Protein AF-0000000066836602 (afdb_homodimer)

Organism: Glycine max (NCBI:txid3847)

Sequence (840 aa):
GEWEPTWSSRAAEEAEAVAAIPCSGHGRVYLDGLILKGHEPVCECNPCYGGSDCSKLLSDCAANAAGGDPYFMEPFWMRHAASSAILVSGWHRMGYSYSDKSYISQLLVEYIKKLHAIVGNAITKGKYIVFGSGSTQLLNAAVYALSPNSSMSPAKVVATAPYYPVYRTQTQFFNSRDFSYEGETSSWKNKTDKNSIFIEFVTSPNNPDGKLTKEVLEGPNVKSIYDRAYYWPHFTAIPSPADDDLMIFTISKLTGHAGSRFGWAIVKDEAVYEKMLTYMDMNTMGVSREAQLRALKLLDVALEGDGKEIFQFAYSTMRDRWIRLKEIISKTKRFSLQKISSQYCTFFKRGRDASPAYAWLMCERQQDKNCYEILEAAGINGREGSLYSADNRYVRLSLIRSQDDFEILINKLKILVSKEGEWEPTWSSRAAEEAEAVAAIPCSGHGRVYLDGLILKGHEPVCECNPCYGGSDCSKLLSDCAANAAGGDPYFMEPFWMRHAASSAILVSGWHRMGYSYSDKSYISQLLVEYIKKLHAIVGNAITKGKYIVFGSGSTQLLNAAVYALSPNSSMSPAKVVATAPYYPVYRTQTQFFNSRDFSYEGETSSWKNKTDKNSIFIEFVTSPNNPDGKLTKEVLEGPNVKSIYDRAYYWPHFTAIPSPADDDLMIFTISKLTGHAGSRFGWAIVKDEAVYEKMLTYMDMNTMGVSREAQLRALKLLDVALEGDGKEIFQFAYSTMRDRWIRLKEIISKTKRFSLQKISSQYCTFFKRGRDASPAYAWLMCERQQDKNCYEILEAAGINGREGSLYSADNRYVRLSLIRSQDDFEILINKLKILVSKE

Secondary structure (DSSP, 8-state):
-----STTHHHHHHHHHHHHS--TTSEE--TTS-EETTTEEPPEEPTTEESTTS-EE-TTPPEE-S----GGGHHHHHHTHHHH-EEE-TTTT-SSS-TTS-SS-HHHHHHHHHHHHHHTSB--TT-EEEEESHHHHHHHHHHHHHS-S-TTS-EEEEEPSS--THHHHHHHHH-BSSEEEEEEGGGGTT---TT--EEEEEESS-TTT---------STTEEEEEE-TT-STTTS---S-B--SEEEEEHHHHTS-GGG--EEEEES-HHHHHHHHHHHHHHTSS--HHHHHHHHHHHHHHHGGGGHHHHHHHHHHHHHHHHHHHHHHTT-SSEE------EEETTTTEEE----SEEEEEE-STT---HHHHHHHTTEE-EEGGGGTS-TTEEEEESSS-HHHHHHHHHHHHHHHHT-/-----STTHHHHHHHHHHHHS--TTSEE--TTS---TT-----EEPTTEESTTS-EEPTTPPEE-S----GGGHHHHHHTHHHH-EEE-TTTT-SSS-TTS-SS-HHHHHHHHHHHHHHTSB--TT-EEEEESHHHHHHHHHHHHHS-S-TTS-EEEEEPSS--THHHHHHHHH-BSSEEEEEEGGGGTT---TT--EEEEEESS-TTT---------STTEEEEEE-TT-STTTS---S-B--SEEEEEHHHHTS-GGG--EEEEES-HHHHHHHHHHHHHHTSS--HHHHHHHHHHHHHHHGGGGHHHHHHHHHHHHHHHHHHHHHHTT-SSEE------EEETTTTEEE----SEEEEEE-STT---HHHHHHHTTEE-EEGGGGTS-TTEEEEESSS-HHHHHHHHHHHHHHHHT-

InterPro domains:
  IPR006947 Alliinase, EGF-like domain [PF04863] (6-61)
  IPR006948 Alliinase, C-terminal [PF04864] (63-416)
  IPR015421 Pyridoxal phosphate-dependent transferase, major domain [G3DSA:3.40.640.10] (105-307)
  IPR015422 Pyridoxal phosphate-dependent transferase, small domain [G3DSA:3.90.1150.10] (308-418)
  IPR015424 Pyridoxal phosphate-dependent transferase [SSF53383] (6-415)
  IPR037029 Alliinase, N-terminal domain superfamily [G3DSA:2.10.25.30] (5-104)
  IPR050478 Ethylene and sulfur compound biosynthesis-related protein [PTHR43795] (82-413)

Solvent-accessible surface area (backbone atoms only — not comparable to full-atom values): 42524 Å² total; per-residue (Å²): 129,84,86,72,75,66,50,44,40,59,16,39,50,52,39,51,54,36,65,64,53,70,12,72,84,30,35,46,38,45,94,71,38,59,54,53,102,92,57,55,58,45,50,47,45,38,91,48,32,33,68,81,33,14,71,39,72,50,91,89,51,56,18,67,21,48,58,85,38,25,45,59,40,42,64,60,27,60,76,35,32,37,72,33,28,44,38,46,54,47,54,58,68,28,38,59,48,47,96,86,68,34,60,63,59,65,56,44,52,50,52,51,48,49,49,28,57,61,52,37,41,40,66,54,84,87,45,44,78,45,78,23,34,15,44,56,29,42,52,53,28,49,52,58,33,74,26,50,92,53,56,92,52,40,18,35,33,28,34,54,67,59,32,60,46,58,66,52,56,37,42,53,66,61,38,33,43,30,38,41,62,65,51,46,42,78,81,41,60,92,60,69,47,96,79,51,38,36,38,36,53,31,42,32,33,23,49,47,61,43,44,82,58,70,81,81,76,72,59,92,46,50,44,60,42,33,39,31,49,44,56,41,74,29,35,34,60,33,72,55,54,43,75,66,61,29,36,33,30,29,39,28,66,71,67,16,37,38,12,34,28,38,16,39,32,42,26,53,50,63,69,45,46,52,40,31,50,50,44,35,47,57,42,33,57,43,47,32,49,49,33,51,48,49,50,39,40,49,47,54,55,39,49,45,79,69,28,48,62,56,41,50,54,44,24,52,53,29,31,52,53,42,52,55,50,50,57,56,45,68,72,41,80,50,44,48,67,61,89,66,74,64,37,53,12,62,64,78,70,39,74,40,72,57,11,47,58,34,43,35,34,33,38,62,43,83,84,43,64,47,29,40,58,56,37,43,76,59,36,34,40,51,35,49,16,56,64,24,66,37,58,41,27,22,26,35,33,41,65,34,32,35,68,67,35,47,52,45,39,53,52,40,50,49,53,56,50,65,73,100,130,86,87,75,74,66,51,43,41,58,17,39,49,52,40,50,55,36,65,64,53,72,11,73,86,31,37,44,38,45,95,73,36,58,58,49,99,95,44,69,60,46,48,48,45,39,90,50,32,31,70,81,33,14,71,39,72,49,83,90,51,55,17,66,20,50,58,86,38,26,44,59,39,43,66,60,26,60,75,34,32,38,72,33,26,44,37,45,55,47,53,60,67,29,38,60,48,48,96,86,69,36,59,64,60,64,58,45,51,51,51,52,49,49,48,28,58,62,52,36,41,38,66,53,83,86,44,46,79,44,77,23,33,15,44,55,29,42,53,54,29,48,53,58,36,72,27,49,92,52,56,93,51,40,19,36,32,27,34,57,68,60,31,57,47,58,66,51,55,37,43,53,68,62,40,33,42,30,37,42,62,65,51,46,42,77,81,42,60,90,61,69,47,96,80,50,38,37,39,33,53,31,42,31,34,24,49,47,62,45,45,83,58,71,81,80,78,72,59,95,48,49,42,61,42,35,39,31,51,43,56,41,74,27,34,33,59,32,72,57,52,43,75,67,61,30,36,34,30,30,40,27,67,69,69,14,36,38,12,34,28,39,17,38,32,43,26,52,51,65,70,45,45,53,40,30,50,51,43,34,48,56,41,32,56,42,45,32,48,49,32,51,47,50,50,38,38,48,48,54,55,39,48,45,79,70,28,48,61,58,40,48,52,45,23,52,53,29,32,53,53,43,52,56,50,49,58,55,44,69,72,39,81,50,43,47,67,62,88,66,75,64,36,53,13,60,63,77,70,40,74,41,72,57,12,45,57,35,42,35,34,34,40,63,44,84,85,42,64,47,30,42,58,55,36,43,76,58,36,34,40,50,35,48,16,54,63,24,66,36,59,40,28,23,25,34,34,39,63,33,33,35,68,67,36,48,52,46,38,52,53,41,47,49,53,55,50,66,72,102

Radius of gyration: 27.74 Å; Cα contacts (8 Å, |Δi|>4): 1884; chains: 2; bounding box: 76×77×72 Å

pLDDT: mean 95.0, std 8.35, range [34.22, 98.94]

Foldseek 3Di:
DPDDDDPQVVVVVLQVVQQVQALPVFFGWDSPAAQPPPGDTFTDGHFQFDDRSRPDGHPQAFFDFADLQQCALVVVCVVVVPLQDDGDDPPPPPDLPDPVRALDDVLLVVLVCLLCVLQQAADQPQWDKAKFLFVLLVLVLLLQLLFDPDLPAAAEEEEAPLAQLSSQVVQVVVVDSGHHYDYHVVVCAVVDDPVHAYEYEAEACGPPARHGDDDDDDDPRYHYAYEDQQSGLQAAARPHYDYHQKYKYGVCSVNSCSVLRMIMMIHNDVSSVVSSSVSCCVPPSHGDPVSSVSSSSSSVVCCVVSNCVSSVSSNVLLVVLVVLVCVLQVLAPQKDWRDDDWDHHPSVRGTDDHRHQKTWMFGPDPVCQACQVLSVVLSYHFAASVSSVDGRRITITGSSDYPVSSVSNSVSSNVSRVVD/DPDDDDPCVVVVVLQVVQQVQALPVFFGFDSPADAPPVHDTFTDGHFQFDDRSRPDGHPLAFFDFADLQQCALVVVCVVVVPLQDDDDDPPPPPDLPDPVRALDDVLLVVLVCLLCVLQQAADQPQWDKAKFLFVLLVLVLLLQLLFDPDLPAAAEEEEAPLAQLSSQVVQVVVVDSGHHYDYHPVVCAVVDDPVHAYEYEAEACGPPARHGDDDDDDDPRYHYAYEDQQSGLQAAARPHYDYHQKYKYGVCSVNSCSVLRMIMMIHNDVSSVVSSSVSCCVPPSHGDPVSSVSSSSSSVVCCVVSNCVSSVSSNVLLVVLVVLVCVLQVLAPQKDWRDDDWDHHPSVRGTDDHRHQKTWMFGPDPVCQACQVVSVVLSYHFAASVSSVDGNRITITGSSHYPVSSVSNSVSSNVSRVVD

Structure (mmCIF, N/CA/C/O backbone):
data_AF-0000000066836602-model_v1
#
loop_
_entity.id
_entity.type
_entity.pdbx_description
1 polymer 'Alliinase C-terminal domain-containing protein'
#
loop_
_atom_site.group_PDB
_atom_site.id
_atom_site.type_symbol
_atom_site.label_atom_id
_atom_site.label_alt_id
_atom_site.label_comp_id
_atom_site.label_asym_id
_atom_site.label_entity_id
_atom_site.label_seq_id
_atom_site.pdbx_PDB_ins_code
_atom_site.Cartn_x
_atom_site.Cartn_y
_atom_site.Cartn_z
_atom_site.occupancy
_atom_site.B_iso_or_equiv
_atom_site.auth_seq_id
_atom_site.auth_comp_id
_atom_site.auth_asym_id
_atom_site.auth_atom_id
_atom_site.pdbx_PDB_model_num
ATOM 1 N N . GLY A 1 1 ? -40.062 -5.367 4.398 1 41.25 1 GLY A N 1
ATOM 2 C CA . GLY A 1 1 ? -39.719 -5.984 5.668 1 41.25 1 GLY A CA 1
ATOM 3 C C . GLY A 1 1 ? -38.344 -5.578 6.172 1 41.25 1 GLY A C 1
ATOM 4 O O . GLY A 1 1 ? -37.531 -5.02 5.422 1 41.25 1 GLY A O 1
ATOM 5 N N . GLU A 1 2 ? -38.094 -5.551 7.488 1 61.06 2 GLU A N 1
ATOM 6 C CA . GLU A 1 2 ? -36.812 -5.129 8.102 1 61.06 2 GLU A CA 1
ATOM 7 C C . GLU A 1 2 ? -35.656 -5.984 7.605 1 61.06 2 GLU A C 1
ATOM 9 O O . GLU A 1 2 ? -35.719 -7.215 7.637 1 61.06 2 GLU A O 1
ATOM 14 N N . TRP A 1 3 ? -34.781 -5.5 6.832 1 76.44 3 TRP A N 1
ATOM 15 C CA . TRP A 1 3 ? -33.625 -6.227 6.289 1 76.44 3 TRP A CA 1
ATOM 16 C C . TRP A 1 3 ? -32.844 -6.918 7.402 1 76.44 3 TRP A C 1
ATOM 18 O O . TRP A 1 3 ? -32.625 -6.34 8.469 1 76.44 3 TRP A O 1
ATOM 28 N N . GLU A 1 4 ? -32.688 -8.359 7.156 1 84.19 4 GLU A N 1
ATOM 29 C CA . GLU A 1 4 ? -31.891 -9.102 8.117 1 84.19 4 GLU A CA 1
ATOM 30 C C . GLU A 1 4 ? -30.594 -9.594 7.477 1 84.19 4 GLU A C 1
ATOM 32 O O . GLU A 1 4 ? -30.609 -10.203 6.406 1 84.19 4 GLU A O 1
ATOM 37 N N . PRO A 1 5 ? -29.547 -9.242 8.195 1 89.25 5 PRO A N 1
ATOM 38 C CA . PRO A 1 5 ? -28.266 -9.68 7.641 1 89.25 5 PRO A CA 1
ATOM 39 C C . PRO A 1 5 ? -28.125 -11.203 7.633 1 89.25 5 PRO A C 1
ATOM 41 O O . PRO A 1 5 ? -28.703 -11.883 8.477 1 89.25 5 PRO A O 1
ATOM 44 N N . THR A 1 6 ? -27.375 -11.727 6.672 1 94.62 6 THR A N 1
ATOM 45 C CA . THR A 1 6 ? -27.062 -13.148 6.566 1 94.62 6 THR A CA 1
ATOM 46 C C . THR A 1 6 ? -25.578 -13.406 6.816 1 94.62 6 THR A C 1
ATOM 48 O O . THR A 1 6 ? -25.141 -13.438 7.969 1 94.62 6 THR A O 1
ATOM 51 N N . TRP A 1 7 ? -24.812 -13.398 5.77 1 96.56 7 TRP A N 1
ATOM 52 C CA . TRP A 1 7 ? -23.406 -13.75 5.934 1 96.56 7 TRP A CA 1
ATOM 53 C C . TRP A 1 7 ? -22.625 -12.594 6.535 1 96.56 7 TRP A C 1
ATOM 55 O O . TRP A 1 7 ? -21.484 -12.766 6.977 1 96.56 7 TRP A O 1
ATOM 65 N N . SER A 1 8 ? -23.25 -11.367 6.59 1 96.88 8 SER A N 1
ATOM 66 C CA . SER A 1 8 ? -22.562 -10.172 7.062 1 96.88 8 SER A CA 1
ATOM 67 C C . SER A 1 8 ? -22.734 -9.992 8.57 1 96.88 8 SER A C 1
ATOM 69 O O . SER A 1 8 ? -22.094 -9.133 9.172 1 96.88 8 SER A O 1
ATOM 71 N N . SER A 1 9 ? -23.531 -10.766 9.195 1 96.56 9 SER A N 1
ATOM 72 C CA . SER A 1 9 ? -23.938 -10.562 10.586 1 96.56 9 SER A CA 1
ATOM 73 C C . SER A 1 9 ? -22.75 -10.641 11.531 1 96.56 9 SER A C 1
ATOM 75 O O . SER A 1 9 ? -22.594 -9.797 12.422 1 96.56 9 SER A O 1
ATOM 77 N N . ARG A 1 10 ? -21.938 -11.602 11.391 1 95.31 10 ARG A N 1
ATOM 78 C CA . ARG A 1 10 ? -20.812 -11.805 12.289 1 95.31 10 ARG A CA 1
ATOM 79 C C . ARG A 1 10 ? -19.844 -10.625 12.227 1 95.31 10 ARG A C 1
ATOM 81 O O . ARG A 1 10 ? -19.359 -10.156 13.266 1 95.31 10 ARG A O 1
ATOM 88 N N . ALA A 1 11 ? -19.578 -10.188 11.023 1 96.62 11 ALA A N 1
ATOM 89 C CA . ALA A 1 11 ? -18.672 -9.055 10.836 1 96.62 11 ALA A CA 1
ATOM 90 C C . ALA A 1 11 ? -19.25 -7.793 11.477 1 96.62 11 ALA A C 1
ATOM 92 O O . ALA A 1 11 ? -18.516 -7.035 12.117 1 96.62 11 ALA A O 1
ATOM 93 N N . ALA A 1 12 ? -20.531 -7.574 11.258 1 96.62 12 ALA A N 1
ATOM 94 C CA . ALA A 1 12 ? -21.188 -6.414 11.844 1 96.62 12 ALA A CA 1
ATOM 95 C C . ALA A 1 12 ? -21.156 -6.477 13.367 1 96.62 12 ALA A C 1
ATOM 97 O O . ALA A 1 12 ? -20.875 -5.477 14.031 1 96.62 12 ALA A O 1
ATOM 98 N N . GLU A 1 13 ? -21.422 -7.629 13.867 1 95.62 13 GLU A N 1
ATOM 99 C CA . GLU A 1 13 ? -21.438 -7.82 15.312 1 95.62 13 GLU A CA 1
ATOM 100 C C . GLU A 1 13 ? -20.062 -7.574 15.914 1 95.62 13 GLU A C 1
ATOM 102 O O . GLU A 1 13 ? -19.922 -6.922 16.953 1 95.62 13 GLU A O 1
ATOM 107 N N . GLU A 1 14 ? -19.062 -8.109 15.312 1 93.56 14 GLU A N 1
ATOM 108 C CA . GLU A 1 14 ? -17.688 -7.934 15.789 1 93.56 14 GLU A CA 1
ATOM 109 C C . GLU A 1 14 ? -17.281 -6.461 15.789 1 93.56 14 GLU A C 1
ATOM 111 O O . GLU A 1 14 ? -16.688 -5.98 16.75 1 93.56 14 GLU A O 1
ATOM 116 N N . ALA A 1 15 ? -17.625 -5.754 14.742 1 95.75 15 ALA A N 1
ATOM 117 C CA . ALA A 1 15 ? -17.281 -4.34 14.625 1 95.75 15 ALA A CA 1
ATOM 118 C C . ALA A 1 15 ? -17.984 -3.516 15.703 1 95.75 15 ALA A C 1
ATOM 120 O O . ALA A 1 15 ? -17.359 -2.643 16.328 1 95.75 15 ALA A O 1
ATOM 121 N N . GLU A 1 16 ? -19.234 -3.834 15.938 1 95.94 16 GLU A N 1
ATOM 122 C CA . GLU A 1 16 ? -19.984 -3.074 16.938 1 95.94 16 GLU A CA 1
ATOM 123 C C . GLU A 1 16 ? -19.531 -3.422 18.344 1 95.94 16 GLU A C 1
ATOM 125 O O . GLU A 1 16 ? -19.516 -2.561 19.234 1 95.94 16 GLU A O 1
ATOM 130 N N . ALA A 1 17 ? -19.172 -4.699 18.547 1 93.56 17 ALA A N 1
ATOM 131 C CA . ALA A 1 17 ? -18.688 -5.121 19.859 1 93.56 17 ALA A CA 1
ATOM 132 C C . ALA A 1 17 ? -17.391 -4.387 20.219 1 93.56 17 ALA A C 1
ATOM 134 O O . ALA A 1 17 ? -17.25 -3.918 21.359 1 93.56 17 ALA A O 1
ATOM 135 N N . VAL A 1 18 ? -16.531 -4.277 19.297 1 93.38 18 VAL A N 1
ATOM 136 C CA . VAL A 1 18 ? -15.25 -3.609 19.531 1 93.38 18 VAL A CA 1
ATOM 137 C C . VAL A 1 18 ? -15.484 -2.115 19.75 1 93.38 18 VAL A C 1
ATOM 139 O O . VAL A 1 18 ? -14.883 -1.509 20.641 1 93.38 18 VAL A O 1
ATOM 142 N N . ALA A 1 19 ? -16.344 -1.521 18.984 1 93.88 19 ALA A N 1
ATOM 143 C CA . ALA A 1 19 ? -16.625 -0.092 19.047 1 93.88 19 ALA A CA 1
ATOM 144 C C . ALA A 1 19 ? -17.328 0.261 20.375 1 93.88 19 ALA A C 1
ATOM 146 O O . ALA A 1 19 ? -17.234 1.396 20.844 1 93.88 19 ALA A O 1
ATOM 147 N N . ALA A 1 20 ? -17.969 -0.73 21 1 93.56 20 ALA A N 1
ATOM 148 C CA . ALA A 1 20 ? -18.781 -0.478 22.172 1 93.56 20 ALA A CA 1
ATOM 149 C C . ALA A 1 20 ? -17.938 -0.499 23.453 1 93.56 20 ALA A C 1
ATOM 151 O O . ALA A 1 20 ? -18.391 -0.05 24.5 1 93.56 20 ALA A O 1
ATOM 152 N N . ILE A 1 21 ? -16.688 -0.997 23.359 1 93.81 21 ILE A N 1
ATOM 153 C CA . ILE A 1 21 ? -15.828 -1.048 24.531 1 93.81 21 ILE A CA 1
ATOM 154 C C . ILE A 1 21 ? -15.43 0.368 24.938 1 93.81 21 ILE A C 1
ATOM 156 O O . ILE A 1 21 ? -14.836 1.105 24.141 1 93.81 21 ILE A O 1
ATOM 160 N N . PRO A 1 22 ? -15.727 0.756 26.125 1 94.31 22 PRO A N 1
ATOM 161 C CA . PRO A 1 22 ? -15.438 2.129 26.547 1 94.31 22 PRO A CA 1
ATOM 162 C C . PRO A 1 22 ? -13.969 2.344 26.875 1 94.31 22 PRO A C 1
ATOM 164 O O . PRO A 1 22 ? -13.359 1.517 27.562 1 94.31 22 PRO A O 1
ATOM 167 N N . CYS A 1 23 ? -13.422 3.328 26.406 1 97 23 CYS A N 1
ATOM 168 C CA . CYS A 1 23 ? -12.055 3.717 26.719 1 97 23 CYS A CA 1
ATOM 169 C C . CYS A 1 23 ? -12 5.133 27.281 1 97 23 CYS A C 1
ATOM 171 O O . CYS A 1 23 ? -11.078 5.895 26.969 1 97 23 CYS A O 1
ATOM 173 N N . SER A 1 24 ? -12.984 5.523 27.969 1 97.25 24 SER A N 1
ATOM 174 C CA . SER A 1 24 ? -13.117 6.766 28.719 1 97.25 24 SER A CA 1
ATOM 175 C C . SER A 1 24 ? -12.953 7.98 27.828 1 97.25 24 SER A C 1
ATOM 177 O O . SER A 1 24 ? -12.586 9.062 28.297 1 97.25 24 SER A O 1
ATOM 179 N N . GLY A 1 25 ? -13.055 7.762 26.547 1 96.12 25 GLY A N 1
ATOM 180 C CA . GLY A 1 25 ? -12.891 8.867 25.609 1 96.12 25 GLY A CA 1
ATOM 181 C C . GLY A 1 25 ? -11.438 9.203 25.328 1 96.12 25 GLY A C 1
ATOM 182 O O . GLY A 1 25 ? -11.148 10.125 24.562 1 96.12 25 GLY A O 1
ATOM 183 N N . HIS A 1 26 ? -10.516 8.406 25.922 1 97.69 26 HIS A N 1
ATOM 184 C CA . HIS A 1 26 ? -9.094 8.695 25.797 1 97.69 26 HIS A CA 1
ATOM 185 C C . HIS A 1 26 ? -8.352 7.527 25.141 1 97.69 26 HIS A C 1
ATOM 187 O O . HIS A 1 26 ? -7.164 7.316 25.406 1 97.69 26 HIS A O 1
ATOM 193 N N . GLY A 1 27 ? -9.047 6.805 24.359 1 95.5 27 GLY A N 1
ATOM 194 C CA . GLY A 1 27 ? -8.531 5.66 23.641 1 95.5 27 GLY A CA 1
ATOM 195 C C . GLY A 1 27 ? -9.57 4.977 22.781 1 95.5 27 GLY A C 1
ATOM 196 O O . GLY A 1 27 ? -10.711 5.441 22.688 1 95.5 27 GLY A O 1
ATOM 197 N N . ARG A 1 28 ? -9.156 3.928 22.094 1 94.69 28 ARG A N 1
ATOM 198 C CA . ARG A 1 28 ? -10.039 3.154 21.234 1 94.69 28 ARG A CA 1
ATOM 199 C C . ARG A 1 28 ? -9.656 1.678 21.234 1 94.69 28 ARG A C 1
ATOM 201 O O . ARG A 1 28 ? -8.523 1.327 21.562 1 94.69 28 ARG A O 1
ATOM 208 N N . VAL A 1 29 ? -10.648 0.928 20.938 1 94.19 29 VAL A N 1
ATOM 209 C CA . VAL A 1 29 ? -10.406 -0.481 20.641 1 94.19 29 VAL A CA 1
ATOM 210 C C . VAL A 1 29 ? -10.57 -0.729 19.141 1 94.19 29 VAL A C 1
ATOM 212 O O . VAL A 1 29 ? -11.406 -0.105 18.484 1 94.19 29 VAL A O 1
ATOM 215 N N . TYR A 1 30 ? -9.727 -1.559 18.594 1 94.69 30 TYR A N 1
ATOM 216 C CA . TYR A 1 30 ? -9.727 -1.835 17.156 1 94.69 30 TYR A CA 1
ATOM 217 C C . TYR A 1 30 ? -9.914 -3.324 16.891 1 94.69 30 TYR A C 1
ATOM 219 O O . TYR A 1 30 ? -9.57 -4.16 17.734 1 94.69 30 TYR A O 1
ATOM 227 N N . LEU A 1 31 ? -10.406 -3.639 15.688 1 93.06 31 LEU A N 1
ATOM 228 C CA . LEU A 1 31 ? -10.617 -5.02 15.258 1 93.06 31 LEU A CA 1
ATOM 229 C C . LEU A 1 31 ? -9.305 -5.801 15.297 1 93.06 31 LEU A C 1
ATOM 231 O O . LEU A 1 31 ? -9.305 -7 15.594 1 93.06 31 LEU A O 1
ATOM 235 N N . ASP A 1 32 ? -8.203 -5.152 15 1 91.56 32 ASP A N 1
ATOM 236 C CA . ASP A 1 32 ? -6.902 -5.82 14.953 1 91.56 32 ASP A CA 1
ATOM 237 C C . ASP A 1 32 ? -6.098 -5.547 16.219 1 91.56 32 ASP A C 1
ATOM 239 O O . ASP A 1 32 ? -4.867 -5.637 16.203 1 91.56 32 ASP A O 1
ATOM 243 N N . GLY A 1 33 ? -6.773 -5.125 17.172 1 82.25 33 GLY A N 1
ATOM 244 C CA . GLY A 1 33 ? -6.109 -4.863 18.438 1 82.25 33 GLY A CA 1
ATOM 245 C C . GLY A 1 33 ? -5.746 -6.129 19.203 1 82.25 33 GLY A C 1
ATOM 246 O O . GLY A 1 33 ? -6.137 -7.227 18.797 1 82.25 33 GLY A O 1
ATOM 247 N N . LEU A 1 34 ? -4.898 -6.035 20.328 1 62.03 34 LEU A N 1
ATOM 248 C CA . LEU A 1 34 ? -4.305 -7.082 21.156 1 62.03 34 LEU A CA 1
ATOM 249 C C . LEU A 1 34 ? -5.391 -7.91 21.844 1 62.03 34 LEU A C 1
ATOM 251 O O . LEU A 1 34 ? -6.43 -7.375 22.234 1 62.03 34 LEU A O 1
ATOM 255 N N . ILE A 1 35 ? -5.422 -9.219 21.703 1 50.59 35 ILE A N 1
ATOM 256 C CA . ILE A 1 35 ? -6.312 -10.133 22.406 1 50.59 35 ILE A CA 1
ATOM 257 C C . ILE A 1 35 ? -5.648 -10.609 23.703 1 50.59 35 ILE A C 1
ATOM 259 O O . ILE A 1 35 ? -4.5 -11.062 23.688 1 50.59 35 ILE A O 1
ATOM 263 N N . LEU A 1 36 ? -5.824 -10.133 24.984 1 41.09 36 LEU A N 1
ATOM 264 C CA . LEU A 1 36 ? -5.324 -10.695 26.234 1 41.09 36 LEU A CA 1
ATOM 265 C C . LEU A 1 36 ? -6 -12.031 26.531 1 41.09 36 LEU A C 1
ATOM 267 O O . LEU A 1 36 ? -7.23 -12.125 26.516 1 41.09 36 LEU A O 1
ATOM 271 N N . LYS A 1 37 ? -5.203 -12.891 27.609 1 34.22 37 LYS A N 1
ATOM 272 C CA . LYS A 1 37 ? -5.41 -14.156 28.297 1 34.22 37 LYS A CA 1
ATOM 273 C C . LYS A 1 37 ? -6.867 -14.602 28.203 1 34.22 37 LYS A C 1
ATOM 275 O O . LYS A 1 37 ? -7.637 -14.43 29.156 1 34.22 37 LYS A O 1
ATOM 280 N N . GLY A 1 38 ? -7.457 -14.867 27.281 1 42.91 38 GLY A N 1
ATOM 281 C CA . GLY A 1 38 ? -8.844 -15.266 27.125 1 42.91 38 GLY A CA 1
ATOM 282 C C . GLY A 1 38 ? -9.641 -14.305 26.266 1 42.91 38 GLY A C 1
ATOM 283 O O . GLY A 1 38 ? -10.875 -14.344 26.25 1 42.91 38 GLY A O 1
ATOM 284 N N . HIS A 1 39 ? -9.211 -13.438 24.859 1 53.38 39 HIS A N 1
ATOM 285 C CA . HIS A 1 39 ? -8.883 -12.836 23.562 1 53.38 39 HIS A CA 1
ATOM 286 C C . HIS A 1 39 ? -9.555 -11.469 23.406 1 53.38 39 HIS A C 1
ATOM 288 O O . HIS A 1 39 ? -9.844 -11.047 22.297 1 53.38 39 HIS A O 1
ATOM 294 N N . GLU A 1 40 ? -10.117 -10.672 24.203 1 63.38 40 GLU A N 1
ATOM 295 C CA . GLU A 1 40 ? -10.93 -9.531 23.781 1 63.38 40 GLU A CA 1
ATOM 296 C C . GLU A 1 40 ? -10.055 -8.32 23.453 1 63.38 40 GLU A C 1
ATOM 298 O O . GLU A 1 40 ? -9.008 -8.117 24.078 1 63.38 40 GLU A O 1
ATOM 303 N N . PRO A 1 41 ? -10.359 -7.656 22.578 1 77.94 41 PRO A N 1
ATOM 304 C CA . PRO A 1 41 ? -9.617 -6.441 22.234 1 77.94 41 PRO A CA 1
ATOM 305 C C . PRO A 1 41 ? -9.578 -5.43 23.375 1 77.94 41 PRO A C 1
ATOM 307 O O . PRO A 1 41 ? -10.523 -5.34 24.156 1 77.94 41 PRO A O 1
ATOM 310 N N . VAL A 1 42 ? -8.391 -4.883 23.703 1 87.75 42 VAL A N 1
ATOM 311 C CA . VAL A 1 42 ? -8.188 -3.934 24.781 1 87.75 42 VAL A CA 1
ATOM 312 C C . VAL A 1 42 ? -8.062 -2.52 24.219 1 87.75 42 VAL A C 1
ATOM 314 O O . VAL A 1 42 ? -7.758 -2.338 23.047 1 87.75 42 VAL A O 1
ATOM 317 N N . CYS A 1 43 ? -8.25 -1.572 25.172 1 93.75 43 CYS A N 1
ATOM 318 C CA . CYS A 1 43 ? -8.125 -0.161 24.828 1 93.75 43 CYS A CA 1
ATOM 319 C C . CYS A 1 43 ? -6.688 0.186 24.453 1 93.75 43 CYS A C 1
ATOM 321 O O . CYS A 1 43 ? -5.754 -0.191 25.172 1 93.75 43 CYS A O 1
ATOM 323 N N . GLU A 1 44 ? -6.52 0.772 23.359 1 94.69 44 GLU A N 1
ATOM 324 C CA . GLU A 1 44 ? -5.301 1.512 23.062 1 94.69 44 GLU A CA 1
ATOM 325 C C . GLU A 1 44 ? -5.438 2.984 23.422 1 94.69 44 GLU A C 1
ATOM 327 O O . GLU A 1 44 ? -6.184 3.727 22.781 1 94.69 44 GLU A O 1
ATOM 332 N N . CYS A 1 45 ? -4.723 3.348 24.453 1 96.19 45 CYS A N 1
ATOM 333 C CA . CYS A 1 45 ? -4.91 4.668 25.047 1 96.19 45 CYS A CA 1
ATOM 334 C C . CYS A 1 45 ? -4.164 5.73 24.25 1 96.19 45 CYS A C 1
ATOM 336 O O . CYS A 1 45 ? -3.098 5.465 23.688 1 96.19 45 CYS A O 1
ATOM 338 N N . ASN A 1 46 ? -4.762 6.969 24.156 1 95.88 46 ASN A N 1
ATOM 339 C CA . ASN A 1 46 ? -4.027 8.125 23.672 1 95.88 46 ASN A CA 1
ATOM 340 C C . ASN A 1 46 ? -2.773 8.391 24.5 1 95.88 46 ASN A C 1
ATOM 342 O O . ASN A 1 46 ? -2.684 7.961 25.641 1 95.88 46 ASN A O 1
ATOM 346 N N . PRO A 1 47 ? -1.852 9.141 23.844 1 93.62 47 PRO A N 1
ATOM 347 C CA . PRO A 1 47 ? -0.673 9.508 24.641 1 93.62 47 PRO A CA 1
ATOM 348 C C . PRO A 1 47 ? -1.035 10.164 25.969 1 93.62 47 PRO A C 1
ATOM 350 O O . PRO A 1 47 ? -1.979 10.961 26.031 1 93.62 47 PRO A O 1
ATOM 353 N N . CYS A 1 48 ? -0.364 9.859 27.094 1 96.31 48 CYS A N 1
ATOM 354 C CA . CYS A 1 48 ? -0.462 10.445 28.422 1 96.31 48 CYS A CA 1
ATOM 355 C C . CYS A 1 48 ? -1.646 9.867 29.188 1 96.31 48 CYS A C 1
ATOM 357 O O . CYS A 1 48 ? -1.982 10.344 30.266 1 96.31 48 CYS A O 1
ATOM 359 N N . TYR A 1 49 ? -2.342 8.852 28.609 1 97 49 TYR A N 1
ATOM 360 C CA . TYR A 1 49 ? -3.404 8.148 29.328 1 97 49 TYR A CA 1
ATOM 361 C C . TYR A 1 49 ? -3.082 6.668 29.453 1 97 49 TYR A C 1
ATOM 363 O O . TYR A 1 49 ? -2.414 6.09 28.594 1 97 49 TYR A O 1
ATOM 371 N N . GLY A 1 50 ? -3.52 6.156 30.625 1 95.5 50 GLY A N 1
ATOM 372 C CA . GLY A 1 50 ? -3.301 4.742 30.891 1 95.5 50 GLY A CA 1
ATOM 373 C C . GLY A 1 50 ? -4.453 4.098 31.641 1 95.5 50 GLY A C 1
ATOM 374 O O . GLY A 1 50 ? -5.543 4.664 31.719 1 95.5 50 GLY A O 1
ATOM 375 N N . GLY A 1 51 ? -4.18 2.857 32.031 1 94.44 51 GLY A N 1
ATOM 376 C CA . GLY A 1 51 ? -5.238 2.066 32.625 1 94.44 51 GLY A CA 1
ATOM 377 C C . GLY A 1 51 ? -5.973 1.189 31.641 1 94.44 51 GLY A C 1
ATOM 378 O O . GLY A 1 51 ? -5.844 1.374 30.422 1 94.44 51 GLY A O 1
ATOM 379 N N . SER A 1 52 ? -6.793 0.338 32.156 1 92.94 52 SER A N 1
ATOM 380 C CA . SER A 1 52 ? -7.477 -0.625 31.297 1 92.94 52 SER A CA 1
ATOM 381 C C . SER A 1 52 ? -8.523 0.057 30.438 1 92.94 52 SER A C 1
ATOM 383 O O . SER A 1 52 ? -8.844 -0.429 29.344 1 92.94 52 SER A O 1
ATOM 385 N N . ASP A 1 53 ? -9 1.217 30.906 1 95.75 53 ASP A N 1
ATOM 386 C CA . ASP A 1 53 ? -10.016 1.926 30.125 1 95.75 53 ASP A CA 1
ATOM 387 C C . ASP A 1 53 ? -9.531 3.312 29.719 1 95.75 53 ASP A C 1
ATOM 389 O O . ASP A 1 53 ? -10.328 4.168 29.328 1 95.75 53 ASP A O 1
ATOM 393 N N . CYS A 1 54 ? -8.25 3.584 29.906 1 97.25 54 CYS A N 1
ATOM 394 C CA . CYS A 1 54 ? -7.586 4.82 29.5 1 97.25 54 CYS A CA 1
ATOM 395 C C . CYS A 1 54 ? -8.062 5.996 30.344 1 97.25 54 CYS A C 1
ATOM 397 O O . CYS A 1 54 ? -8.102 7.133 29.859 1 97.25 54 CYS A O 1
ATOM 399 N N . SER A 1 55 ? -8.469 5.754 31.578 1 97.25 55 SER A N 1
ATOM 400 C CA . SER A 1 55 ? -9.023 6.82 32.406 1 97.25 55 SER A CA 1
ATOM 401 C C . SER A 1 55 ? -7.934 7.496 33.25 1 97.25 55 SER A C 1
ATOM 403 O O . SER A 1 55 ? -8.156 8.562 33.812 1 97.25 55 SER A O 1
ATOM 405 N N . LYS A 1 56 ? -6.77 6.879 33.281 1 97.38 56 LYS A N 1
ATOM 406 C CA . LYS A 1 56 ? -5.707 7.391 34.125 1 97.38 56 LYS A CA 1
ATOM 407 C C . LYS A 1 56 ? -4.801 8.359 33.375 1 97.38 56 LYS A C 1
ATOM 409 O O . LYS A 1 56 ? -4.105 7.957 32.438 1 97.38 56 LYS A O 1
ATOM 414 N N . LEU A 1 57 ? -4.844 9.586 33.812 1 96.44 57 LEU A N 1
ATOM 415 C CA . LEU A 1 57 ? -3.91 10.562 33.281 1 96.44 57 LEU A CA 1
ATOM 416 C C . LEU A 1 57 ? -2.527 10.406 33.906 1 96.44 57 LEU A C 1
ATOM 418 O O . LEU A 1 57 ? -2.393 10.398 35.125 1 96.44 57 LEU A O 1
ATOM 422 N N . LEU A 1 58 ? -1.563 10.367 33.125 1 94.81 58 LEU A N 1
ATOM 423 C CA . LEU A 1 58 ? -0.196 10.172 33.594 1 94.81 58 LEU A CA 1
ATOM 424 C C . LEU A 1 58 ? 0.445 11.508 33.938 1 94.81 58 LEU A C 1
ATOM 426 O O . LEU A 1 58 ? 0.325 12.484 33.219 1 94.81 58 LEU A O 1
ATOM 430 N N . SER A 1 59 ? 1.064 11.781 35.156 1 86.31 59 SER A N 1
ATOM 431 C CA . SER A 1 59 ? 1.55 13.047 35.688 1 86.31 59 SER A CA 1
ATOM 432 C C . SER A 1 59 ? 2.75 13.57 34.906 1 86.31 59 SER A C 1
ATOM 434 O O . SER A 1 59 ? 2.846 14.766 34.656 1 86.31 59 SER A O 1
ATOM 436 N N . ASP A 1 60 ? 3.648 12.852 34.406 1 87.88 60 ASP A N 1
ATOM 437 C CA . ASP A 1 60 ? 4.891 13.289 33.781 1 87.88 60 ASP A CA 1
ATOM 438 C C . ASP A 1 60 ? 4.926 12.922 32.281 1 87.88 60 ASP A C 1
ATOM 440 O O . ASP A 1 60 ? 5.969 12.531 31.766 1 87.88 60 ASP A O 1
ATOM 444 N N . CYS A 1 61 ? 3.799 13.328 31.766 1 95.31 61 CYS A N 1
ATOM 445 C CA . CYS A 1 61 ? 3.711 12.992 30.344 1 95.31 61 CYS A CA 1
ATOM 446 C C . CYS A 1 61 ? 3.986 14.219 29.484 1 95.31 61 CYS A C 1
ATOM 448 O O . CYS A 1 61 ? 3.451 15.297 29.734 1 95.31 61 CYS A O 1
ATOM 450 N N . ALA A 1 62 ? 4.848 14.078 28.516 1 97.12 62 ALA A N 1
ATOM 451 C CA . ALA A 1 62 ? 5.164 15.164 27.594 1 97.12 62 ALA A CA 1
ATOM 452 C C . ALA A 1 62 ? 4.09 15.297 26.516 1 97.12 62 ALA A C 1
ATOM 454 O O . ALA A 1 62 ? 3.51 14.297 26.078 1 97.12 62 ALA A O 1
ATOM 455 N N . ALA A 1 63 ? 3.854 16.547 26.141 1 97.38 63 ALA A N 1
ATOM 456 C CA . ALA A 1 63 ? 2.938 16.797 25.031 1 97.38 63 ALA A CA 1
ATOM 457 C C . ALA A 1 63 ? 3.51 16.25 23.734 1 97.38 63 ALA A C 1
ATOM 459 O O . ALA A 1 63 ? 4.645 16.562 23.359 1 97.38 63 ALA A O 1
ATOM 460 N N . ASN A 1 64 ? 2.73 15.445 23.062 1 96.56 64 ASN A N 1
ATOM 461 C CA . ASN A 1 64 ? 3.098 15.023 21.703 1 96.56 64 ASN A CA 1
ATOM 462 C C . ASN A 1 64 ? 2.705 16.078 20.672 1 96.56 64 ASN A C 1
ATOM 464 O O . ASN A 1 64 ? 1.622 16 20.094 1 96.56 64 ASN A O 1
ATOM 468 N N . ALA A 1 65 ? 3.594 16.891 20.328 1 98 65 ALA A N 1
ATOM 469 C CA . ALA A 1 65 ? 3.336 17.953 19.359 1 98 65 ALA A CA 1
ATOM 470 C C . ALA A 1 65 ? 4.215 17.781 18.125 1 98 65 ALA A C 1
ATOM 472 O O . ALA A 1 65 ? 4.355 18.703 17.312 1 98 65 ALA A O 1
ATOM 473 N N . ALA A 1 66 ? 4.781 16.594 17.984 1 96.81 66 ALA A N 1
ATOM 474 C CA . ALA A 1 66 ? 5.672 16.328 16.859 1 96.81 66 ALA A CA 1
ATOM 475 C C . ALA A 1 66 ? 4.934 15.594 15.742 1 96.81 66 ALA A C 1
ATOM 477 O O . ALA A 1 66 ? 5.207 15.82 14.562 1 96.81 66 ALA A O 1
ATOM 478 N N . GLY A 1 67 ? 4.043 14.75 16.078 1 93.38 67 GLY A N 1
ATOM 479 C CA . GLY A 1 67 ? 3.453 13.797 15.148 1 93.38 67 GLY A CA 1
ATOM 480 C C . GLY A 1 67 ? 2.516 14.438 14.148 1 93.38 67 GLY A C 1
ATOM 481 O O . GLY A 1 67 ? 1.908 15.477 14.43 1 93.38 67 GLY A O 1
ATOM 482 N N . GLY A 1 68 ? 2.361 13.789 13.016 1 95 68 GLY A N 1
ATOM 483 C CA . GLY A 1 68 ? 1.529 14.289 11.938 1 95 68 GLY A CA 1
ATOM 484 C C . GLY A 1 68 ? 0.21 13.555 11.805 1 95 68 GLY A C 1
ATOM 485 O O . GLY A 1 68 ? -0.501 13.719 10.812 1 95 68 GLY A O 1
ATOM 486 N N . ASP A 1 69 ? -0.157 12.758 12.883 1 97.31 69 ASP A N 1
ATOM 487 C CA . ASP A 1 69 ? -1.421 12.023 12.852 1 97.31 69 ASP A CA 1
ATOM 488 C C . ASP A 1 69 ? -2.607 12.977 12.984 1 97.31 69 ASP A C 1
ATOM 490 O O . ASP A 1 69 ? -2.777 13.625 14.023 1 97.31 69 ASP A O 1
ATOM 494 N N . PRO A 1 70 ? -3.461 12.984 11.977 1 97.88 70 PRO A N 1
ATOM 495 C CA . PRO A 1 70 ? -4.547 13.961 12.031 1 97.88 70 PRO A CA 1
ATOM 496 C C . PRO A 1 70 ? -5.785 13.43 12.758 1 97.88 70 PRO A C 1
ATOM 498 O O . PRO A 1 70 ? -6.883 13.438 12.195 1 97.88 70 PRO A O 1
ATOM 501 N N . TYR A 1 71 ? -5.668 13.211 14.039 1 98.06 71 TYR A N 1
ATOM 502 C CA . TYR A 1 71 ? -6.723 12.609 14.844 1 98.06 71 TYR A CA 1
ATOM 503 C C . TYR A 1 71 ? -7.816 13.617 15.164 1 98.06 71 TYR A C 1
ATOM 505 O O . TYR A 1 71 ? -8.883 13.258 15.656 1 98.06 71 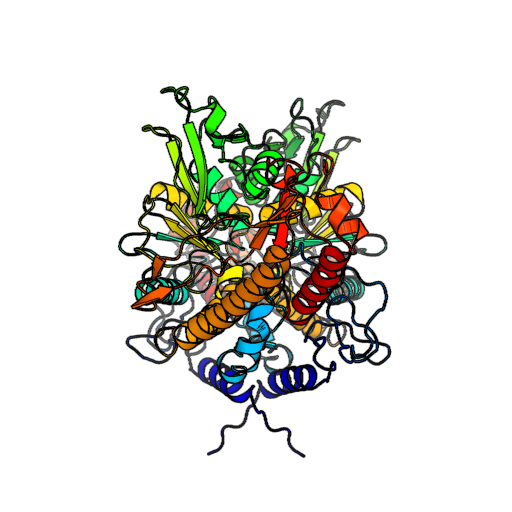TYR A O 1
ATOM 513 N N . PHE A 1 72 ? -7.566 14.891 14.797 1 98.62 72 PHE A N 1
ATOM 514 C CA . PHE A 1 72 ? -8.594 15.891 15.055 1 98.62 72 PHE A CA 1
ATOM 515 C C . PHE A 1 72 ? -9.852 15.609 14.242 1 98.62 72 PHE A C 1
ATOM 517 O O . PHE A 1 72 ? -10.93 16.125 14.555 1 98.62 72 PHE A O 1
ATOM 524 N N . MET A 1 73 ? -9.766 14.719 13.281 1 98.75 73 MET A N 1
ATOM 525 C CA . MET A 1 73 ? -10.883 14.383 12.398 1 98.75 73 MET A CA 1
ATOM 526 C C . MET A 1 73 ? -11.672 13.203 12.945 1 98.75 73 MET A C 1
ATOM 528 O O . MET A 1 73 ? -12.773 12.914 12.477 1 98.75 73 MET A O 1
ATOM 532 N N . GLU A 1 74 ? -11.164 12.477 13.961 1 98.44 74 GLU A N 1
ATOM 533 C CA . GLU A 1 74 ? -11.766 11.242 14.461 1 98.44 74 GLU A CA 1
ATOM 534 C C . GLU A 1 74 ? -13.203 11.477 14.922 1 98.44 74 GLU A C 1
ATOM 536 O O . GLU A 1 74 ? -14.102 10.711 14.578 1 98.44 74 GLU A O 1
ATOM 541 N N . PRO A 1 75 ? -13.508 12.609 15.633 1 98.31 75 PRO A N 1
ATOM 542 C CA . PRO A 1 75 ? -14.883 12.828 16.078 1 98.31 75 PRO A CA 1
ATOM 543 C C . PRO A 1 75 ? -15.867 12.945 14.906 1 98.31 75 PRO A C 1
ATOM 545 O O . PRO A 1 75 ? -17.016 12.508 15.016 1 98.31 75 PRO A O 1
ATOM 548 N N . PHE A 1 76 ? -15.445 13.523 13.812 1 98.69 76 PHE A N 1
ATOM 549 C CA . PHE A 1 76 ? -16.312 13.633 12.648 1 98.69 76 PHE A CA 1
ATOM 550 C C . PHE A 1 76 ? -16.75 12.258 12.164 1 98.69 76 PHE A C 1
ATOM 552 O O . PHE A 1 76 ? -17.938 12.031 11.906 1 98.69 76 PHE A O 1
ATOM 559 N N . TRP A 1 77 ? -15.852 11.344 12.07 1 98.69 77 TRP A N 1
ATOM 560 C CA . TRP A 1 77 ? -16.125 10.023 11.508 1 98.69 77 TRP A CA 1
ATOM 561 C C . TRP A 1 77 ? -16.922 9.172 12.492 1 98.69 77 TRP A C 1
ATOM 563 O O . TRP A 1 77 ? -17.734 8.344 12.086 1 98.69 77 TRP A O 1
ATOM 573 N N . MET A 1 78 ? -16.688 9.438 13.773 1 97.75 78 MET A N 1
ATOM 574 C CA . MET A 1 78 ? -17.5 8.75 14.781 1 97.75 78 MET A CA 1
ATOM 575 C C . MET A 1 78 ? -18.953 9.203 14.711 1 97.75 78 MET A C 1
ATOM 577 O O . MET A 1 78 ? -19.859 8.398 14.891 1 97.75 78 MET A O 1
ATOM 581 N N . ARG A 1 79 ? -19.141 10.461 14.391 1 97.88 79 ARG A N 1
ATOM 582 C CA . ARG A 1 79 ? -20.5 10.992 14.227 1 97.88 79 ARG A CA 1
ATOM 583 C C . ARG A 1 79 ? -21.141 10.469 12.953 1 97.88 79 ARG A C 1
ATOM 585 O O . ARG A 1 79 ? -22.375 10.43 12.836 1 97.88 79 ARG A O 1
ATOM 592 N N . HIS A 1 80 ? -20.328 10.039 12.047 1 98.19 80 HIS A N 1
ATOM 593 C CA . HIS A 1 80 ? -20.812 9.523 10.766 1 98.19 80 HIS A CA 1
ATOM 594 C C . HIS A 1 80 ? -20.562 8.023 10.656 1 98.19 80 HIS A C 1
ATOM 596 O O . HIS A 1 80 ? -20.188 7.523 9.586 1 98.19 80 HIS A O 1
ATOM 602 N N . ALA A 1 81 ? -20.719 7.332 11.742 1 98.19 81 ALA A N 1
ATOM 603 C CA . ALA A 1 81 ? -20.391 5.91 11.82 1 98.19 81 ALA A CA 1
ATOM 604 C C . ALA A 1 81 ? -21.141 5.117 10.758 1 98.19 81 ALA A C 1
ATOM 606 O O . ALA A 1 81 ? -20.547 4.344 10.008 1 98.19 81 ALA A O 1
ATOM 607 N N . ALA A 1 82 ? -22.406 5.355 10.57 1 97.88 82 ALA A N 1
ATOM 608 C CA . ALA A 1 82 ? -23.234 4.559 9.672 1 97.88 82 ALA A CA 1
ATOM 609 C C . ALA A 1 82 ? -22.875 4.82 8.211 1 97.88 82 ALA A C 1
ATOM 611 O O . ALA A 1 82 ? -22.812 3.891 7.402 1 97.88 82 ALA A O 1
ATOM 612 N N . SER A 1 83 ? -22.625 6.035 7.902 1 97.31 83 SER A N 1
ATOM 613 C CA . SER A 1 83 ? -22.406 6.387 6.504 1 97.31 83 SER A CA 1
ATOM 614 C C . SER A 1 83 ? -20.984 6.066 6.066 1 97.31 83 SER A C 1
ATOM 616 O O . SER A 1 83 ? -20.719 5.926 4.871 1 97.31 83 SER A O 1
ATOM 618 N N . SER A 1 84 ? -20.094 5.926 7.055 1 98.06 84 SER A N 1
ATOM 619 C CA . SER A 1 84 ? -18.688 5.785 6.672 1 98.06 84 SER A CA 1
ATOM 620 C C . SER A 1 84 ? -18.219 4.344 6.848 1 98.06 84 SER A C 1
ATOM 622 O O . SER A 1 84 ? -17.062 4.023 6.527 1 98.06 84 SER A O 1
ATOM 624 N N . ALA A 1 85 ? -19.047 3.438 7.32 1 98.06 85 ALA A N 1
ATOM 625 C CA . ALA A 1 85 ? -18.672 2.041 7.527 1 98.06 85 ALA A CA 1
ATOM 626 C C . ALA A 1 85 ? -18.672 1.272 6.211 1 98.06 85 ALA A C 1
ATOM 628 O O . ALA A 1 85 ? -19.438 1.587 5.297 1 98.06 85 ALA A O 1
ATOM 629 N N . ILE A 1 86 ? -17.797 0.272 6.066 1 97.69 86 ILE A N 1
ATOM 630 C CA . ILE A 1 86 ? -17.719 -0.611 4.91 1 97.69 86 ILE A CA 1
ATOM 631 C C . ILE A 1 86 ? -17.688 -2.066 5.371 1 97.69 86 ILE A C 1
ATOM 633 O O . ILE A 1 86 ? -17.016 -2.398 6.352 1 97.69 86 ILE A O 1
ATOM 637 N N . LEU A 1 87 ? -18.5 -2.875 4.762 1 97.44 87 LEU A N 1
ATOM 638 C CA . LEU A 1 87 ? -18.359 -4.312 4.965 1 97.44 87 LEU A CA 1
ATOM 639 C C . LEU A 1 87 ? -17.781 -4.988 3.725 1 97.44 87 LEU A C 1
ATOM 641 O O . LEU A 1 87 ? -18.375 -4.898 2.641 1 97.44 87 LEU A O 1
ATOM 645 N N . VAL A 1 88 ? -16.641 -5.641 3.863 1 97.06 88 VAL A N 1
ATOM 646 C CA . VAL A 1 88 ? -15.891 -6.238 2.768 1 97.06 88 VAL A CA 1
ATOM 647 C C . VAL A 1 88 ? -16 -7.762 2.836 1 97.06 88 VAL A C 1
ATOM 649 O O . VAL A 1 88 ? -15.688 -8.367 3.865 1 97.06 88 VAL A O 1
ATOM 652 N N . SER A 1 89 ? -16.422 -8.359 1.744 1 97.56 89 SER A N 1
ATOM 653 C CA . SER A 1 89 ? -16.5 -9.82 1.681 1 97.56 89 SER A CA 1
ATOM 654 C C . SER A 1 89 ? -15.109 -10.438 1.535 1 97.56 89 SER A C 1
ATOM 656 O O . SER A 1 89 ? -14.164 -9.758 1.122 1 97.56 89 SER A O 1
ATOM 658 N N . GLY A 1 90 ? -15.023 -11.734 1.83 1 97.88 90 GLY A N 1
ATOM 659 C CA . GLY A 1 90 ? -13.766 -12.453 1.691 1 97.88 90 GLY A CA 1
ATOM 660 C C . GLY A 1 90 ? -13.312 -12.602 0.249 1 97.88 90 GLY A C 1
ATOM 661 O O . GLY A 1 90 ? -12.148 -12.875 -0.016 1 97.88 90 GLY A O 1
ATOM 662 N N . TRP A 1 91 ? -14.188 -12.352 -0.692 1 97.88 91 TRP A N 1
ATOM 663 C CA . TRP A 1 91 ? -13.836 -12.539 -2.098 1 97.88 91 TRP A CA 1
ATOM 664 C C . TRP A 1 91 ? -13.773 -11.203 -2.826 1 97.88 91 TRP A C 1
ATOM 666 O O . TRP A 1 91 ? -13.695 -11.156 -4.055 1 97.88 91 TRP A O 1
ATOM 676 N N . HIS A 1 92 ? -13.805 -10.125 -2.055 1 96.12 92 HIS A N 1
ATOM 677 C CA . HIS A 1 92 ? -13.781 -8.797 -2.67 1 96.12 92 HIS A CA 1
ATOM 678 C C . HIS A 1 92 ? -12.445 -8.539 -3.365 1 96.12 92 HIS A C 1
ATOM 680 O O . HIS A 1 92 ? -11.391 -8.586 -2.73 1 96.12 92 HIS A O 1
ATOM 686 N N . ARG A 1 93 ? -12.469 -8.219 -4.648 1 96.25 93 ARG A N 1
ATOM 687 C CA . ARG A 1 93 ? -11.344 -7.738 -5.445 1 96.25 93 ARG A CA 1
ATOM 688 C C . ARG A 1 93 ? -10.078 -8.547 -5.156 1 96.25 93 ARG A C 1
ATOM 690 O O . ARG A 1 93 ? -9.047 -7.98 -4.805 1 96.25 93 ARG A O 1
ATOM 697 N N . MET A 1 94 ? -10.078 -9.812 -5.441 1 97.69 94 MET A N 1
ATOM 698 C CA . MET A 1 94 ? -8.969 -10.719 -5.168 1 97.69 94 MET A CA 1
ATOM 699 C C . MET A 1 94 ? -7.844 -10.523 -6.184 1 97.69 94 MET A C 1
ATOM 701 O O . MET A 1 94 ? -6.668 -10.672 -5.852 1 97.69 94 MET A O 1
ATOM 705 N N . GLY A 1 95 ? -8.094 -10.109 -7.379 1 96.81 95 GLY A N 1
ATOM 706 C CA . GLY A 1 95 ? -7.113 -10.023 -8.453 1 96.81 95 GLY A CA 1
ATOM 707 C C . GLY A 1 95 ? -6.258 -8.766 -8.383 1 96.81 95 GLY A C 1
ATOM 708 O O . GLY A 1 95 ? -6.535 -7.867 -7.586 1 96.81 95 GLY A O 1
ATOM 709 N N . TYR A 1 96 ? -5.281 -8.719 -9.227 1 96.12 96 TYR A N 1
ATOM 710 C CA . TYR A 1 96 ? -4.312 -7.625 -9.227 1 96.12 96 TYR A CA 1
ATOM 711 C C . TYR A 1 96 ? -4.941 -6.344 -9.773 1 96.12 96 TYR A C 1
ATOM 713 O O . TYR A 1 96 ? -4.664 -5.25 -9.273 1 96.12 96 TYR A O 1
ATOM 721 N N . SER A 1 97 ? -5.73 -6.5 -10.828 1 94.44 97 SER A N 1
ATOM 722 C CA . SER A 1 97 ? -6.152 -5.316 -11.57 1 94.44 97 SER A CA 1
ATOM 723 C C . SER A 1 97 ? -7.672 -5.203 -11.617 1 94.44 97 SER A C 1
ATOM 725 O O . SER A 1 97 ? -8.383 -6.176 -11.344 1 94.44 97 SER A O 1
ATOM 727 N N . TYR A 1 98 ? -8.125 -4.098 -11.938 1 93.38 98 TYR A N 1
ATOM 728 C CA . TYR A 1 98 ? -9.516 -3.873 -12.297 1 93.38 98 TYR A CA 1
ATOM 729 C C . TYR A 1 98 ? -9.812 -4.391 -13.695 1 93.38 98 TYR A C 1
ATOM 731 O O . TYR A 1 98 ? -8.922 -4.895 -14.383 1 93.38 98 TYR A O 1
ATOM 739 N N . SER A 1 99 ? -11.047 -4.316 -14.125 1 88.12 99 SER A N 1
ATOM 740 C CA . SER A 1 99 ? -11.492 -4.887 -15.391 1 88.12 99 SER A CA 1
ATOM 741 C C . SER A 1 99 ? -10.805 -4.211 -16.578 1 88.12 99 SER A C 1
ATOM 743 O O . SER A 1 99 ? -10.641 -4.82 -17.641 1 88.12 99 SER A O 1
ATOM 745 N N . ASP A 1 100 ? -10.375 -2.955 -16.391 1 90.12 100 ASP A N 1
ATOM 746 C CA . ASP A 1 100 ? -9.695 -2.24 -17.469 1 90.12 100 ASP A CA 1
ATOM 747 C C . ASP A 1 100 ? -8.188 -2.49 -17.422 1 90.12 100 ASP A C 1
ATOM 749 O O . ASP A 1 100 ? -7.418 -1.788 -18.078 1 90.12 100 ASP A O 1
ATOM 753 N N . LYS A 1 101 ? -7.73 -3.41 -16.547 1 91.38 101 LYS A N 1
ATOM 754 C CA . LYS A 1 101 ? -6.359 -3.898 -16.453 1 91.38 101 LYS A CA 1
ATOM 755 C C . LYS A 1 101 ? -5.465 -2.879 -15.75 1 91.38 101 LYS A C 1
ATOM 757 O O . LYS A 1 101 ? -4.238 -3.025 -15.734 1 91.38 101 LYS A O 1
ATOM 762 N N . SER A 1 102 ? -6.129 -1.893 -15.195 1 94.69 102 SER A N 1
ATOM 763 C CA . SER A 1 102 ? -5.363 -0.925 -14.422 1 94.69 102 SER A CA 1
ATOM 764 C C . SER A 1 102 ? -5.398 -1.262 -12.93 1 94.69 102 SER A C 1
ATOM 766 O O . SER A 1 102 ? -6.141 -2.15 -12.508 1 94.69 102 SER A O 1
ATOM 768 N N . TYR A 1 103 ? -4.559 -0.586 -12.211 1 96.62 103 TYR A N 1
ATOM 769 C CA . TYR A 1 103 ? -4.551 -0.706 -10.758 1 96.62 103 TYR A CA 1
ATOM 770 C C . TYR A 1 103 ? -5.367 0.409 -10.109 1 96.62 103 TYR A C 1
ATOM 772 O O . TYR A 1 103 ? -5.285 0.625 -8.898 1 96.62 103 TYR A O 1
ATOM 780 N N . ILE A 1 104 ? -6.141 1.133 -10.898 1 97.12 104 ILE A N 1
ATOM 781 C CA . ILE A 1 104 ? -6.785 2.369 -10.469 1 97.12 104 ILE A CA 1
ATOM 782 C C . ILE A 1 104 ? -8.297 2.23 -10.594 1 97.12 104 ILE A C 1
ATOM 784 O O . ILE A 1 104 ? -8.82 1.898 -11.664 1 97.12 104 ILE A O 1
ATOM 788 N N . SER A 1 105 ? -9.016 2.438 -9.5 1 96.06 105 SER A N 1
ATOM 789 C CA . SER A 1 105 ? -10.469 2.49 -9.523 1 96.06 105 SER A CA 1
ATOM 790 C C . SER A 1 105 ? -10.969 3.715 -10.289 1 96.06 105 SER A C 1
ATOM 792 O O . SER A 1 105 ? -10.781 4.848 -9.844 1 96.06 105 SER A O 1
ATOM 794 N N . GLN A 1 106 ? -11.625 3.488 -11.352 1 94.12 106 GLN A N 1
ATOM 795 C CA . GLN A 1 106 ? -12.125 4.605 -12.141 1 94.12 106 GLN A CA 1
ATOM 796 C C . GLN A 1 106 ? -13.219 5.363 -11.391 1 94.12 106 GLN A C 1
ATOM 798 O O . GLN A 1 106 ? -13.336 6.586 -11.531 1 94.12 106 GLN A O 1
ATOM 803 N N . LEU A 1 107 ? -14.008 4.609 -10.602 1 94.5 107 LEU A N 1
ATOM 804 C CA . LEU A 1 107 ? -15.016 5.27 -9.781 1 94.5 107 LEU A CA 1
ATOM 805 C C . LEU A 1 107 ? -14.367 6.215 -8.773 1 94.5 107 LEU A C 1
ATOM 807 O O . LEU A 1 107 ? -14.852 7.328 -8.555 1 94.5 107 LEU A O 1
ATOM 811 N N . LEU A 1 108 ? -13.328 5.773 -8.18 1 97.12 108 LEU A N 1
ATOM 812 C CA . LEU A 1 108 ? -12.617 6.621 -7.23 1 97.12 108 LEU A CA 1
ATOM 813 C C . LEU A 1 108 ? -12.039 7.848 -7.926 1 97.12 108 LEU A C 1
ATOM 815 O O . LEU A 1 108 ? -12.031 8.945 -7.355 1 97.12 108 LEU A O 1
ATOM 819 N N . VAL A 1 109 ? -11.523 7.699 -9.148 1 97.75 109 VAL A N 1
ATOM 820 C CA . VAL A 1 109 ? -11.039 8.836 -9.922 1 97.75 109 VAL A CA 1
ATOM 821 C C . VAL A 1 109 ? -12.156 9.859 -10.102 1 97.75 109 VAL A C 1
ATOM 823 O O . VAL A 1 109 ? -11.938 11.062 -9.945 1 97.75 109 VAL A O 1
ATOM 826 N N . GLU A 1 110 ? -13.336 9.398 -10.375 1 96.31 110 GLU A N 1
ATOM 827 C CA . GLU A 1 110 ? -14.477 10.289 -10.555 1 96.31 110 GLU A CA 1
ATOM 828 C C . GLU A 1 110 ? -14.797 11.055 -9.266 1 96.31 110 GLU A C 1
ATOM 830 O O . GLU A 1 110 ? -15.078 12.25 -9.305 1 96.31 110 GLU A O 1
ATOM 835 N N . TYR A 1 111 ? -14.758 10.336 -8.164 1 97.25 111 TYR A N 1
ATOM 836 C CA . TYR A 1 111 ? -15.016 10.977 -6.879 1 97.25 111 TYR A CA 1
ATOM 837 C C . TYR A 1 111 ? -13.953 12.023 -6.57 1 97.25 111 TYR A C 1
ATOM 839 O O . TYR A 1 111 ? -14.258 13.094 -6.039 1 97.25 111 TYR A O 1
ATOM 847 N N . ILE A 1 112 ? -12.719 11.75 -6.914 1 98.62 112 ILE A N 1
ATOM 848 C CA . ILE A 1 112 ? -11.617 12.68 -6.691 1 98.62 112 ILE A CA 1
ATOM 849 C C . ILE A 1 112 ? -11.82 13.93 -7.535 1 98.62 112 ILE A C 1
ATOM 851 O O . ILE A 1 112 ? -11.68 15.055 -7.035 1 98.62 112 ILE A O 1
ATOM 855 N N . LYS A 1 113 ? -12.156 13.734 -8.781 1 98.62 113 LYS A N 1
ATOM 856 C CA . LYS A 1 113 ? -12.406 14.867 -9.656 1 98.62 113 LYS A CA 1
ATOM 857 C C . LYS A 1 113 ? -13.57 15.719 -9.148 1 98.62 113 LYS A C 1
ATOM 859 O O . LYS A 1 113 ? -13.492 16.953 -9.141 1 98.62 113 LYS A O 1
ATOM 864 N N . LYS A 1 114 ? -14.617 15.055 -8.719 1 98.12 114 LYS A N 1
ATOM 865 C CA . LYS A 1 114 ? -15.773 15.766 -8.18 1 98.12 114 LYS A CA 1
ATOM 866 C C . LYS A 1 114 ? -15.398 16.547 -6.922 1 98.12 114 LYS A C 1
ATOM 868 O O . LYS A 1 114 ? -15.852 17.672 -6.73 1 98.12 114 LYS A O 1
ATOM 873 N N . LEU A 1 115 ? -14.656 15.906 -6.07 1 98.62 115 LEU A N 1
ATOM 874 C CA . LEU A 1 115 ? -14.203 16.562 -4.844 1 98.62 115 LEU A CA 1
ATOM 875 C C . LEU A 1 115 ? -13.461 17.859 -5.156 1 98.62 115 LEU A C 1
ATOM 877 O O . LEU A 1 115 ? -13.758 18.891 -4.566 1 98.62 115 LEU A O 1
ATOM 881 N N . HIS A 1 116 ? -12.523 17.797 -6.082 1 98.88 116 HIS A N 1
ATOM 882 C CA . HIS A 1 116 ? -11.75 18.984 -6.434 1 98.88 116 HIS A CA 1
ATOM 883 C C . HIS A 1 116 ? -12.633 20.047 -7.082 1 98.88 116 HIS A C 1
ATOM 885 O O . HIS A 1 116 ? -12.422 21.234 -6.879 1 98.88 116 HIS A O 1
ATOM 891 N N . ALA A 1 117 ? -13.57 19.609 -7.84 1 98.5 117 ALA A N 1
ATOM 892 C CA . ALA A 1 117 ? -14.5 20.547 -8.469 1 98.5 117 ALA A CA 1
ATOM 893 C C . ALA A 1 117 ? -15.328 21.297 -7.422 1 98.5 117 ALA A C 1
ATOM 895 O O . ALA A 1 117 ? -15.508 22.5 -7.512 1 98.5 117 ALA A O 1
ATOM 896 N N . ILE A 1 118 ? -15.82 20.562 -6.48 1 98 118 ILE A N 1
ATOM 897 C CA . ILE A 1 118 ? -16.672 21.125 -5.445 1 98 118 ILE A CA 1
ATOM 898 C C . ILE A 1 118 ? -15.859 22.062 -4.555 1 98 118 ILE A C 1
ATOM 900 O O . ILE A 1 118 ? -16.312 23.156 -4.223 1 98 118 ILE A O 1
ATOM 904 N N . VAL A 1 119 ? -14.695 21.625 -4.191 1 98.5 119 VAL A N 1
ATOM 905 C CA . VAL A 1 119 ? -13.844 22.422 -3.312 1 98.5 119 VAL A CA 1
ATOM 906 C C . VAL A 1 119 ? -13.289 23.625 -4.074 1 98.5 119 VAL A C 1
ATOM 908 O O . VAL A 1 119 ? -13.109 24.703 -3.498 1 98.5 119 VAL A O 1
ATOM 911 N N . GLY A 1 120 ? -12.992 23.422 -5.344 1 98.25 120 GLY A N 1
ATOM 912 C CA . GLY A 1 120 ? -12.422 24.469 -6.176 1 98.25 120 GLY A CA 1
ATOM 913 C C . GLY A 1 120 ? -10.945 24.688 -5.938 1 98.25 120 GLY A C 1
ATOM 914 O O . GLY A 1 120 ? -10.438 25.797 -6.098 1 98.25 120 GLY A O 1
ATOM 915 N N . ASN A 1 121 ? -10.25 23.625 -5.559 1 98.56 121 ASN A N 1
ATOM 916 C CA . ASN A 1 121 ? -8.859 23.844 -5.176 1 98.56 121 ASN A CA 1
ATOM 917 C C . ASN A 1 121 ? -7.895 23.375 -6.266 1 98.56 121 ASN A C 1
ATOM 919 O O . ASN A 1 121 ? -6.719 23.75 -6.258 1 98.56 121 ASN A O 1
ATOM 923 N N . ALA A 1 122 ? -8.352 22.594 -7.242 1 98.81 122 ALA A N 1
ATOM 924 C CA . ALA A 1 122 ? -7.453 22.125 -8.297 1 98.81 122 ALA A CA 1
ATOM 925 C C . ALA A 1 122 ? -8.219 21.859 -9.586 1 98.81 122 ALA A C 1
ATOM 927 O O . ALA A 1 122 ? -9.336 21.344 -9.562 1 98.81 122 ALA A O 1
ATOM 928 N N . ILE A 1 123 ? -7.602 22.156 -10.688 1 98.75 123 ILE A N 1
ATOM 929 C CA . ILE A 1 123 ? -8.133 21.828 -12.008 1 98.75 123 ILE A CA 1
ATOM 930 C C . ILE A 1 123 ? -7.73 20.391 -12.375 1 98.75 123 ILE A C 1
ATOM 932 O O . ILE A 1 123 ? -6.543 20.078 -12.43 1 98.75 123 ILE A O 1
ATOM 936 N N . THR A 1 124 ? -8.742 19.578 -12.602 1 98.69 124 THR A N 1
ATOM 937 C CA . THR A 1 124 ? -8.469 18.188 -12.953 1 98.69 124 THR A CA 1
ATOM 938 C C . THR A 1 124 ? -8.797 17.922 -14.422 1 98.69 124 THR A C 1
ATOM 940 O O . THR A 1 124 ? -8.398 16.906 -14.977 1 98.69 124 THR A O 1
ATOM 943 N N . LYS A 1 125 ? -9.555 18.781 -15.086 1 98 125 LYS A N 1
ATOM 944 C CA . LYS A 1 125 ? -9.945 18.609 -16.484 1 98 125 LYS A CA 1
ATOM 945 C C . LYS A 1 125 ? -8.727 18.516 -17.391 1 98 125 LYS A C 1
ATOM 947 O O . LYS A 1 125 ? -7.816 19.344 -17.312 1 98 125 LYS A O 1
ATOM 952 N N . GLY A 1 126 ? -8.695 17.5 -18.172 1 97.88 126 GLY A N 1
ATOM 953 C CA . GLY A 1 126 ? -7.605 17.312 -19.125 1 97.88 126 GLY A CA 1
ATOM 954 C C . GLY A 1 126 ? -6.348 16.75 -18.484 1 97.88 126 GLY A C 1
ATOM 955 O O . GLY A 1 126 ? -5.277 16.766 -19.094 1 97.88 126 GLY A O 1
ATOM 956 N N . LYS A 1 127 ? -6.441 16.297 -17.312 1 98.69 127 LYS A N 1
ATOM 957 C CA . LYS A 1 127 ? -5.266 15.789 -16.625 1 98.69 127 LYS A CA 1
ATOM 958 C C . LYS A 1 127 ? -5.449 14.32 -16.234 1 98.69 127 LYS A C 1
ATOM 960 O O . LYS A 1 127 ? -6.559 13.789 -16.297 1 98.69 127 LYS A O 1
ATOM 965 N N . TYR A 1 128 ? -4.336 13.695 -15.836 1 98.69 128 TYR A N 1
ATOM 966 C CA . TYR A 1 128 ? -4.312 12.289 -15.469 1 98.69 128 TYR A CA 1
ATOM 967 C C . TYR A 1 128 ? -4.137 12.125 -13.961 1 98.69 128 TYR A C 1
ATOM 969 O O . TYR A 1 128 ? -3.551 12.984 -13.305 1 98.69 128 TYR A O 1
ATOM 977 N N . ILE A 1 129 ? -4.711 11.062 -13.461 1 98.81 129 ILE A N 1
ATOM 978 C CA . ILE A 1 129 ? -4.641 10.805 -12.031 1 98.81 129 ILE A CA 1
ATOM 979 C C . ILE A 1 129 ? -3.846 9.523 -11.773 1 98.81 129 ILE A C 1
ATOM 981 O O . ILE A 1 129 ? -4.102 8.492 -12.391 1 98.81 129 ILE A O 1
ATOM 985 N N . VAL A 1 130 ? -2.863 9.586 -10.875 1 98.88 130 VAL A N 1
ATOM 986 C CA . VAL A 1 130 ? -2.08 8.438 -10.43 1 98.88 130 VAL A CA 1
ATOM 987 C C . VAL A 1 130 ? -2.311 8.203 -8.938 1 98.88 130 VAL A C 1
ATOM 989 O O . VAL A 1 130 ? -2.271 9.148 -8.141 1 98.88 130 VAL A O 1
ATOM 992 N N . PHE A 1 131 ? -2.619 6.961 -8.578 1 98.88 131 PHE A N 1
ATOM 993 C CA . PHE A 1 131 ? -2.742 6.621 -7.168 1 98.88 131 PHE A CA 1
ATOM 994 C C . PHE A 1 131 ? -1.396 6.199 -6.594 1 98.88 131 PHE A C 1
ATOM 996 O O . PHE A 1 131 ? -0.56 5.637 -7.305 1 98.88 131 PHE A O 1
ATOM 1003 N N . GLY A 1 132 ? -1.201 6.492 -5.305 1 98.81 132 GLY A N 1
ATOM 1004 C CA . GLY A 1 132 ? -0.025 6.035 -4.582 1 98.81 132 GLY A CA 1
ATOM 1005 C C . GLY A 1 132 ? -0.316 5.668 -3.141 1 98.81 132 GLY A C 1
ATOM 1006 O O . GLY A 1 132 ? -1.346 6.062 -2.59 1 98.81 132 GLY A O 1
ATOM 1007 N N . SER A 1 133 ? 0.577 4.848 -2.588 1 98.5 133 SER A N 1
ATOM 1008 C CA . SER A 1 133 ? 0.526 4.582 -1.154 1 98.5 133 SER A CA 1
ATOM 1009 C C . SER A 1 133 ? 0.93 5.812 -0.349 1 98.5 133 SER A C 1
ATOM 1011 O O . SER A 1 133 ? 2.059 5.898 0.14 1 98.5 133 SER A O 1
ATOM 1013 N N . GLY A 1 134 ? -0.039 6.617 -0.171 1 98 134 GLY A N 1
ATOM 1014 C CA . GLY A 1 134 ? 0.246 7.93 0.384 1 98 134 GLY A CA 1
ATOM 1015 C C . GLY A 1 134 ? 0.961 8.844 -0.591 1 98 134 GLY A C 1
ATOM 1016 O O . GLY A 1 134 ? 1.269 8.445 -1.716 1 98 134 GLY A O 1
ATOM 1017 N N . SER A 1 135 ? 1.145 10.086 -0.14 1 98.12 135 SER A N 1
ATOM 1018 C CA . SER A 1 135 ? 1.892 11.023 -0.972 1 98.12 135 SER A CA 1
ATOM 1019 C C . SER A 1 135 ? 3.379 10.688 -0.986 1 98.12 135 SER A C 1
ATOM 1021 O O . SER A 1 135 ? 4.09 11.031 -1.933 1 98.12 135 SER A O 1
ATOM 1023 N N . THR A 1 136 ? 3.824 9.953 0.038 1 98.19 136 THR A N 1
ATOM 1024 C CA . THR A 1 136 ? 5.238 9.609 0.138 1 98.19 136 THR A CA 1
ATOM 1025 C C . THR A 1 136 ? 5.699 8.844 -1.097 1 98.19 136 THR A C 1
ATOM 1027 O O . THR A 1 136 ? 6.727 9.172 -1.693 1 98.19 136 THR A O 1
ATOM 1030 N N . GLN A 1 137 ? 4.945 7.859 -1.479 1 98.75 137 GLN A N 1
ATOM 1031 C CA . GLN A 1 137 ? 5.309 7.094 -2.668 1 98.75 137 GLN A CA 1
ATOM 1032 C C . GLN A 1 137 ? 5.242 7.957 -3.922 1 98.75 137 GLN A C 1
ATOM 1034 O O . GLN A 1 137 ? 6.074 7.824 -4.82 1 98.75 137 GLN A O 1
ATOM 1039 N N . LEU A 1 138 ? 4.273 8.797 -3.98 1 98.94 138 LEU A N 1
ATOM 1040 C CA . LEU A 1 138 ? 4.055 9.641 -5.148 1 98.94 138 LEU A 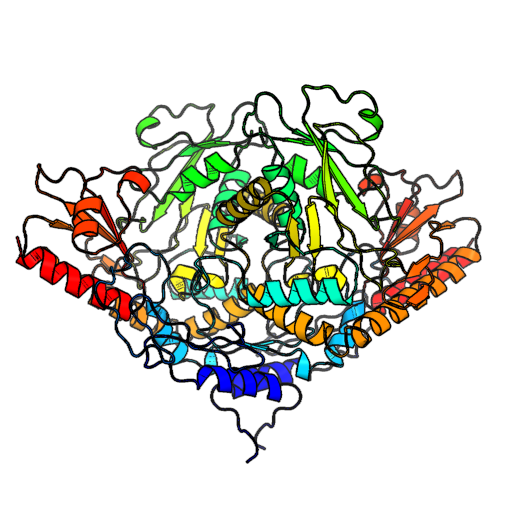CA 1
ATOM 1041 C C . LEU A 1 138 ? 5.184 10.648 -5.309 1 98.94 138 LEU A C 1
ATOM 1043 O O . LEU A 1 138 ? 5.551 11.008 -6.43 1 98.94 138 LEU A O 1
ATOM 1047 N N . LEU A 1 139 ? 5.734 11.133 -4.203 1 98.88 139 LEU A N 1
ATOM 1048 C CA . LEU A 1 139 ? 6.855 12.062 -4.266 1 98.88 139 LEU A CA 1
ATOM 1049 C C . LEU A 1 139 ? 8.047 11.43 -4.98 1 98.88 139 LEU A C 1
ATOM 1051 O O . LEU A 1 139 ? 8.625 12.039 -5.879 1 98.88 139 LEU A O 1
ATOM 1055 N N . ASN A 1 140 ? 8.336 10.25 -4.625 1 98 140 ASN A N 1
ATOM 1056 C CA . ASN A 1 140 ? 9.461 9.586 -5.273 1 98 140 ASN A CA 1
ATOM 1057 C C . ASN A 1 140 ? 9.141 9.227 -6.719 1 98 140 ASN A C 1
ATOM 1059 O O . ASN A 1 140 ? 10.008 9.289 -7.59 1 98 140 ASN A O 1
ATOM 1063 N N . ALA A 1 141 ? 7.906 8.766 -6.957 1 98.69 141 ALA A N 1
ATOM 1064 C CA . ALA A 1 141 ? 7.492 8.469 -8.328 1 98.69 141 ALA A CA 1
ATOM 1065 C C . ALA A 1 141 ? 7.645 9.695 -9.219 1 98.69 141 ALA A C 1
ATOM 1067 O O . ALA A 1 141 ? 8.047 9.57 -10.383 1 98.69 141 ALA A O 1
ATOM 1068 N N . ALA A 1 142 ? 7.27 10.828 -8.68 1 98.81 142 ALA A N 1
ATOM 1069 C CA . ALA A 1 142 ? 7.367 12.078 -9.438 1 98.81 142 ALA A CA 1
ATOM 1070 C C . ALA A 1 142 ? 8.82 12.398 -9.766 1 98.81 142 ALA A C 1
ATOM 1072 O O . ALA A 1 142 ? 9.141 12.781 -10.898 1 98.81 142 ALA A O 1
ATOM 1073 N N . VAL A 1 143 ? 9.727 12.258 -8.797 1 98.38 143 VAL A N 1
ATOM 1074 C CA . VAL A 1 143 ? 11.141 12.516 -9.031 1 98.38 143 VAL A CA 1
ATOM 1075 C C . VAL A 1 143 ? 11.664 11.578 -10.117 1 98.38 143 VAL A C 1
ATOM 1077 O O . VAL A 1 143 ? 12.352 12.016 -11.047 1 98.38 143 VAL A O 1
ATOM 1080 N N . TYR A 1 144 ? 11.328 10.336 -10.031 1 96.62 144 TYR A N 1
ATOM 1081 C CA . TYR A 1 144 ? 11.727 9.359 -11.039 1 96.62 144 TYR A CA 1
ATOM 1082 C C . TYR A 1 144 ? 11.203 9.75 -12.414 1 96.62 144 TYR A C 1
ATOM 1084 O O . TYR A 1 144 ? 11.945 9.703 -13.406 1 96.62 144 TYR A O 1
ATOM 1092 N N . ALA A 1 145 ? 9.961 10.102 -12.445 1 97.56 145 ALA A N 1
ATOM 1093 C CA . ALA A 1 145 ? 9.297 10.359 -13.727 1 97.56 145 ALA A CA 1
ATOM 1094 C C . ALA A 1 145 ? 9.852 11.617 -14.383 1 97.56 145 ALA A C 1
ATOM 1096 O O . ALA A 1 145 ? 9.898 11.711 -15.617 1 97.56 145 ALA A O 1
ATOM 1097 N N . LEU A 1 146 ? 10.281 12.57 -13.609 1 96.94 146 LEU A N 1
ATOM 1098 C CA . LEU A 1 146 ? 10.758 13.844 -14.133 1 96.94 146 LEU A CA 1
ATOM 1099 C C . LEU A 1 146 ? 12.25 13.797 -14.414 1 96.94 146 LEU A C 1
ATOM 1101 O O . LEU A 1 146 ? 12.805 14.711 -15.016 1 96.94 146 LEU A O 1
ATOM 1105 N N . SER A 1 147 ? 12.922 12.75 -13.906 1 95 147 SER A N 1
ATOM 1106 C CA . SER A 1 147 ? 14.352 12.586 -14.125 1 95 147 SER A CA 1
ATOM 1107 C C . SER A 1 147 ? 14.641 12.047 -15.523 1 95 147 SER A C 1
ATOM 1109 O O . SER A 1 147 ? 13.82 11.344 -16.094 1 95 147 SER A O 1
ATOM 1111 N N . PRO A 1 148 ? 15.805 12.445 -16 1 86.44 148 PRO A N 1
ATOM 1112 C CA . PRO A 1 148 ? 16.172 11.938 -17.328 1 86.44 148 PRO A CA 1
ATOM 1113 C C . PRO A 1 148 ? 16.562 10.461 -17.297 1 86.44 148 PRO A C 1
ATOM 1115 O O . PRO A 1 148 ? 16.922 9.93 -16.25 1 86.44 148 PRO A O 1
ATOM 1118 N N . ASN A 1 149 ? 16.359 9.727 -18.344 1 71.88 149 ASN A N 1
ATOM 1119 C CA . ASN A 1 149 ? 16.734 8.32 -18.453 1 71.88 149 ASN A CA 1
ATOM 1120 C C . ASN A 1 149 ? 18.25 8.148 -18.578 1 71.88 149 ASN A C 1
ATOM 1122 O O . ASN A 1 149 ? 18.766 7.047 -18.391 1 71.88 149 ASN A O 1
ATOM 1126 N N . SER A 1 150 ? 18.922 9.242 -18.875 1 64.88 150 SER A N 1
ATOM 1127 C CA . SER A 1 150 ? 20.359 9.086 -19.078 1 64.88 150 SER A CA 1
ATOM 1128 C C . SER A 1 150 ? 21.156 9.617 -17.891 1 64.88 150 SER A C 1
ATOM 1130 O O . SER A 1 150 ? 20.875 10.703 -17.391 1 64.88 150 SER A O 1
ATOM 1132 N N . SER A 1 151 ? 21.922 8.758 -17.297 1 62.75 151 SER A N 1
ATOM 1133 C CA . SER A 1 151 ? 22.703 8.977 -16.094 1 62.75 151 SER A CA 1
ATOM 1134 C C . SER A 1 151 ? 23.797 10.016 -16.312 1 62.75 151 SER A C 1
ATOM 1136 O O . SER A 1 151 ? 24.406 10.508 -15.352 1 62.75 151 SER A O 1
ATOM 1138 N N . MET A 1 152 ? 24.078 10.469 -17.453 1 68.69 152 MET A N 1
ATOM 1139 C CA . MET A 1 152 ? 25.203 11.367 -17.656 1 68.69 152 MET A CA 1
ATOM 1140 C C . MET A 1 152 ? 24.938 12.719 -17 1 68.69 152 MET A C 1
ATOM 1142 O O . MET A 1 152 ? 25.875 13.422 -16.609 1 68.69 152 MET A O 1
ATOM 1146 N N . SER A 1 153 ? 23.766 12.938 -16.562 1 82.88 153 SER A N 1
ATOM 1147 C CA . SER A 1 153 ? 23.406 14.195 -15.922 1 82.88 153 SER A CA 1
ATOM 1148 C C . SER A 1 153 ? 22.188 14.023 -15.031 1 82.88 153 SER A C 1
ATOM 1150 O O . SER A 1 153 ? 21.078 14.445 -15.398 1 82.88 153 SER A O 1
ATOM 1152 N N . PRO A 1 154 ? 22.469 13.5 -13.789 1 91.5 154 PRO A N 1
ATOM 1153 C CA . PRO A 1 154 ? 21.328 13.297 -12.906 1 91.5 154 PRO A CA 1
ATOM 1154 C C . PRO A 1 154 ? 20.547 14.578 -12.641 1 91.5 154 PRO A C 1
ATOM 1156 O O . PRO A 1 154 ? 21.125 15.664 -12.586 1 91.5 154 PRO A O 1
ATOM 1159 N N . ALA A 1 155 ? 19.266 14.43 -12.555 1 95.56 155 ALA A N 1
ATOM 1160 C CA . ALA A 1 155 ? 18.453 15.578 -12.172 1 95.56 155 ALA A CA 1
ATOM 1161 C C . ALA A 1 155 ? 18.828 16.062 -10.773 1 95.56 155 ALA A C 1
ATOM 1163 O O . ALA A 1 155 ? 19.125 15.266 -9.883 1 95.56 155 ALA A O 1
ATOM 1164 N N . LYS A 1 156 ? 18.844 17.328 -10.656 1 96.06 156 LYS A N 1
ATOM 1165 C CA . LYS A 1 156 ? 19.109 17.953 -9.359 1 96.06 156 LYS A CA 1
ATOM 1166 C C . LYS A 1 156 ? 17.812 18.281 -8.625 1 96.06 156 LYS A C 1
ATOM 1168 O O . LYS A 1 156 ? 17.031 19.125 -9.07 1 96.06 156 LYS A O 1
ATOM 1173 N N . VAL A 1 157 ? 17.578 17.625 -7.531 1 97.94 157 VAL A N 1
ATOM 1174 C CA . VAL A 1 157 ? 16.375 17.828 -6.723 1 97.94 157 VAL A CA 1
ATOM 1175 C C . VAL A 1 157 ? 16.641 18.891 -5.66 1 97.94 157 VAL A C 1
ATOM 1177 O O . VAL A 1 157 ? 17.625 18.797 -4.914 1 97.94 157 VAL A O 1
ATOM 1180 N N . VAL A 1 158 ? 15.781 19.875 -5.574 1 98.12 158 VAL A N 1
ATOM 1181 C CA . VAL A 1 158 ? 16 21.016 -4.676 1 98.12 158 VAL A CA 1
ATOM 1182 C C . VAL A 1 158 ? 14.68 21.406 -4.012 1 98.12 158 VAL A C 1
ATOM 1184 O O . VAL A 1 158 ? 13.602 21.031 -4.488 1 98.12 158 VAL A O 1
ATOM 1187 N N . ALA A 1 159 ? 14.758 22.141 -2.928 1 98.31 159 ALA A N 1
ATOM 1188 C CA . ALA A 1 159 ? 13.609 22.703 -2.227 1 98.31 159 ALA A CA 1
ATOM 1189 C C . ALA A 1 159 ? 13.992 23.969 -1.482 1 98.31 159 ALA A C 1
ATOM 1191 O O . ALA A 1 159 ? 15.172 24.219 -1.215 1 98.31 159 ALA A O 1
ATOM 1192 N N . THR A 1 160 ? 13.062 24.797 -1.195 1 98.06 160 THR A N 1
ATOM 1193 C CA . THR A 1 160 ? 13.297 26.031 -0.459 1 98.06 160 THR A CA 1
ATOM 1194 C C . THR A 1 160 ? 13.047 25.828 1.033 1 98.06 160 THR A C 1
ATOM 1196 O O . THR A 1 160 ? 11.945 25.453 1.437 1 98.06 160 THR A O 1
ATOM 1199 N N . ALA A 1 161 ? 13.969 26.141 1.896 1 97.38 161 ALA A N 1
ATOM 1200 C CA . ALA A 1 161 ? 13.82 26.016 3.344 1 97.38 161 ALA A CA 1
ATOM 1201 C C . ALA A 1 161 ? 12.891 27.094 3.904 1 97.38 161 ALA A C 1
ATOM 1203 O O . ALA A 1 161 ? 12.883 28.219 3.42 1 97.38 161 ALA A O 1
ATOM 1204 N N . PRO A 1 162 ? 12.141 26.828 5.016 1 98.06 162 PRO A N 1
ATOM 1205 C CA . PRO A 1 162 ? 11.984 25.5 5.602 1 98.06 162 PRO A CA 1
ATOM 1206 C C . PRO A 1 162 ? 11.102 24.578 4.762 1 98.06 162 PRO A C 1
ATOM 1208 O O . PRO A 1 162 ? 10.117 25.047 4.176 1 98.06 162 PRO A O 1
ATOM 1211 N N . TYR A 1 163 ? 11.469 23.312 4.602 1 98.06 163 TYR A N 1
ATOM 1212 C CA . TYR A 1 163 ? 10.711 22.375 3.779 1 98.06 163 TYR A CA 1
ATOM 1213 C C . TYR A 1 163 ? 10.539 21.047 4.488 1 98.06 163 TYR A C 1
ATOM 1215 O O . TYR A 1 163 ? 11.234 20.75 5.465 1 98.06 163 TYR A O 1
ATOM 1223 N N . TYR A 1 164 ? 9.609 20.297 4.059 1 97.88 164 TYR A N 1
ATOM 1224 C CA . TYR A 1 164 ? 9.352 18.953 4.555 1 97.88 164 TYR A CA 1
ATOM 1225 C C . TYR A 1 164 ? 10.57 18.047 4.363 1 97.88 164 TYR A C 1
ATOM 1227 O O . TYR A 1 164 ? 11.062 17.891 3.244 1 97.88 164 TYR A O 1
ATOM 1235 N N . PRO A 1 165 ? 11.055 17.375 5.398 1 97.62 165 PRO A N 1
ATOM 1236 C CA . PRO A 1 165 ? 12.359 16.703 5.387 1 97.62 165 PRO A CA 1
ATOM 1237 C C . PRO A 1 165 ? 12.398 15.523 4.422 1 97.62 165 PRO A C 1
ATOM 1239 O O . PRO A 1 165 ? 13.477 15.164 3.932 1 97.62 165 PRO A O 1
ATOM 1242 N N . VAL A 1 166 ? 11.336 14.938 4.082 1 97.75 166 VAL A N 1
ATOM 1243 C CA . VAL A 1 166 ? 11.273 13.711 3.299 1 97.75 166 VAL A CA 1
ATOM 1244 C C . VAL A 1 166 ? 11.82 13.961 1.896 1 97.75 166 VAL A C 1
ATOM 1246 O O . VAL A 1 166 ? 12.398 13.062 1.276 1 97.75 166 VAL A O 1
ATOM 1249 N N . TYR A 1 167 ? 11.734 15.188 1.373 1 98.31 167 TYR A N 1
ATOM 1250 C CA . TYR A 1 167 ? 12.273 15.484 0.052 1 98.31 167 TYR A CA 1
ATOM 1251 C C . TYR A 1 167 ? 13.758 15.148 -0.016 1 98.31 167 TYR A C 1
ATOM 1253 O O . TYR A 1 167 ? 14.211 14.508 -0.966 1 98.31 167 TYR A O 1
ATOM 1261 N N . ARG A 1 168 ? 14.445 15.555 1.028 1 98.06 168 ARG A N 1
ATOM 1262 C CA . ARG A 1 168 ? 15.883 15.312 1.119 1 98.06 168 ARG A CA 1
ATOM 1263 C C . ARG A 1 168 ? 16.172 13.859 1.479 1 98.06 168 ARG A C 1
ATOM 1265 O O . ARG A 1 168 ? 16.906 13.172 0.775 1 98.06 168 ARG A O 1
ATOM 1272 N N . THR A 1 169 ? 15.539 13.344 2.535 1 97.69 169 THR A N 1
ATOM 1273 C CA . THR A 1 169 ? 15.891 12.039 3.082 1 97.69 169 THR A CA 1
ATOM 1274 C C . THR A 1 169 ? 15.539 10.93 2.104 1 97.69 169 THR A C 1
ATOM 1276 O O . THR A 1 169 ? 16.297 9.969 1.937 1 97.69 169 THR A O 1
ATOM 1279 N N . GLN A 1 170 ? 14.422 11.07 1.461 1 97.5 170 GLN A N 1
ATOM 1280 C CA . GLN A 1 170 ? 13.984 10.062 0.496 1 97.5 170 GLN A CA 1
ATOM 1281 C C . GLN A 1 170 ? 14.898 10.047 -0.729 1 97.5 170 GLN A C 1
ATOM 1283 O O . GLN A 1 170 ? 15.352 8.992 -1.16 1 97.5 170 GLN A O 1
ATOM 1288 N N . THR A 1 171 ? 15.188 11.266 -1.293 1 97.25 171 THR A N 1
ATOM 1289 C CA . THR A 1 171 ? 16.047 11.375 -2.471 1 97.25 171 THR A CA 1
ATOM 1290 C C . THR A 1 171 ? 17.422 10.805 -2.186 1 97.25 171 THR A C 1
ATOM 1292 O O . THR A 1 171 ? 17.984 10.086 -3.012 1 97.25 171 THR A O 1
ATOM 1295 N N . GLN A 1 172 ? 17.953 11.102 -0.998 1 95.75 172 GLN A N 1
ATOM 1296 C CA . GLN A 1 172 ? 19.281 10.625 -0.622 1 95.75 172 GLN A CA 1
ATOM 1297 C C . GLN A 1 172 ? 19.281 9.125 -0.369 1 95.75 172 GLN A C 1
ATOM 1299 O O . GLN A 1 172 ? 20.219 8.422 -0.753 1 95.75 172 GLN A O 1
ATOM 1304 N N . PHE A 1 173 ? 18.266 8.648 0.178 1 95.31 173 PHE A N 1
ATOM 1305 C CA . PHE A 1 173 ? 18.172 7.246 0.561 1 95.31 173 PHE A CA 1
ATOM 1306 C C . PHE A 1 173 ? 18.234 6.344 -0.667 1 95.31 173 PHE A C 1
ATOM 1308 O O . PHE A 1 173 ? 18.938 5.336 -0.671 1 95.31 173 PHE A O 1
ATOM 1315 N N . PHE A 1 174 ? 17.484 6.633 -1.701 1 92.19 174 PHE A N 1
ATOM 1316 C CA . PHE A 1 174 ? 17.375 5.746 -2.854 1 92.19 174 PHE A CA 1
ATOM 1317 C C . PHE A 1 174 ? 18.641 5.824 -3.717 1 92.19 174 PHE A C 1
ATOM 1319 O O . PHE A 1 174 ? 18.875 4.938 -4.539 1 92.19 174 PHE A O 1
ATOM 1326 N N . ASN A 1 175 ? 19.453 6.887 -3.523 1 91.12 175 ASN A N 1
ATOM 1327 C CA . ASN A 1 175 ? 20.797 6.961 -4.113 1 91.12 175 ASN A CA 1
ATOM 1328 C C . ASN A 1 175 ? 20.797 6.496 -5.566 1 91.12 175 ASN A C 1
ATOM 1330 O O . ASN A 1 175 ? 21.547 5.602 -5.938 1 91.12 175 ASN A O 1
ATOM 1334 N N . SER A 1 176 ? 19.953 7.09 -6.383 1 92.25 176 SER A N 1
ATOM 1335 C CA . SER A 1 176 ? 19.734 6.758 -7.789 1 92.25 176 SER A CA 1
ATOM 1336 C C . SER A 1 176 ? 20.828 7.352 -8.672 1 92.25 176 SER A C 1
ATOM 1338 O O . SER A 1 176 ? 21.453 8.352 -8.305 1 92.25 176 SER A O 1
ATOM 1340 N N . ARG A 1 177 ? 21.062 6.738 -9.812 1 92.12 177 ARG A N 1
ATOM 1341 C CA . ARG A 1 177 ? 21.938 7.316 -10.828 1 92.12 177 ARG A CA 1
ATOM 1342 C C . ARG A 1 177 ? 21.234 8.438 -11.586 1 92.12 177 ARG A C 1
ATOM 1344 O O . ARG A 1 177 ? 21.891 9.273 -12.211 1 92.12 177 ARG A O 1
ATOM 1351 N N . ASP A 1 178 ? 19.875 8.5 -11.43 1 93.44 178 ASP A N 1
ATOM 1352 C CA . ASP A 1 178 ? 19.078 9.383 -12.273 1 93.44 178 ASP A CA 1
ATOM 1353 C C . ASP A 1 178 ? 18.844 10.734 -11.602 1 93.44 178 ASP A C 1
ATOM 1355 O O . ASP A 1 178 ? 18.469 11.711 -12.258 1 93.44 178 ASP A O 1
ATOM 1359 N N . PHE A 1 179 ? 19.016 10.852 -10.312 1 95.62 179 PHE A N 1
ATOM 1360 C CA . PHE A 1 179 ? 18.781 12.094 -9.594 1 95.62 179 PHE A CA 1
ATOM 1361 C C . PHE A 1 179 ? 19.609 12.156 -8.32 1 95.62 179 PHE A C 1
ATOM 1363 O O . PHE A 1 179 ? 20.078 11.125 -7.824 1 95.62 179 PHE A O 1
ATOM 1370 N N . SER A 1 180 ? 19.797 13.328 -7.777 1 95.12 180 SER A N 1
ATOM 1371 C CA . SER A 1 180 ? 20.484 13.586 -6.52 1 95.12 180 SER A CA 1
ATOM 1372 C C . SER A 1 180 ? 19.922 14.812 -5.82 1 95.12 180 SER A C 1
ATOM 1374 O O . SER A 1 180 ? 19.438 15.742 -6.477 1 95.12 180 SER A O 1
ATOM 1376 N N . TYR A 1 181 ? 19.969 14.773 -4.57 1 97.12 181 TYR A N 1
ATOM 1377 C CA . TYR A 1 181 ? 19.547 15.945 -3.816 1 97.12 181 TYR A CA 1
ATOM 1378 C C . TYR A 1 181 ? 20.656 17 -3.799 1 97.12 181 TYR A C 1
ATOM 1380 O O . TYR A 1 181 ? 21.781 16.719 -3.42 1 97.12 181 TYR A O 1
ATOM 1388 N N . GLU A 1 182 ? 20.281 18.219 -4.18 1 96 182 GLU A N 1
ATOM 1389 C CA . GLU A 1 182 ? 21.312 19.234 -4.344 1 96 182 GLU A CA 1
ATOM 1390 C C . GLU A 1 182 ? 21.047 20.438 -3.457 1 96 182 GLU A C 1
ATOM 1392 O O . GLU A 1 182 ? 21.562 21.531 -3.709 1 96 182 GLU A O 1
ATOM 1397 N N . GLY A 1 183 ? 20.156 20.312 -2.492 1 95.38 183 GLY A N 1
ATOM 1398 C CA . GLY A 1 183 ? 20.047 21.297 -1.43 1 95.38 183 GLY A CA 1
ATOM 1399 C C . GLY A 1 183 ? 19 22.359 -1.708 1 95.38 183 GLY A C 1
ATOM 1400 O O . GLY A 1 183 ? 17.922 22.047 -2.215 1 95.38 183 GLY A O 1
ATOM 1401 N N . GLU A 1 184 ? 19.328 23.578 -1.345 1 96.06 184 GLU A N 1
ATOM 1402 C CA . GLU A 1 184 ? 18.359 24.672 -1.359 1 96.06 184 GLU A CA 1
ATOM 1403 C C . GLU A 1 184 ? 18.312 25.344 -2.732 1 96.06 184 GLU A C 1
ATOM 1405 O O . GLU A 1 184 ? 19.344 25.5 -3.389 1 96.06 184 GLU A O 1
ATOM 1410 N N . THR A 1 185 ? 17.125 25.766 -3.031 1 96.19 185 THR A N 1
ATOM 1411 C CA . THR A 1 185 ? 16.922 26.438 -4.309 1 96.19 185 THR A CA 1
ATOM 1412 C C . THR A 1 185 ? 17.797 27.688 -4.406 1 96.19 185 THR A C 1
ATOM 1414 O O . THR A 1 185 ? 18.25 28.047 -5.492 1 96.19 185 THR A O 1
ATOM 1417 N N . SER A 1 186 ? 18 28.344 -3.309 1 93.25 186 SER A N 1
ATOM 1418 C CA . SER A 1 186 ? 18.734 29.609 -3.291 1 93.25 186 SER A CA 1
ATOM 1419 C C . SER A 1 186 ? 20.141 29.422 -3.838 1 93.25 186 SER A C 1
ATOM 1421 O O . SER A 1 186 ? 20.719 30.344 -4.422 1 93.25 186 SER A O 1
ATOM 1423 N N . SER A 1 187 ? 20.688 28.266 -3.682 1 92.88 187 SER A N 1
ATOM 1424 C CA . SER A 1 187 ? 22.031 27.969 -4.137 1 92.88 187 SER A CA 1
ATOM 1425 C C . SER A 1 187 ? 22.094 27.859 -5.656 1 92.88 187 SER A C 1
ATOM 1427 O O . SER A 1 187 ? 23.188 27.922 -6.242 1 92.88 187 SER A O 1
ATOM 1429 N N . TRP A 1 188 ? 20.969 27.797 -6.25 1 92.56 188 TRP A N 1
ATOM 1430 C CA . TRP A 1 188 ? 20.938 27.531 -7.684 1 92.56 188 TRP A CA 1
ATOM 1431 C C . TRP A 1 188 ? 20.234 28.641 -8.438 1 92.56 188 TRP A C 1
ATOM 1433 O O . TRP A 1 188 ? 20.094 28.594 -9.664 1 92.56 188 TRP A O 1
ATOM 1443 N N . LYS A 1 189 ? 19.938 29.578 -7.586 1 85.88 189 LYS A N 1
ATOM 1444 C CA . LYS A 1 189 ? 19.297 30.703 -8.234 1 85.88 189 LYS A CA 1
ATOM 1445 C C . LYS A 1 189 ? 20.219 31.375 -9.25 1 85.88 189 LYS A C 1
ATOM 1447 O O . LYS A 1 189 ? 21.375 31.672 -8.938 1 85.88 189 LYS A O 1
ATOM 1452 N N . ASN A 1 190 ? 19.969 31.516 -10.461 1 80.31 190 ASN A N 1
ATOM 1453 C CA . ASN A 1 190 ? 20.719 32.156 -11.539 1 80.31 190 ASN A CA 1
ATOM 1454 C C . ASN A 1 190 ? 21.828 31.219 -12.062 1 80.31 190 ASN A C 1
ATOM 1456 O O . ASN A 1 190 ? 22.75 31.672 -12.727 1 80.31 190 ASN A O 1
ATOM 1460 N N . LYS A 1 191 ? 21.953 30.031 -11.555 1 78.69 191 LYS A N 1
ATOM 1461 C CA . LYS A 1 191 ? 22.938 29.062 -11.984 1 78.69 191 LYS A CA 1
ATOM 1462 C C . LYS A 1 191 ? 22.297 27.938 -12.789 1 78.69 191 LYS A C 1
ATOM 1464 O O . LYS A 1 191 ? 22.906 26.891 -13.023 1 78.69 191 LYS A O 1
ATOM 1469 N N . THR A 1 192 ? 21.094 28.219 -13.094 1 72.5 192 THR A N 1
ATOM 1470 C CA . THR A 1 192 ? 20.438 27.188 -13.875 1 72.5 192 THR A CA 1
ATOM 1471 C C . THR A 1 192 ? 20.938 27.203 -15.32 1 72.5 192 THR A C 1
ATOM 1473 O O . THR A 1 192 ? 20.984 28.25 -15.961 1 72.5 192 THR A O 1
ATOM 1476 N N . ASP A 1 193 ? 21.812 26.266 -15.555 1 69.5 193 ASP A N 1
ATOM 1477 C CA . ASP A 1 193 ? 22.344 26.203 -16.906 1 69.5 193 ASP A CA 1
ATOM 1478 C C . ASP A 1 193 ? 21.516 25.266 -17.797 1 69.5 193 ASP A C 1
ATOM 1480 O O . ASP A 1 193 ? 20.641 24.562 -17.297 1 69.5 193 ASP A O 1
ATOM 1484 N N . LYS A 1 194 ? 21.812 25.469 -19.016 1 68.44 194 LYS A N 1
ATOM 1485 C CA . LYS A 1 194 ? 21.031 24.75 -20.031 1 68.44 194 LYS A CA 1
ATOM 1486 C C . LYS A 1 194 ? 21.312 23.25 -19.984 1 68.44 194 LYS A C 1
ATOM 1488 O O . LYS A 1 194 ? 20.547 22.453 -20.531 1 68.44 194 LYS A O 1
ATOM 1493 N N . ASN A 1 195 ? 22.172 22.828 -19.188 1 76.19 195 ASN A N 1
ATOM 1494 C CA . ASN A 1 195 ? 22.531 21.422 -19.281 1 76.19 195 ASN A CA 1
ATOM 1495 C C . ASN A 1 195 ? 22.078 20.656 -18.047 1 76.19 195 ASN A C 1
ATOM 1497 O O . ASN A 1 195 ? 22.156 19.422 -18 1 76.19 195 ASN A O 1
ATOM 1501 N N . SER A 1 196 ? 21.547 21.391 -17.094 1 86.12 196 SER A N 1
ATOM 1502 C CA . SER A 1 196 ? 21.141 20.719 -15.852 1 86.12 196 SER A CA 1
ATOM 1503 C C . SER A 1 196 ? 19.625 20.672 -15.727 1 86.12 196 SER A C 1
ATOM 1505 O O . SER A 1 196 ? 18.938 21.641 -16.031 1 86.12 196 SER A O 1
ATOM 1507 N N . ILE A 1 197 ? 19.188 19.516 -15.391 1 91.56 197 ILE A N 1
ATOM 1508 C CA . ILE A 1 197 ? 17.75 19.359 -15.133 1 91.56 197 ILE A CA 1
ATOM 1509 C C . ILE A 1 197 ? 17.484 19.516 -13.633 1 91.56 197 ILE A C 1
ATOM 1511 O O . ILE A 1 197 ? 18.141 18.891 -12.805 1 91.56 197 ILE A O 1
ATOM 1515 N N . PHE A 1 198 ? 16.547 20.422 -13.32 1 95.25 198 PHE A N 1
ATOM 1516 C CA . PHE A 1 198 ? 16.172 20.641 -11.922 1 95.25 198 PHE A CA 1
ATOM 1517 C C . PHE A 1 198 ? 14.758 20.156 -11.656 1 95.25 198 PHE A C 1
ATOM 1519 O O . PHE A 1 198 ? 13.867 20.328 -12.492 1 95.25 198 PHE A O 1
ATOM 1526 N N . ILE A 1 199 ? 14.586 19.547 -10.57 1 97.69 199 ILE A N 1
ATOM 1527 C CA . ILE A 1 199 ? 13.273 19.203 -10.023 1 97.69 199 ILE A CA 1
ATOM 1528 C C . ILE A 1 199 ? 13.078 19.906 -8.68 1 97.69 199 ILE A C 1
ATOM 1530 O O . ILE A 1 199 ? 13.766 19.609 -7.707 1 97.69 199 ILE A O 1
ATOM 1534 N N . GLU A 1 200 ? 12.195 20.828 -8.578 1 98.38 200 GLU A N 1
ATOM 1535 C CA . GLU A 1 200 ? 11.953 21.609 -7.367 1 98.38 200 GLU A CA 1
ATOM 1536 C C . GLU A 1 200 ? 10.688 21.141 -6.652 1 98.38 200 GLU A C 1
ATOM 1538 O O . GLU A 1 200 ? 9.609 21.125 -7.238 1 98.38 200 GLU A O 1
ATOM 1543 N N . PHE A 1 201 ? 10.812 20.734 -5.387 1 98.75 201 PHE A N 1
ATOM 1544 C CA . PHE A 1 201 ? 9.641 20.5 -4.551 1 98.75 201 PHE A CA 1
ATOM 1545 C C . PHE A 1 201 ? 9.062 21.812 -4.051 1 98.75 201 PHE A C 1
ATOM 1547 O O . PHE A 1 201 ? 9.789 22.672 -3.545 1 98.75 201 PHE A O 1
ATOM 1554 N N . VAL A 1 202 ? 7.773 21.938 -4.195 1 98.5 202 VAL A N 1
ATOM 1555 C CA . VAL A 1 202 ? 7.043 23.109 -3.705 1 98.5 202 VAL A CA 1
ATOM 1556 C C . VAL A 1 202 ? 5.852 22.641 -2.865 1 98.5 202 VAL A C 1
ATOM 1558 O O . VAL A 1 202 ? 4.855 22.156 -3.402 1 98.5 202 VAL A O 1
ATOM 1561 N N . THR A 1 203 ? 5.965 22.766 -1.59 1 97.88 203 THR A N 1
ATOM 1562 C CA . THR A 1 203 ? 4.824 22.469 -0.723 1 97.88 203 THR A CA 1
ATOM 1563 C C . THR A 1 203 ? 4.023 23.75 -0.441 1 97.88 203 THR A C 1
ATOM 1565 O O . THR A 1 203 ? 4.566 24.734 0.068 1 97.88 203 THR A O 1
ATOM 1568 N N . SER A 1 204 ? 2.742 23.688 -0.78 1 97.5 204 SER A N 1
ATOM 1569 C CA . SER A 1 204 ? 1.886 24.875 -0.685 1 97.5 204 SER A CA 1
ATOM 1570 C C . SER A 1 204 ? 0.442 24.484 -0.387 1 97.5 204 SER A C 1
ATOM 1572 O O . SER A 1 204 ? -0.269 24 -1.267 1 97.5 204 SER A O 1
ATOM 1574 N N . PRO A 1 205 ? -0.03 24.812 0.87 1 97.44 205 PRO A N 1
ATOM 1575 C CA . PRO A 1 205 ? 0.627 25.453 2.006 1 97.44 205 PRO A CA 1
ATOM 1576 C C . PRO A 1 205 ? 1.826 24.672 2.525 1 97.44 205 PRO A C 1
ATOM 1578 O O . PRO A 1 205 ? 1.789 23.438 2.561 1 97.44 205 PRO A O 1
ATOM 1581 N N . ASN A 1 206 ? 2.807 25.359 2.945 1 98.12 206 ASN A N 1
ATOM 1582 C CA . ASN A 1 206 ? 4.09 24.766 3.285 1 98.12 206 ASN A CA 1
ATOM 1583 C C . ASN A 1 206 ? 4.043 24.062 4.645 1 98.12 206 ASN A C 1
ATOM 1585 O O . ASN A 1 206 ? 3.293 24.484 5.531 1 98.12 206 ASN A O 1
ATOM 1589 N N . ASN A 1 207 ? 4.645 22.969 4.801 1 98.19 207 ASN A N 1
ATOM 1590 C CA . ASN A 1 207 ? 5.07 22.344 6.043 1 98.19 207 ASN A CA 1
ATOM 1591 C C . ASN A 1 207 ? 6.527 22.672 6.367 1 98.19 207 ASN A C 1
ATOM 1593 O O . ASN A 1 207 ? 7.438 22.172 5.695 1 98.19 207 ASN A O 1
ATOM 1597 N N . PRO A 1 208 ? 6.75 23.578 7.242 1 98.06 208 PRO A N 1
ATOM 1598 C CA . PRO A 1 208 ? 5.988 23.656 8.492 1 98.06 208 PRO A CA 1
ATOM 1599 C C . PRO A 1 208 ? 5.23 24.969 8.641 1 98.06 208 PRO A C 1
ATOM 1601 O O . PRO A 1 208 ? 4.367 25.094 9.508 1 98.06 208 PRO A O 1
ATOM 1604 N N . ASP A 1 209 ? 5.449 25.938 7.828 1 98.06 209 ASP A N 1
ATOM 1605 C CA . ASP A 1 209 ? 5.113 27.297 8.234 1 98.06 209 ASP A CA 1
ATOM 1606 C C . ASP A 1 209 ? 3.76 27.719 7.664 1 98.06 209 ASP A C 1
ATOM 1608 O O . ASP A 1 209 ? 3.291 28.828 7.926 1 98.06 209 ASP A O 1
ATOM 1612 N N . GLY A 1 210 ? 3.109 26.875 6.871 1 97.38 210 GLY A N 1
ATOM 1613 C CA . GLY A 1 210 ? 1.732 27.078 6.449 1 97.38 210 GLY A CA 1
ATOM 1614 C C . GLY A 1 210 ? 1.587 28.125 5.359 1 97.38 210 GLY A C 1
ATOM 1615 O O . GLY A 1 210 ? 0.47 28.453 4.953 1 97.38 210 GLY A O 1
ATOM 1616 N N . LYS A 1 211 ? 2.676 28.594 4.797 1 96 211 LYS A N 1
ATOM 1617 C CA . LYS A 1 211 ? 2.633 29.656 3.803 1 96 211 LYS A CA 1
ATOM 1618 C C . LYS A 1 211 ? 2.34 29.109 2.412 1 96 211 LYS A C 1
ATOM 1620 O O . LYS A 1 211 ? 2.709 27.969 2.1 1 96 211 LYS A O 1
ATOM 1625 N N . LEU A 1 212 ? 1.611 29.922 1.623 1 95.69 212 LEU A N 1
ATOM 1626 C CA . LEU A 1 212 ? 1.423 29.578 0.215 1 95.69 212 LEU A CA 1
ATOM 1627 C C . LEU A 1 212 ? 2.666 29.938 -0.597 1 95.69 212 LEU A C 1
ATOM 1629 O O . LEU A 1 212 ? 2.861 31.094 -0.974 1 95.69 212 LEU A O 1
ATOM 1633 N N . THR A 1 213 ? 3.461 28.891 -0.903 1 95.62 213 THR A N 1
ATOM 1634 C CA . THR A 1 213 ? 4.746 29.094 -1.56 1 95.62 213 THR A CA 1
ATOM 1635 C C . THR A 1 213 ? 4.641 28.812 -3.057 1 95.62 213 THR A C 1
ATOM 1637 O O . THR A 1 213 ? 3.67 28.203 -3.514 1 95.62 213 THR A O 1
ATOM 1640 N N . LYS A 1 214 ? 5.59 29.328 -3.795 1 95.69 214 LYS A N 1
ATOM 1641 C CA . LYS A 1 214 ? 5.727 29.109 -5.23 1 95.69 214 LYS A CA 1
ATOM 1642 C C . LYS A 1 214 ? 7.141 28.641 -5.582 1 95.69 214 LYS A C 1
ATOM 1644 O O . LYS A 1 214 ? 8.047 28.703 -4.746 1 95.69 214 LYS A O 1
ATOM 1649 N N . GLU A 1 215 ? 7.223 28.125 -6.773 1 96.44 215 GLU A N 1
ATOM 1650 C CA . GLU A 1 215 ? 8.555 27.734 -7.234 1 96.44 215 GLU A CA 1
ATOM 1651 C C . GLU A 1 215 ? 9.484 28.938 -7.324 1 96.44 215 GLU A C 1
ATOM 1653 O O . GLU A 1 215 ? 9.031 30.062 -7.547 1 96.44 215 GLU A O 1
ATOM 1658 N N . VAL A 1 216 ? 10.711 28.672 -7.152 1 96.38 216 VAL A N 1
ATOM 1659 C CA . VAL A 1 216 ? 11.711 29.734 -7.125 1 96.38 216 VAL A CA 1
ATOM 1660 C C . VAL A 1 216 ? 12.547 29.688 -8.406 1 96.38 216 VAL A C 1
ATOM 1662 O O . VAL A 1 216 ? 12.891 30.734 -8.961 1 96.38 216 VAL A O 1
ATOM 1665 N N . LEU A 1 217 ? 12.914 28.469 -8.82 1 95.38 217 LEU A N 1
ATOM 1666 C CA . LEU A 1 217 ? 13.75 28.328 -10.008 1 95.38 217 LEU A CA 1
ATOM 1667 C C . LEU A 1 217 ? 12.922 28.5 -11.273 1 95.38 217 LEU A C 1
ATOM 1669 O O . LEU A 1 217 ? 11.734 28.188 -11.297 1 95.38 217 LEU A O 1
ATOM 1673 N N . GLU A 1 218 ? 13.625 29.047 -12.25 1 91 218 GLU A N 1
ATOM 1674 C CA . GLU A 1 218 ? 12.992 29.281 -13.547 1 91 218 GLU A CA 1
ATOM 1675 C C . GLU A 1 218 ? 13.836 28.703 -14.68 1 91 218 GLU A C 1
ATOM 1677 O O . GLU A 1 218 ? 15.031 28.438 -14.508 1 91 218 GLU A O 1
ATOM 1682 N N . GLY A 1 219 ? 13.141 28.422 -15.82 1 89.19 219 GLY A N 1
ATOM 1683 C CA . GLY A 1 219 ? 13.844 27.953 -17 1 89.19 219 GLY A CA 1
ATOM 1684 C C . GLY A 1 219 ? 13.227 26.703 -17.594 1 89.19 219 GLY A C 1
ATOM 1685 O O . GLY A 1 219 ? 12.414 26.031 -16.953 1 89.19 219 GLY A O 1
ATOM 1686 N N . PRO A 1 220 ? 13.578 26.453 -18.766 1 86.94 220 PRO A N 1
ATOM 1687 C CA . PRO A 1 220 ? 12.969 25.344 -19.484 1 86.94 220 PRO A CA 1
ATOM 1688 C C . PRO A 1 220 ? 13.344 23.984 -18.906 1 86.94 220 PRO A C 1
ATOM 1690 O O . PRO A 1 220 ? 12.648 22.984 -19.141 1 86.94 220 PRO A O 1
ATOM 1693 N N . ASN A 1 221 ? 14.367 23.906 -18.141 1 90.19 221 ASN A N 1
ATOM 1694 C CA . ASN A 1 221 ? 14.836 22.641 -17.609 1 90.19 221 ASN A CA 1
ATOM 1695 C C . ASN A 1 221 ? 14.461 22.484 -16.141 1 90.19 221 ASN A C 1
ATOM 1697 O O . ASN A 1 221 ? 15.008 21.625 -15.438 1 90.19 221 ASN A O 1
ATOM 1701 N N . VAL A 1 222 ? 13.57 23.344 -15.711 1 93.81 222 VAL A N 1
ATOM 1702 C CA . VAL A 1 222 ? 13.094 23.266 -14.336 1 93.81 222 VAL A CA 1
ATOM 1703 C C . VAL A 1 222 ? 11.688 22.672 -14.305 1 93.81 222 VAL A C 1
ATOM 1705 O O . VAL A 1 222 ? 10.797 23.125 -15.023 1 93.81 222 VAL A O 1
ATOM 1708 N N . LYS A 1 223 ? 11.578 21.594 -13.594 1 95.81 223 LYS A N 1
ATOM 1709 C CA . LYS A 1 223 ? 10.281 20.984 -13.328 1 95.81 223 LYS A CA 1
ATOM 1710 C C . LYS A 1 223 ? 9.914 21.109 -11.852 1 95.81 223 LYS A C 1
ATOM 1712 O O . LYS A 1 223 ? 10.789 21.094 -10.984 1 95.81 223 LYS A O 1
ATOM 1717 N N . SER A 1 224 ? 8.633 21.266 -11.594 1 98 224 SER A N 1
ATOM 1718 C CA . SER A 1 224 ? 8.203 21.438 -10.211 1 98 224 SER A CA 1
ATOM 1719 C C . SER A 1 224 ? 7.23 20.328 -9.797 1 98 224 SER A C 1
ATOM 1721 O O . SER A 1 224 ? 6.383 19.922 -10.594 1 98 224 SER A O 1
ATOM 1723 N N . ILE A 1 225 ? 7.379 19.844 -8.641 1 98.81 225 ILE A N 1
ATOM 1724 C CA . ILE A 1 225 ? 6.414 18.984 -7.961 1 98.81 225 ILE A CA 1
ATOM 1725 C C . ILE A 1 225 ? 5.699 19.781 -6.871 1 98.81 225 ILE A C 1
ATOM 1727 O O . ILE A 1 225 ? 6.316 20.172 -5.875 1 98.81 225 ILE A O 1
ATOM 1731 N N . TYR A 1 226 ? 4.461 20 -7.02 1 98.88 226 TYR A N 1
ATOM 1732 C CA . TYR A 1 226 ? 3.689 20.688 -5.996 1 98.88 226 TYR A CA 1
ATOM 1733 C C . TYR A 1 226 ? 3.076 19.703 -5.012 1 98.88 226 TYR A C 1
ATOM 1735 O O . TYR A 1 226 ? 2.205 18.906 -5.375 1 98.88 226 TYR A O 1
ATOM 1743 N N . ASP A 1 227 ? 3.549 19.734 -3.789 1 98.75 227 ASP A N 1
ATOM 1744 C CA . ASP A 1 227 ? 2.953 19 -2.674 1 98.75 227 ASP A CA 1
ATOM 1745 C C . ASP A 1 227 ? 1.804 19.797 -2.053 1 98.75 227 ASP A C 1
ATOM 1747 O O . ASP A 1 227 ? 2.031 20.781 -1.354 1 98.75 227 ASP A O 1
ATOM 1751 N N . ARG A 1 228 ? 0.621 19.281 -2.258 1 98.69 228 ARG A N 1
ATOM 1752 C CA . ARG A 1 228 ? -0.582 20 -1.865 1 98.69 228 ARG A CA 1
ATOM 1753 C C . ARG A 1 228 ? -1.349 19.25 -0.784 1 98.69 228 ARG A C 1
ATOM 1755 O O . ARG A 1 228 ? -2.58 19.266 -0.769 1 98.69 228 ARG A O 1
ATOM 1762 N N . ALA A 1 229 ? -0.606 18.625 0.103 1 98.62 229 ALA A N 1
ATOM 1763 C CA . ALA A 1 229 ? -1.191 17.859 1.194 1 98.62 229 ALA A CA 1
ATOM 1764 C C . ALA A 1 229 ? -2.15 18.703 2.02 1 98.62 229 ALA A C 1
ATOM 1766 O O . ALA A 1 229 ? -3.15 18.203 2.535 1 98.62 229 ALA A O 1
ATOM 1767 N N . TYR A 1 230 ? -1.894 20.047 2.061 1 98.62 230 TYR A N 1
ATOM 1768 C CA . TYR A 1 230 ? -2.635 20.891 2.994 1 98.62 230 TYR A CA 1
ATOM 1769 C C . TYR A 1 230 ? -3.521 21.875 2.248 1 98.62 230 TYR A C 1
ATOM 1771 O O . TYR A 1 230 ? -4.102 22.781 2.855 1 98.62 230 TYR A O 1
ATOM 1779 N N . TYR A 1 231 ? -3.635 21.75 0.958 1 98.62 231 TYR A N 1
ATOM 1780 C CA . TYR A 1 231 ? -4.398 22.703 0.171 1 98.62 231 TYR A CA 1
ATOM 1781 C C . TYR A 1 231 ? -5.883 22.359 0.181 1 98.62 231 TYR A C 1
ATOM 1783 O O . TYR A 1 231 ? -6.48 22.125 -0.873 1 98.62 231 TYR A O 1
ATOM 1791 N N . TRP A 1 232 ? -6.441 22.453 1.359 1 98.69 232 TRP A N 1
ATOM 1792 C CA . TRP A 1 232 ? -7.844 22.203 1.664 1 98.69 232 TRP A CA 1
ATOM 1793 C C . TRP A 1 232 ? -8.438 23.344 2.488 1 98.69 232 TRP A C 1
ATOM 1795 O O . TRP A 1 232 ? -7.727 23.984 3.271 1 98.69 232 TRP A O 1
ATOM 1805 N N . PRO A 1 233 ? -9.727 23.562 2.432 1 97.88 233 PRO A N 1
ATOM 1806 C CA . PRO A 1 233 ? -10.352 24.734 3.068 1 97.88 233 PRO A CA 1
ATOM 1807 C C . PRO A 1 233 ? -10.125 24.766 4.578 1 97.88 233 PRO A C 1
ATOM 1809 O O . PRO A 1 233 ? -10.133 25.844 5.184 1 97.88 233 PRO A O 1
ATOM 1812 N N . HIS A 1 234 ? -9.898 23.656 5.184 1 97.56 234 HIS A N 1
ATOM 1813 C CA . HIS A 1 234 ? -9.797 23.672 6.641 1 97.56 234 HIS A CA 1
ATOM 1814 C C . HIS A 1 234 ? -8.383 24.031 7.086 1 97.56 234 HIS A C 1
ATOM 1816 O O . HIS A 1 234 ? -8.156 24.344 8.258 1 97.56 234 HIS A O 1
ATOM 1822 N N . PHE A 1 235 ? -7.418 24.047 6.195 1 98.31 235 PHE A N 1
ATOM 1823 C CA . PHE A 1 235 ? -6.051 24.391 6.566 1 98.31 235 PHE A CA 1
ATOM 1824 C C . PHE A 1 235 ? -5.684 25.766 6.039 1 98.31 235 PHE A C 1
ATOM 1826 O O . PHE A 1 235 ? -4.855 26.469 6.633 1 98.31 235 PHE A O 1
ATOM 1833 N N . THR A 1 236 ? -6.246 26.125 4.887 1 98 236 THR A N 1
ATOM 1834 C CA . THR A 1 236 ? -5.898 27.375 4.219 1 98 236 THR A CA 1
ATOM 1835 C C . THR A 1 236 ? -7.062 27.875 3.367 1 98 236 THR A C 1
ATOM 1837 O O . THR A 1 236 ? -7.945 27.094 3 1 98 236 THR A O 1
ATOM 1840 N N . ALA A 1 237 ? -7.074 29.219 3.15 1 97.19 237 ALA A N 1
ATOM 1841 C CA . ALA A 1 237 ? -8 29.75 2.16 1 97.19 237 ALA A CA 1
ATOM 1842 C C . ALA A 1 237 ? -7.668 29.25 0.76 1 97.19 237 ALA A C 1
ATOM 1844 O O . ALA A 1 237 ? -6.492 29.125 0.402 1 97.19 237 ALA A O 1
ATOM 1845 N N . ILE A 1 238 ? -8.75 28.906 0.026 1 97.44 238 ILE A N 1
ATOM 1846 C CA . ILE A 1 238 ? -8.586 28.531 -1.374 1 97.44 238 ILE A CA 1
ATOM 1847 C C . ILE A 1 238 ? -8.883 29.734 -2.27 1 97.44 238 ILE A C 1
ATOM 1849 O O . ILE A 1 238 ? -10.031 29.953 -2.662 1 97.44 238 ILE A O 1
ATOM 1853 N N . PRO A 1 239 ? -7.812 30.422 -2.639 1 94.44 239 PRO A N 1
ATOM 1854 C CA . PRO A 1 239 ? -8.086 31.625 -3.436 1 94.44 239 PRO A CA 1
ATOM 1855 C C . PRO A 1 239 ? -8.523 31.297 -4.863 1 94.44 239 PRO A C 1
ATOM 1857 O O . PRO A 1 239 ? -9.336 32 -5.441 1 94.44 239 PRO A O 1
ATOM 1860 N N . SER A 1 240 ? -7.926 30.297 -5.445 1 94.94 240 SER A N 1
ATOM 1861 C CA . SER A 1 240 ? -8.211 29.844 -6.801 1 94.94 240 SER A CA 1
ATOM 1862 C C . SER A 1 240 ? -7.797 28.391 -6.996 1 94.94 240 SER A C 1
ATOM 1864 O O . SER A 1 240 ? -6.988 27.859 -6.227 1 94.94 240 SER A O 1
ATOM 1866 N N . PRO A 1 241 ? -8.391 27.75 -7.988 1 97.62 241 PRO A N 1
ATOM 1867 C CA . PRO A 1 241 ? -7.957 26.375 -8.273 1 97.62 241 PRO A CA 1
ATOM 1868 C C . PRO A 1 241 ? -6.531 26.312 -8.82 1 97.62 241 PRO A C 1
ATOM 1870 O O . PRO A 1 241 ? -6.18 27.062 -9.734 1 97.62 241 PRO A O 1
ATOM 1873 N N . ALA A 1 242 ? -5.75 25.469 -8.203 1 98 242 ALA A N 1
ATOM 1874 C CA . ALA A 1 242 ? -4.391 25.234 -8.695 1 98 242 ALA A CA 1
ATOM 1875 C C . ALA A 1 242 ? -4.406 24.547 -10.055 1 98 242 ALA A C 1
ATOM 1877 O O . ALA A 1 242 ? -5.25 23.688 -10.312 1 98 242 ALA A O 1
ATOM 1878 N N . ASP A 1 243 ? -3.434 24.859 -10.93 1 98.12 243 ASP A N 1
ATOM 1879 C CA . ASP A 1 243 ? -3.342 24.297 -12.273 1 98.12 243 ASP A CA 1
ATOM 1880 C C . ASP A 1 243 ? -1.907 23.891 -12.602 1 98.12 243 ASP A C 1
ATOM 1882 O O . ASP A 1 243 ? -1.484 23.969 -13.758 1 98.12 243 ASP A O 1
ATOM 1886 N N . ASP A 1 244 ? -1.15 23.5 -11.648 1 97.75 244 ASP A N 1
ATOM 1887 C CA . ASP A 1 244 ? 0.253 23.141 -11.844 1 97.75 244 ASP A CA 1
ATOM 1888 C C . ASP A 1 244 ? 0.389 21.844 -12.625 1 97.75 244 ASP A C 1
ATOM 1890 O O . ASP A 1 244 ? -0.571 21.078 -12.742 1 97.75 244 ASP A O 1
ATOM 1894 N N . ASP A 1 245 ? 1.581 21.609 -13.172 1 97.75 245 ASP A N 1
ATOM 1895 C CA . ASP A 1 245 ? 1.824 20.484 -14.07 1 97.75 245 ASP A CA 1
ATOM 1896 C C . ASP A 1 245 ? 1.752 19.156 -13.32 1 97.75 245 ASP A C 1
ATOM 1898 O O . ASP A 1 245 ? 1.39 18.125 -13.891 1 97.75 245 ASP A O 1
ATOM 1902 N N . LEU A 1 246 ? 2.158 19.188 -12.102 1 98.81 246 LEU A N 1
ATOM 1903 C CA . LEU A 1 246 ? 2.16 18 -11.25 1 98.81 246 LEU A CA 1
ATOM 1904 C C . LEU A 1 246 ? 1.853 18.359 -9.805 1 98.81 246 LEU A C 1
ATOM 1906 O O . LEU A 1 246 ? 2.625 19.078 -9.164 1 98.81 246 LEU A O 1
ATOM 1910 N N . MET A 1 247 ? 0.706 17.859 -9.32 1 98.88 247 MET A N 1
ATOM 1911 C CA . MET A 1 247 ? 0.25 18.125 -7.957 1 98.88 247 MET A CA 1
ATOM 1912 C C . MET A 1 247 ? -0.012 16.828 -7.211 1 98.88 247 MET A C 1
ATOM 1914 O O . MET A 1 247 ? -0.532 15.867 -7.785 1 98.88 247 MET A O 1
ATOM 1918 N N . ILE A 1 248 ? 0.344 16.812 -5.949 1 98.94 248 ILE A N 1
ATOM 1919 C CA . ILE A 1 248 ? 0.176 15.602 -5.148 1 98.94 248 ILE A CA 1
ATOM 1920 C C . ILE A 1 248 ? -0.702 15.906 -3.936 1 98.94 248 ILE A C 1
ATOM 1922 O O . ILE A 1 248 ? -0.517 16.922 -3.264 1 98.94 248 ILE A O 1
ATOM 1926 N N . PHE A 1 249 ? -1.657 15.039 -3.703 1 98.94 249 PHE A N 1
ATOM 1927 C CA . PHE A 1 249 ? -2.58 15.133 -2.578 1 98.94 249 PHE A CA 1
ATOM 1928 C C . PHE A 1 249 ? -2.576 13.836 -1.77 1 98.94 249 PHE A C 1
ATOM 1930 O O . PHE A 1 249 ? -2.049 12.82 -2.221 1 98.94 249 PHE A O 1
ATOM 1937 N N . THR A 1 250 ? -3.131 13.875 -0.568 1 98.69 250 THR A N 1
ATOM 1938 C CA . THR A 1 250 ? -3.227 12.711 0.3 1 98.69 250 THR A CA 1
ATOM 1939 C C . THR A 1 250 ? -4.508 12.75 1.128 1 98.69 250 THR A C 1
ATOM 1941 O O . THR A 1 250 ? -4.93 13.82 1.571 1 98.69 250 THR A O 1
ATOM 1944 N N . ILE A 1 251 ? -5.102 11.602 1.405 1 98.56 251 ILE A N 1
ATOM 1945 C CA . ILE A 1 251 ? -6.305 11.539 2.227 1 98.56 251 ILE A CA 1
ATOM 1946 C C . ILE A 1 251 ? -5.938 11.75 3.695 1 98.56 251 ILE A C 1
ATOM 1948 O O . ILE A 1 251 ? -6.805 12.039 4.523 1 98.56 251 ILE A O 1
ATOM 1952 N N . SER A 1 252 ? -4.617 11.617 4.031 1 98.5 252 SER A N 1
ATOM 1953 C CA . SER A 1 252 ? -4.145 11.766 5.406 1 98.5 252 SER A CA 1
ATOM 1954 C C . SER A 1 252 ? -4.555 13.109 5.988 1 98.5 252 SER A C 1
ATOM 1956 O O . SER A 1 252 ? -4.914 13.203 7.164 1 98.5 252 SER A O 1
ATOM 1958 N N . LYS A 1 253 ? -4.445 14.125 5.125 1 98.62 253 LYS A N 1
ATOM 1959 C CA . LYS A 1 253 ? -4.688 15.469 5.641 1 98.62 253 LYS A CA 1
ATOM 1960 C C . LYS A 1 253 ? -6.07 15.969 5.242 1 98.62 253 LYS A C 1
ATOM 1962 O O . LYS A 1 253 ? -6.59 16.922 5.836 1 98.62 253 LYS A O 1
ATOM 1967 N N . LEU A 1 254 ? -6.664 15.297 4.301 1 98.75 254 LEU A N 1
ATOM 1968 C CA . LEU A 1 254 ? -8.023 15.633 3.895 1 98.75 254 LEU A CA 1
ATOM 1969 C C . LEU A 1 254 ? -9.039 15.07 4.883 1 98.75 254 LEU A C 1
ATOM 1971 O O . LEU A 1 254 ? -9.805 15.82 5.488 1 98.75 254 LEU A O 1
ATOM 1975 N N . THR A 1 255 ? -8.977 13.727 5.09 1 98.75 255 THR A N 1
ATOM 1976 C CA . THR A 1 255 ? -10 13.055 5.887 1 98.75 255 THR A CA 1
ATOM 1977 C C . THR A 1 255 ? -9.414 12.555 7.203 1 98.75 255 THR A C 1
ATOM 1979 O O . THR A 1 255 ? -10.148 12.078 8.078 1 98.75 255 THR A O 1
ATOM 1982 N N . GLY A 1 256 ? -8.109 12.609 7.344 1 98.69 256 GLY A N 1
ATOM 1983 C CA . GLY A 1 256 ? -7.461 12.18 8.57 1 98.69 256 GLY A CA 1
ATOM 1984 C C . GLY A 1 256 ? -6.988 10.742 8.531 1 98.69 256 GLY A C 1
ATOM 1985 O O . GLY A 1 256 ? -6.445 10.234 9.516 1 98.69 256 GLY A O 1
ATOM 1986 N N . HIS A 1 257 ? -7.117 10.086 7.414 1 98.75 257 HIS A N 1
ATOM 1987 C CA . HIS A 1 257 ? -6.836 8.664 7.336 1 98.75 257 HIS A CA 1
ATOM 1988 C C . HIS A 1 257 ? -5.43 8.406 6.809 1 98.75 257 HIS A C 1
ATOM 1990 O O . HIS A 1 257 ? -5.262 7.848 5.719 1 98.75 257 HIS A O 1
ATOM 1996 N N . ALA A 1 258 ? -4.457 8.664 7.656 1 98.56 258 ALA A N 1
ATOM 1997 C CA . ALA A 1 258 ? -3.045 8.484 7.328 1 98.56 258 ALA A CA 1
ATOM 1998 C C . ALA A 1 258 ? -2.693 7.004 7.199 1 98.56 258 ALA A C 1
ATOM 2000 O O . ALA A 1 258 ? -1.889 6.621 6.348 1 98.56 258 ALA A O 1
ATOM 2001 N N . GLY A 1 259 ? -3.334 6.156 7.957 1 97.94 259 GLY A N 1
ATOM 2002 C CA . GLY A 1 259 ? -3.01 4.742 8.008 1 97.94 259 GLY A CA 1
ATOM 2003 C C . GLY A 1 259 ? -3.432 3.988 6.758 1 97.94 259 GLY A C 1
ATOM 2004 O O . GLY A 1 259 ? -2.93 2.895 6.488 1 97.94 259 GLY A O 1
ATOM 2005 N N . SER A 1 260 ? -4.348 4.566 6.016 1 98.44 260 SER A N 1
ATOM 2006 C CA . SER A 1 260 ? -4.824 3.898 4.809 1 98.44 260 SER A CA 1
ATOM 2007 C C . SER A 1 260 ? -3.76 3.906 3.717 1 98.44 260 SER A C 1
ATOM 2009 O O . SER A 1 260 ? -3.799 3.086 2.797 1 98.44 260 SER A O 1
ATOM 2011 N N . ARG A 1 261 ? -2.779 4.852 3.852 1 98.44 261 ARG A N 1
ATOM 2012 C CA . ARG A 1 261 ? -1.703 5.008 2.877 1 98.44 261 ARG A CA 1
ATOM 2013 C C . ARG A 1 261 ? -2.262 5.207 1.473 1 98.44 261 ARG A C 1
ATOM 2015 O O . ARG A 1 261 ? -1.989 4.41 0.571 1 98.44 261 ARG A O 1
ATOM 2022 N N . PHE A 1 262 ? -3.018 6.32 1.311 1 98.81 262 PHE A N 1
ATOM 2023 C CA . PHE A 1 262 ? -3.586 6.605 -0.002 1 98.81 262 PHE A CA 1
ATOM 2024 C C . PHE A 1 262 ? -3.424 8.078 -0.355 1 98.81 262 PHE A C 1
ATOM 2026 O O . PHE A 1 262 ? -3.746 8.953 0.45 1 98.81 262 PHE A O 1
ATOM 2033 N N . GLY A 1 263 ? -2.93 8.305 -1.528 1 98.88 263 GLY A N 1
ATOM 2034 C CA . GLY A 1 263 ? -2.822 9.617 -2.152 1 98.88 263 GLY A CA 1
ATOM 2035 C C . GLY A 1 263 ? -2.957 9.57 -3.662 1 98.88 263 GLY A C 1
ATOM 2036 O O . GLY A 1 263 ? -3.082 8.492 -4.246 1 98.88 263 GLY A O 1
ATOM 2037 N N . TRP A 1 264 ? -3.021 10.742 -4.25 1 98.94 264 TRP A N 1
ATOM 2038 C CA . TRP A 1 264 ? -3.113 10.781 -5.707 1 98.94 264 TRP A CA 1
ATOM 2039 C C . TRP A 1 264 ? -2.35 11.984 -6.266 1 98.94 264 TRP A C 1
ATOM 2041 O O . TRP A 1 264 ? -2.131 12.969 -5.562 1 98.94 264 TRP A O 1
ATOM 2051 N N . ALA A 1 265 ? -1.89 11.828 -7.457 1 98.94 265 ALA A N 1
ATOM 2052 C CA . ALA A 1 265 ? -1.269 12.906 -8.227 1 98.94 265 ALA A CA 1
ATOM 2053 C C . ALA A 1 265 ? -2.148 13.32 -9.406 1 98.94 265 ALA A C 1
ATOM 2055 O O . ALA A 1 265 ? -2.84 12.484 -9.992 1 98.94 265 ALA A O 1
ATOM 2056 N N . ILE A 1 266 ? -2.213 14.523 -9.625 1 98.94 266 ILE A N 1
ATOM 2057 C CA . ILE A 1 266 ? -2.803 15.102 -10.828 1 98.94 266 ILE A CA 1
ATOM 2058 C C . ILE A 1 266 ? -1.696 15.562 -11.773 1 98.94 266 ILE A C 1
ATOM 2060 O O . ILE A 1 266 ? -0.89 16.422 -11.422 1 98.94 266 ILE A O 1
ATOM 2064 N N . VAL A 1 267 ? -1.659 15.016 -12.984 1 98.94 267 VAL A N 1
ATOM 2065 C CA . VAL A 1 267 ? -0.519 15.172 -13.875 1 98.94 267 VAL A CA 1
ATOM 2066 C C . VAL A 1 267 ? -0.996 15.664 -15.242 1 98.94 267 VAL A C 1
ATOM 2068 O O . VAL A 1 267 ? -1.893 15.078 -15.844 1 98.94 267 VAL A O 1
ATOM 2071 N N . LYS A 1 268 ? -0.387 16.688 -15.734 1 98.44 268 LYS A N 1
ATOM 2072 C CA . LYS A 1 268 ? -0.777 17.281 -17.016 1 98.44 268 LYS A CA 1
ATOM 2073 C C . LYS A 1 268 ? -0.139 16.547 -18.188 1 98.44 268 LYS A C 1
ATOM 2075 O O . LYS A 1 268 ? -0.803 16.266 -19.188 1 98.44 268 LYS A O 1
ATOM 2080 N N . ASP A 1 269 ? 1.149 16.25 -18.078 1 98.25 269 ASP A N 1
ATOM 2081 C CA . ASP A 1 269 ? 1.925 15.648 -19.156 1 98.25 269 ASP A CA 1
ATOM 2082 C C . ASP A 1 269 ? 1.724 14.133 -19.203 1 98.25 269 ASP A C 1
ATOM 2084 O O . ASP A 1 269 ? 1.98 13.438 -18.219 1 98.25 269 ASP A O 1
ATOM 2088 N N . GLU A 1 270 ? 1.337 13.617 -20.297 1 98.44 270 GLU A N 1
ATOM 2089 C CA . GLU A 1 270 ? 1.016 12.203 -20.453 1 98.44 270 GLU A CA 1
ATOM 2090 C C . GLU A 1 270 ? 2.254 11.336 -20.25 1 98.44 270 GLU A C 1
ATOM 2092 O O . GLU A 1 270 ? 2.17 10.25 -19.672 1 98.44 270 GLU A O 1
ATOM 2097 N N . ALA A 1 271 ? 3.363 11.773 -20.781 1 97.69 271 ALA A N 1
ATOM 2098 C CA . ALA A 1 271 ? 4.586 10.984 -20.656 1 97.69 271 ALA A CA 1
ATOM 2099 C C . ALA A 1 271 ? 4.996 10.844 -19.188 1 97.69 271 ALA A C 1
ATOM 2101 O O . ALA A 1 271 ? 5.465 9.781 -18.766 1 97.69 271 ALA A O 1
ATOM 2102 N N . VAL A 1 272 ? 4.859 11.922 -18.422 1 98.31 272 VAL A N 1
ATOM 2103 C CA . VAL A 1 272 ? 5.16 11.891 -17 1 98.31 272 VAL A CA 1
ATOM 2104 C C . VAL A 1 272 ? 4.191 10.945 -16.297 1 98.31 272 VAL A C 1
ATOM 2106 O O . VAL A 1 272 ? 4.605 10.133 -15.461 1 98.31 272 VAL A O 1
ATOM 2109 N N . TYR A 1 273 ? 2.922 11.047 -16.719 1 98.69 273 TYR A N 1
ATOM 2110 C CA . TYR A 1 273 ? 1.882 10.172 -16.203 1 98.69 273 TYR A CA 1
ATOM 2111 C C . TYR A 1 273 ? 2.238 8.703 -16.422 1 98.69 273 TYR A C 1
ATOM 2113 O O . TYR A 1 273 ? 2.207 7.902 -15.484 1 98.69 273 TYR A O 1
ATOM 2121 N N . GLU A 1 274 ? 2.627 8.344 -17.547 1 98.31 274 GLU A N 1
ATOM 2122 C CA . GLU A 1 274 ? 2.951 6.961 -17.891 1 98.31 274 GLU A CA 1
ATOM 2123 C C . GLU A 1 274 ? 4.172 6.473 -17.125 1 98.31 274 GLU A C 1
ATOM 2125 O O . GLU A 1 274 ? 4.223 5.316 -16.688 1 98.31 274 GLU A O 1
ATOM 2130 N N . LYS A 1 275 ? 5.145 7.32 -16.953 1 97.75 275 LYS A N 1
ATOM 2131 C CA . LYS A 1 275 ? 6.336 6.953 -16.203 1 97.75 275 LYS A CA 1
ATOM 2132 C C . LYS A 1 275 ? 6.008 6.727 -14.727 1 97.75 275 LYS A C 1
ATOM 2134 O O . LYS A 1 275 ? 6.566 5.832 -14.086 1 97.75 275 LYS A O 1
ATOM 2139 N N . MET A 1 276 ? 5.145 7.574 -14.227 1 98.69 276 MET A N 1
ATOM 2140 C CA . MET A 1 276 ? 4.727 7.375 -12.844 1 98.69 276 MET A CA 1
ATOM 2141 C C . MET A 1 276 ? 3.979 6.055 -12.68 1 98.69 276 MET A C 1
ATOM 2143 O O . MET A 1 276 ? 4.16 5.348 -11.688 1 98.69 276 MET A O 1
ATOM 2147 N N . LEU A 1 277 ? 3.145 5.727 -13.664 1 98.5 277 LEU A N 1
ATOM 2148 C CA . LEU A 1 277 ? 2.443 4.445 -13.625 1 98.5 277 LEU A CA 1
ATOM 2149 C C . LEU A 1 277 ? 3.432 3.285 -13.641 1 98.5 277 LEU A C 1
ATOM 2151 O O . LEU A 1 277 ? 3.242 2.291 -12.938 1 98.5 277 LEU A O 1
ATOM 2155 N N . THR A 1 278 ? 4.426 3.4 -14.461 1 97.75 278 THR A N 1
ATOM 2156 C CA . THR A 1 278 ? 5.441 2.354 -14.523 1 97.75 278 THR A CA 1
ATOM 2157 C C . THR A 1 278 ? 6.156 2.215 -13.188 1 97.75 278 THR A C 1
ATOM 2159 O O . THR A 1 278 ? 6.438 1.1 -12.742 1 97.75 278 THR A O 1
ATOM 2162 N N . TYR A 1 279 ? 6.473 3.342 -12.547 1 98 279 TYR A N 1
ATOM 2163 C CA . TYR A 1 279 ? 7.059 3.316 -11.211 1 98 279 TYR A CA 1
ATOM 2164 C C . TYR A 1 279 ? 6.176 2.543 -10.242 1 98 279 TYR A C 1
ATOM 2166 O O . TYR A 1 279 ? 6.664 1.702 -9.484 1 98 279 TYR A O 1
ATOM 2174 N N . MET A 1 280 ? 4.852 2.84 -10.289 1 98.44 280 MET A N 1
ATOM 2175 C CA . MET A 1 280 ? 3.924 2.166 -9.383 1 98.44 280 MET A CA 1
ATOM 2176 C C . MET A 1 280 ? 3.908 0.663 -9.648 1 98.44 280 MET A C 1
ATOM 2178 O O . MET A 1 280 ? 3.865 -0.134 -8.711 1 98.44 280 MET A O 1
ATOM 2182 N N . ASP A 1 281 ? 3.936 0.34 -10.852 1 97.5 281 ASP A N 1
ATOM 2183 C CA . ASP A 1 281 ? 3.928 -1.063 -11.25 1 97.5 281 ASP A CA 1
ATOM 2184 C C . ASP A 1 281 ? 5.164 -1.791 -10.734 1 97.5 281 ASP A C 1
ATOM 2186 O O . ASP A 1 281 ? 5.051 -2.836 -10.086 1 97.5 281 ASP A O 1
ATOM 2190 N N . MET A 1 282 ? 6.312 -1.216 -10.906 1 97.44 282 MET A N 1
ATOM 2191 C CA . MET A 1 282 ? 7.578 -1.848 -10.547 1 97.44 282 MET A CA 1
ATOM 2192 C C . MET A 1 282 ? 7.785 -1.832 -9.031 1 97.44 282 MET A C 1
ATOM 2194 O O . MET A 1 282 ? 8.477 -2.697 -8.492 1 97.44 282 MET A O 1
ATOM 2198 N N . ASN A 1 283 ? 7.168 -0.891 -8.406 1 98 283 ASN A N 1
ATOM 2199 C CA . ASN A 1 283 ? 7.402 -0.679 -6.984 1 98 283 ASN A CA 1
ATOM 2200 C C . ASN A 1 283 ? 6.473 -1.531 -6.129 1 98 283 ASN A C 1
ATOM 2202 O O . ASN A 1 283 ? 6.926 -2.297 -5.277 1 98 283 ASN A O 1
ATOM 2206 N N . THR A 1 284 ? 5.148 -1.421 -6.414 1 98.31 284 THR A N 1
ATOM 2207 C CA . THR A 1 284 ? 4.203 -2.074 -5.516 1 98.31 284 THR A CA 1
ATOM 2208 C C . THR A 1 284 ? 3.076 -2.734 -6.309 1 98.31 284 THR A C 1
ATOM 2210 O O . THR A 1 284 ? 2.178 -3.348 -5.727 1 98.31 284 THR A O 1
ATOM 2213 N N . MET A 1 285 ? 3.086 -2.629 -7.602 1 97.12 285 MET A N 1
ATOM 2214 C CA . MET A 1 285 ? 1.99 -3.096 -8.445 1 97.12 285 MET A CA 1
ATOM 2215 C C . MET A 1 285 ? 0.669 -2.459 -8.031 1 97.12 285 MET A C 1
ATOM 2217 O O . MET A 1 285 ? -0.304 -3.164 -7.754 1 97.12 285 MET A O 1
ATOM 2221 N N . GLY A 1 286 ? 0.733 -1.164 -7.863 1 97.44 286 GLY A N 1
ATOM 2222 C CA . GLY A 1 286 ? -0.449 -0.396 -7.504 1 97.44 286 GLY A CA 1
ATOM 2223 C C . GLY A 1 286 ? -0.651 -0.273 -6.008 1 97.44 286 GLY A C 1
ATOM 2224 O O . GLY A 1 286 ? 0.254 -0.574 -5.227 1 97.44 286 GLY A O 1
ATOM 2225 N N . VAL A 1 287 ? -1.859 0.274 -5.641 1 98.06 287 VAL A N 1
ATOM 2226 C CA . VAL A 1 287 ? -2.264 0.487 -4.258 1 98.06 287 VAL A CA 1
ATOM 2227 C C . VAL A 1 287 ? -3.303 -0.556 -3.855 1 98.06 287 VAL A C 1
ATOM 2229 O O . VAL A 1 287 ? -4.109 -0.99 -4.684 1 98.06 287 VAL A O 1
ATOM 2232 N N . SER A 1 288 ? -3.277 -0.982 -2.596 1 97.88 288 SER A N 1
ATOM 2233 C CA . SER A 1 288 ? -4.23 -1.97 -2.096 1 97.88 288 SER A CA 1
ATOM 2234 C C . SER A 1 288 ? -5.656 -1.615 -2.498 1 97.88 288 SER A C 1
ATOM 2236 O O . SER A 1 288 ? -6.055 -0.45 -2.436 1 97.88 288 SER A O 1
ATOM 2238 N N . ARG A 1 289 ? -6.441 -2.621 -2.9 1 97.62 289 ARG A N 1
ATOM 2239 C CA . ARG A 1 289 ? -7.836 -2.404 -3.271 1 97.62 289 ARG A CA 1
ATOM 2240 C C . ARG A 1 289 ? -8.672 -1.994 -2.061 1 97.62 289 ARG A C 1
ATOM 2242 O O . ARG A 1 289 ? -9.617 -1.219 -2.188 1 97.62 289 ARG A O 1
ATOM 2249 N N . GLU A 1 290 ? -8.273 -2.477 -0.875 1 97.25 290 GLU A N 1
ATOM 2250 C CA . GLU A 1 290 ? -8.961 -2.09 0.354 1 97.25 290 GLU A CA 1
ATOM 2251 C C . GLU A 1 290 ? -8.781 -0.602 0.642 1 97.25 290 GLU A C 1
ATOM 2253 O O . GLU A 1 290 ? -9.727 0.075 1.043 1 97.25 290 GLU A O 1
ATOM 2258 N N . ALA A 1 291 ? -7.559 -0.127 0.452 1 98.12 291 ALA A N 1
ATOM 2259 C CA . ALA A 1 291 ? -7.305 1.293 0.676 1 98.12 291 ALA A CA 1
ATOM 2260 C C . ALA A 1 291 ? -8.102 2.156 -0.294 1 98.12 291 ALA A C 1
ATOM 2262 O O . ALA A 1 291 ? -8.633 3.203 0.087 1 98.12 291 ALA A O 1
ATOM 2263 N N . GLN A 1 292 ? -8.195 1.722 -1.533 1 98.31 292 GLN A N 1
ATOM 2264 C CA . GLN A 1 292 ? -8.961 2.465 -2.533 1 98.31 292 GLN A CA 1
ATOM 2265 C C . GLN A 1 292 ? -10.445 2.459 -2.205 1 98.31 292 GLN A C 1
ATOM 2267 O O . GLN A 1 292 ? -11.125 3.48 -2.35 1 98.31 292 GLN A O 1
ATOM 2272 N N . LEU A 1 293 ? -10.969 1.308 -1.755 1 97.69 293 LEU A N 1
ATOM 2273 C CA . LEU A 1 293 ? -12.367 1.219 -1.361 1 97.69 293 LEU A CA 1
ATOM 2274 C C . LEU A 1 293 ? -12.656 2.131 -0.174 1 97.69 293 LEU A C 1
ATOM 2276 O O . LEU A 1 293 ? -13.688 2.807 -0.142 1 97.69 293 LEU A O 1
ATOM 2280 N N . ARG A 1 294 ? -11.766 2.104 0.783 1 97.75 294 ARG A N 1
ATOM 2281 C CA . ARG A 1 294 ? -11.922 2.99 1.933 1 97.75 294 ARG A CA 1
ATOM 2282 C C . ARG A 1 294 ? -11.938 4.453 1.499 1 97.75 294 ARG A C 1
ATOM 2284 O O . ARG A 1 294 ? -12.789 5.227 1.941 1 97.75 294 ARG A O 1
ATOM 2291 N N . ALA A 1 295 ? -11 4.801 0.676 1 98.5 295 ALA A N 1
ATOM 2292 C CA . ALA A 1 295 ? -10.945 6.176 0.18 1 98.5 295 ALA A CA 1
ATOM 2293 C C . ALA A 1 295 ? -12.242 6.559 -0.53 1 98.5 295 ALA A C 1
ATOM 2295 O O . ALA A 1 295 ? -12.758 7.66 -0.341 1 98.5 295 ALA A O 1
ATOM 2296 N N . LEU A 1 296 ? -12.734 5.633 -1.316 1 97.62 296 LEU A N 1
ATOM 2297 C CA . LEU A 1 296 ? -13.984 5.871 -2.025 1 97.62 296 LEU A CA 1
ATOM 2298 C C . LEU A 1 296 ? -15.117 6.176 -1.048 1 97.62 296 LEU A C 1
ATOM 2300 O O . LEU A 1 296 ? -15.859 7.141 -1.234 1 97.62 296 LEU A O 1
ATOM 2304 N N . LYS A 1 297 ? -15.234 5.363 -0.027 1 97.25 297 LYS A N 1
ATOM 2305 C CA . LYS A 1 297 ? -16.281 5.539 0.965 1 97.25 297 LYS A CA 1
ATOM 2306 C C . LYS A 1 297 ? -16.125 6.863 1.709 1 97.25 297 LYS A C 1
ATOM 2308 O O . LYS A 1 297 ? -17.109 7.574 1.939 1 97.25 297 LYS A O 1
ATOM 2313 N N . LEU A 1 298 ? -14.961 7.172 2.068 1 98.25 298 LEU A N 1
ATOM 2314 C CA . LEU A 1 298 ? -14.688 8.406 2.797 1 98.25 298 LEU A CA 1
ATOM 2315 C C . LEU A 1 298 ? -15.008 9.625 1.939 1 98.25 298 LEU A C 1
ATOM 2317 O O . LEU A 1 298 ? -15.578 10.609 2.432 1 98.25 298 LEU A O 1
ATOM 2321 N N . LEU A 1 299 ? -14.641 9.562 0.665 1 98.25 299 LEU A N 1
ATOM 2322 C CA . LEU A 1 299 ? -14.938 10.68 -0.231 1 98.25 299 LEU A CA 1
ATOM 2323 C C . LEU A 1 299 ? -16.438 10.797 -0.466 1 98.25 299 LEU A C 1
ATOM 2325 O O . LEU A 1 299 ? -16.953 11.906 -0.627 1 98.25 299 LEU A O 1
ATOM 2329 N N . ASP A 1 300 ? -17.078 9.664 -0.499 1 96.62 300 ASP A N 1
ATOM 2330 C CA . ASP A 1 300 ? -18.531 9.688 -0.612 1 96.62 300 ASP A CA 1
ATOM 2331 C C . ASP A 1 300 ? -19.156 10.492 0.526 1 96.62 300 ASP A C 1
ATOM 2333 O O . ASP A 1 300 ? -20.047 11.312 0.296 1 96.62 300 ASP A O 1
ATOM 2337 N N . VAL A 1 301 ? -18.688 10.258 1.718 1 97.69 301 VAL A N 1
ATOM 2338 C CA . VAL A 1 301 ? -19.172 10.984 2.883 1 97.69 301 VAL A CA 1
ATOM 2339 C C . VAL A 1 301 ? -18.766 12.453 2.779 1 97.69 301 VAL A C 1
ATOM 2341 O O . VAL A 1 301 ? -19.578 13.352 3.053 1 97.69 301 VAL A O 1
ATOM 2344 N N . ALA A 1 302 ? -17.547 12.672 2.369 1 98 302 ALA A N 1
ATOM 2345 C CA . ALA A 1 302 ? -17.016 14.039 2.271 1 98 302 ALA A CA 1
ATOM 2346 C C . ALA A 1 302 ? -17.828 14.859 1.273 1 98 302 ALA A C 1
ATOM 2348 O O . ALA A 1 302 ? -17.984 16.078 1.445 1 98 302 ALA A O 1
ATOM 2349 N N . LEU A 1 303 ? -18.344 14.266 0.276 1 97.19 303 LEU A N 1
ATOM 2350 C CA . LEU A 1 303 ? -19.016 14.953 -0.817 1 97.19 303 LEU A CA 1
ATOM 2351 C C . LEU A 1 303 ? -20.469 15.234 -0.462 1 97.19 303 LEU A C 1
ATOM 2353 O O . LEU A 1 303 ? -21.141 16.016 -1.15 1 97.19 303 LEU A O 1
ATOM 2357 N N . GLU A 1 304 ? -20.922 14.617 0.622 1 95.75 304 GLU A N 1
ATOM 2358 C CA . GLU A 1 304 ? -22.281 14.906 1.058 1 95.75 304 GLU A CA 1
ATOM 2359 C C . GLU A 1 304 ? -22.453 16.391 1.35 1 95.75 304 GLU A C 1
ATOM 2361 O O . GLU A 1 304 ? -21.594 17.016 1.971 1 95.75 304 GLU A O 1
ATOM 2366 N N . GLY A 1 305 ? -23.547 16.984 0.858 1 96.12 305 GLY A N 1
ATOM 2367 C CA . GLY A 1 305 ? -23.812 18.406 1.068 1 96.12 305 GLY A CA 1
ATOM 2368 C C . GLY A 1 305 ? -22.75 19.297 0.453 1 96.12 305 GLY A C 1
ATOM 2369 O O . GLY A 1 305 ? -22.422 20.344 1.011 1 96.12 305 GLY A O 1
ATOM 2370 N N . ASP A 1 306 ? -22.141 18.812 -0.562 1 96.44 306 ASP A N 1
ATOM 2371 C CA . ASP A 1 306 ? -21.125 19.547 -1.288 1 96.44 306 ASP A CA 1
ATOM 2372 C C . ASP A 1 306 ? -19.906 19.844 -0.396 1 96.44 306 ASP A C 1
ATOM 2374 O O . ASP A 1 306 ? -19.312 20.922 -0.475 1 96.44 306 ASP A O 1
ATOM 2378 N N . GLY A 1 307 ? -19.688 18.922 0.479 1 96.44 307 GLY A N 1
ATOM 2379 C CA . GLY A 1 307 ? -18.484 18.984 1.286 1 96.44 307 GLY A CA 1
ATOM 2380 C C . GLY A 1 307 ? -18.578 19.969 2.439 1 96.44 307 GLY A C 1
ATOM 2381 O O . GLY A 1 307 ? -17.641 20.094 3.229 1 96.44 307 GLY A O 1
ATOM 2382 N N . LYS A 1 308 ? -19.672 20.625 2.66 1 97.12 308 LYS A N 1
ATOM 2383 C CA . LYS A 1 308 ? -19.812 21.688 3.646 1 97.12 308 LYS A CA 1
ATOM 2384 C C . LYS A 1 308 ? -19.609 21.156 5.062 1 97.12 308 LYS A C 1
ATOM 2386 O O . LYS A 1 308 ? -18.938 21.797 5.883 1 97.12 308 LYS A O 1
ATOM 2391 N N . GLU A 1 309 ? -20.125 20.031 5.312 1 97.75 309 GLU A N 1
ATOM 2392 C CA . GLU A 1 309 ? -20.109 19.516 6.68 1 97.75 309 GLU A CA 1
ATOM 2393 C C . GLU A 1 309 ? -18.703 19.188 7.133 1 97.75 309 GLU A C 1
ATOM 2395 O O . GLU A 1 309 ? -18.266 19.609 8.211 1 97.75 309 GLU A O 1
ATOM 2400 N N . ILE A 1 310 ? -18 18.438 6.301 1 98.62 310 ILE A N 1
ATOM 2401 C CA . ILE A 1 310 ? -16.672 18 6.738 1 98.62 310 ILE A CA 1
ATOM 2402 C C . ILE A 1 310 ? -15.727 19.188 6.805 1 98.62 310 ILE A C 1
ATOM 2404 O O . ILE A 1 310 ? -14.945 19.328 7.75 1 98.62 310 ILE A O 1
ATOM 2408 N N . PHE A 1 311 ? -15.766 20.141 5.879 1 98.56 311 PHE A N 1
ATOM 2409 C CA . PHE A 1 311 ? -14.82 21.25 5.844 1 98.56 311 PHE A CA 1
ATOM 2410 C C . PHE A 1 311 ? -15.164 22.281 6.91 1 98.56 311 PHE A C 1
ATOM 2412 O O . PHE A 1 311 ? -14.273 22.922 7.469 1 98.56 311 PHE A O 1
ATOM 2419 N N . GLN A 1 312 ? -16.422 22.406 7.207 1 97.94 312 GLN A N 1
ATOM 2420 C CA . GLN A 1 312 ? -16.797 23.297 8.305 1 97.94 312 GLN A CA 1
ATOM 2421 C C . GLN A 1 312 ? -16.344 22.734 9.648 1 97.94 312 GLN A C 1
ATOM 2423 O O . GLN A 1 312 ? -15.828 23.469 10.492 1 97.94 312 GLN A O 1
ATOM 2428 N N . PHE A 1 313 ? -16.578 21.484 9.875 1 98.56 313 PHE A N 1
ATOM 2429 C CA . PHE A 1 313 ? -16.125 20.844 11.102 1 98.56 313 PHE A CA 1
ATOM 2430 C C . PHE A 1 313 ? -14.625 21.016 11.273 1 98.56 313 PHE A C 1
ATOM 2432 O O . PHE A 1 313 ? -14.164 21.438 12.336 1 98.56 313 PHE A O 1
ATOM 2439 N N . ALA A 1 314 ? -13.891 20.672 10.188 1 98.75 314 ALA A N 1
ATOM 2440 C CA . ALA A 1 314 ? -12.43 20.703 10.242 1 98.75 314 ALA A CA 1
ATOM 2441 C C . ALA A 1 314 ? -11.922 22.125 10.43 1 98.75 314 ALA A C 1
ATOM 2443 O O . ALA A 1 314 ? -11.039 22.375 11.258 1 98.75 314 ALA A O 1
ATOM 2444 N N . TYR A 1 315 ? -12.5 23.031 9.719 1 98.44 315 TYR A N 1
ATOM 2445 C CA . TYR A 1 315 ? -12.078 24.422 9.82 1 98.44 315 TYR A CA 1
ATOM 2446 C C . TYR A 1 315 ? -12.344 24.984 11.211 1 98.44 315 TYR A C 1
ATOM 2448 O O . TYR A 1 315 ? -11.484 25.641 11.797 1 98.44 315 TYR A O 1
ATOM 2456 N N . SER A 1 316 ? -13.484 24.703 11.703 1 98.31 316 SER A N 1
ATOM 2457 C CA . SER A 1 316 ? -13.828 25.203 13.031 1 98.31 316 SER A CA 1
ATOM 2458 C C . SER A 1 316 ? -12.867 24.672 14.094 1 98.31 316 SER A C 1
ATOM 2460 O O . SER A 1 316 ? -12.438 25.406 14.977 1 98.31 316 SER A O 1
ATOM 2462 N N . THR A 1 317 ? -12.57 23.406 13.969 1 98.75 317 THR A N 1
ATOM 2463 C CA . THR A 1 317 ? -11.656 22.781 14.922 1 98.75 317 THR A CA 1
ATOM 2464 C C . THR A 1 317 ? -10.266 23.422 14.828 1 98.75 317 THR A C 1
ATOM 2466 O O . THR A 1 317 ? -9.695 23.812 15.844 1 98.75 317 THR A O 1
ATOM 2469 N N . MET A 1 318 ? -9.773 23.562 13.672 1 98.69 318 MET A N 1
ATOM 2470 C CA . MET A 1 318 ? -8.422 24.078 13.469 1 98.69 318 MET A CA 1
ATOM 2471 C C . MET A 1 318 ? -8.344 25.562 13.812 1 98.69 318 MET A C 1
ATOM 2473 O O . MET A 1 318 ? -7.336 26.016 14.359 1 98.69 318 MET A O 1
ATOM 2477 N N . ARG A 1 319 ? -9.328 26.266 13.469 1 98 319 ARG A N 1
ATOM 2478 C CA . ARG A 1 319 ? -9.375 27.688 13.805 1 98 319 ARG A CA 1
ATOM 2479 C C . ARG A 1 319 ? -9.352 27.891 15.312 1 98 319 ARG A C 1
ATOM 2481 O O . ARG A 1 319 ? -8.609 28.734 15.82 1 98 319 ARG A O 1
ATOM 2488 N N . ASP A 1 320 ? -10.172 27.141 15.984 1 98.38 320 ASP A N 1
ATOM 2489 C CA . ASP A 1 320 ? -10.219 27.25 17.438 1 98.38 320 ASP A CA 1
ATOM 2490 C C . ASP A 1 320 ? -8.852 26.953 18.047 1 98.38 320 ASP A C 1
ATOM 2492 O O . ASP A 1 320 ? -8.398 27.672 18.938 1 98.38 320 ASP A O 1
ATOM 2496 N N . ARG A 1 321 ? -8.234 25.953 17.594 1 98.75 321 ARG A N 1
ATOM 2497 C CA . ARG A 1 321 ? -6.914 25.578 18.109 1 98.75 321 ARG A CA 1
ATOM 2498 C C . ARG A 1 321 ? -5.891 26.688 17.828 1 98.75 321 ARG A C 1
ATOM 2500 O O . ARG A 1 321 ? -5.086 27.016 18.703 1 98.75 321 ARG A O 1
ATOM 2507 N N . TRP A 1 322 ? -5.938 27.234 16.672 1 98.62 322 TRP A N 1
ATOM 2508 C CA . TRP A 1 322 ? -5.012 28.297 16.297 1 98.62 322 TRP A CA 1
ATOM 2509 C C . TRP A 1 322 ? -5.227 29.547 17.156 1 98.62 322 TRP A C 1
ATOM 2511 O O . TRP A 1 322 ? -4.266 30.141 17.641 1 98.62 322 TRP A O 1
ATOM 2521 N N . ILE A 1 323 ? -6.457 29.891 17.391 1 98 323 ILE A N 1
ATOM 2522 C CA . ILE A 1 323 ? -6.805 31.062 18.188 1 98 323 ILE A CA 1
ATOM 2523 C C . ILE A 1 323 ? -6.297 30.859 19.625 1 98 323 ILE A C 1
ATOM 2525 O O . ILE A 1 323 ? -5.676 31.766 20.188 1 98 323 ILE A O 1
ATOM 2529 N N . ARG A 1 324 ? -6.512 29.703 20.172 1 98.56 324 ARG A N 1
ATOM 2530 C CA . ARG A 1 324 ? -6.086 29.422 21.531 1 98.56 324 ARG A CA 1
ATOM 2531 C C . ARG A 1 324 ? -4.566 29.484 21.656 1 98.56 324 ARG A C 1
ATOM 2533 O O . ARG A 1 324 ? -4.043 30.031 22.625 1 98.56 324 ARG A O 1
ATOM 2540 N N . LEU A 1 325 ? -3.912 28.922 20.719 1 98.69 325 LEU A N 1
ATOM 2541 C CA . LEU A 1 325 ? -2.453 28.953 20.719 1 98.69 325 LEU A CA 1
ATOM 2542 C C . LEU A 1 325 ? -1.944 30.391 20.641 1 98.69 325 LEU A C 1
ATOM 2544 O O . LEU A 1 325 ? -1.043 30.781 21.391 1 98.69 325 LEU A O 1
ATOM 2548 N N . LYS A 1 326 ? -2.49 31.156 19.75 1 98 326 LYS A N 1
ATOM 2549 C CA . LYS A 1 326 ? -2.084 32.562 19.562 1 98 326 LYS A CA 1
ATOM 2550 C C . LYS A 1 326 ? -2.289 33.375 20.844 1 98 326 LYS A C 1
ATOM 2552 O O . LYS A 1 326 ? -1.462 34.219 21.188 1 98 326 LYS A O 1
ATOM 2557 N N . GLU A 1 327 ? -3.355 33.094 21.438 1 98.12 327 GLU A N 1
ATOM 2558 C CA . GLU A 1 327 ? -3.654 33.812 22.688 1 98.12 327 GLU A CA 1
ATOM 2559 C C . GLU A 1 327 ? -2.582 33.562 23.734 1 98.12 327 GLU A C 1
ATOM 2561 O O . GLU A 1 327 ? -2.15 34.469 24.438 1 98.12 327 GLU A O 1
ATOM 2566 N N . ILE A 1 328 ? -2.166 32.375 23.844 1 98.25 328 ILE A N 1
ATOM 2567 C CA . ILE A 1 328 ? -1.156 32 24.828 1 98.25 328 ILE A CA 1
ATOM 2568 C C . ILE A 1 328 ? 0.181 32.656 24.469 1 98.25 328 ILE A C 1
ATOM 2570 O O . ILE A 1 328 ? 0.849 33.219 25.312 1 98.25 328 ILE A O 1
ATOM 2574 N N . ILE A 1 329 ? 0.583 32.562 23.234 1 98.12 329 ILE A N 1
ATOM 2575 C CA . ILE A 1 329 ? 1.89 33 22.781 1 98.12 329 ILE A CA 1
ATOM 2576 C C . ILE A 1 329 ? 1.945 34.531 22.828 1 98.12 329 ILE A C 1
ATOM 2578 O O . ILE A 1 329 ? 3.006 35.125 23.078 1 98.12 329 ILE A O 1
ATOM 2582 N N . SER A 1 330 ? 0.799 35.219 22.688 1 96.81 330 SER A N 1
ATOM 2583 C CA . SER A 1 330 ? 0.735 36.656 22.688 1 96.81 330 SER A CA 1
ATOM 2584 C C . SER A 1 330 ? 1.058 37.25 24.062 1 96.81 330 SER A C 1
ATOM 2586 O O . SER A 1 330 ? 1.354 38.438 24.203 1 96.81 330 SER A O 1
ATOM 2588 N N . LYS A 1 331 ? 1.13 36.406 25.047 1 96.94 331 LYS A N 1
ATOM 2589 C CA . LYS A 1 331 ? 1.354 36.875 26.422 1 96.94 331 LYS A CA 1
ATOM 2590 C C . LYS A 1 331 ? 2.846 36.906 26.75 1 96.94 331 LYS A C 1
ATOM 2592 O O . LYS A 1 331 ? 3.232 37.281 27.859 1 96.94 331 LYS A O 1
ATOM 2597 N N . THR A 1 332 ? 3.625 36.562 25.812 1 96.75 332 THR A N 1
ATOM 2598 C CA . THR A 1 332 ? 5.066 36.562 26.047 1 96.75 332 THR A CA 1
ATOM 2599 C C . THR A 1 332 ? 5.801 37.188 24.859 1 96.75 332 THR A C 1
ATOM 2601 O O . THR A 1 332 ? 5.258 37.25 23.75 1 96.75 332 THR A O 1
ATOM 2604 N N . LYS A 1 333 ? 7.008 37.688 25.125 1 96.06 333 LYS A N 1
ATOM 2605 C CA . LYS A 1 333 ? 7.879 38.156 24.047 1 96.06 333 LYS A CA 1
ATOM 2606 C C . LYS A 1 333 ? 8.969 37.125 23.734 1 96.06 333 LYS A C 1
ATOM 2608 O O . LYS A 1 333 ? 9.742 37.312 22.797 1 96.06 333 LYS A O 1
ATOM 2613 N N . ARG A 1 334 ? 8.945 36.031 24.406 1 97.06 334 ARG A N 1
ATOM 2614 C CA . ARG A 1 334 ? 9.977 35.031 24.25 1 97.06 334 ARG A CA 1
ATOM 2615 C C . ARG A 1 334 ? 9.711 34.156 23.031 1 97.06 334 ARG A C 1
ATOM 2617 O O . ARG A 1 334 ? 10.648 33.656 22.406 1 97.06 334 ARG A O 1
ATOM 2624 N N . PHE A 1 335 ? 8.477 33.969 22.75 1 98.06 335 PHE A N 1
ATOM 2625 C CA . PHE A 1 335 ? 8.07 33.125 21.641 1 98.06 335 PHE A CA 1
ATOM 2626 C C . PHE A 1 335 ? 7.223 33.875 20.641 1 98.06 335 PHE A C 1
ATOM 2628 O O . PHE A 1 335 ? 6.516 34.844 21.016 1 98.06 335 PHE A O 1
ATOM 2635 N N . SER A 1 336 ? 7.328 33.5 19.406 1 98.19 336 SER A N 1
ATOM 2636 C CA . SER A 1 336 ? 6.477 34.062 18.359 1 98.19 336 SER A CA 1
ATOM 2637 C C . SER A 1 336 ? 6.043 32.969 17.391 1 98.19 336 SER A C 1
ATOM 2639 O O . SER A 1 336 ? 6.609 31.859 17.375 1 98.19 336 SER A O 1
ATOM 2641 N N . LEU A 1 337 ? 5.008 33.25 16.688 1 98.31 337 LEU A N 1
ATOM 2642 C CA . LEU A 1 337 ? 4.473 32.344 15.68 1 98.31 337 LEU A CA 1
ATOM 2643 C C . LEU A 1 337 ? 4.609 32.938 14.281 1 98.31 337 LEU A C 1
ATOM 2645 O O . LEU A 1 337 ? 4.785 34.156 14.141 1 98.31 337 LEU A O 1
ATOM 2649 N N . GLN A 1 338 ? 4.531 32.062 13.281 1 97.81 338 GLN A N 1
ATOM 2650 C CA . GLN A 1 338 ? 4.512 32.5 11.898 1 97.81 338 GLN A CA 1
ATOM 2651 C C . GLN A 1 338 ? 3.332 33.438 11.641 1 97.81 338 GLN A C 1
ATOM 2653 O O . GLN A 1 338 ? 2.264 33.281 12.227 1 97.81 338 GLN A O 1
ATOM 2658 N N . LYS A 1 339 ? 3.584 34.375 10.727 1 95.25 339 LYS A N 1
ATOM 2659 C CA . LYS A 1 339 ? 2.512 35.25 10.305 1 95.25 339 LYS A CA 1
ATOM 2660 C C . LYS A 1 339 ? 1.819 34.75 9.047 1 95.25 339 LYS A C 1
ATOM 2662 O O . LYS A 1 339 ? 2.463 34.562 8.016 1 95.25 339 LYS A O 1
ATOM 2667 N N . ILE A 1 340 ? 0.529 34.469 9.188 1 95.19 340 ILE A N 1
ATOM 2668 C CA . ILE A 1 340 ? -0.296 34.062 8.055 1 95.19 340 ILE A CA 1
ATOM 2669 C C . ILE A 1 340 ? -1.492 35 7.918 1 95.19 340 ILE A C 1
ATOM 2671 O O . ILE A 1 340 ? -2.277 35.156 8.859 1 95.19 340 ILE A O 1
ATOM 2675 N N . SER A 1 341 ? -1.631 35.594 6.789 1 90.88 341 SER A N 1
ATOM 2676 C CA . SER A 1 341 ? -2.686 36.594 6.582 1 90.88 341 SER A CA 1
ATOM 2677 C C . SER A 1 341 ? -4.012 35.906 6.25 1 90.88 341 SER A C 1
ATOM 2679 O O . SER A 1 341 ? -4.035 34.844 5.637 1 90.88 341 SER A O 1
ATOM 2681 N N . SER A 1 342 ? -5.07 36.594 6.727 1 92.69 342 SER A N 1
ATOM 2682 C CA . SER A 1 342 ? -6.395 36.156 6.281 1 92.69 342 SER A CA 1
ATOM 2683 C C . SER A 1 342 ? -6.559 36.344 4.777 1 92.69 342 SER A C 1
ATOM 2685 O O . SER A 1 342 ? -5.961 37.25 4.191 1 92.69 342 SER A O 1
ATOM 2687 N N . GLN A 1 343 ? -7.289 35.469 4.211 1 94.19 343 GLN A N 1
ATOM 2688 C CA . GLN A 1 343 ? -7.527 35.531 2.771 1 94.19 343 GLN A CA 1
ATOM 2689 C C . GLN A 1 343 ? -8.93 35.062 2.422 1 94.19 343 GLN A C 1
ATOM 2691 O O . GLN A 1 343 ? -9.539 34.312 3.188 1 94.19 343 GLN A O 1
ATOM 2696 N N . TYR A 1 344 ? -9.391 35.5 1.296 1 96.69 344 TYR A N 1
ATOM 2697 C CA . TYR A 1 344 ? -10.68 35.031 0.801 1 96.69 344 TYR A CA 1
ATOM 2698 C C . TYR A 1 344 ? -10.609 33.594 0.373 1 96.69 344 TYR A C 1
ATOM 2700 O O . TYR A 1 344 ? -9.641 33.188 -0.277 1 96.69 344 TYR A O 1
ATOM 2708 N N . CYS A 1 345 ? -11.609 32.844 0.845 1 97.5 345 CYS A N 1
ATOM 2709 C CA . CYS A 1 345 ? -11.719 31.453 0.473 1 97.5 345 CYS A CA 1
ATOM 2710 C C . CYS A 1 345 ? -12.914 31.219 -0.448 1 97.5 345 CYS A C 1
ATOM 2712 O O . CYS A 1 345 ? -14.062 31.422 -0.045 1 97.5 345 CYS A O 1
ATOM 2714 N N . THR A 1 346 ? -12.656 30.766 -1.61 1 97.31 346 THR A N 1
ATOM 2715 C CA . THR A 1 346 ? -13.703 30.578 -2.609 1 97.31 346 THR A CA 1
ATOM 2716 C C . THR A 1 346 ? -14.68 29.484 -2.189 1 97.31 346 THR A C 1
ATOM 2718 O O . THR A 1 346 ? -15.867 29.531 -2.516 1 97.31 346 THR A O 1
ATOM 2721 N N . PHE A 1 347 ? -14.25 28.547 -1.42 1 97.94 347 PHE A N 1
ATOM 2722 C CA . PHE A 1 347 ? -15.133 27.469 -0.969 1 97.94 347 PHE A CA 1
ATOM 2723 C C . PHE A 1 347 ? -16.156 27.984 0.038 1 97.94 347 PHE A C 1
ATOM 2725 O O . PHE A 1 347 ? -17.344 27.734 -0.094 1 97.94 347 PHE A O 1
ATOM 2732 N N . PHE A 1 348 ? -15.578 28.734 0.977 1 97.12 348 PHE A N 1
ATOM 2733 C CA . PHE A 1 348 ? -16.453 29.234 2.033 1 97.12 348 PHE A CA 1
ATOM 2734 C C . PHE A 1 348 ? -17.141 30.531 1.597 1 97.12 348 PHE A C 1
ATOM 2736 O O . PHE A 1 348 ? -18.062 31 2.264 1 97.12 348 PHE A O 1
ATOM 2743 N N . LYS A 1 349 ? -16.688 31.203 0.564 1 97.06 349 LYS A N 1
ATOM 2744 C CA . LYS A 1 349 ? -17.234 32.438 0.008 1 97.06 349 LYS A CA 1
ATOM 2745 C C . LYS A 1 349 ? -17.188 33.562 1.025 1 97.06 349 LYS A C 1
ATOM 2747 O O . LYS A 1 349 ? -18.172 34.312 1.204 1 97.06 349 LYS A O 1
ATOM 2752 N N . ARG A 1 350 ? -16.062 33.625 1.698 1 96.44 350 ARG A N 1
ATOM 2753 C CA . ARG A 1 350 ? -15.789 34.656 2.68 1 96.44 350 ARG A CA 1
ATOM 2754 C C . ARG A 1 350 ? -14.305 34.719 3.035 1 96.44 350 ARG A C 1
ATOM 2756 O O . ARG A 1 350 ? -13.555 33.781 2.701 1 96.44 350 ARG A O 1
ATOM 2763 N N . GLY A 1 351 ? -14.008 35.812 3.598 1 95.31 351 GLY A N 1
ATOM 2764 C CA . GLY A 1 351 ? -12.703 35.844 4.227 1 95.31 351 GLY A CA 1
ATOM 2765 C C . GLY A 1 351 ? -12.586 34.906 5.414 1 95.31 351 GLY A C 1
ATOM 2766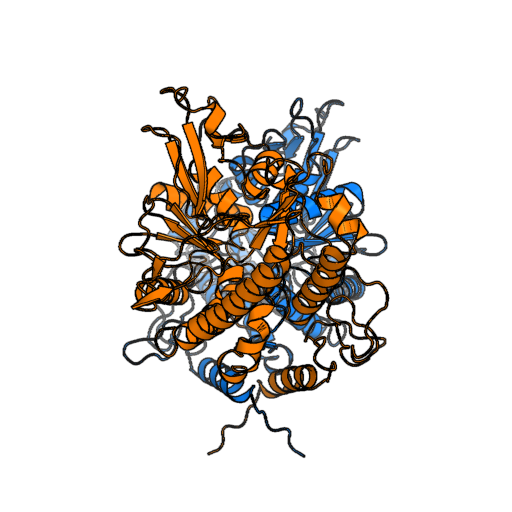 O O . GLY A 1 351 ? -13.539 34.75 6.188 1 95.31 351 GLY A O 1
ATOM 2767 N N . ARG A 1 352 ? -11.5 34.281 5.484 1 92.56 352 ARG A N 1
ATOM 2768 C CA . ARG A 1 352 ? -11.328 33.406 6.641 1 92.56 352 ARG A CA 1
ATOM 2769 C C . ARG A 1 352 ? -9.945 33.594 7.27 1 92.56 352 ARG A C 1
ATOM 2771 O O . ARG A 1 352 ? -8.992 33.969 6.578 1 92.56 352 ARG A O 1
ATOM 2778 N N . ASP A 1 353 ? -9.805 33.281 8.508 1 91.75 353 ASP A N 1
ATOM 2779 C CA . ASP A 1 353 ? -8.57 33.344 9.289 1 91.75 353 ASP A CA 1
ATOM 2780 C C . ASP A 1 353 ? -7.688 32.125 9.016 1 91.75 353 ASP A C 1
ATOM 2782 O O . ASP A 1 353 ? -8.156 31.125 8.484 1 91.75 353 ASP A O 1
ATOM 2786 N N . ALA A 1 354 ? -6.445 32.344 9.438 1 93.31 354 ALA A N 1
ATOM 2787 C CA . ALA A 1 354 ? -5.488 31.234 9.312 1 93.31 354 ALA A CA 1
ATOM 2788 C C . ALA A 1 354 ? -5.863 30.078 10.234 1 93.31 354 ALA A C 1
ATOM 2790 O O . ALA A 1 354 ? -6.359 30.281 11.344 1 93.31 354 ALA A O 1
ATOM 2791 N N . SER A 1 355 ? -5.727 28.844 9.812 1 98 355 SER A N 1
ATOM 2792 C CA . SER A 1 355 ? -5.918 27.609 10.57 1 98 355 SER A CA 1
ATOM 2793 C C . SER A 1 355 ? -4.93 26.531 10.141 1 98 355 SER A C 1
ATOM 2795 O O . SER A 1 355 ? -5.328 25.438 9.727 1 98 355 SER A O 1
ATOM 2797 N N . PRO A 1 356 ? -3.623 26.891 10.273 1 98.25 356 PRO A N 1
ATOM 2798 C CA . PRO A 1 356 ? -2.596 26 9.75 1 98.25 356 PRO A CA 1
ATOM 2799 C C . PRO A 1 356 ? -2.531 24.672 10.508 1 98.25 356 PRO A C 1
ATOM 2801 O O . PRO A 1 356 ? -2.9 24.609 11.688 1 98.25 356 PRO A O 1
ATOM 2804 N N . ALA A 1 357 ? -2.068 23.641 9.844 1 98.69 357 ALA A N 1
ATOM 2805 C CA . ALA A 1 357 ? -1.912 22.312 10.445 1 98.69 357 ALA A CA 1
ATOM 2806 C C . ALA A 1 357 ? -0.834 22.328 11.523 1 98.69 357 ALA A C 1
ATOM 2808 O O . ALA A 1 357 ? -0.892 21.547 12.477 1 98.69 357 ALA A O 1
ATOM 2809 N N . TYR A 1 358 ? 0.145 23.281 11.359 1 98.81 358 TYR A N 1
ATOM 2810 C CA . TYR A 1 358 ? 1.291 23.328 12.266 1 98.81 358 TYR A CA 1
ATOM 2811 C C . TYR A 1 358 ? 1.609 24.766 12.672 1 98.81 358 TYR A C 1
ATOM 2813 O O . TYR A 1 358 ? 1.402 25.703 11.891 1 98.81 358 TYR A O 1
ATOM 2821 N N . ALA A 1 359 ? 2.088 24.906 13.898 1 98.81 359 ALA A N 1
ATOM 2822 C CA . ALA A 1 359 ? 2.703 26.156 14.344 1 98.81 359 ALA A CA 1
ATOM 2823 C C . ALA A 1 359 ? 4.211 26.125 14.125 1 98.81 359 ALA A C 1
ATOM 2825 O O . ALA A 1 359 ? 4.863 25.109 14.367 1 98.81 359 ALA A O 1
ATOM 2826 N N . TRP A 1 360 ? 4.66 27.172 13.578 1 98.75 360 TRP A N 1
ATOM 2827 C CA . TRP A 1 360 ? 6.094 27.391 13.43 1 98.75 360 TRP A CA 1
ATOM 2828 C C . TRP A 1 360 ? 6.609 28.375 14.469 1 98.75 360 TRP A C 1
ATOM 2830 O O . TRP A 1 360 ? 6.719 29.578 14.195 1 98.75 360 TRP A O 1
ATOM 2840 N N . LEU A 1 361 ? 6.984 27.812 15.617 1 98.75 361 LEU A N 1
ATOM 2841 C CA . LEU A 1 361 ? 7.312 28.609 16.797 1 98.75 361 LEU A CA 1
ATOM 2842 C C . LEU A 1 361 ? 8.781 29 16.781 1 98.75 361 LEU A C 1
ATOM 2844 O O . LEU A 1 361 ? 9.656 28.188 16.516 1 98.75 361 LEU A O 1
ATOM 2848 N N . MET A 1 362 ? 9.062 30.25 17.078 1 98.44 362 MET A N 1
ATOM 2849 C CA . MET A 1 362 ? 10.43 30.766 17.141 1 98.44 362 MET A CA 1
ATOM 2850 C C . MET A 1 362 ? 10.75 31.281 18.547 1 98.44 362 MET A C 1
ATOM 2852 O O . MET A 1 362 ? 9.922 31.953 19.172 1 98.44 362 MET A O 1
ATOM 2856 N N . CYS A 1 363 ? 11.891 30.906 19.047 1 98.12 363 CYS A N 1
ATOM 2857 C CA . CYS A 1 363 ? 12.43 31.531 20.25 1 98.12 363 CYS A CA 1
ATOM 2858 C C . CYS A 1 363 ? 13.109 32.844 19.922 1 98.12 363 CYS A C 1
ATOM 2860 O O . CYS A 1 363 ? 14.117 32.875 19.219 1 98.12 363 CYS A O 1
ATOM 2862 N N . GLU A 1 364 ? 12.656 33.906 20.531 1 97 364 GLU A N 1
ATOM 2863 C CA . GLU A 1 364 ? 13.07 35.25 20.141 1 97 364 GLU A CA 1
ATOM 2864 C C . GLU A 1 364 ? 14.289 35.719 20.953 1 97 364 GLU A C 1
ATOM 2866 O O . GLU A 1 364 ? 15.047 36.594 20.5 1 97 364 GLU A O 1
ATOM 2871 N N . ARG A 1 365 ? 14.508 35.094 22.094 1 95.44 365 ARG A N 1
ATOM 2872 C CA . ARG A 1 365 ? 15.625 35.531 22.922 1 95.44 365 ARG A CA 1
ATOM 2873 C C . ARG A 1 365 ? 16.953 35.062 22.328 1 95.44 365 ARG A C 1
ATOM 2875 O O . ARG A 1 365 ? 17.109 33.875 22 1 95.44 365 ARG A O 1
ATOM 2882 N N . GLN A 1 366 ? 17.875 35.906 22.328 1 92.62 366 GLN A N 1
ATOM 2883 C CA . GLN A 1 366 ? 19.172 35.625 21.719 1 92.62 366 GLN A CA 1
ATOM 2884 C C . GLN A 1 366 ? 19.891 34.5 22.438 1 92.62 366 GLN A C 1
ATOM 2886 O O . GLN A 1 366 ? 20.609 33.719 21.797 1 92.62 366 GLN A O 1
ATO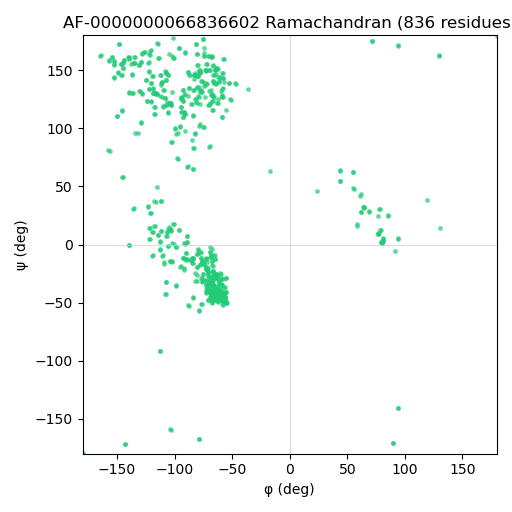M 2891 N N . GLN A 1 367 ? 19.625 34.344 23.672 1 92.69 367 GLN A N 1
ATOM 2892 C CA . GLN A 1 367 ? 20.281 33.312 24.469 1 92.69 367 GLN A CA 1
ATOM 2893 C C . GLN A 1 367 ? 19.656 31.938 24.188 1 92.69 367 GLN A C 1
ATOM 2895 O O . GLN A 1 367 ? 20.25 30.906 24.516 1 92.69 367 GLN A O 1
ATOM 2900 N N . ASP A 1 368 ? 18.469 31.953 23.609 1 95.12 368 ASP A N 1
ATOM 2901 C CA . ASP A 1 368 ? 17.781 30.703 23.312 1 95.12 368 ASP A CA 1
ATOM 2902 C C . ASP A 1 368 ? 18.281 30.109 22 1 95.12 368 ASP A C 1
ATOM 2904 O O . ASP A 1 368 ? 17.594 30.188 20.969 1 95.12 368 ASP A O 1
ATOM 2908 N N . LYS A 1 369 ? 19.344 29.406 22 1 93.25 369 LYS A N 1
ATOM 2909 C CA . LYS A 1 369 ? 20.031 28.922 20.797 1 93.25 369 LYS A CA 1
ATOM 2910 C C . LYS A 1 369 ? 19.375 27.656 20.266 1 93.25 369 LYS A C 1
ATOM 2912 O O . LYS A 1 369 ? 19.5 27.328 19.094 1 93.25 369 LYS A O 1
ATOM 2917 N N . ASN A 1 370 ? 18.703 26.953 21.156 1 97.69 370 ASN A N 1
ATOM 2918 C CA . ASN A 1 370 ? 18.016 25.719 20.781 1 97.69 370 ASN A CA 1
ATOM 2919 C C . ASN A 1 370 ? 16.609 25.672 21.359 1 97.69 370 ASN A C 1
ATOM 2921 O O . ASN A 1 370 ? 16.391 25.188 22.484 1 97.69 370 ASN A O 1
ATOM 2925 N N . CYS A 1 371 ? 15.68 26.062 20.562 1 98.25 371 CYS A N 1
ATOM 2926 C CA . CYS A 1 371 ? 14.289 26.203 21 1 98.25 371 CYS A CA 1
ATOM 2927 C C . CYS A 1 371 ? 13.688 24.844 21.328 1 98.25 371 CYS A C 1
ATOM 2929 O O . CYS A 1 371 ? 12.867 24.734 22.234 1 98.25 371 CYS A O 1
ATOM 2931 N N . TYR A 1 372 ? 14.078 23.797 20.609 1 98.38 372 TYR A N 1
ATOM 2932 C CA . TYR A 1 372 ? 13.586 22.438 20.859 1 98.38 372 TYR A CA 1
ATOM 2933 C C . TYR A 1 372 ? 13.914 22 22.281 1 98.38 372 TYR A C 1
ATOM 2935 O O . TYR A 1 372 ? 13.062 21.469 23 1 98.38 372 TYR A O 1
ATOM 2943 N N . GLU A 1 373 ? 15.125 22.234 22.719 1 98 373 GLU A N 1
ATOM 2944 C CA . GLU A 1 373 ? 15.562 21.844 24.062 1 98 373 GLU A CA 1
ATOM 2945 C C . GLU A 1 373 ? 14.758 22.578 25.125 1 98 373 GLU A C 1
ATOM 2947 O O . GLU A 1 373 ? 14.453 22 26.188 1 98 373 GLU A O 1
ATOM 2952 N N . ILE A 1 374 ? 14.492 23.781 24.844 1 97.56 374 ILE A N 1
ATOM 2953 C CA . ILE A 1 374 ? 13.719 24.609 25.766 1 97.56 374 ILE A CA 1
ATOM 2954 C C . ILE A 1 374 ? 12.32 24.016 25.938 1 97.56 374 ILE A C 1
ATOM 2956 O O . ILE A 1 374 ? 11.844 23.844 27.047 1 97.56 374 ILE A O 1
ATOM 2960 N N . LEU A 1 375 ? 11.695 23.719 24.844 1 98.44 375 LEU A N 1
ATOM 2961 C CA . LEU A 1 375 ? 10.352 23.141 24.891 1 98.44 375 LEU A CA 1
ATOM 2962 C C . LEU A 1 375 ? 10.375 21.75 25.5 1 98.44 375 LEU A C 1
ATOM 2964 O O . LEU A 1 375 ? 9.484 21.391 26.266 1 98.44 375 LEU A O 1
ATOM 2968 N N . GLU A 1 376 ? 11.375 21 25.125 1 98.12 376 GLU A N 1
ATOM 2969 C CA . GLU A 1 376 ? 11.508 19.656 25.688 1 98.12 376 GLU A CA 1
ATOM 2970 C C . GLU A 1 376 ? 11.625 19.703 27.203 1 98.12 376 GLU A C 1
ATOM 2972 O O . GLU A 1 376 ? 11.031 18.891 27.906 1 98.12 376 GLU A O 1
ATOM 2977 N N . ALA A 1 377 ? 12.414 20.609 27.703 1 97.06 377 ALA A N 1
ATOM 2978 C CA . ALA A 1 377 ? 12.578 20.797 29.141 1 97.06 377 ALA A CA 1
ATOM 2979 C C . ALA A 1 377 ? 11.25 21.141 29.812 1 97.06 377 ALA A C 1
ATOM 2981 O O . ALA A 1 377 ? 11.031 20.828 30.984 1 97.06 377 ALA A O 1
ATOM 2982 N N . ALA A 1 378 ? 10.391 21.766 29.047 1 97.12 378 ALA A N 1
ATOM 2983 C CA . ALA A 1 378 ? 9.07 22.141 29.547 1 97.12 378 ALA A CA 1
ATOM 2984 C C . ALA A 1 378 ? 8.062 21.016 29.312 1 97.12 378 ALA A C 1
ATOM 2986 O O . ALA A 1 378 ? 6.863 21.203 29.562 1 97.12 378 ALA A O 1
ATOM 2987 N N . GLY A 1 379 ? 8.477 19.875 28.766 1 97.81 379 GLY A N 1
ATOM 2988 C CA . GLY A 1 379 ? 7.602 18.75 28.547 1 97.81 379 GLY A CA 1
ATOM 2989 C C . GLY A 1 379 ? 6.84 18.828 27.234 1 97.81 379 GLY A C 1
ATOM 2990 O O . GLY A 1 379 ? 5.723 18.312 27.125 1 97.81 379 GLY A O 1
ATOM 2991 N N . ILE A 1 380 ? 7.336 19.5 26.312 1 98.5 380 ILE A N 1
ATOM 2992 C CA . ILE A 1 380 ? 6.703 19.625 25 1 98.5 380 ILE A CA 1
ATOM 2993 C C . ILE A 1 380 ? 7.613 19.031 23.922 1 98.5 380 ILE A C 1
ATOM 2995 O O . ILE A 1 380 ? 8.727 19.531 23.703 1 98.5 380 ILE A O 1
ATOM 2999 N N . ASN A 1 381 ? 7.117 18.031 23.266 1 98.19 381 ASN A N 1
ATOM 3000 C CA . ASN A 1 381 ? 7.871 17.391 22.172 1 98.19 381 ASN A CA 1
ATOM 3001 C C . ASN A 1 381 ? 7.402 17.875 20.812 1 98.19 381 ASN A C 1
ATOM 3003 O O . ASN A 1 381 ? 6.375 17.422 20.297 1 98.19 381 ASN A O 1
ATOM 3007 N N . GLY A 1 382 ? 8.125 18.797 20.25 1 98.44 382 GLY A N 1
ATOM 3008 C CA . GLY A 1 382 ? 7.914 19.234 18.875 1 98.44 382 GLY A CA 1
ATOM 3009 C C . GLY A 1 382 ? 8.945 18.672 17.906 1 98.44 382 GLY A C 1
ATOM 3010 O O . GLY A 1 382 ? 9.531 17.609 18.156 1 98.44 382 GLY A O 1
ATOM 3011 N N . ARG A 1 383 ? 9.07 19.344 16.781 1 98.5 383 ARG A N 1
ATOM 3012 C CA . ARG A 1 383 ? 10.117 19 15.82 1 98.5 383 ARG A CA 1
ATOM 3013 C C . ARG A 1 383 ? 11.07 20.172 15.602 1 98.5 383 ARG A C 1
ATOM 3015 O O . ARG A 1 383 ? 10.641 21.281 15.312 1 98.5 383 ARG A O 1
ATOM 3022 N N . GLU A 1 384 ? 12.297 19.844 15.711 1 98.25 384 GLU A N 1
ATOM 3023 C CA . GLU A 1 384 ? 13.305 20.891 15.664 1 98.25 384 GLU A CA 1
ATOM 3024 C C . GLU A 1 384 ? 13.414 21.5 14.266 1 98.25 384 GLU A C 1
ATOM 3026 O O . GLU A 1 384 ? 13.227 20.797 13.266 1 98.25 384 GLU A O 1
ATOM 3031 N N . GLY A 1 385 ? 13.781 22.734 14.242 1 98.19 385 GLY A N 1
ATOM 3032 C CA . GLY A 1 385 ? 13.875 23.469 12.992 1 98.19 385 GLY A CA 1
ATOM 3033 C C . GLY A 1 385 ? 14.891 22.891 12.031 1 98.19 385 GLY A C 1
ATOM 3034 O O . GLY A 1 385 ? 14.688 22.906 10.812 1 98.19 385 GLY A O 1
ATOM 3035 N N . SER A 1 386 ? 15.938 22.281 12.531 1 97.62 386 SER A N 1
ATOM 3036 C CA . SER A 1 386 ? 17.016 21.766 11.695 1 97.62 386 SER A CA 1
ATOM 3037 C C . SER A 1 386 ? 16.531 20.625 10.805 1 97.62 386 SER A C 1
ATOM 3039 O O . SER A 1 386 ? 17.062 20.422 9.711 1 97.62 386 SER A O 1
ATOM 3041 N N . LEU A 1 387 ? 15.5 19.938 11.234 1 97.44 387 LEU A N 1
ATOM 3042 C CA . LEU A 1 387 ? 14.922 18.891 10.406 1 97.44 387 LEU A CA 1
ATOM 3043 C C . LEU A 1 387 ? 14.352 19.453 9.117 1 97.44 387 LEU A C 1
ATOM 3045 O O . LEU A 1 387 ? 14.32 18.781 8.086 1 97.44 387 LEU A O 1
ATOM 3049 N N . TYR A 1 388 ? 13.969 20.703 9.148 1 98.25 388 TYR A N 1
ATOM 3050 C CA . TYR A 1 388 ? 13.344 21.375 8.008 1 98.25 388 TYR A CA 1
ATOM 3051 C C . TYR A 1 388 ? 14.344 22.297 7.309 1 98.25 388 TYR A C 1
ATOM 3053 O O . TYR A 1 388 ? 13.945 23.188 6.551 1 98.25 388 TYR A O 1
ATOM 3061 N N . SER A 1 389 ? 15.633 22.141 7.664 1 97.31 389 SER A N 1
ATOM 3062 C CA . SER A 1 389 ? 16.703 22.984 7.129 1 97.31 389 SER A CA 1
ATOM 3063 C C . SER A 1 389 ? 16.547 24.438 7.559 1 97.31 389 SER A C 1
ATOM 3065 O O . SER A 1 389 ? 16.828 25.344 6.781 1 97.31 389 SER A O 1
ATOM 3067 N N . ALA A 1 390 ? 16.016 24.672 8.711 1 97.31 390 ALA A N 1
ATOM 3068 C CA . ALA A 1 390 ? 15.867 26 9.297 1 97.31 390 ALA A CA 1
ATOM 3069 C C . ALA A 1 390 ? 16.703 26.141 10.562 1 97.31 390 ALA A C 1
ATOM 3071 O O . ALA A 1 390 ? 17.375 25.188 10.984 1 97.31 390 ALA A O 1
ATOM 3072 N N . ASP A 1 391 ? 16.734 27.297 11.047 1 96.75 391 ASP A N 1
ATOM 3073 C CA . ASP A 1 391 ? 17.516 27.625 12.234 1 96.75 391 ASP A CA 1
ATOM 3074 C C . ASP A 1 391 ? 16.984 26.875 13.461 1 96.75 391 ASP A C 1
ATOM 3076 O O . ASP A 1 391 ? 15.789 26.609 13.555 1 96.75 391 ASP A O 1
ATOM 3080 N N . ASN A 1 392 ? 17.844 26.609 14.398 1 97.69 392 ASN A N 1
ATOM 3081 C CA . ASN A 1 392 ? 17.516 25.875 15.609 1 97.69 392 ASN A CA 1
ATOM 3082 C C . ASN A 1 392 ? 16.609 26.672 16.531 1 97.69 392 ASN A C 1
ATOM 3084 O O . ASN A 1 392 ? 16.062 26.141 17.5 1 97.69 392 ASN A O 1
ATOM 3088 N N . ARG A 1 393 ? 16.391 27.859 16.172 1 97.88 393 ARG A N 1
ATOM 3089 C CA . ARG A 1 393 ? 15.5 28.703 16.969 1 97.88 393 ARG A CA 1
ATOM 3090 C C . ARG A 1 393 ? 14.039 28.391 16.656 1 97.88 393 ARG A C 1
ATOM 3092 O O . ARG A 1 393 ? 13.133 28.875 17.328 1 97.88 393 ARG A O 1
ATOM 3099 N N . TYR A 1 394 ? 13.836 27.516 15.711 1 98.44 394 TYR A N 1
ATOM 3100 C CA . TYR A 1 394 ? 12.469 27.172 15.305 1 98.44 394 TYR A CA 1
ATOM 3101 C C . TYR A 1 394 ? 12.094 25.781 15.781 1 98.44 394 TYR A C 1
ATOM 3103 O O . TYR A 1 394 ? 12.953 24.906 15.875 1 98.44 394 TYR A O 1
ATOM 3111 N N . VAL A 1 395 ? 10.789 25.578 16.109 1 98.81 395 VAL A N 1
ATOM 3112 C CA . VAL A 1 395 ? 10.203 24.281 16.422 1 98.81 395 VAL A CA 1
ATOM 3113 C C . VAL A 1 395 ? 8.812 24.188 15.789 1 98.81 395 VAL A C 1
ATOM 3115 O O . VAL A 1 395 ? 8.016 25.125 15.875 1 98.81 395 VAL A O 1
ATOM 3118 N N . ARG A 1 396 ? 8.555 23.125 15.086 1 98.88 396 ARG A N 1
ATOM 3119 C CA . ARG A 1 396 ? 7.199 22.891 14.609 1 98.88 396 ARG A CA 1
ATOM 3120 C C . ARG A 1 396 ? 6.352 22.219 15.688 1 98.88 396 ARG A C 1
ATOM 3122 O O . ARG A 1 396 ? 6.77 21.219 16.281 1 98.88 396 ARG A O 1
ATOM 3129 N N . LEU A 1 397 ? 5.199 22.703 15.914 1 98.88 397 LEU A N 1
ATOM 3130 C CA . LEU A 1 397 ? 4.215 22.094 16.812 1 98.88 397 LEU A CA 1
ATOM 3131 C C . LEU A 1 397 ? 2.975 21.656 16.047 1 98.88 397 LEU A C 1
ATOM 3133 O O . LEU A 1 397 ? 2.389 22.453 15.297 1 98.88 397 LEU A O 1
ATOM 3137 N N . SER A 1 398 ? 2.59 20.484 16.25 1 98.75 398 SER A N 1
ATOM 3138 C CA . SER A 1 398 ? 1.447 19.922 15.539 1 98.75 398 SER A CA 1
ATOM 3139 C C . SER A 1 398 ? 0.131 20.359 16.172 1 98.75 398 SER A C 1
ATOM 3141 O O . SER A 1 398 ? -0.028 20.312 17.391 1 98.75 398 SER A O 1
ATOM 3143 N N . LEU A 1 399 ? -0.798 20.75 15.32 1 98.75 399 LEU A N 1
ATOM 3144 C CA . LEU A 1 399 ? -2.119 21.156 15.797 1 98.75 399 LEU A CA 1
ATOM 3145 C C . LEU A 1 399 ? -3.18 20.156 15.344 1 98.75 399 LEU A C 1
ATOM 3147 O O . LEU A 1 399 ? -4.355 20.297 15.688 1 98.75 399 LEU A O 1
ATOM 3151 N N . ILE A 1 400 ? -2.75 19.078 14.648 1 98.69 400 ILE A N 1
ATOM 3152 C CA . ILE A 1 400 ? -3.73 18.234 13.977 1 98.69 400 ILE A CA 1
ATOM 3153 C C . ILE A 1 400 ? -3.889 16.922 14.734 1 98.69 400 ILE A C 1
ATOM 3155 O O . ILE A 1 400 ? -4.559 16 14.258 1 98.69 400 ILE A O 1
ATOM 3159 N N . ARG A 1 401 ? -3.264 16.797 15.914 1 98.25 401 ARG A N 1
ATOM 3160 C CA . ARG A 1 401 ? -3.391 15.562 16.688 1 98.25 401 ARG A CA 1
ATOM 3161 C C . ARG A 1 401 ? -4.723 15.516 17.422 1 98.25 401 ARG A C 1
ATOM 3163 O O . ARG A 1 401 ? -5.629 16.297 17.141 1 98.25 401 ARG A O 1
ATOM 3170 N N . SER A 1 402 ? -4.898 14.578 18.375 1 97.75 402 SER A N 1
ATOM 3171 C CA . SER A 1 402 ? -6.152 14.406 19.094 1 97.75 402 SER A CA 1
ATOM 3172 C C . SER A 1 402 ? -6.426 15.594 20.016 1 97.75 402 SER A C 1
ATOM 3174 O O . SER A 1 402 ? -5.523 16.391 20.297 1 97.75 402 SER A O 1
ATOM 3176 N N . GLN A 1 403 ? -7.688 15.703 20.391 1 97.88 403 GLN A N 1
ATOM 3177 C CA . GLN A 1 403 ? -8.031 16.734 21.359 1 97.88 403 GLN A CA 1
ATOM 3178 C C . GLN A 1 403 ? -7.215 16.594 22.641 1 97.88 403 GLN A C 1
ATOM 3180 O O . GLN A 1 403 ? -6.797 17.578 23.234 1 97.88 403 GLN A O 1
ATOM 3185 N N . ASP A 1 404 ? -6.969 15.336 23.031 1 97.75 404 ASP A N 1
ATOM 3186 C CA . ASP A 1 404 ? -6.141 15.07 24.203 1 97.75 404 ASP A CA 1
ATOM 3187 C C . ASP A 1 404 ? -4.742 15.664 24.031 1 97.75 404 ASP A C 1
ATOM 3189 O O . ASP A 1 404 ? -4.242 16.359 24.922 1 97.75 404 ASP A O 1
ATOM 3193 N N . ASP A 1 405 ? -4.145 15.367 22.953 1 97.75 405 ASP A N 1
ATOM 3194 C CA . ASP A 1 405 ? -2.797 15.859 22.688 1 97.75 405 ASP A CA 1
ATOM 3195 C C . ASP A 1 405 ? -2.764 17.391 22.672 1 97.75 405 ASP A C 1
ATOM 3197 O O . ASP A 1 405 ? -1.837 18 23.219 1 97.75 405 ASP A O 1
ATOM 3201 N N . PHE A 1 406 ? -3.762 17.984 22.141 1 98.38 406 PHE A N 1
ATOM 3202 C CA . PHE A 1 406 ? -3.807 19.438 22.031 1 98.38 406 PHE A CA 1
ATOM 3203 C C . PHE A 1 406 ? -3.957 20.078 23.406 1 98.38 406 PHE A C 1
ATOM 3205 O O . PHE A 1 406 ? -3.281 21.062 23.719 1 98.38 406 PHE A O 1
ATOM 3212 N N . GLU A 1 407 ? -4.824 19.516 24.188 1 97.88 407 GLU A N 1
ATOM 3213 C CA . GLU A 1 407 ? -5.039 20.062 25.516 1 97.88 407 GLU A CA 1
ATOM 3214 C C . GLU A 1 407 ? -3.766 19.984 26.359 1 97.88 407 GLU A C 1
ATOM 3216 O O . GLU A 1 407 ? -3.447 20.922 27.094 1 97.88 407 GLU A O 1
ATOM 3221 N N . ILE A 1 408 ? -3.09 18.922 26.234 1 97.75 408 ILE A N 1
ATOM 3222 C CA . ILE A 1 408 ? -1.849 18.766 26.984 1 97.75 408 ILE A CA 1
ATOM 3223 C C . ILE A 1 408 ? -0.822 19.797 26.5 1 97.75 408 ILE A C 1
ATOM 3225 O O . ILE A 1 408 ? -0.123 20.406 27.312 1 97.75 408 ILE A O 1
ATOM 3229 N N . LEU A 1 409 ? -0.751 19.969 25.234 1 98.44 409 LEU A N 1
ATOM 3230 C CA . LEU A 1 409 ? 0.155 20.953 24.656 1 98.44 409 LEU A CA 1
ATOM 3231 C C . LEU A 1 409 ? -0.157 22.359 25.172 1 98.44 409 LEU A C 1
ATOM 3233 O O . LEU A 1 409 ? 0.741 23.062 25.625 1 98.44 409 LEU A O 1
ATOM 3237 N N . ILE A 1 410 ? -1.422 22.734 25.172 1 98.06 410 ILE A N 1
ATOM 3238 C CA . ILE A 1 410 ? -1.86 24.078 25.547 1 98.06 410 ILE A CA 1
ATOM 3239 C C . ILE A 1 410 ? -1.577 24.312 27.031 1 98.06 410 ILE A C 1
ATOM 3241 O O . ILE A 1 410 ? -1.116 25.391 27.422 1 98.06 410 ILE A O 1
ATOM 3245 N N . ASN A 1 411 ? -1.813 23.328 27.812 1 96.94 411 ASN A N 1
ATOM 3246 C CA . ASN A 1 411 ? -1.56 23.453 29.234 1 96.94 411 ASN A CA 1
ATOM 3247 C C . ASN A 1 411 ? -0.073 23.641 29.531 1 96.94 411 ASN A C 1
ATOM 3249 O O . ASN A 1 411 ? 0.303 24.469 30.359 1 96.94 411 ASN A O 1
ATOM 3253 N N . LYS A 1 412 ? 0.729 22.875 28.891 1 97.81 412 LYS A N 1
ATOM 3254 C CA . LYS A 1 412 ? 2.172 22.984 29.094 1 97.81 412 LYS A CA 1
ATOM 3255 C C . LYS A 1 412 ? 2.693 24.328 28.609 1 97.81 412 LYS A C 1
ATOM 3257 O O . LYS A 1 412 ? 3.586 24.906 29.234 1 97.81 412 LYS A O 1
ATOM 3262 N N . LEU A 1 413 ? 2.178 24.828 27.547 1 98.25 413 LEU A N 1
ATOM 3263 C CA . LEU A 1 413 ? 2.588 26.125 27.016 1 98.25 413 LEU A CA 1
ATOM 3264 C C . LEU A 1 413 ? 2.176 27.25 27.969 1 98.25 413 LEU A C 1
ATOM 3266 O O . LEU A 1 413 ? 2.926 28.203 28.156 1 98.25 413 LEU A O 1
ATOM 3270 N N . LYS A 1 414 ? 1.001 27.125 28.516 1 97.69 414 LYS A N 1
ATOM 3271 C CA . LYS A 1 414 ? 0.548 28.109 29.484 1 97.69 414 LYS A CA 1
ATOM 3272 C C . LYS A 1 414 ? 1.511 28.203 30.672 1 97.69 414 LYS A C 1
ATOM 3274 O O . LYS A 1 414 ? 1.861 29.297 31.109 1 97.69 414 LYS A O 1
ATOM 3279 N N . ILE A 1 415 ? 1.9 27.062 31.125 1 96.81 415 ILE A N 1
ATOM 3280 C CA . ILE A 1 415 ? 2.82 27.016 32.25 1 96.81 415 ILE A CA 1
ATOM 3281 C C . ILE A 1 415 ? 4.164 27.625 31.859 1 96.81 415 ILE A C 1
ATOM 3283 O O . ILE A 1 415 ? 4.738 28.406 32.625 1 96.81 415 ILE A O 1
ATOM 3287 N N . LEU A 1 416 ? 4.637 27.234 30.719 1 97.12 416 LEU A N 1
ATOM 3288 C CA . LEU A 1 416 ? 5.922 27.719 30.25 1 97.12 416 LEU A CA 1
ATOM 3289 C C . LEU A 1 416 ? 5.91 29.234 30.109 1 97.12 416 LEU A C 1
ATOM 3291 O O . LEU A 1 416 ? 6.855 29.922 30.516 1 97.12 416 LEU A O 1
ATOM 3295 N N . VAL A 1 417 ? 4.863 29.781 29.578 1 96.56 417 VAL A N 1
ATOM 3296 C CA . VAL A 1 417 ? 4.742 31.203 29.297 1 96.56 417 VAL A CA 1
ATOM 3297 C C . VAL A 1 417 ? 4.574 31.969 30.609 1 96.56 417 VAL A C 1
ATOM 3299 O O . VAL A 1 417 ? 5.066 33.094 30.75 1 96.56 417 VAL A O 1
ATOM 3302 N N . SER A 1 418 ? 3.979 31.359 31.562 1 93.88 418 SER A N 1
ATOM 3303 C CA . SER A 1 418 ? 3.754 32 32.844 1 93.88 418 SER A CA 1
ATOM 3304 C C . SER A 1 418 ? 5.055 32.156 33.625 1 93.88 418 SER A C 1
ATOM 3306 O O . SER A 1 418 ? 5.164 33 34.5 1 93.88 418 SER A O 1
ATOM 3308 N N . LYS A 1 419 ? 5.961 31.312 33.375 1 89.38 419 LYS A N 1
ATOM 3309 C CA . LYS A 1 419 ? 7.238 31.344 34.062 1 89.38 419 LYS A CA 1
ATOM 3310 C C . LYS A 1 419 ? 8.172 32.375 33.469 1 89.38 419 LYS A C 1
ATOM 3312 O O . LYS A 1 419 ? 9.242 32.656 34.031 1 89.38 419 LYS A O 1
ATOM 3317 N N . GLU A 1 420 ? 7.863 32.938 32.438 1 83 420 GLU A N 1
ATOM 3318 C CA . GLU A 1 420 ? 8.695 33.938 31.797 1 83 420 GLU A CA 1
ATOM 3319 C C . GLU A 1 420 ? 8.359 35.344 32.312 1 83 420 GLU A C 1
ATOM 3321 O O . GLU A 1 420 ? 7.211 35.625 32.688 1 83 420 GLU A O 1
ATOM 3326 N N . GLY B 1 1 ? -30.844 -12.031 23.531 1 41.84 1 GLY B N 1
ATOM 3327 C CA . GLY B 1 1 ? -31.703 -11.516 22.469 1 41.84 1 GLY B CA 1
ATOM 3328 C C . GLY B 1 1 ? -30.984 -11.422 21.141 1 41.84 1 GLY B C 1
ATOM 3329 O O . GLY B 1 1 ? -29.75 -11.492 21.078 1 41.84 1 GLY B O 1
ATOM 3330 N N . GLU B 1 2 ? -31.656 -11.555 20 1 61.69 2 GLU B N 1
ATOM 3331 C CA . GLU B 1 2 ? -31.078 -11.531 18.656 1 61.69 2 GLU B CA 1
ATOM 3332 C C . GLU B 1 2 ? -30.344 -10.211 18.391 1 61.69 2 GLU B C 1
ATOM 3334 O O . GLU B 1 2 ? -30.906 -9.141 18.609 1 61.69 2 GLU B O 1
ATOM 3339 N N . TRP B 1 3 ? -29.078 -10.172 18.312 1 76.56 3 TRP B N 1
ATOM 3340 C CA . TRP B 1 3 ? -28.281 -8.969 18.062 1 76.56 3 TRP B CA 1
ATOM 3341 C C . TRP B 1 3 ? -28.797 -8.219 16.844 1 76.56 3 TRP B C 1
ATOM 3343 O O . TRP B 1 3 ? -29.125 -8.828 15.828 1 76.56 3 TRP B O 1
ATOM 3353 N N . GLU B 1 4 ? -29.125 -6.816 17.156 1 84.38 4 GLU B N 1
ATOM 3354 C CA . GLU B 1 4 ? -29.531 -5.973 16.031 1 84.38 4 GLU B CA 1
ATOM 3355 C C . GLU B 1 4 ? -28.469 -4.914 15.719 1 84.38 4 GLU B C 1
ATOM 3357 O O . GLU B 1 4 ? -28.016 -4.199 16.625 1 84.38 4 GLU B O 1
ATOM 3362 N N . PRO B 1 5 ? -28.125 -4.949 14.453 1 89.81 5 PRO B N 1
ATOM 3363 C CA . PRO B 1 5 ? -27.109 -3.959 14.086 1 89.81 5 PRO B CA 1
ATOM 3364 C C . PRO B 1 5 ? -27.609 -2.521 14.227 1 89.81 5 PRO B C 1
ATOM 3366 O O . PRO B 1 5 ? -28.812 -2.266 14.086 1 89.81 5 PRO B O 1
ATOM 3369 N N . THR B 1 6 ? -26.719 -1.59 14.523 1 94.62 6 THR B N 1
ATOM 3370 C CA . THR B 1 6 ? -27 -0.164 14.617 1 94.62 6 THR B CA 1
ATOM 3371 C C . THR B 1 6 ? -26.297 0.608 13.5 1 94.62 6 THR B C 1
ATOM 3373 O O . THR B 1 6 ? -26.781 0.627 12.367 1 94.62 6 THR B O 1
ATOM 3376 N N . TRP B 1 7 ? -25.125 1.062 13.781 1 96.62 7 TRP B N 1
ATOM 3377 C CA . TRP B 1 7 ? -24.453 1.91 12.797 1 96.62 7 TRP B CA 1
ATOM 3378 C C . TRP B 1 7 ? -23.875 1.074 11.664 1 96.62 7 TRP B C 1
ATOM 3380 O O . TRP B 1 7 ? -23.484 1.611 10.617 1 96.62 7 TRP B O 1
ATOM 3390 N N . SER B 1 8 ? -23.844 -0.289 11.852 1 96.94 8 SER B N 1
ATOM 3391 C CA . SER B 1 8 ? -23.234 -1.173 10.859 1 96.94 8 SER B CA 1
ATOM 3392 C C . SER B 1 8 ? -24.25 -1.638 9.828 1 96.94 8 SER B C 1
ATOM 3394 O O . SER B 1 8 ? -23.891 -2.25 8.82 1 96.94 8 SER B O 1
ATOM 3396 N N . SER B 1 9 ? -25.484 -1.354 9.984 1 96.56 9 SER B N 1
ATOM 3397 C CA . SER B 1 9 ? -26.562 -1.917 9.195 1 96.56 9 SER B CA 1
ATOM 3398 C C . SER B 1 9 ? -26.438 -1.523 7.723 1 96.56 9 SER B C 1
ATOM 3400 O O . SER B 1 9 ? -26.594 -2.365 6.836 1 96.56 9 SER B O 1
ATOM 3402 N N . ARG B 1 10 ? -26.203 -0.312 7.453 1 95.38 10 ARG B N 1
ATOM 3403 C CA . ARG B 1 10 ? -26.141 0.175 6.078 1 95.38 10 ARG B CA 1
ATOM 3404 C C . ARG B 1 10 ? -25 -0.501 5.312 1 95.38 10 ARG B C 1
ATOM 3406 O O . ARG B 1 10 ? -25.172 -0.894 4.156 1 95.38 10 ARG B O 1
ATOM 3413 N N . ALA B 1 11 ? -23.875 -0.597 5.969 1 96.62 11 ALA B N 1
ATOM 3414 C CA . ALA B 1 11 ? -22.734 -1.236 5.344 1 96.62 11 ALA B CA 1
ATOM 3415 C C . ALA B 1 11 ? -23.016 -2.703 5.035 1 96.62 11 ALA B C 1
ATOM 3417 O O . ALA B 1 11 ? -22.656 -3.203 3.967 1 96.62 11 ALA B O 1
ATOM 3418 N N . ALA B 1 12 ? -23.609 -3.371 6.008 1 96.69 12 ALA B N 1
ATOM 3419 C CA . ALA B 1 12 ? -23.953 -4.777 5.828 1 96.69 12 ALA B CA 1
ATOM 3420 C C . ALA B 1 12 ? -24.953 -4.949 4.684 1 96.69 12 ALA B C 1
ATOM 3422 O O . ALA B 1 12 ? -24.797 -5.844 3.848 1 96.69 12 ALA B O 1
ATOM 3423 N N . GLU B 1 13 ? -25.906 -4.09 4.66 1 95.62 13 GLU B N 1
ATOM 3424 C CA . GLU B 1 13 ? -26.938 -4.145 3.619 1 95.62 13 GLU B CA 1
ATOM 3425 C C . GLU B 1 13 ? -26.328 -3.914 2.238 1 95.62 13 GLU B C 1
ATOM 3427 O O . GLU B 1 13 ? -26.656 -4.617 1.283 1 95.62 13 GLU B O 1
ATOM 3432 N N . GLU B 1 14 ? -25.5 -2.949 2.119 1 93.56 14 GLU B N 1
ATOM 3433 C CA . GLU B 1 14 ? -24.859 -2.641 0.849 1 93.56 14 GLU B CA 1
ATOM 3434 C C . GLU B 1 14 ? -24.016 -3.818 0.356 1 93.56 14 GLU B C 1
ATOM 3436 O O . GLU B 1 14 ? -24.062 -4.164 -0.826 1 93.56 14 GLU B O 1
ATOM 3441 N N . ALA B 1 15 ? -23.281 -4.434 1.247 1 95.75 15 ALA B N 1
ATOM 3442 C CA . ALA B 1 15 ? -22.422 -5.559 0.884 1 95.75 15 ALA B CA 1
ATOM 3443 C C . ALA B 1 15 ? -23.25 -6.746 0.406 1 95.75 15 ALA B C 1
ATOM 3445 O O . ALA B 1 15 ? -22.906 -7.391 -0.588 1 95.75 15 ALA B O 1
ATOM 3446 N N . GLU B 1 16 ? -24.344 -6.988 1.108 1 96 16 GLU B N 1
ATOM 3447 C CA . GLU B 1 16 ? -25.172 -8.125 0.736 1 96 16 GLU B CA 1
ATOM 3448 C C . GLU B 1 16 ? -25.938 -7.852 -0.557 1 96 16 GLU B C 1
ATOM 3450 O O . GLU B 1 16 ? -26.156 -8.766 -1.358 1 96 16 GLU B O 1
ATOM 3455 N N . ALA B 1 17 ? -26.328 -6.582 -0.741 1 93.62 17 ALA B N 1
ATOM 3456 C CA . ALA B 1 17 ? -27.031 -6.219 -1.964 1 93.62 17 ALA B CA 1
ATOM 3457 C C . ALA B 1 17 ? -26.156 -6.434 -3.193 1 93.62 17 ALA B C 1
ATOM 3459 O O . ALA B 1 17 ? -26.609 -6.977 -4.203 1 93.62 17 ALA B O 1
ATOM 3460 N N . VAL B 1 18 ? -24.938 -6.047 -3.096 1 93.5 18 VAL B N 1
ATOM 3461 C CA . VAL B 1 18 ? -24.016 -6.191 -4.211 1 93.5 18 VAL B CA 1
ATOM 3462 C C . VAL B 1 18 ? -23.719 -7.668 -4.445 1 93.5 18 VAL B C 1
ATOM 3464 O O . VAL B 1 18 ? -23.656 -8.125 -5.594 1 93.5 18 VAL B O 1
ATOM 3467 N N . ALA B 1 19 ? -23.531 -8.422 -3.402 1 94.12 19 ALA B N 1
ATOM 3468 C CA . ALA B 1 19 ? -23.203 -9.844 -3.49 1 94.12 19 ALA B CA 1
ATOM 3469 C C . ALA B 1 19 ? -24.359 -10.641 -4.07 1 94.12 19 ALA B C 1
ATOM 3471 O O . ALA B 1 19 ? -24.172 -11.711 -4.656 1 94.12 19 ALA B O 1
ATOM 3472 N N . ALA B 1 20 ? -25.578 -10.094 -3.963 1 93.69 20 ALA B N 1
ATOM 3473 C CA . ALA B 1 20 ? -26.781 -10.828 -4.344 1 93.69 20 ALA B CA 1
ATOM 3474 C C . ALA B 1 20 ? -27.078 -10.68 -5.836 1 93.69 20 ALA B C 1
ATOM 3476 O O . ALA B 1 20 ? -27.875 -11.422 -6.398 1 93.69 20 ALA B O 1
ATOM 3477 N N . ILE B 1 21 ? -26.406 -9.727 -6.512 1 93.94 21 ILE B N 1
ATOM 3478 C CA . ILE B 1 21 ? -26.625 -9.523 -7.938 1 93.94 21 ILE B CA 1
ATOM 3479 C C . ILE B 1 21 ? -26.078 -10.711 -8.719 1 93.94 21 ILE B C 1
ATOM 3481 O O . ILE B 1 21 ? -24.891 -11.023 -8.633 1 93.94 21 ILE B O 1
ATOM 3485 N N . PRO B 1 22 ? -26.891 -11.367 -9.453 1 94.5 22 PRO B N 1
ATOM 3486 C CA . PRO B 1 22 ? -26.438 -12.562 -10.172 1 94.5 22 PRO B CA 1
ATOM 3487 C C . PRO B 1 22 ? -25.625 -12.227 -11.414 1 94.5 22 PRO B C 1
ATOM 3489 O O . PRO B 1 22 ? -26.016 -11.359 -12.195 1 94.5 22 PRO B O 1
ATOM 3492 N N . CYS B 1 23 ? -24.562 -12.82 -11.578 1 97.12 23 CYS B N 1
ATOM 3493 C CA . CYS B 1 23 ? -23.734 -12.68 -12.766 1 97.12 23 CYS B CA 1
ATOM 3494 C C . CYS B 1 23 ? -23.5 -14.031 -13.43 1 97.12 23 CYS B C 1
ATOM 3496 O O . CYS B 1 23 ? -22.406 -14.305 -13.922 1 97.12 23 CYS B O 1
ATOM 3498 N N . SER B 1 24 ? -24.422 -14.891 -13.359 1 97.31 24 SER B N 1
ATOM 3499 C CA . SER B 1 24 ? -24.516 -16.188 -14.023 1 97.31 24 SER B CA 1
ATOM 3500 C C . SER B 1 24 ? -23.328 -17.078 -13.656 1 97.31 24 SER B C 1
ATOM 3502 O O . SER B 1 24 ? -22.969 -17.969 -14.414 1 97.31 24 SER B O 1
ATOM 3504 N N . GLY B 1 25 ? -22.656 -16.719 -12.602 1 96.19 25 GLY B N 1
ATOM 3505 C CA . GLY B 1 25 ? -21.516 -17.5 -12.188 1 96.19 25 GLY B CA 1
ATOM 3506 C C . GLY B 1 25 ? -20.25 -17.188 -12.977 1 96.19 25 GLY B C 1
ATOM 3507 O O . GLY B 1 25 ? -19.203 -17.781 -12.742 1 96.19 25 GLY B O 1
ATOM 3508 N N . HIS B 1 26 ? -20.344 -16.203 -13.883 1 97.75 26 HIS B N 1
ATOM 3509 C CA . HIS B 1 26 ? -19.234 -15.875 -14.766 1 97.75 26 HIS B CA 1
ATOM 3510 C C . HIS B 1 26 ? -18.797 -14.43 -14.594 1 97.75 26 HIS B C 1
ATOM 3512 O O . HIS B 1 26 ? -18.281 -13.805 -15.531 1 97.75 26 HIS B O 1
ATOM 3518 N N . GLY B 1 27 ? -19.031 -13.922 -13.438 1 95.62 27 GLY B N 1
ATOM 3519 C CA . GLY B 1 27 ? -18.656 -12.562 -13.055 1 95.62 27 GLY B CA 1
ATOM 3520 C C . GLY B 1 27 ? -19.047 -12.219 -11.633 1 95.62 27 GLY B C 1
ATOM 3521 O O . GLY B 1 27 ? -19.531 -13.078 -10.891 1 95.62 27 GLY B O 1
ATOM 3522 N N . ARG B 1 28 ? -18.75 -10.992 -11.234 1 94.81 28 ARG B N 1
ATOM 3523 C CA . ARG B 1 28 ? -19.062 -10.508 -9.891 1 94.81 28 ARG B CA 1
ATOM 3524 C C . ARG B 1 28 ? -19.406 -9.016 -9.922 1 94.81 28 ARG B C 1
ATOM 3526 O O . ARG B 1 28 ? -19.031 -8.305 -10.852 1 94.81 28 ARG B O 1
ATOM 3533 N N . VAL B 1 29 ? -20.141 -8.68 -8.93 1 94.19 29 VAL B N 1
ATOM 3534 C CA . VAL B 1 29 ? -20.359 -7.266 -8.648 1 94.19 29 VAL B CA 1
ATOM 3535 C C . VAL B 1 29 ? -19.578 -6.863 -7.398 1 94.19 29 VAL B C 1
ATOM 3537 O O . VAL B 1 29 ? -19.453 -7.656 -6.461 1 94.19 29 VAL B O 1
ATOM 3540 N N . TYR B 1 30 ? -19.016 -5.699 -7.41 1 94.75 30 TYR B N 1
ATOM 3541 C CA . TYR B 1 30 ? -18.188 -5.223 -6.305 1 94.75 30 TYR B CA 1
ATOM 3542 C C . TYR B 1 30 ? -18.719 -3.902 -5.758 1 94.75 30 TYR B C 1
ATOM 3544 O O . TYR B 1 30 ? -19.375 -3.143 -6.48 1 94.75 30 TYR B O 1
ATOM 3552 N N . LEU B 1 31 ? -18.375 -3.621 -4.484 1 92.94 31 LEU B N 1
ATOM 3553 C CA . LEU B 1 31 ? -18.781 -2.387 -3.82 1 92.94 31 LEU B CA 1
ATOM 3554 C C . LEU B 1 31 ? -18.266 -1.168 -4.574 1 92.94 31 LEU B C 1
ATOM 3556 O O . LEU B 1 31 ? -18.922 -0.129 -4.617 1 92.94 31 LEU B O 1
ATOM 3560 N N . ASP B 1 32 ? -17.078 -1.272 -5.16 1 91.62 32 ASP B N 1
ATOM 3561 C CA . ASP B 1 32 ? -16.469 -0.151 -5.867 1 91.62 32 ASP B CA 1
ATOM 3562 C C . ASP B 1 32 ? -16.656 -0.283 -7.375 1 91.62 32 ASP B C 1
ATOM 3564 O O . ASP B 1 32 ? -15.891 0.28 -8.156 1 91.62 32 ASP B O 1
ATOM 3568 N N . GLY B 1 33 ? -17.531 -1.067 -7.688 1 82.31 33 GLY B N 1
ATOM 3569 C CA . GLY B 1 33 ? -17.812 -1.255 -9.102 1 82.31 33 GLY B CA 1
ATOM 3570 C C . GLY B 1 33 ? -18.562 -0.085 -9.727 1 82.31 33 GLY B C 1
ATOM 3571 O O . GLY B 1 33 ? -18.984 0.833 -9.016 1 82.31 33 GLY B O 1
ATOM 3572 N N . LEU B 1 34 ? -18.609 0.022 -11.055 1 62.22 34 LEU B N 1
ATOM 3573 C CA . LEU B 1 34 ? -19.156 1.073 -11.906 1 62.22 34 LEU B CA 1
ATOM 3574 C C . LEU B 1 34 ? -20.609 1.336 -11.57 1 62.22 34 LEU B C 1
ATOM 3576 O O . LEU B 1 34 ? -21.359 0.405 -11.266 1 62.22 34 LEU B O 1
ATOM 3580 N N . ILE B 1 35 ? -20.844 2.566 -11.086 1 51.34 35 ILE B N 1
ATOM 3581 C CA . ILE B 1 35 ? -22.234 2.979 -10.914 1 51.34 35 ILE B CA 1
ATOM 3582 C C . ILE B 1 35 ? -22.781 3.537 -12.227 1 51.34 35 ILE B C 1
ATOM 3584 O O . ILE B 1 35 ? -22.156 4.41 -12.836 1 51.34 35 ILE B O 1
ATOM 3588 N N . LEU B 1 36 ? -23.266 3.072 -13.039 1 40.81 36 LEU B N 1
ATOM 3589 C CA . LEU B 1 36 ? -23.906 3.695 -14.188 1 40.81 36 LEU B CA 1
ATOM 3590 C C . LEU B 1 36 ? -25 4.66 -13.734 1 40.81 36 LEU B C 1
ATOM 3592 O O . LEU B 1 36 ? -25.953 4.254 -13.062 1 40.81 36 LEU B O 1
ATOM 3596 N N . LYS B 1 37 ? -25.047 5.977 -14.57 1 35.66 37 LYS B N 1
ATOM 3597 C CA . LYS B 1 37 ? -25.984 7.082 -14.648 1 35.66 37 LYS B CA 1
ATOM 3598 C C . LYS B 1 37 ? -26.797 7.203 -13.359 1 35.66 37 LYS B C 1
ATOM 3600 O O . LYS B 1 37 ? -28.031 7.316 -13.406 1 35.66 37 LYS B O 1
ATOM 3605 N N . GLY B 1 38 ? -26.172 7.145 -11.977 1 46.41 38 GLY B N 1
ATOM 3606 C CA . GLY B 1 38 ? -27.078 7.129 -10.852 1 46.41 38 GLY B CA 1
ATOM 3607 C C . GLY B 1 38 ? -27.453 5.727 -10.406 1 46.41 38 GLY B C 1
ATOM 3608 O O . GLY B 1 38 ? -28.312 5.555 -9.539 1 46.41 38 GLY B O 1
ATOM 3609 N N . HIS B 1 39 ? -26.984 4.66 -11.195 1 55.97 39 HIS B N 1
ATOM 3610 C CA . HIS B 1 39 ? -27.562 3.32 -11.219 1 55.97 39 HIS B CA 1
ATOM 3611 C C . HIS B 1 39 ? -26.734 2.346 -10.391 1 55.97 39 HIS B C 1
ATOM 3613 O O . HIS B 1 39 ? -25.656 2.703 -9.898 1 55.97 39 HIS B O 1
ATOM 3619 N N . GLU B 1 40 ? -27.156 0.927 -10.219 1 64.5 40 GLU B N 1
ATOM 3620 C CA . GLU B 1 40 ? -26.828 -0.274 -9.453 1 64.5 40 GLU B CA 1
ATOM 3621 C C . GLU B 1 40 ? -25.531 -0.903 -9.953 1 64.5 40 GLU B C 1
ATOM 3623 O O . GLU B 1 40 ? -25.219 -0.829 -11.141 1 64.5 40 GLU B O 1
ATOM 3628 N N . PRO B 1 41 ? -24.594 -1.146 -9.086 1 79 41 PRO B N 1
ATOM 3629 C CA . PRO B 1 41 ? -23.406 -1.886 -9.508 1 79 41 PRO B CA 1
ATOM 3630 C C . PRO B 1 41 ? -23.703 -2.977 -10.531 1 79 41 PRO B C 1
ATOM 3632 O O . PRO B 1 41 ? -24.781 -3.574 -10.492 1 79 41 PRO B O 1
ATOM 3635 N N . VAL B 1 42 ? -22.859 -2.99 -11.555 1 87.94 42 VAL B N 1
ATOM 3636 C CA . VAL B 1 42 ? -23.062 -3.949 -12.633 1 87.94 42 VAL B CA 1
ATOM 3637 C C . VAL B 1 42 ? -22.047 -5.086 -12.523 1 87.94 42 VAL B C 1
ATOM 3639 O O . VAL B 1 42 ? -21.016 -4.934 -11.883 1 87.94 42 VAL B O 1
ATOM 3642 N N . CYS B 1 43 ? -22.391 -6.164 -13.258 1 93.94 43 CYS B N 1
ATOM 3643 C CA . CYS B 1 43 ? -21.516 -7.332 -13.305 1 93.94 43 CYS B CA 1
ATOM 3644 C C . CYS B 1 43 ? -20.219 -7.016 -14.031 1 93.94 43 CYS B C 1
ATOM 3646 O O . CYS B 1 43 ? -20.219 -6.414 -15.102 1 93.94 43 CYS B O 1
ATOM 3648 N N . GLU B 1 44 ? -19.156 -7.309 -13.43 1 94.88 44 GLU B N 1
ATOM 3649 C CA . GLU B 1 44 ? -17.859 -7.441 -14.109 1 94.88 44 GLU B CA 1
ATOM 3650 C C . GLU B 1 44 ? -17.609 -8.891 -14.523 1 94.88 44 GLU B C 1
ATOM 3652 O O . GLU B 1 44 ? -17.375 -9.75 -13.672 1 94.88 44 GLU B O 1
ATOM 3657 N N . CYS B 1 45 ? -17.656 -9.094 -15.797 1 96.31 45 CYS B N 1
ATOM 3658 C CA . CYS B 1 45 ? -17.641 -10.453 -16.312 1 96.31 45 CYS B CA 1
ATOM 3659 C C . CYS B 1 45 ? -16.219 -10.992 -16.375 1 96.31 45 CYS B C 1
ATOM 3661 O O . CYS B 1 45 ? -15.266 -10.234 -16.609 1 96.31 45 CYS B O 1
ATOM 3663 N N . ASN B 1 46 ? -16.047 -12.336 -16.125 1 95.94 46 ASN B N 1
ATOM 3664 C CA . ASN B 1 46 ? -14.797 -13.016 -16.406 1 95.94 46 ASN B CA 1
ATOM 3665 C C . ASN B 1 46 ? -14.414 -12.883 -17.891 1 95.94 46 ASN B C 1
ATOM 3667 O O . ASN B 1 46 ? -15.281 -12.641 -18.734 1 95.94 46 ASN B O 1
ATOM 3671 N N . PRO B 1 47 ? -13.102 -13.102 -18.125 1 93.75 47 PRO B N 1
ATOM 3672 C CA . PRO B 1 47 ? -12.711 -13.086 -19.531 1 93.75 47 PRO B CA 1
ATOM 3673 C C . PRO B 1 47 ? -13.547 -14.031 -20.391 1 93.75 47 PRO B C 1
ATOM 3675 O O . PRO B 1 47 ? -13.883 -15.133 -19.953 1 93.75 47 PRO B O 1
ATOM 3678 N N . CYS B 1 48 ? -13.969 -13.664 -21.609 1 96.38 48 CYS B N 1
ATOM 3679 C CA . CYS B 1 48 ? -14.672 -14.438 -22.625 1 96.38 48 CYS B CA 1
ATOM 3680 C C . CYS B 1 48 ? -16.172 -14.5 -22.328 1 96.38 48 CYS B C 1
ATOM 3682 O O . CYS B 1 48 ? -16.906 -15.234 -22.984 1 96.38 48 CYS B O 1
ATOM 3684 N N . TYR B 1 49 ? -16.625 -13.773 -21.281 1 97.06 49 TYR B N 1
ATOM 3685 C CA . TYR B 1 49 ? -18.062 -13.672 -21 1 97.06 49 TYR B CA 1
ATOM 3686 C C . TYR B 1 49 ? -18.531 -12.227 -21.078 1 97.06 49 TYR B C 1
ATOM 3688 O O . TYR B 1 49 ? -17.766 -11.305 -20.781 1 97.06 49 TYR B O 1
ATOM 3696 N N . GLY B 1 50 ? -19.781 -12.109 -21.578 1 95.56 50 GLY B N 1
ATOM 3697 C CA . GLY B 1 50 ? -20.375 -10.789 -21.703 1 95.56 50 GLY B CA 1
ATOM 3698 C C . GLY B 1 50 ? -21.859 -10.773 -21.406 1 95.56 50 GLY B C 1
ATOM 3699 O O . GLY B 1 50 ? -22.391 -11.734 -20.859 1 95.56 50 GLY B O 1
ATOM 3700 N N . GLY B 1 51 ? -22.422 -9.609 -21.688 1 94.69 51 GLY B N 1
ATOM 3701 C CA . GLY B 1 51 ? -23.812 -9.406 -21.328 1 94.69 51 GLY B CA 1
ATOM 3702 C C . GLY B 1 51 ? -23.984 -8.75 -19.969 1 94.69 51 GLY B C 1
ATOM 3703 O O . GLY B 1 51 ? -23.047 -8.672 -19.188 1 94.69 51 GLY B O 1
ATOM 3704 N N . SER B 1 52 ? -25.203 -8.398 -19.688 1 93.25 52 SER B N 1
ATOM 3705 C CA . SER B 1 52 ? -25.469 -7.664 -18.453 1 93.25 52 SER B CA 1
ATOM 3706 C C . SER B 1 52 ? -25.312 -8.562 -17.234 1 93.25 52 SER B C 1
ATOM 3708 O O . SER B 1 52 ? -25 -8.086 -16.141 1 93.25 52 SER B O 1
ATOM 3710 N N . ASP B 1 53 ? -25.484 -9.875 -17.453 1 96 53 ASP B N 1
ATOM 3711 C CA . ASP B 1 53 ? -25.359 -10.797 -16.328 1 96 53 ASP B CA 1
ATOM 3712 C C . ASP B 1 53 ? -24.219 -11.789 -16.562 1 96 53 ASP B C 1
ATOM 3714 O O . ASP B 1 53 ? -24.141 -12.828 -15.891 1 96 53 ASP B O 1
ATOM 3718 N N . CYS B 1 54 ? -23.406 -11.555 -17.578 1 97.38 54 CYS B N 1
ATOM 3719 C CA . CYS B 1 54 ? -22.219 -12.344 -17.906 1 97.38 54 CYS B CA 1
ATOM 3720 C C . CYS B 1 54 ? -22.609 -13.734 -18.406 1 97.38 54 CYS B C 1
ATOM 3722 O O . CYS B 1 54 ? -21.875 -14.695 -18.203 1 97.38 54 CYS B O 1
ATOM 3724 N N . SER B 1 55 ? -23.781 -13.875 -19 1 97.31 55 SER B N 1
ATOM 3725 C CA . SER B 1 55 ? -24.25 -15.188 -19.422 1 97.31 55 SER B CA 1
ATOM 3726 C C . SER B 1 55 ? -23.812 -15.492 -20.859 1 97.31 55 SER B C 1
ATOM 3728 O O . SER B 1 55 ? -23.922 -16.641 -21.312 1 97.31 55 SER B O 1
ATOM 3730 N N . LYS B 1 56 ? -23.344 -14.469 -21.547 1 97.44 56 LYS B N 1
ATOM 3731 C CA . LYS B 1 56 ? -23.016 -14.648 -22.969 1 97.44 56 LYS B CA 1
ATOM 3732 C C . LYS B 1 56 ? -21.547 -15.039 -23.141 1 97.44 56 LYS B C 1
ATOM 3734 O O . LYS B 1 56 ? -20.656 -14.25 -22.828 1 97.44 56 LYS B O 1
ATOM 3739 N N . LEU B 1 57 ? -21.375 -16.219 -23.609 1 96.5 57 LEU B N 1
ATOM 3740 C CA . LEU B 1 57 ? -20.031 -16.641 -23.969 1 96.5 57 LEU B CA 1
ATOM 3741 C C . LEU B 1 57 ? -19.609 -16.047 -25.312 1 96.5 57 LEU B C 1
ATOM 3743 O O . LEU B 1 57 ? -20.312 -16.188 -26.312 1 96.5 57 LEU B O 1
ATOM 3747 N N . LEU B 1 58 ? -18.547 -15.297 -25.344 1 94.62 58 LEU B N 1
ATOM 3748 C CA . LEU B 1 58 ? -18.047 -14.633 -26.547 1 94.62 58 LEU B CA 1
ATOM 3749 C C . LEU B 1 58 ? -17.359 -15.625 -27.469 1 94.62 58 LEU B C 1
ATOM 3751 O O . LEU B 1 58 ? -16.578 -16.469 -27.016 1 94.62 58 LEU B O 1
ATOM 3755 N N . SER B 1 59 ? -17.688 -15.359 -28.781 1 86.25 59 SER B N 1
ATOM 3756 C CA . SER B 1 59 ? -17.078 -16.219 -29.781 1 86.25 59 SER B CA 1
ATOM 3757 C C . SER B 1 59 ? -15.641 -15.812 -30.062 1 86.25 59 SER B C 1
ATOM 3759 O O . SER B 1 59 ? -15.305 -14.633 -30 1 86.25 59 SER B O 1
ATOM 3761 N N . ASP B 1 60 ? -14.703 -16.703 -30.156 1 87.88 60 ASP B N 1
ATOM 3762 C CA . ASP B 1 60 ? -13.32 -16.469 -30.578 1 87.88 60 ASP B CA 1
ATOM 3763 C C . ASP B 1 60 ? -12.508 -15.812 -29.453 1 87.88 60 ASP B C 1
ATOM 3765 O O . ASP B 1 60 ? -11.664 -14.953 -29.719 1 87.88 60 ASP B O 1
ATOM 3769 N N . CYS B 1 61 ? -12.922 -16.016 -28.328 1 95.38 61 CYS B N 1
ATOM 3770 C CA . CYS B 1 61 ? -12.188 -15.5 -27.172 1 95.38 61 CYS B CA 1
ATOM 3771 C C . CYS B 1 61 ? -10.953 -16.359 -26.891 1 95.38 61 CYS B C 1
ATOM 3773 O O . CYS B 1 61 ? -11.031 -17.578 -26.891 1 95.38 61 CYS B O 1
ATOM 3775 N N . ALA B 1 62 ? -9.844 -15.672 -26.719 1 97.19 62 ALA B N 1
ATOM 3776 C CA . ALA B 1 62 ? -8.609 -16.375 -26.406 1 97.19 62 ALA B CA 1
ATOM 3777 C C . ALA B 1 62 ? -8.547 -16.75 -24.922 1 97.19 62 ALA B C 1
ATOM 3779 O O . ALA B 1 62 ? -9.047 -16 -24.062 1 97.19 62 ALA B O 1
ATOM 3780 N N . ALA B 1 63 ? -7.953 -17.906 -24.688 1 97.5 63 ALA B N 1
ATOM 3781 C CA . ALA B 1 63 ? -7.73 -18.312 -23.297 1 97.5 63 ALA B CA 1
ATOM 3782 C C . ALA B 1 63 ? -6.719 -17.391 -22.625 1 97.5 63 ALA B C 1
ATOM 3784 O O . ALA B 1 63 ? -5.625 -17.156 -23.141 1 97.5 63 ALA B O 1
ATOM 3785 N N . ASN B 1 64 ? -7.109 -16.859 -21.484 1 96.56 64 ASN B N 1
ATOM 3786 C CA . ASN B 1 64 ? -6.16 -16.125 -20.656 1 96.56 64 ASN B CA 1
ATOM 3787 C C . ASN B 1 64 ? -5.32 -17.062 -19.797 1 96.56 64 ASN B C 1
ATOM 3789 O O . ASN B 1 64 ? -5.672 -17.328 -18.656 1 96.56 64 ASN B O 1
ATOM 3793 N N . ALA B 1 65 ? -4.207 -17.391 -20.266 1 98.06 65 ALA B N 1
ATOM 3794 C CA . ALA B 1 65 ? -3.316 -18.297 -19.531 1 98.06 65 ALA B CA 1
ATOM 3795 C C . ALA B 1 65 ? -2.014 -17.594 -19.156 1 98.06 65 ALA B C 1
ATOM 3797 O O . ALA B 1 65 ? -1.03 -18.25 -18.797 1 98.06 65 ALA B O 1
ATOM 3798 N N . ALA B 1 66 ? -2.029 -16.266 -19.234 1 96.88 66 ALA B N 1
ATOM 3799 C CA . ALA B 1 66 ? -0.83 -15.492 -18.938 1 96.88 66 ALA B CA 1
ATOM 3800 C C . ALA B 1 66 ? -0.868 -14.953 -17.516 1 96.88 66 ALA B C 1
ATOM 3802 O O . ALA B 1 66 ? 0.168 -14.852 -16.844 1 96.88 66 ALA B O 1
ATOM 3803 N N . GLY B 1 67 ? -1.992 -14.609 -17.047 1 93.38 67 GLY B N 1
ATOM 3804 C CA . GLY B 1 67 ? -2.154 -13.836 -15.836 1 93.38 67 GLY B CA 1
ATOM 3805 C C . GLY B 1 67 ? -1.848 -14.633 -14.578 1 93.38 67 GLY B C 1
ATOM 3806 O O . GLY B 1 67 ? -2.006 -15.852 -14.555 1 93.38 67 GLY B O 1
ATOM 3807 N N . GLY B 1 68 ? -1.479 -13.914 -13.539 1 94.94 68 GLY B N 1
ATOM 3808 C CA . GLY B 1 68 ? -1.116 -14.531 -12.273 1 94.94 68 GLY B CA 1
ATOM 3809 C C . GLY B 1 68 ? -2.184 -14.375 -11.203 1 94.94 68 GLY B C 1
ATOM 3810 O O . GLY B 1 68 ? -1.942 -14.664 -10.031 1 94.94 68 GLY B O 1
ATOM 3811 N N . ASP B 1 69 ? -3.43 -13.953 -11.641 1 97.19 69 ASP B N 1
ATOM 3812 C CA . ASP B 1 69 ? -4.52 -13.797 -10.688 1 97.19 69 ASP B CA 1
ATOM 3813 C C . ASP B 1 69 ? -4.996 -15.148 -10.164 1 97.19 69 ASP B C 1
ATOM 3815 O O . ASP B 1 69 ? -5.52 -15.961 -10.922 1 97.19 69 ASP B O 1
ATOM 3819 N N . PRO B 1 70 ? -4.898 -15.32 -8.867 1 97.88 70 PRO B N 1
ATOM 3820 C CA . PRO B 1 70 ? -5.246 -16.641 -8.352 1 97.88 70 PRO B CA 1
ATOM 3821 C C . PRO B 1 70 ? -6.723 -16.781 -7.996 1 97.88 70 PRO B C 1
ATOM 3823 O O . PRO B 1 70 ? -7.062 -17.141 -6.863 1 97.88 70 PRO B O 1
ATOM 3826 N N . TYR B 1 71 ? -7.57 -16.734 -8.992 1 98.06 71 TYR B N 1
ATOM 3827 C CA . TYR B 1 71 ? -9.016 -16.734 -8.805 1 98.06 71 TYR B CA 1
ATOM 3828 C C . TYR B 1 71 ? -9.531 -18.141 -8.484 1 98.06 71 TYR B C 1
ATOM 3830 O O . TYR B 1 71 ? -10.688 -18.312 -8.094 1 98.06 71 TYR B O 1
ATOM 3838 N N . PHE B 1 72 ? -8.625 -19.125 -8.57 1 98.62 72 PHE B N 1
ATOM 3839 C CA . PHE B 1 72 ? -9.062 -20.484 -8.258 1 98.62 72 PHE B CA 1
ATOM 3840 C C . PHE B 1 72 ? -9.453 -20.594 -6.789 1 98.62 72 PHE B C 1
ATOM 3842 O O . PHE B 1 72 ? -10.148 -21.531 -6.398 1 98.62 72 PHE B O 1
ATOM 3849 N N . MET B 1 73 ? -9.133 -19.609 -5.988 1 98.75 73 MET B N 1
ATOM 3850 C CA . MET B 1 73 ? -9.422 -19.609 -4.555 1 98.75 73 MET B CA 1
ATOM 3851 C C . MET B 1 73 ? -10.758 -18.938 -4.262 1 98.75 73 MET B C 1
ATOM 3853 O O . MET B 1 73 ? -11.281 -19.047 -3.15 1 98.75 73 MET B O 1
ATOM 3857 N N . GLU B 1 74 ? -11.367 -18.25 -5.227 1 98.44 74 GLU B N 1
ATOM 3858 C CA . GLU B 1 74 ? -12.562 -17.438 -5.012 1 98.44 74 GLU B CA 1
ATOM 3859 C C . GLU B 1 74 ? -13.703 -18.297 -4.457 1 98.44 74 GLU B C 1
ATOM 3861 O O . GLU B 1 74 ? -14.359 -17.906 -3.49 1 98.44 74 GLU B O 1
ATOM 3866 N N . PRO B 1 75 ? -13.906 -19.547 -4.969 1 98.31 75 PRO B N 1
ATOM 3867 C CA . PRO B 1 75 ? -15 -20.359 -4.434 1 98.31 75 PRO B CA 1
ATOM 3868 C C . PRO B 1 75 ? -14.836 -20.672 -2.949 1 98.31 75 PRO B C 1
ATOM 3870 O O . PRO B 1 75 ? -15.82 -20.75 -2.213 1 98.31 75 PRO B O 1
ATOM 3873 N N . PHE B 1 76 ? -13.625 -20.859 -2.494 1 98.69 76 PHE B N 1
ATOM 3874 C CA . PHE B 1 76 ? -13.383 -21.125 -1.081 1 98.69 76 PHE B CA 1
ATOM 3875 C C . PHE B 1 76 ? -13.891 -19.969 -0.22 1 98.69 76 PHE B C 1
ATOM 3877 O O . PHE B 1 76 ? -14.578 -20.203 0.779 1 98.69 76 PHE B O 1
ATOM 3884 N N . TRP B 1 77 ? -13.617 -18.781 -0.597 1 98.69 77 TRP B N 1
ATOM 3885 C CA . TRP B 1 77 ? -13.953 -17.609 0.2 1 98.69 77 TRP B CA 1
ATOM 3886 C C . TRP B 1 77 ? -15.445 -17.297 0.124 1 98.69 77 TRP B C 1
ATOM 3888 O O . TRP B 1 77 ? -16.031 -16.812 1.09 1 98.69 77 TRP B O 1
ATOM 3898 N N . MET B 1 78 ? -16.016 -17.641 -1.022 1 97.75 78 MET B N 1
ATOM 3899 C CA . MET B 1 78 ? -17.469 -17.5 -1.133 1 97.75 78 MET B CA 1
ATOM 3900 C C . MET B 1 78 ? -18.188 -18.469 -0.206 1 97.75 78 MET B C 1
ATOM 3902 O O . MET B 1 78 ? -19.219 -18.125 0.381 1 97.75 78 MET B O 1
ATOM 3906 N N . ARG B 1 79 ? -17.609 -19.625 -0.038 1 97.81 79 ARG B N 1
ATOM 3907 C CA . ARG B 1 79 ? -18.172 -20.625 0.876 1 97.81 79 ARG B CA 1
ATOM 3908 C C . ARG B 1 79 ? -17.953 -20.203 2.328 1 97.81 79 ARG B C 1
ATOM 3910 O O . ARG B 1 79 ? -18.688 -20.641 3.219 1 97.81 79 ARG B O 1
ATOM 3917 N N . HIS B 1 80 ? -17.031 -19.359 2.549 1 98.12 80 HIS B N 1
ATOM 3918 C CA . HIS B 1 80 ? -16.703 -18.875 3.887 1 98.12 80 HIS B CA 1
ATOM 3919 C C . HIS B 1 80 ? -17.062 -17.391 4.043 1 98.12 80 HIS B C 1
ATOM 3921 O O . HIS B 1 80 ? -16.312 -16.641 4.676 1 98.12 80 HIS B O 1
ATOM 3927 N N . ALA B 1 81 ? -18.141 -17 3.449 1 98.12 81 ALA B N 1
ATOM 3928 C CA . ALA B 1 81 ? -18.531 -15.602 3.404 1 98.12 81 ALA B CA 1
ATOM 3929 C C . ALA B 1 81 ? -18.641 -15.016 4.809 1 98.12 81 ALA B C 1
ATOM 3931 O O . ALA B 1 81 ? -18.062 -13.961 5.094 1 98.12 81 ALA B O 1
ATOM 3932 N N . ALA B 1 82 ? -19.25 -15.688 5.727 1 97.81 82 ALA B N 1
ATOM 3933 C CA . ALA B 1 82 ? -19.516 -15.156 7.062 1 97.81 82 ALA B CA 1
ATOM 3934 C C . ALA B 1 82 ? -18.234 -15.023 7.867 1 97.81 82 ALA B C 1
ATOM 3936 O O . ALA B 1 82 ? -18.031 -14.031 8.57 1 97.81 82 ALA B O 1
ATOM 3937 N N . SER B 1 83 ? -17.391 -15.992 7.742 1 97.31 83 SER B N 1
ATOM 3938 C CA . SER B 1 83 ? -16.188 -16 8.586 1 97.31 83 SER B CA 1
ATOM 3939 C C . SER B 1 83 ? -15.109 -15.086 8.031 1 97.31 83 SER B C 1
ATOM 3941 O O . SER B 1 83 ? -14.211 -14.664 8.766 1 97.31 83 SER B O 1
ATOM 3943 N N . SER B 1 84 ? -15.234 -14.766 6.734 1 98.06 84 SER B N 1
ATOM 3944 C CA . SER B 1 84 ? -14.133 -14.023 6.129 1 98.06 84 SER B CA 1
ATOM 3945 C C . SER B 1 84 ? -14.508 -12.555 5.918 1 98.06 84 SER B C 1
ATOM 3947 O O . SER B 1 84 ? -13.68 -11.758 5.465 1 98.06 84 SER B O 1
ATOM 3949 N N . ALA B 1 85 ? -15.719 -12.133 6.258 1 98.06 85 ALA B N 1
ATOM 3950 C CA . ALA B 1 85 ? -16.156 -10.758 6.082 1 98.06 85 ALA B CA 1
ATOM 3951 C C . ALA B 1 85 ? -15.609 -9.852 7.18 1 98.06 85 ALA B C 1
ATOM 3953 O O . ALA B 1 85 ? -15.391 -10.297 8.305 1 98.06 85 ALA B O 1
ATOM 3954 N N . ILE B 1 86 ? -15.352 -8.586 6.871 1 97.75 86 ILE B N 1
ATOM 3955 C CA . ILE B 1 86 ? -14.898 -7.574 7.824 1 97.75 86 ILE B CA 1
ATOM 3956 C C . ILE B 1 86 ? -15.75 -6.316 7.684 1 97.75 86 ILE B C 1
ATOM 3958 O O . ILE B 1 86 ? -16.078 -5.902 6.57 1 97.75 86 ILE B O 1
ATOM 3962 N N . LEU B 1 87 ? -16.203 -5.805 8.781 1 97.5 87 LEU B N 1
ATOM 3963 C CA . LEU B 1 87 ? -16.812 -4.484 8.773 1 97.5 87 LEU B CA 1
ATOM 3964 C C . LEU B 1 87 ? -15.906 -3.453 9.43 1 97.5 87 LEU B C 1
ATOM 3966 O O . LEU B 1 87 ? -15.539 -3.598 10.594 1 97.5 87 LEU B O 1
ATOM 3970 N N . VAL B 1 88 ? -15.516 -2.43 8.688 1 97.12 88 VAL B N 1
ATOM 3971 C CA . VAL B 1 88 ? -14.547 -1.418 9.109 1 97.12 88 VAL B CA 1
ATOM 3972 C C . VAL B 1 88 ? -15.273 -0.097 9.367 1 97.12 88 VAL B C 1
ATOM 3974 O O . VAL B 1 88 ? -15.977 0.412 8.492 1 97.12 88 VAL B O 1
ATOM 3977 N N . SER B 1 89 ? -15.078 0.45 10.547 1 97.69 89 SER B N 1
ATOM 3978 C CA . SER B 1 89 ? -15.664 1.749 10.867 1 97.69 89 SER B CA 1
ATOM 3979 C C . SER B 1 89 ? -14.914 2.879 10.172 1 97.69 89 SER B C 1
ATOM 3981 O O . SER B 1 89 ? -13.766 2.705 9.758 1 97.69 89 SER B O 1
ATOM 3983 N N . GLY B 1 90 ? -15.555 4.043 10.094 1 97.94 90 GLY B N 1
ATOM 3984 C CA . GLY B 1 90 ? -14.938 5.215 9.492 1 97.94 90 GLY B CA 1
ATOM 3985 C C . GLY B 1 90 ? -13.766 5.746 10.289 1 97.94 90 GLY B C 1
ATOM 3986 O O . GLY B 1 90 ? -12.945 6.5 9.766 1 97.94 90 GLY B O 1
ATOM 3987 N N . TRP B 1 91 ? -13.617 5.32 11.516 1 97.94 91 TRP B N 1
ATOM 3988 C CA . TRP B 1 91 ? -12.555 5.848 12.359 1 97.94 91 TRP B CA 1
ATOM 3989 C C . TRP B 1 91 ? -11.508 4.777 12.648 1 97.94 91 TRP B C 1
ATOM 3991 O O . TRP B 1 91 ? -10.641 4.961 13.508 1 97.94 91 TRP B O 1
ATOM 4001 N N . HIS B 1 92 ? -11.594 3.668 11.93 1 96.31 92 HIS B N 1
ATOM 4002 C CA . HIS B 1 92 ? -10.664 2.574 12.172 1 96.31 92 HIS B CA 1
ATOM 4003 C C . HIS B 1 92 ? -9.242 2.965 11.773 1 96.31 92 HIS B C 1
ATOM 4005 O O . HIS B 1 92 ? -8.992 3.316 10.617 1 96.31 92 HIS B O 1
ATOM 4011 N N . ARG B 1 93 ? -8.289 2.875 12.68 1 96.25 93 ARG B N 1
ATOM 4012 C CA . ARG B 1 93 ? -6.852 3.012 12.461 1 96.25 93 ARG B CA 1
ATOM 4013 C C . ARG B 1 93 ? -6.547 4.191 11.547 1 96.25 93 ARG B C 1
ATOM 4015 O O . ARG B 1 93 ? -5.887 4.035 10.516 1 96.25 93 ARG B O 1
ATOM 4022 N N . MET B 1 94 ? -6.848 5.387 11.953 1 97.69 94 MET B N 1
ATOM 4023 C CA . MET B 1 94 ? -6.664 6.602 11.172 1 97.69 94 MET B CA 1
ATOM 4024 C C . MET B 1 94 ? -5.203 7.031 11.164 1 97.69 94 MET B C 1
ATOM 4026 O O . MET B 1 94 ? -4.715 7.566 10.164 1 97.69 94 MET B O 1
ATOM 4030 N N . GLY B 1 95 ? -4.418 6.75 12.141 1 96.81 95 GLY B N 1
ATOM 4031 C CA . GLY B 1 95 ? -3.051 7.223 12.289 1 96.81 95 GLY B CA 1
ATOM 4032 C C . GLY B 1 95 ? -2.053 6.418 11.477 1 96.81 95 GLY B C 1
ATOM 4033 O O . GLY B 1 95 ? -2.395 5.363 10.93 1 96.81 95 GLY B O 1
ATOM 4034 N N . TYR B 1 96 ? -0.859 6.891 11.453 1 96.19 96 TYR B N 1
ATOM 4035 C CA . TYR B 1 96 ? 0.201 6.285 10.656 1 96.19 96 TYR B CA 1
ATOM 4036 C C . TYR B 1 96 ? 0.659 4.969 11.266 1 96.19 96 TYR B C 1
ATOM 4038 O O . TYR B 1 96 ? 0.943 4.008 10.547 1 96.19 96 TYR B O 1
ATOM 4046 N N . SER B 1 97 ? 0.784 4.961 12.594 1 94.56 97 SER B N 1
ATOM 4047 C CA . SER B 1 97 ? 1.461 3.84 13.234 1 94.56 97 SER B CA 1
ATOM 4048 C C . SER B 1 97 ? 0.551 3.146 14.242 1 94.56 97 SER B C 1
ATOM 4050 O O . SER B 1 97 ? -0.463 3.711 14.656 1 94.56 97 SER B O 1
ATOM 4052 N N . TYR B 1 98 ? 0.907 2.02 14.594 1 93.5 98 TYR B N 1
ATOM 4053 C CA . TYR B 1 98 ? 0.322 1.321 15.734 1 93.5 98 TYR B CA 1
ATOM 4054 C C . TYR B 1 98 ? 0.84 1.891 17.047 1 93.5 98 TYR B C 1
ATOM 4056 O O . TYR B 1 98 ? 1.665 2.807 17.062 1 93.5 98 TYR B O 1
ATOM 4064 N N . SER B 1 99 ? 0.345 1.402 18.156 1 88.38 99 SER B N 1
ATOM 4065 C CA . SER B 1 99 ? 0.654 1.941 19.484 1 88.38 99 SER B CA 1
ATOM 4066 C C . SER B 1 99 ? 2.135 1.783 19.812 1 88.38 99 SER B C 1
ATOM 4068 O O . SER B 1 99 ? 2.689 2.561 20.594 1 88.38 99 SER B O 1
ATOM 4070 N N . ASP B 1 100 ? 2.789 0.794 19.188 1 90.44 100 ASP B N 1
ATOM 4071 C CA . ASP B 1 100 ? 4.211 0.582 19.438 1 90.44 100 ASP B CA 1
ATOM 4072 C C . ASP B 1 100 ? 5.062 1.398 18.469 1 90.44 100 ASP B C 1
ATOM 4074 O O . ASP B 1 100 ? 6.27 1.165 18.344 1 90.44 100 ASP B O 1
ATOM 4078 N N . LYS B 1 101 ? 4.422 2.275 17.656 1 91.5 101 LYS B N 1
ATOM 4079 C CA . LYS B 1 101 ? 5.055 3.244 16.766 1 91.5 101 LYS B CA 1
ATOM 4080 C C . LYS B 1 101 ? 5.586 2.566 15.508 1 91.5 101 LYS B C 1
ATOM 4082 O O . LYS B 1 101 ? 6.305 3.186 14.719 1 91.5 101 LYS B O 1
ATOM 4087 N N . SER B 1 102 ? 5.191 1.323 15.375 1 94.94 102 SER B N 1
ATOM 4088 C CA . SER B 1 102 ? 5.566 0.628 14.148 1 94.94 102 SER B CA 1
ATOM 4089 C C . SER B 1 102 ? 4.441 0.684 13.117 1 94.94 102 SER B C 1
ATOM 4091 O O . SER B 1 102 ? 3.334 1.127 13.43 1 94.94 102 SER B O 1
ATOM 4093 N N . TYR B 1 103 ? 4.777 0.291 11.938 1 96.75 103 TYR B N 1
ATOM 4094 C CA . TYR B 1 103 ? 3.789 0.171 10.875 1 96.75 103 TYR B CA 1
ATOM 4095 C C . TYR B 1 103 ? 3.287 -1.263 10.75 1 96.75 103 TYR B C 1
ATOM 4097 O O . TYR B 1 103 ? 2.637 -1.62 9.766 1 96.75 103 TYR B O 1
ATOM 4105 N N . ILE B 1 104 ? 3.58 -2.1 11.727 1 97.25 104 ILE B N 1
ATOM 4106 C CA . ILE B 1 104 ? 3.375 -3.541 11.633 1 97.25 104 ILE B CA 1
ATOM 4107 C C . ILE B 1 104 ? 2.414 -3.996 12.734 1 97.25 104 ILE B C 1
ATOM 4109 O O . ILE B 1 104 ? 2.643 -3.73 13.914 1 97.25 104 ILE B O 1
ATOM 4113 N N . SER B 1 105 ? 1.324 -4.625 12.352 1 96.12 105 SER B N 1
ATOM 4114 C CA . SER B 1 105 ? 0.417 -5.246 13.312 1 96.12 105 SER B CA 1
ATOM 4115 C C . SER B 1 105 ? 1.075 -6.43 14.016 1 96.12 105 SER B C 1
ATOM 4117 O O . SER B 1 105 ? 1.354 -7.453 13.383 1 96.12 105 SER B O 1
ATOM 4119 N N . GLN B 1 106 ? 1.254 -6.32 15.258 1 94.25 106 GLN B N 1
ATOM 4120 C CA . GLN B 1 106 ? 1.889 -7.406 16 1 94.25 106 GLN B CA 1
ATOM 4121 C C . GLN B 1 106 ? 0.996 -8.641 16.031 1 94.25 106 GLN B C 1
ATOM 4123 O O . GLN B 1 106 ? 1.491 -9.773 16.031 1 94.25 106 GLN B O 1
ATOM 4128 N N . LEU B 1 107 ? -0.337 -8.398 16.094 1 94.56 107 LEU B N 1
ATOM 4129 C CA . LEU B 1 107 ? -1.262 -9.523 16.031 1 94.56 107 LEU B CA 1
ATOM 4130 C C . LEU B 1 107 ? -1.118 -10.281 14.719 1 94.56 107 LEU B C 1
ATOM 4132 O O . LEU B 1 107 ? -1.135 -11.516 14.695 1 94.56 107 LEU B O 1
ATOM 4136 N N . LEU B 1 108 ? -1.002 -9.57 13.664 1 97.19 108 LEU B N 1
ATOM 4137 C CA . LEU B 1 108 ? -0.827 -10.203 12.367 1 97.19 108 LEU B CA 1
ATOM 4138 C C . LEU B 1 108 ? 0.487 -10.977 12.312 1 97.19 108 LEU B C 1
ATOM 4140 O O . LEU B 1 108 ? 0.556 -12.055 11.711 1 97.19 108 LEU B O 1
ATOM 4144 N N . VAL B 1 109 ? 1.557 -10.438 12.906 1 97.81 109 VAL B N 1
ATOM 4145 C CA . VAL B 1 109 ? 2.826 -11.156 12.984 1 97.81 109 VAL B CA 1
ATOM 4146 C C . VAL B 1 109 ? 2.623 -12.492 13.688 1 97.81 109 VAL B C 1
ATOM 4148 O O . VAL B 1 109 ? 3.141 -13.523 13.234 1 97.81 109 VAL B O 1
ATOM 4151 N N . GLU B 1 110 ? 1.861 -12.508 14.742 1 96.5 110 GLU B N 1
ATOM 4152 C CA . GLU B 1 110 ? 1.593 -13.734 15.477 1 96.5 110 GLU B CA 1
ATOM 4153 C C . GLU B 1 110 ? 0.854 -14.75 14.609 1 96.5 110 GLU B C 1
ATOM 4155 O O . GLU B 1 110 ? 1.169 -15.938 14.633 1 96.5 110 GLU B O 1
ATOM 4160 N N . TYR B 1 111 ? -0.126 -14.266 13.875 1 97.38 111 TYR B N 1
ATOM 4161 C CA . TYR B 1 111 ? -0.874 -15.148 12.984 1 97.38 111 TYR B CA 1
ATOM 4162 C C . TYR B 1 111 ? 0.029 -15.719 11.898 1 97.38 111 TYR B C 1
ATOM 4164 O O . TYR B 1 111 ? -0.09 -16.891 11.539 1 97.38 111 TYR B O 1
ATOM 4172 N N . ILE B 1 112 ? 0.941 -14.93 11.398 1 98.62 112 ILE B N 1
ATOM 4173 C CA . ILE B 1 112 ? 1.876 -15.367 10.367 1 98.62 112 ILE B CA 1
ATOM 4174 C C . ILE B 1 112 ? 2.789 -16.453 10.93 1 98.62 112 ILE B C 1
ATOM 4176 O O . ILE B 1 112 ? 2.996 -17.484 10.289 1 98.62 112 ILE B O 1
ATOM 4180 N N . LYS B 1 113 ? 3.309 -16.203 12.102 1 98.62 113 LYS B N 1
ATOM 4181 C CA . LYS B 1 113 ? 4.168 -17.203 12.742 1 98.62 113 LYS B CA 1
ATOM 4182 C C . LYS B 1 113 ? 3.416 -18.5 12.984 1 98.62 113 LYS B C 1
ATOM 4184 O O . LYS B 1 113 ? 3.947 -19.594 12.734 1 98.62 113 LYS B O 1
ATOM 4189 N N . LYS B 1 114 ? 2.199 -18.391 13.453 1 98.19 114 LYS B N 1
ATOM 4190 C CA . LYS B 1 114 ? 1.376 -19.578 13.695 1 98.19 114 LYS B CA 1
ATOM 4191 C C . LYS B 1 114 ? 1.105 -20.328 12.398 1 98.19 114 LYS B C 1
ATOM 4193 O O . LYS B 1 114 ? 1.134 -21.562 12.375 1 98.19 114 LYS B O 1
ATOM 4198 N N . LEU B 1 115 ? 0.782 -19.594 11.375 1 98.62 115 LEU B N 1
ATOM 4199 C CA . LEU B 1 115 ? 0.531 -20.188 10.07 1 98.62 115 LEU B CA 1
ATOM 4200 C C . LEU B 1 115 ? 1.727 -21.016 9.617 1 98.62 115 LEU B C 1
ATOM 4202 O O . LEU B 1 115 ? 1.566 -22.172 9.211 1 98.62 115 LEU B O 1
ATOM 4206 N N . HIS B 1 116 ? 2.916 -20.453 9.695 1 98.88 116 HIS B N 1
ATOM 4207 C CA . HIS B 1 116 ? 4.113 -21.172 9.266 1 98.88 116 HIS B CA 1
ATOM 4208 C C . HIS B 1 116 ? 4.387 -22.375 10.156 1 98.88 116 HIS B C 1
ATOM 4210 O O . HIS B 1 116 ? 4.859 -23.406 9.68 1 98.88 116 HIS B O 1
ATOM 4216 N N . ALA B 1 117 ? 4.105 -22.234 11.398 1 98.5 117 ALA B N 1
ATOM 4217 C CA . ALA B 1 117 ? 4.285 -23.359 12.32 1 98.5 117 ALA B CA 1
ATOM 4218 C C . ALA B 1 117 ? 3.357 -24.516 11.969 1 98.5 117 ALA B C 1
ATOM 4220 O O . ALA B 1 117 ? 3.775 -25.672 11.961 1 98.5 117 ALA B O 1
ATOM 4221 N N . ILE B 1 118 ? 2.141 -24.203 11.703 1 98 118 ILE B N 1
ATOM 4222 C CA . ILE B 1 118 ? 1.132 -25.219 11.406 1 98 118 ILE B CA 1
ATOM 4223 C C . ILE B 1 118 ? 1.445 -25.875 10.07 1 98 118 ILE B C 1
ATOM 4225 O O . ILE B 1 118 ? 1.37 -27.094 9.938 1 98 118 ILE B O 1
ATOM 4229 N N . VAL B 1 119 ? 1.787 -25.078 9.109 1 98.5 119 VAL B N 1
ATOM 4230 C CA . VAL B 1 119 ? 2.084 -25.594 7.773 1 98.5 119 VAL B CA 1
ATOM 4231 C C . VAL B 1 119 ? 3.412 -26.344 7.793 1 98.5 119 VAL B C 1
ATOM 4233 O O . VAL B 1 119 ? 3.584 -27.344 7.074 1 98.5 119 VAL B O 1
ATOM 4236 N N . GLY B 1 120 ? 4.359 -25.844 8.57 1 98.25 120 GLY B N 1
ATOM 4237 C CA . GLY B 1 120 ? 5.688 -26.438 8.656 1 98.25 120 GLY B CA 1
ATOM 4238 C C . GLY B 1 120 ? 6.578 -26.078 7.48 1 98.25 120 GLY B C 1
ATOM 4239 O O . GLY B 1 120 ? 7.449 -26.859 7.094 1 98.25 120 GLY B O 1
ATOM 4240 N N . ASN B 1 121 ? 6.359 -24.906 6.918 1 98.56 121 ASN B N 1
ATOM 4241 C CA . ASN B 1 121 ? 7.098 -24.609 5.695 1 98.56 121 ASN B CA 1
ATOM 4242 C C . ASN B 1 121 ? 8.242 -23.641 5.949 1 98.56 121 ASN B C 1
ATOM 4244 O O . ASN B 1 121 ? 9.141 -23.5 5.117 1 98.56 121 ASN B O 1
ATOM 4248 N N . ALA B 1 122 ? 8.266 -22.969 7.098 1 98.81 122 ALA B N 1
ATOM 4249 C CA . ALA B 1 122 ? 9.352 -22.031 7.367 1 98.81 122 ALA B CA 1
ATOM 4250 C C . ALA B 1 122 ? 9.594 -21.891 8.867 1 98.81 122 ALA B C 1
ATOM 4252 O O . ALA B 1 122 ? 8.641 -21.859 9.656 1 98.81 122 ALA B O 1
ATOM 4253 N N . ILE B 1 123 ? 10.828 -21.734 9.242 1 98.75 123 ILE B N 1
ATOM 4254 C CA . ILE B 1 123 ? 11.203 -21.438 10.625 1 98.75 123 ILE B CA 1
ATOM 4255 C C . ILE B 1 123 ? 11.133 -19.938 10.859 1 98.75 123 ILE B C 1
ATOM 4257 O O . ILE B 1 123 ? 11.812 -19.156 10.172 1 98.75 123 ILE B O 1
ATOM 4261 N N . THR B 1 124 ? 10.305 -19.562 11.82 1 98.75 124 THR B N 1
ATOM 4262 C CA . THR B 1 124 ? 10.172 -18.141 12.109 1 98.75 124 THR B CA 1
ATOM 4263 C C . THR B 1 124 ? 10.805 -17.797 13.461 1 98.75 124 THR B C 1
ATOM 4265 O O . THR B 1 124 ? 11.023 -16.625 13.773 1 98.75 124 THR B O 1
ATOM 4268 N N . LYS B 1 125 ? 11.094 -18.766 14.305 1 98.06 125 LYS B N 1
ATOM 4269 C CA . LYS B 1 125 ? 11.672 -18.547 15.625 1 98.06 125 LYS B CA 1
ATOM 4270 C C . LYS B 1 125 ? 13.016 -17.828 15.523 1 98.06 125 LYS B C 1
ATOM 4272 O O . LYS B 1 125 ? 13.883 -18.234 14.742 1 98.06 125 LYS B O 1
ATOM 4277 N N . GLY B 1 126 ? 13.148 -16.781 16.25 1 97.88 126 GLY B N 1
ATOM 4278 C CA . GLY B 1 126 ? 14.398 -16.031 16.266 1 97.88 126 GLY B CA 1
ATOM 4279 C C . GLY B 1 126 ? 14.57 -15.133 15.062 1 97.88 126 GLY B C 1
ATOM 4280 O O . GLY B 1 126 ? 15.664 -14.609 14.82 1 97.88 126 GLY B O 1
ATOM 4281 N N . LYS B 1 127 ? 13.57 -14.93 14.328 1 98.69 127 LYS B N 1
ATOM 4282 C CA . LYS B 1 127 ? 13.68 -14.117 13.117 1 98.69 127 LYS B CA 1
ATOM 4283 C C . LYS B 1 127 ? 12.727 -12.922 13.172 1 98.69 127 LYS B C 1
ATOM 4285 O O . LYS B 1 127 ? 11.836 -12.867 14.031 1 98.69 127 LYS B O 1
ATOM 4290 N N . TYR B 1 128 ? 12.945 -11.984 12.266 1 98.69 128 TYR B N 1
ATOM 4291 C CA . TYR B 1 128 ? 12.164 -10.758 12.188 1 98.69 128 TYR B CA 1
ATOM 4292 C C . TYR B 1 128 ? 11.227 -10.773 10.984 1 98.69 128 TYR B C 1
ATOM 4294 O O . TYR B 1 128 ? 11.508 -11.43 9.984 1 98.69 128 TYR B O 1
ATOM 4302 N N . ILE B 1 129 ? 10.109 -10.117 11.148 1 98.81 129 ILE B N 1
ATOM 4303 C CA . ILE B 1 129 ? 9.125 -10.078 10.078 1 98.81 129 ILE B CA 1
ATOM 4304 C C . ILE B 1 129 ? 8.961 -8.648 9.57 1 98.81 129 ILE B C 1
ATOM 4306 O O . ILE B 1 129 ? 8.797 -7.715 10.359 1 98.81 129 ILE B O 1
ATOM 4310 N N . VAL B 1 130 ? 9.039 -8.453 8.258 1 98.88 130 VAL B N 1
ATOM 4311 C CA . VAL B 1 130 ? 8.805 -7.172 7.594 1 98.88 130 VAL B CA 1
ATOM 4312 C C . VAL B 1 130 ? 7.59 -7.289 6.672 1 98.88 130 VAL B C 1
ATOM 4314 O O . VAL B 1 130 ? 7.469 -8.25 5.91 1 98.88 130 VAL B O 1
ATOM 4317 N N . PHE B 1 131 ? 6.672 -6.344 6.801 1 98.88 131 PHE B N 1
ATOM 4318 C CA . PHE B 1 131 ? 5.535 -6.305 5.887 1 98.88 131 PHE B CA 1
ATOM 4319 C C . PHE B 1 131 ? 5.867 -5.48 4.652 1 98.88 131 PHE B C 1
ATOM 4321 O O . PHE B 1 131 ? 6.648 -4.531 4.723 1 98.88 131 PHE B O 1
ATOM 4328 N N . GLY B 1 132 ? 5.262 -5.875 3.518 1 98.81 132 GLY B N 1
ATOM 4329 C CA . GLY B 1 132 ? 5.367 -5.105 2.289 1 98.81 132 GLY B CA 1
ATOM 4330 C C . GLY B 1 132 ? 4.094 -5.117 1.464 1 98.81 132 GLY B C 1
ATOM 4331 O O . GLY B 1 132 ? 3.229 -5.969 1.661 1 98.81 132 GLY B O 1
ATOM 4332 N N . SER B 1 133 ? 3.992 -4.102 0.604 1 98.5 133 SER B N 1
ATOM 4333 C CA . SER B 1 133 ? 2.92 -4.109 -0.387 1 98.5 133 SER B CA 1
ATOM 4334 C C . SER B 1 133 ? 3.148 -5.191 -1.439 1 98.5 133 SER B C 1
ATOM 4336 O O . SER B 1 133 ? 3.596 -4.898 -2.551 1 98.5 133 SER B O 1
ATOM 4338 N N . GLY B 1 134 ? 2.723 -6.324 -1.078 1 97.94 134 GLY B N 1
ATOM 4339 C CA . GLY B 1 134 ? 3.064 -7.488 -1.878 1 97.94 134 GLY B CA 1
ATOM 4340 C C . GLY B 1 134 ? 4.523 -7.883 -1.763 1 97.94 134 GLY B C 1
ATOM 4341 O O . GLY B 1 134 ? 5.297 -7.227 -1.062 1 97.94 134 GLY B O 1
ATOM 4342 N N . SER B 1 135 ? 4.84 -9.008 -2.41 1 98.12 135 SER B N 1
ATOM 4343 C CA . SER B 1 135 ? 6.238 -9.438 -2.426 1 98.12 135 SER B CA 1
ATOM 4344 C C . SER B 1 135 ? 7.078 -8.539 -3.332 1 98.12 135 SER B C 1
ATOM 4346 O O . SER B 1 135 ? 8.289 -8.422 -3.145 1 98.12 135 SER B O 1
ATOM 4348 N N . THR B 1 136 ? 6.406 -7.852 -4.266 1 98.12 136 THR B N 1
ATOM 4349 C CA . THR B 1 136 ? 7.121 -6.996 -5.207 1 98.12 136 THR B CA 1
ATOM 4350 C C . THR B 1 136 ? 7.914 -5.926 -4.469 1 98.12 136 THR B C 1
ATOM 4352 O O . THR B 1 136 ? 9.102 -5.723 -4.746 1 98.12 136 THR B O 1
ATOM 4355 N N . GLN B 1 137 ? 7.289 -5.281 -3.547 1 98.75 137 GLN B N 1
ATOM 4356 C CA . GLN B 1 137 ? 7.992 -4.258 -2.779 1 98.75 137 GLN B CA 1
ATOM 4357 C C . GLN B 1 137 ? 9.109 -4.871 -1.938 1 98.75 137 GLN B C 1
ATOM 4359 O O . GLN B 1 137 ? 10.18 -4.281 -1.796 1 98.75 137 GLN B O 1
ATOM 4364 N N . LEU B 1 138 ? 8.844 -6 -1.389 1 98.94 138 LEU B N 1
ATOM 4365 C CA . LEU B 1 138 ? 9.797 -6.668 -0.507 1 98.94 138 LEU B CA 1
ATOM 4366 C C . LEU B 1 138 ? 11.031 -7.109 -1.28 1 98.94 138 LEU B C 1
ATOM 4368 O O . LEU B 1 138 ? 12.141 -7.109 -0.74 1 98.94 138 LEU B O 1
ATOM 4372 N N . LEU B 1 139 ? 10.859 -7.496 -2.531 1 98.88 139 LEU B N 1
ATOM 4373 C CA . LEU B 1 139 ? 12 -7.887 -3.359 1 98.88 139 LEU B CA 1
ATOM 4374 C C . LEU B 1 139 ? 12.984 -6.734 -3.504 1 98.88 139 LEU B C 1
ATOM 4376 O O . LEU B 1 139 ? 14.195 -6.914 -3.312 1 98.88 139 LEU B O 1
ATOM 4380 N N . ASN B 1 140 ? 12.477 -5.609 -3.771 1 98 140 ASN B N 1
ATOM 4381 C CA . ASN B 1 140 ? 13.367 -4.457 -3.918 1 98 140 ASN B CA 1
ATOM 4382 C C . ASN B 1 140 ? 13.953 -4.031 -2.576 1 98 140 ASN B C 1
ATOM 4384 O O . ASN B 1 140 ? 15.109 -3.611 -2.504 1 98 140 ASN B O 1
ATOM 4388 N N . ALA B 1 141 ? 13.125 -4.066 -1.536 1 98.69 141 ALA B N 1
ATOM 4389 C CA . ALA B 1 141 ? 13.625 -3.746 -0.202 1 98.69 141 ALA B CA 1
ATOM 4390 C C . ALA B 1 141 ? 14.797 -4.652 0.178 1 98.69 141 ALA B C 1
ATOM 4392 O O . ALA B 1 141 ? 15.766 -4.199 0.793 1 98.69 141 ALA B O 1
ATOM 4393 N N . ALA B 1 142 ? 14.656 -5.914 -0.155 1 98.81 142 ALA B N 1
ATOM 4394 C CA . ALA B 1 142 ? 15.703 -6.879 0.149 1 98.81 142 ALA B CA 1
ATOM 4395 C C . ALA B 1 142 ? 16.984 -6.547 -0.602 1 98.81 142 ALA B C 1
ATOM 4397 O O . ALA B 1 142 ? 18.078 -6.586 -0.026 1 98.81 142 ALA B O 1
ATOM 4398 N N . VAL B 1 143 ? 16.891 -6.203 -1.884 1 98.31 143 VAL B N 1
ATOM 4399 C CA . VAL B 1 143 ? 18.062 -5.84 -2.672 1 98.31 143 VAL B CA 1
ATOM 4400 C C . VAL B 1 143 ? 18.734 -4.613 -2.059 1 98.31 143 VAL B C 1
ATOM 4402 O O . VAL B 1 143 ? 19.953 -4.59 -1.887 1 98.31 143 VAL B O 1
ATOM 4405 N N . TYR B 1 144 ? 17.969 -3.637 -1.705 1 96.62 144 TYR B N 1
ATOM 4406 C CA . TYR B 1 144 ? 18.5 -2.438 -1.066 1 96.62 144 TYR B CA 1
ATOM 4407 C C . TYR B 1 144 ? 19.219 -2.781 0.237 1 96.62 144 TYR B C 1
ATOM 4409 O O . TYR B 1 144 ? 20.312 -2.297 0.497 1 96.62 144 TYR B O 1
ATOM 4417 N N . ALA B 1 145 ? 18.562 -3.59 1.017 1 97.56 145 ALA B N 1
ATOM 4418 C CA . ALA B 1 145 ? 19.062 -3.889 2.355 1 97.56 145 ALA B CA 1
ATOM 4419 C C . ALA B 1 145 ? 20.359 -4.703 2.287 1 97.56 145 ALA B C 1
ATOM 4421 O O . ALA B 1 145 ? 21.219 -4.578 3.156 1 97.56 145 ALA B O 1
ATOM 4422 N N . LEU B 1 146 ? 20.5 -5.516 1.28 1 97 146 LEU B N 1
ATOM 4423 C CA . LEU B 1 146 ? 21.656 -6.398 1.16 1 97 146 LEU B CA 1
ATOM 4424 C C . LEU B 1 146 ? 22.797 -5.715 0.403 1 97 146 LEU B C 1
ATOM 4426 O O . LEU B 1 146 ? 23.906 -6.234 0.344 1 97 146 LEU B O 1
ATOM 4430 N N . SER B 1 147 ? 22.484 -4.574 -0.237 1 95 147 SER B N 1
ATOM 4431 C CA . SER B 1 147 ? 23.5 -3.828 -0.983 1 95 147 SER B CA 1
ATOM 4432 C C . SER B 1 147 ? 24.375 -3.004 -0.05 1 95 147 SER B C 1
ATOM 4434 O O . SER B 1 147 ? 23.938 -2.596 1.026 1 95 147 SER B O 1
ATOM 4436 N N . PRO B 1 148 ? 25.594 -2.832 -0.501 1 86.38 148 PRO B N 1
ATOM 4437 C CA . PRO B 1 148 ? 26.484 -2.012 0.322 1 86.38 148 PRO B CA 1
ATOM 4438 C C . PRO B 1 148 ? 26.141 -0.527 0.272 1 86.38 148 PRO B C 1
ATOM 4440 O O . PRO B 1 148 ? 25.484 -0.075 -0.669 1 86.38 148 PRO B O 1
ATOM 4443 N N . ASN B 1 149 ? 26.391 0.237 1.283 1 71.81 149 ASN B N 1
ATOM 4444 C CA . ASN B 1 149 ? 26.141 1.673 1.323 1 71.81 149 ASN B CA 1
ATOM 4445 C C . ASN B 1 149 ? 27.141 2.445 0.476 1 71.81 149 ASN B C 1
ATOM 4447 O O . ASN B 1 149 ? 26.953 3.631 0.201 1 71.81 149 ASN B O 1
ATOM 4451 N N . SER B 1 150 ? 28.188 1.752 0.056 1 65 150 SER B N 1
ATOM 4452 C CA . SER B 1 150 ? 29.188 2.492 -0.703 1 65 150 SER B CA 1
ATOM 4453 C C . SER B 1 150 ? 29.125 2.145 -2.186 1 65 150 SER B C 1
ATOM 4455 O O . SER B 1 150 ? 29.047 0.97 -2.553 1 65 150 SER B O 1
ATOM 4457 N N . SER B 1 151 ? 28.922 3.139 -2.998 1 62.88 151 SER B N 1
ATOM 4458 C CA . SER B 1 151 ? 28.734 3.068 -4.441 1 62.88 151 SER B CA 1
ATOM 4459 C C . SER B 1 151 ? 30 2.594 -5.148 1 62.88 151 SER B C 1
ATOM 4461 O O . SER B 1 151 ? 29.969 2.23 -6.324 1 62.88 151 SER B O 1
ATOM 4463 N N . MET B 1 152 ? 31.078 2.471 -4.531 1 69.31 152 MET B N 1
ATOM 4464 C CA . MET B 1 152 ? 32.312 2.125 -5.246 1 69.31 152 MET B CA 1
ATOM 4465 C C . MET B 1 152 ? 32.25 0.686 -5.75 1 69.31 152 MET B C 1
ATOM 4467 O O . MET B 1 152 ? 32.906 0.35 -6.746 1 69.31 152 MET B O 1
ATOM 4471 N N . SER B 1 153 ? 31.312 -0.027 -5.316 1 82.88 153 SER B N 1
ATOM 4472 C CA . SER B 1 153 ? 31.156 -1.417 -5.734 1 82.88 153 SER B CA 1
ATOM 4473 C C . SER B 1 153 ? 29.719 -1.892 -5.586 1 82.88 153 SER B C 1
ATOM 4475 O O . SER B 1 153 ? 29.406 -2.645 -4.664 1 82.88 153 SER B O 1
ATOM 4477 N N . PRO B 1 154 ? 28.906 -1.497 -6.621 1 91.56 154 PRO B N 1
ATOM 4478 C CA . PRO B 1 154 ? 27.5 -1.901 -6.512 1 91.56 154 PRO B CA 1
ATOM 4479 C C . PRO B 1 154 ? 27.328 -3.416 -6.406 1 91.56 154 PRO B C 1
ATOM 4481 O O . PRO B 1 154 ? 28.109 -4.172 -6.996 1 91.56 154 PRO B O 1
ATOM 4484 N N . ALA B 1 155 ? 26.391 -3.807 -5.625 1 95.56 155 ALA B N 1
ATOM 4485 C CA . ALA B 1 155 ? 26.062 -5.23 -5.562 1 95.56 155 ALA B CA 1
ATOM 4486 C C . ALA B 1 155 ? 25.594 -5.746 -6.918 1 95.56 155 ALA B C 1
ATOM 4488 O O . ALA B 1 155 ? 24.891 -5.043 -7.648 1 95.56 155 ALA B O 1
ATOM 4489 N N . LYS B 1 156 ? 26.031 -6.906 -7.215 1 96.06 156 LYS B N 1
ATOM 4490 C CA . LYS B 1 156 ? 25.609 -7.566 -8.445 1 96.06 156 LYS B CA 1
ATOM 4491 C C . LYS B 1 156 ? 24.406 -8.484 -8.195 1 96.06 156 LYS B C 1
ATOM 4493 O O . LYS B 1 156 ? 24.531 -9.492 -7.492 1 96.06 156 LYS B O 1
ATOM 4498 N N . VAL B 1 157 ? 23.281 -8.156 -8.758 1 97.94 157 VAL B N 1
ATOM 4499 C CA . VAL B 1 157 ? 22.062 -8.945 -8.617 1 97.94 157 VAL B CA 1
ATOM 4500 C C . VAL B 1 157 ? 21.969 -9.969 -9.742 1 97.94 157 VAL B C 1
ATOM 4502 O O . VAL B 1 157 ? 22.094 -9.617 -10.922 1 97.94 157 VAL B O 1
ATOM 4505 N N . VAL B 1 158 ? 21.734 -11.219 -9.406 1 98.06 158 VAL B N 1
ATOM 4506 C CA . VAL B 1 158 ? 21.75 -12.297 -10.391 1 98.06 158 VAL B CA 1
ATOM 4507 C C . VAL B 1 158 ? 20.609 -13.281 -10.086 1 98.06 158 VAL B C 1
ATOM 4509 O O . VAL B 1 158 ? 20.094 -13.305 -8.977 1 98.06 158 VAL B O 1
ATOM 4512 N N . ALA B 1 159 ? 20.25 -14.078 -11.062 1 98.31 159 ALA B N 1
ATOM 4513 C CA . ALA B 1 159 ? 19.281 -15.156 -10.914 1 98.31 159 ALA B CA 1
ATOM 4514 C C . ALA B 1 159 ? 19.547 -16.281 -11.922 1 98.31 159 ALA B C 1
ATOM 4516 O O . ALA B 1 159 ? 20.219 -16.078 -12.922 1 98.31 159 ALA B O 1
ATOM 4517 N N . THR B 1 160 ? 19.094 -17.422 -11.656 1 98.06 160 THR B N 1
ATOM 4518 C CA . THR B 1 160 ? 19.25 -18.562 -12.547 1 98.06 160 THR B CA 1
ATOM 4519 C C . THR B 1 160 ? 18.031 -18.719 -13.461 1 98.06 160 THR B C 1
ATOM 4521 O O . THR B 1 160 ? 16.906 -18.859 -12.984 1 98.06 160 THR B O 1
ATOM 4524 N N . ALA B 1 161 ? 18.188 -18.766 -14.758 1 97.31 161 ALA B N 1
ATOM 4525 C CA . ALA B 1 161 ? 17.094 -18.906 -15.719 1 97.31 161 ALA B CA 1
ATOM 4526 C C . ALA B 1 161 ? 16.547 -20.344 -15.695 1 97.31 161 ALA B C 1
ATOM 4528 O O . ALA B 1 161 ? 17.312 -21.297 -15.5 1 97.31 161 ALA B O 1
ATOM 4529 N N . PRO B 1 162 ? 15.242 -20.609 -15.992 1 98.06 162 PRO B N 1
ATOM 4530 C CA . PRO B 1 162 ? 14.234 -19.547 -16.125 1 98.06 162 PRO B CA 1
ATOM 4531 C C . PRO B 1 162 ? 13.852 -18.938 -14.773 1 98.06 162 PRO B C 1
ATOM 4533 O O . PRO B 1 162 ? 13.773 -19.656 -13.766 1 98.06 162 PRO B O 1
ATOM 4536 N N . TYR B 1 163 ? 13.695 -17.609 -14.711 1 98.06 163 TYR B N 1
ATOM 4537 C CA . TYR B 1 163 ? 13.367 -16.938 -13.453 1 98.06 163 TYR B CA 1
ATOM 4538 C C . TYR B 1 163 ? 12.258 -15.922 -13.656 1 98.06 163 TYR B C 1
ATOM 4540 O O . TYR B 1 163 ? 11.953 -15.531 -14.781 1 98.06 163 TYR B O 1
ATOM 4548 N N . TYR B 1 164 ? 11.625 -15.547 -12.594 1 97.94 164 TYR B N 1
ATOM 4549 C CA . TYR B 1 164 ? 10.594 -14.508 -12.578 1 97.94 164 TYR B CA 1
ATOM 4550 C C . TYR B 1 164 ? 11.148 -13.188 -13.102 1 97.94 164 TYR B C 1
ATOM 4552 O O . TYR B 1 164 ? 12.133 -12.672 -12.57 1 97.94 164 TYR B O 1
ATOM 4560 N N . PRO B 1 165 ? 10.547 -12.531 -14.078 1 97.75 165 PRO B N 1
ATOM 4561 C CA . PRO B 1 165 ? 11.125 -11.406 -14.812 1 97.75 165 PRO B CA 1
ATOM 4562 C C . PRO B 1 165 ? 11.312 -10.164 -13.945 1 97.75 165 PRO B C 1
ATOM 4564 O O . PRO B 1 165 ? 12.188 -9.336 -14.227 1 97.75 165 PRO B O 1
ATOM 4567 N N . VAL B 1 166 ? 10.617 -10.023 -12.914 1 97.75 166 VAL B N 1
ATOM 4568 C CA . VAL B 1 166 ? 10.602 -8.812 -12.094 1 97.75 166 VAL B CA 1
ATOM 4569 C C . VAL B 1 166 ? 11.977 -8.609 -11.453 1 97.75 166 VAL B C 1
ATOM 4571 O O . VAL B 1 166 ? 12.398 -7.473 -11.227 1 97.75 166 VAL B O 1
ATOM 4574 N N . TYR B 1 167 ? 12.734 -9.664 -11.203 1 98.31 167 TYR B N 1
ATOM 4575 C CA . TYR B 1 167 ? 14.062 -9.516 -10.625 1 98.31 167 TYR B CA 1
ATOM 4576 C C . TYR B 1 167 ? 14.938 -8.609 -11.484 1 98.31 167 TYR B C 1
ATOM 4578 O O . TYR B 1 167 ? 15.602 -7.707 -10.977 1 98.31 167 TYR B O 1
ATOM 4586 N N . ARG B 1 168 ? 14.859 -8.867 -12.766 1 98.06 168 ARG B N 1
ATOM 4587 C CA . ARG B 1 168 ? 15.641 -8.094 -13.734 1 98.06 168 ARG B CA 1
ATOM 4588 C C . ARG B 1 168 ? 15.008 -6.723 -13.961 1 98.06 168 ARG B C 1
ATOM 4590 O O . ARG B 1 168 ? 15.68 -5.699 -13.812 1 98.06 168 ARG B O 1
ATOM 4597 N N . THR B 1 169 ? 13.719 -6.68 -14.258 1 97.69 169 THR B N 1
ATOM 4598 C CA . THR B 1 169 ? 13.07 -5.445 -14.695 1 97.69 169 THR B CA 1
ATOM 4599 C C . THR B 1 169 ? 13.039 -4.426 -13.562 1 97.69 169 THR B C 1
ATOM 4601 O O . THR B 1 169 ? 13.266 -3.232 -13.789 1 97.69 169 THR B O 1
ATOM 4604 N N . GLN B 1 170 ? 12.789 -4.895 -12.375 1 97.56 170 GLN B N 1
ATOM 4605 C CA . GLN B 1 170 ? 12.734 -4.004 -11.227 1 97.56 170 GLN B CA 1
ATOM 4606 C C . GLN B 1 170 ? 14.117 -3.441 -10.898 1 97.56 170 GLN B C 1
ATOM 4608 O O . GLN B 1 170 ? 14.273 -2.232 -10.711 1 97.56 170 GLN B O 1
ATOM 4613 N N . THR B 1 171 ? 15.148 -4.336 -10.859 1 97.25 171 THR B N 1
ATOM 4614 C CA . THR B 1 171 ? 16.5 -3.908 -10.555 1 97.25 171 THR B CA 1
ATOM 4615 C C . THR B 1 171 ? 17 -2.891 -11.578 1 97.25 171 THR B C 1
ATOM 4617 O O . THR B 1 171 ? 17.609 -1.883 -11.219 1 97.25 171 THR B O 1
ATOM 4620 N N . GLN B 1 172 ? 16.688 -3.137 -12.852 1 95.75 172 GLN B N 1
ATOM 4621 C CA . GLN B 1 172 ? 17.109 -2.242 -13.922 1 95.75 172 GLN B CA 1
ATOM 4622 C C . GLN B 1 172 ? 16.344 -0.921 -13.867 1 95.75 172 GLN B C 1
ATOM 4624 O O . GLN B 1 172 ? 16.922 0.145 -14.086 1 95.75 172 GLN B O 1
ATOM 4629 N N . PHE B 1 173 ? 15.148 -0.981 -13.539 1 95.25 173 PHE B N 1
ATOM 4630 C CA . PHE B 1 173 ? 14.289 0.195 -13.547 1 95.25 173 PHE B CA 1
ATOM 4631 C C . PHE B 1 173 ? 14.766 1.222 -12.531 1 95.25 173 PHE B C 1
ATOM 4633 O O . PHE B 1 173 ? 14.828 2.416 -12.828 1 95.25 173 PHE B O 1
ATOM 4640 N N . PHE B 1 174 ? 15.062 0.823 -11.32 1 92.25 174 PHE B N 1
ATOM 4641 C CA . PHE B 1 174 ? 15.391 1.761 -10.25 1 92.25 174 PHE B CA 1
ATOM 4642 C C . PHE B 1 174 ? 16.797 2.322 -10.438 1 92.25 174 PHE B C 1
ATOM 4644 O O . PHE B 1 174 ? 17.141 3.352 -9.852 1 92.25 174 PHE B O 1
ATOM 4651 N N . ASN B 1 175 ? 17.641 1.666 -11.289 1 91.06 175 ASN B N 1
ATOM 4652 C CA . ASN B 1 175 ? 18.906 2.221 -11.734 1 91.06 175 ASN B CA 1
ATOM 4653 C C . ASN B 1 175 ? 19.672 2.877 -10.586 1 91.06 175 ASN B C 1
ATOM 4655 O O . ASN B 1 175 ? 20.047 4.047 -10.672 1 91.06 175 ASN B O 1
ATOM 4659 N N . SER B 1 176 ? 19.906 2.143 -9.516 1 92.19 176 SER B N 1
ATOM 4660 C CA . SER B 1 176 ? 20.547 2.588 -8.281 1 92.19 176 SER B CA 1
ATOM 4661 C C . SER B 1 176 ? 22.062 2.613 -8.43 1 92.19 176 SER B C 1
ATOM 4663 O O . SER B 1 176 ? 22.625 1.891 -9.25 1 92.19 176 SER B O 1
ATOM 4665 N N . ARG B 1 177 ? 22.703 3.445 -7.633 1 92.06 177 ARG B N 1
ATOM 4666 C CA . ARG B 1 177 ? 24.156 3.426 -7.539 1 92.06 177 ARG B CA 1
ATOM 4667 C C . ARG B 1 177 ? 24.641 2.248 -6.695 1 92.06 177 ARG B C 1
ATOM 4669 O O . ARG B 1 177 ? 25.797 1.851 -6.781 1 92.06 177 ARG B O 1
ATOM 4676 N N . ASP B 1 178 ? 23.703 1.611 -5.953 1 93.44 178 ASP B N 1
ATOM 4677 C CA . ASP B 1 178 ? 24.078 0.631 -4.941 1 93.44 178 ASP B CA 1
ATOM 4678 C C . ASP B 1 178 ? 24.031 -0.788 -5.504 1 93.44 178 ASP B C 1
ATOM 4680 O O . ASP B 1 178 ? 24.594 -1.717 -4.918 1 93.44 178 ASP B O 1
ATOM 4684 N N . PHE B 1 179 ? 23.344 -1.027 -6.59 1 95.56 179 PHE B N 1
ATOM 4685 C CA . PHE B 1 179 ? 23.219 -2.361 -7.164 1 95.56 179 PHE B CA 1
ATOM 4686 C C . PHE B 1 179 ? 22.953 -2.281 -8.664 1 95.56 179 PHE B C 1
ATOM 4688 O O . PHE B 1 179 ? 22.531 -1.244 -9.172 1 95.56 179 PHE B O 1
ATOM 4695 N N . SER B 1 180 ? 23.188 -3.355 -9.359 1 95.06 180 SER B N 1
ATOM 4696 C CA . SER B 1 180 ? 22.922 -3.516 -10.789 1 95.06 180 SER B CA 1
ATOM 4697 C C . SER B 1 180 ? 22.578 -4.965 -11.125 1 95.06 180 SER B C 1
ATOM 4699 O O . SER B 1 180 ? 23.062 -5.891 -10.469 1 95.06 180 SER B O 1
ATOM 4701 N N . TYR B 1 181 ? 21.766 -5.102 -12.078 1 97.06 181 TYR B N 1
ATOM 4702 C CA . TYR B 1 181 ? 21.469 -6.453 -12.547 1 97.06 181 TYR B CA 1
ATOM 4703 C C . TYR B 1 181 ? 22.594 -6.973 -13.445 1 97.06 181 TYR B C 1
ATOM 4705 O O . TYR B 1 181 ? 22.953 -6.324 -14.43 1 97.06 181 TYR B O 1
ATOM 4713 N N . GLU B 1 182 ? 23.094 -8.148 -13.109 1 96 182 GLU B N 1
ATOM 4714 C CA . GLU B 1 182 ? 24.281 -8.633 -13.82 1 96 182 GLU B CA 1
ATOM 4715 C C . GLU B 1 182 ? 24 -9.977 -14.492 1 96 182 GLU B C 1
ATOM 4717 O O . GLU B 1 182 ? 24.938 -10.719 -14.812 1 96 182 GLU B O 1
ATOM 4722 N N . GLY B 1 183 ? 22.734 -10.359 -14.609 1 95.38 183 GLY B N 1
ATOM 4723 C CA . GLY B 1 183 ? 22.359 -11.461 -15.477 1 95.38 183 GLY B CA 1
ATOM 4724 C C . GLY B 1 183 ? 22.281 -12.789 -14.75 1 95.38 183 GLY B C 1
ATOM 4725 O O . GLY B 1 183 ? 21.797 -12.859 -13.625 1 95.38 183 GLY B O 1
ATOM 4726 N N . GLU B 1 184 ? 22.75 -13.82 -15.422 1 96.06 184 GLU B N 1
ATOM 4727 C CA . GLU B 1 184 ? 22.578 -15.195 -14.961 1 96.06 184 GLU B CA 1
ATOM 4728 C C . GLU B 1 184 ? 23.688 -15.602 -14.008 1 96.06 184 GLU B C 1
ATOM 4730 O O . GLU B 1 184 ? 24.859 -15.234 -14.219 1 96.06 184 GLU B O 1
ATOM 4735 N N . THR B 1 185 ? 23.281 -16.406 -13.078 1 96.19 185 THR B N 1
ATOM 4736 C CA . THR B 1 185 ? 24.25 -16.906 -12.102 1 96.19 185 THR B CA 1
ATOM 4737 C C . THR B 1 185 ? 25.359 -17.672 -12.797 1 96.19 185 THR B C 1
ATOM 4739 O O . THR B 1 185 ? 26.516 -17.641 -12.352 1 96.19 185 THR B O 1
ATOM 4742 N N . SER B 1 186 ? 25.047 -18.359 -13.844 1 93.19 186 SER B N 1
ATOM 4743 C CA . SER B 1 186 ? 26.016 -19.203 -14.539 1 93.19 186 SER B CA 1
ATOM 4744 C C . SER B 1 186 ? 27.219 -18.391 -15.016 1 93.19 186 SER B C 1
ATOM 4746 O O . SER B 1 186 ? 28.328 -18.922 -15.102 1 93.19 186 SER B O 1
ATOM 4748 N N . SER B 1 187 ? 27 -17.156 -15.297 1 92.81 187 SER B N 1
ATOM 4749 C CA . SER B 1 187 ? 28.062 -16.281 -15.797 1 92.81 187 SER B CA 1
ATOM 4750 C C . SER B 1 187 ? 29.047 -15.93 -14.688 1 92.81 187 SER B C 1
ATOM 4752 O O . SER B 1 187 ? 30.156 -15.453 -14.961 1 92.81 187 SER B O 1
ATOM 4754 N N . TRP B 1 188 ? 28.672 -16.234 -13.5 1 92.56 188 TRP B N 1
ATOM 4755 C CA . TRP B 1 188 ? 29.484 -15.766 -12.375 1 92.56 188 TRP B CA 1
ATOM 4756 C C . TRP B 1 188 ? 29.969 -16.938 -11.531 1 92.56 188 TRP B C 1
ATOM 4758 O O . TRP B 1 188 ? 30.641 -16.75 -10.523 1 92.56 188 TRP B O 1
ATOM 4768 N N . LYS B 1 189 ? 29.594 -18.031 -12.117 1 85.69 189 LYS B N 1
ATOM 4769 C CA . LYS B 1 189 ? 30.047 -19.219 -11.383 1 85.69 189 LYS B CA 1
ATOM 4770 C C . LYS B 1 189 ? 31.562 -19.281 -11.336 1 85.69 189 LYS B C 1
ATOM 4772 O O . LYS B 1 189 ? 32.219 -19.172 -12.359 1 85.69 189 LYS B O 1
ATOM 4777 N N . ASN B 1 190 ? 32.25 -19.312 -10.289 1 80.38 190 ASN B N 1
ATOM 4778 C CA . ASN B 1 190 ? 33.688 -19.406 -10.078 1 80.38 190 ASN B CA 1
ATOM 4779 C C . ASN B 1 190 ? 34.375 -18.062 -10.258 1 80.38 190 ASN B C 1
ATOM 4781 O O . ASN B 1 190 ? 35.562 -18 -10.438 1 80.38 190 ASN B O 1
ATOM 4785 N N . LYS B 1 191 ? 33.656 -17.016 -10.539 1 78.75 191 LYS B N 1
ATOM 4786 C CA . LYS B 1 191 ? 34.188 -15.664 -10.703 1 78.75 191 LYS B CA 1
ATOM 4787 C C . LYS B 1 191 ? 33.844 -14.781 -9.508 1 78.75 191 LYS B C 1
ATOM 4789 O O . LYS B 1 191 ? 34 -13.562 -9.562 1 78.75 191 LYS B O 1
ATOM 4794 N N . THR B 1 192 ? 33.375 -15.484 -8.547 1 72.75 192 THR B N 1
ATOM 4795 C CA . THR B 1 192 ? 33.062 -14.695 -7.367 1 72.75 192 THR B CA 1
ATOM 4796 C C . THR B 1 192 ? 34.344 -14.273 -6.629 1 72.75 192 THR B C 1
ATOM 4798 O O . THR B 1 192 ? 35.188 -15.102 -6.363 1 72.75 192 THR B O 1
ATOM 4801 N N . ASP B 1 193 ? 34.688 -13.031 -6.871 1 69.5 193 ASP B N 1
ATOM 4802 C CA . ASP B 1 193 ? 35.875 -12.547 -6.203 1 69.5 193 ASP B CA 1
ATOM 4803 C C . ASP B 1 193 ? 35.531 -11.898 -4.859 1 69.5 193 ASP B C 1
ATOM 4805 O O . ASP B 1 193 ? 34.375 -11.68 -4.547 1 69.5 193 ASP B O 1
ATOM 4809 N N . LYS B 1 194 ? 36.625 -11.766 -4.168 1 68.62 194 LYS B N 1
ATOM 4810 C CA . LYS B 1 194 ? 36.469 -11.273 -2.799 1 68.62 194 LYS B CA 1
ATOM 4811 C C . LYS B 1 194 ? 36.031 -9.82 -2.777 1 68.62 194 LYS B C 1
ATOM 4813 O O . LYS B 1 194 ? 35.562 -9.32 -1.746 1 68.62 194 LYS B O 1
ATOM 4818 N N . ASN B 1 195 ? 35.906 -9.219 -3.852 1 76.12 195 ASN B N 1
ATOM 4819 C CA . ASN B 1 195 ? 35.625 -7.789 -3.803 1 76.12 195 ASN B CA 1
ATOM 4820 C C . ASN B 1 195 ? 34.25 -7.465 -4.312 1 76.12 195 ASN B C 1
ATOM 4822 O O . ASN B 1 195 ? 33.781 -6.328 -4.203 1 76.12 195 ASN B O 1
ATOM 4826 N N . SER B 1 196 ? 33.562 -8.5 -4.793 1 86.06 196 SER B N 1
ATOM 4827 C CA . SER B 1 196 ? 32.25 -8.25 -5.355 1 86.06 196 SER B CA 1
ATOM 4828 C C . SER B 1 196 ? 31.141 -8.82 -4.461 1 86.06 196 SER B C 1
ATOM 4830 O O . SER B 1 196 ? 31.266 -9.93 -3.943 1 86.06 196 SER B O 1
ATOM 4832 N N . ILE B 1 197 ? 30.188 -8.016 -4.242 1 91.56 197 ILE B N 1
ATOM 4833 C CA . ILE B 1 197 ? 29.031 -8.469 -3.486 1 91.56 197 ILE B CA 1
ATOM 4834 C C . ILE B 1 197 ? 27.938 -8.961 -4.449 1 91.56 197 ILE B C 1
ATOM 4836 O O . ILE B 1 197 ? 27.594 -8.258 -5.398 1 91.56 197 ILE B O 1
ATOM 4840 N N . PHE B 1 198 ? 27.484 -10.188 -4.219 1 95.25 198 PHE B N 1
ATOM 4841 C CA . PHE B 1 198 ? 26.422 -10.758 -5.051 1 95.25 198 PHE B CA 1
ATOM 4842 C C . PHE B 1 198 ? 25.141 -10.93 -4.254 1 95.25 198 PHE B C 1
ATOM 4844 O O . PHE B 1 198 ? 25.172 -11.305 -3.08 1 95.25 198 PHE B O 1
ATOM 4851 N N . ILE B 1 199 ? 24.078 -10.602 -4.844 1 97.69 199 ILE B N 1
ATOM 4852 C CA . ILE B 1 199 ? 22.75 -10.898 -4.348 1 97.69 199 ILE B CA 1
ATOM 4853 C C . ILE B 1 199 ? 22.016 -11.828 -5.328 1 97.69 199 ILE B C 1
ATOM 4855 O O . ILE B 1 199 ? 21.719 -11.43 -6.457 1 97.69 199 ILE B O 1
ATOM 4859 N N . GLU B 1 200 ? 21.75 -13.016 -4.988 1 98.38 200 GLU B N 1
ATOM 4860 C CA . GLU B 1 200 ? 21.109 -14.008 -5.852 1 98.38 200 GLU B CA 1
ATOM 4861 C C . GLU B 1 200 ? 19.641 -14.203 -5.492 1 98.38 200 GLU B C 1
ATOM 4863 O O . GLU B 1 200 ? 19.328 -14.539 -4.352 1 98.38 200 GLU B O 1
ATOM 4868 N N . PHE B 1 201 ? 18.734 -13.984 -6.438 1 98.75 201 PHE B N 1
ATOM 4869 C CA . PHE B 1 201 ? 17.344 -14.367 -6.266 1 98.75 201 PHE B CA 1
ATOM 4870 C C . PHE B 1 201 ? 17.172 -15.867 -6.461 1 98.75 201 PHE B C 1
ATOM 4872 O O . PHE B 1 201 ? 17.656 -16.422 -7.449 1 98.75 201 PHE B O 1
ATOM 4879 N N . VAL B 1 202 ? 16.484 -16.469 -5.543 1 98.5 202 VAL B N 1
ATOM 4880 C CA . VAL B 1 202 ? 16.141 -17.875 -5.617 1 98.5 202 VAL B CA 1
ATOM 4881 C C . VAL B 1 202 ? 14.648 -18.078 -5.398 1 98.5 202 VAL B C 1
ATOM 4883 O O . VAL B 1 202 ? 14.156 -17.922 -4.281 1 98.5 202 VAL B O 1
ATOM 4886 N N . THR B 1 203 ? 13.945 -18.344 -6.434 1 97.81 203 THR B N 1
ATOM 4887 C CA . THR B 1 203 ? 12.531 -18.672 -6.297 1 97.81 203 THR B CA 1
ATOM 4888 C C . THR B 1 203 ? 12.328 -20.172 -6.184 1 97.81 203 THR B C 1
ATOM 4890 O O . THR B 1 203 ? 12.742 -20.938 -7.07 1 97.81 203 THR B O 1
ATOM 4893 N N . SER B 1 204 ? 11.688 -20.578 -5.102 1 97.44 204 SER B N 1
ATOM 4894 C CA . SER B 1 204 ? 11.531 -22 -4.801 1 97.44 204 SER B CA 1
ATOM 4895 C C . SER B 1 204 ? 10.242 -22.266 -4.027 1 97.44 204 SER B C 1
ATOM 4897 O O . SER B 1 204 ? 10.148 -21.953 -2.838 1 97.44 204 SER B O 1
ATOM 4899 N N . PRO B 1 205 ? 9.242 -22.953 -4.703 1 97.38 205 PRO B N 1
ATOM 4900 C CA . PRO B 1 205 ? 9.188 -23.453 -6.074 1 97.38 205 PRO B CA 1
ATOM 4901 C C . PRO B 1 205 ? 9.312 -22.344 -7.117 1 97.38 205 PRO B C 1
ATOM 4903 O O . PRO B 1 205 ? 8.781 -21.25 -6.93 1 97.38 205 PRO B O 1
ATOM 4906 N N . ASN B 1 206 ? 9.961 -22.641 -8.164 1 98.12 206 ASN B N 1
ATOM 4907 C CA . ASN B 1 206 ? 10.336 -21.641 -9.156 1 98.12 206 ASN B CA 1
ATOM 4908 C C . ASN B 1 206 ? 9.148 -21.25 -10.023 1 98.12 206 ASN B C 1
ATOM 4910 O O . ASN B 1 206 ? 8.25 -22.062 -10.266 1 98.12 206 ASN B O 1
ATOM 4914 N N . ASN B 1 207 ? 9 -20.047 -10.359 1 98.19 207 ASN B N 1
ATOM 4915 C CA . ASN B 1 207 ? 8.219 -19.5 -11.469 1 98.19 207 ASN B CA 1
ATOM 4916 C C . ASN B 1 207 ? 9.086 -19.266 -12.703 1 98.19 207 ASN B C 1
ATOM 4918 O O . ASN B 1 207 ? 9.914 -18.359 -12.719 1 98.19 207 ASN B O 1
ATOM 4922 N N . PRO B 1 208 ? 9.016 -20.125 -13.648 1 98 208 PRO B N 1
ATOM 4923 C CA . PRO B 1 208 ? 7.738 -20.688 -14.086 1 98 208 PRO B CA 1
ATOM 4924 C C . PRO B 1 208 ? 7.668 -22.203 -13.914 1 98 208 PRO B C 1
ATOM 4926 O O . PRO B 1 208 ? 6.586 -22.797 -14.023 1 98 208 PRO B O 1
ATOM 4929 N N . ASP B 1 209 ? 8.719 -22.875 -13.594 1 98.06 209 ASP B N 1
ATOM 4930 C CA . ASP B 1 209 ? 8.773 -24.312 -13.883 1 98.06 209 ASP B CA 1
ATOM 4931 C C . ASP B 1 209 ? 8.43 -25.141 -12.648 1 98.06 209 ASP B C 1
ATOM 4933 O O . ASP B 1 209 ? 8.391 -26.375 -12.711 1 98.06 209 ASP B O 1
ATOM 4937 N N . GLY B 1 210 ? 8.188 -24.516 -11.508 1 97.38 210 GLY B N 1
ATOM 4938 C CA . GLY B 1 210 ? 7.652 -25.172 -10.328 1 97.38 210 GLY B CA 1
ATOM 4939 C C . GLY B 1 210 ? 8.68 -26 -9.594 1 97.38 210 GLY B C 1
ATOM 4940 O O . GLY B 1 210 ? 8.352 -26.688 -8.617 1 97.38 210 GLY B O 1
ATOM 4941 N N . LYS B 1 211 ? 9.938 -25.922 -9.953 1 96 211 LYS B N 1
ATOM 4942 C CA . LYS B 1 211 ? 10.984 -26.75 -9.352 1 96 211 LYS B CA 1
ATOM 4943 C C . LYS B 1 211 ? 11.477 -26.141 -8.047 1 96 211 LYS B C 1
ATOM 4945 O O . LYS B 1 211 ? 11.477 -24.922 -7.879 1 96 211 LYS B O 1
ATOM 4950 N N . LEU B 1 212 ? 11.836 -27.047 -7.113 1 95.69 212 LEU B N 1
ATOM 4951 C CA . LEU B 1 212 ? 12.508 -26.594 -5.898 1 95.69 212 LEU B CA 1
ATOM 4952 C C . LEU B 1 212 ? 13.977 -26.297 -6.168 1 95.69 212 LEU B C 1
ATOM 4954 O O . LEU B 1 212 ? 14.797 -27.219 -6.246 1 95.69 212 LEU B O 1
ATOM 4958 N N . THR B 1 213 ? 14.289 -24.984 -6.262 1 95.56 213 THR B N 1
ATOM 4959 C CA . THR B 1 213 ? 15.633 -24.547 -6.645 1 95.56 213 THR B CA 1
ATOM 4960 C C . THR B 1 213 ? 16.422 -24.109 -5.422 1 95.56 213 THR B C 1
ATOM 4962 O O . THR B 1 213 ? 15.852 -23.875 -4.355 1 95.56 213 THR B O 1
ATOM 4965 N N . LYS B 1 214 ? 17.719 -24.078 -5.562 1 95.62 214 LYS B N 1
ATOM 4966 C CA . LYS B 1 214 ? 18.656 -23.594 -4.551 1 95.62 214 LYS B CA 1
ATOM 4967 C C . LYS B 1 214 ? 19.609 -22.562 -5.141 1 95.62 214 LYS B C 1
ATOM 4969 O O . LYS B 1 214 ? 19.672 -22.391 -6.359 1 95.62 214 LYS B O 1
ATOM 4974 N N . GLU B 1 215 ? 20.25 -21.875 -4.227 1 96.38 215 GLU B N 1
ATOM 4975 C CA . GLU B 1 215 ? 21.25 -20.922 -4.688 1 96.38 215 GLU B CA 1
ATOM 4976 C C . GLU B 1 215 ? 22.391 -21.641 -5.41 1 96.38 215 GLU B C 1
ATOM 4978 O O . GLU B 1 215 ? 22.688 -22.797 -5.125 1 96.38 215 GLU B O 1
ATOM 4983 N N . VAL B 1 216 ? 22.969 -20.938 -6.297 1 96.38 216 VAL B N 1
ATOM 4984 C CA . VAL B 1 216 ? 24.016 -21.5 -7.133 1 96.38 216 VAL B CA 1
ATOM 4985 C C . VAL B 1 216 ? 25.375 -20.922 -6.719 1 96.38 216 VAL B C 1
ATOM 4987 O O . VAL B 1 216 ? 26.375 -21.641 -6.684 1 96.38 216 VAL B O 1
ATOM 4990 N N .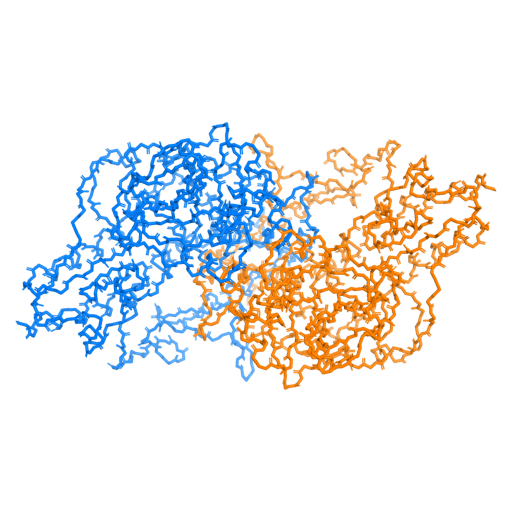 LEU B 1 217 ? 25.406 -19.609 -6.457 1 95.38 217 LEU B N 1
ATOM 4991 C CA . LEU B 1 217 ? 26.672 -18.969 -6.098 1 95.38 217 LEU B CA 1
ATOM 4992 C C . LEU B 1 217 ? 27.031 -19.25 -4.645 1 95.38 217 LEU B C 1
ATOM 4994 O O . LEU B 1 217 ? 26.141 -19.438 -3.805 1 95.38 217 LEU B O 1
ATOM 4998 N N . GLU B 1 218 ? 28.328 -19.297 -4.461 1 90.94 218 GLU B N 1
ATOM 4999 C CA . GLU B 1 218 ? 28.859 -19.562 -3.123 1 90.94 218 GLU B CA 1
ATOM 5000 C C . GLU B 1 218 ? 29.906 -18.516 -2.736 1 90.94 218 GLU B C 1
ATOM 5002 O O . GLU B 1 218 ? 30.469 -17.844 -3.602 1 90.94 218 GLU B O 1
ATOM 5007 N N . GLY B 1 219 ? 30.094 -18.359 -1.404 1 89.06 219 GLY B N 1
ATOM 5008 C CA . GLY B 1 219 ? 31.125 -17.469 -0.905 1 89.06 219 GLY B CA 1
ATOM 5009 C C . GLY B 1 219 ? 30.609 -16.5 0.138 1 89.06 219 GLY B C 1
ATOM 5010 O O . GLY B 1 219 ? 29.406 -16.312 0.288 1 89.06 219 GLY B O 1
ATOM 5011 N N . PRO B 1 220 ? 31.5 -15.969 0.83 1 86.88 220 PRO B N 1
ATOM 5012 C CA . PRO B 1 220 ? 31.141 -15.094 1.942 1 86.88 220 PRO B CA 1
ATOM 5013 C C . PRO B 1 220 ? 30.469 -13.805 1.479 1 86.88 220 PRO B C 1
ATOM 5015 O O . PRO B 1 220 ? 29.781 -13.141 2.262 1 86.88 220 PRO B O 1
ATOM 5018 N N . ASN B 1 221 ? 30.609 -13.445 0.259 1 90.19 221 ASN B N 1
ATOM 5019 C CA . ASN B 1 221 ? 30.062 -12.188 -0.248 1 90.19 221 ASN B CA 1
ATOM 5020 C C . ASN B 1 221 ? 28.797 -12.422 -1.073 1 90.19 221 ASN B C 1
ATOM 5022 O O . ASN B 1 221 ? 28.359 -11.547 -1.819 1 90.19 221 ASN B O 1
ATOM 5026 N N . VAL B 1 222 ? 28.281 -13.625 -0.956 1 93.88 222 VAL B N 1
ATOM 5027 C CA . VAL B 1 222 ? 27.047 -13.961 -1.661 1 93.88 222 VAL B CA 1
ATOM 5028 C C . VAL B 1 222 ? 25.875 -13.984 -0.678 1 93.88 222 VAL B C 1
ATOM 5030 O O . VAL B 1 222 ? 25.953 -14.641 0.364 1 93.88 222 VAL B O 1
ATOM 5033 N N . LYS B 1 223 ? 24.922 -13.18 -0.974 1 95.81 223 LYS B N 1
ATOM 5034 C CA . LYS B 1 223 ? 23.672 -13.18 -0.236 1 95.81 223 LYS B CA 1
ATOM 5035 C C . LYS B 1 223 ? 22.516 -13.664 -1.112 1 95.81 223 LYS B C 1
ATOM 5037 O O . LYS B 1 223 ? 22.516 -13.445 -2.326 1 95.81 223 LYS B O 1
ATOM 5042 N N . SER B 1 224 ? 21.578 -14.359 -0.498 1 97.94 224 SER B N 1
ATOM 5043 C CA . SER B 1 224 ? 20.469 -14.891 -1.271 1 97.94 224 SER B CA 1
ATOM 5044 C C . SER B 1 224 ? 19.125 -14.344 -0.774 1 97.94 224 SER B C 1
ATOM 5046 O O . SER B 1 224 ? 18.938 -14.18 0.431 1 97.94 224 SER B O 1
ATOM 5048 N N . ILE B 1 225 ? 18.281 -14.031 -1.649 1 98.81 225 ILE B N 1
ATOM 5049 C CA . ILE B 1 225 ? 16.875 -13.75 -1.396 1 98.81 225 ILE B CA 1
ATOM 5050 C C . ILE B 1 225 ? 16.016 -14.914 -1.868 1 98.81 225 ILE B C 1
ATOM 5052 O O . ILE B 1 225 ? 15.922 -15.18 -3.068 1 98.81 225 ILE B O 1
ATOM 5056 N N . TYR B 1 226 ? 15.398 -15.578 -0.99 1 98.88 226 TYR B N 1
ATOM 5057 C CA . TYR B 1 226 ? 14.508 -16.672 -1.358 1 98.88 226 TYR B CA 1
ATOM 5058 C C . TYR B 1 226 ? 13.078 -16.172 -1.539 1 98.88 226 TYR B C 1
ATOM 5060 O O . TYR B 1 226 ? 12.438 -15.75 -0.576 1 98.88 226 TYR B O 1
ATOM 5068 N N . ASP B 1 227 ? 12.602 -16.203 -2.762 1 98.75 227 ASP B N 1
ATOM 5069 C CA . ASP B 1 227 ? 11.203 -15.961 -3.088 1 98.75 227 ASP B CA 1
ATOM 5070 C C . ASP B 1 227 ? 10.367 -17.234 -2.924 1 98.75 227 ASP B C 1
ATOM 5072 O O . ASP B 1 227 ? 10.453 -18.141 -3.742 1 98.75 227 ASP B O 1
ATOM 5076 N N . ARG B 1 228 ? 9.516 -17.188 -1.926 1 98.69 228 ARG B N 1
ATOM 5077 C CA . ARG B 1 228 ? 8.773 -18.391 -1.549 1 98.69 228 ARG B CA 1
ATOM 5078 C C . ARG B 1 228 ? 7.273 -18.172 -1.729 1 98.69 228 ARG B C 1
ATOM 5080 O O . ARG B 1 228 ? 6.473 -18.672 -0.936 1 98.69 228 ARG B O 1
ATOM 5087 N N . ALA B 1 229 ? 6.93 -17.453 -2.77 1 98.62 229 ALA B N 1
ATOM 5088 C CA . ALA B 1 229 ? 5.535 -17.156 -3.076 1 98.62 229 ALA B CA 1
ATOM 5089 C C . ALA B 1 229 ? 4.715 -18.438 -3.201 1 98.62 229 ALA B C 1
ATOM 5091 O O . ALA B 1 229 ? 3.533 -18.469 -2.852 1 98.62 229 ALA B O 1
ATOM 5092 N N . TYR B 1 230 ? 5.383 -19.547 -3.615 1 98.56 230 TYR B N 1
ATOM 5093 C CA . TYR B 1 230 ? 4.629 -20.75 -3.957 1 98.56 230 TYR B CA 1
ATOM 5094 C C . TYR B 1 230 ? 4.934 -21.891 -2.98 1 98.56 230 TYR B C 1
ATOM 5096 O O . TYR B 1 230 ? 4.516 -23.031 -3.193 1 98.56 230 TYR B O 1
ATOM 5104 N N . TYR B 1 231 ? 5.648 -21.594 -1.937 1 98.62 231 TYR B N 1
ATOM 5105 C CA . TYR B 1 231 ? 6.051 -22.656 -1.005 1 98.62 231 TYR B CA 1
ATOM 5106 C C . TYR B 1 231 ? 4.945 -22.938 0.008 1 98.62 231 TYR B C 1
ATOM 5108 O O . TYR B 1 231 ? 5.152 -22.781 1.216 1 98.62 231 TYR B O 1
ATOM 5116 N N . TRP B 1 232 ? 3.855 -23.422 -0.515 1 98.69 232 TRP B N 1
ATOM 5117 C CA . TRP B 1 232 ? 2.648 -23.797 0.212 1 98.69 232 TRP B CA 1
ATOM 5118 C C . TRP B 1 232 ? 2.182 -25.188 -0.198 1 98.69 232 TRP B C 1
ATOM 5120 O O . TRP B 1 232 ? 2.379 -25.609 -1.342 1 98.69 232 TRP B O 1
ATOM 5130 N N . PRO B 1 233 ? 1.461 -25.906 0.654 1 97.88 233 PRO B N 1
ATOM 5131 C CA . PRO B 1 233 ? 1.104 -27.297 0.4 1 97.88 233 PRO B CA 1
ATOM 5132 C C . PRO B 1 233 ? 0.28 -27.469 -0.874 1 97.88 233 PRO B C 1
ATOM 5134 O O . PRO B 1 233 ? 0.303 -28.547 -1.484 1 97.88 233 PRO B O 1
ATOM 5137 N N . HIS B 1 234 ? -0.412 -26.484 -1.294 1 97.62 234 HIS B N 1
ATOM 5138 C CA . HIS B 1 234 ? -1.286 -26.672 -2.445 1 97.62 234 HIS B CA 1
ATOM 5139 C C . HIS B 1 234 ? -0.521 -26.5 -3.754 1 97.62 234 HIS B C 1
ATOM 5141 O O . HIS B 1 234 ? -1.018 -26.875 -4.82 1 97.62 234 HIS B O 1
ATOM 5147 N N . PHE B 1 235 ? 0.699 -26 -3.723 1 98.31 235 PHE B N 1
ATOM 5148 C CA . PHE B 1 235 ? 1.479 -25.844 -4.941 1 98.31 235 PHE B CA 1
ATOM 5149 C C . PHE B 1 235 ? 2.607 -26.859 -5.008 1 98.31 235 PHE B C 1
ATOM 5151 O O . PHE B 1 235 ? 3.031 -27.266 -6.094 1 98.31 235 PHE B O 1
ATOM 5158 N N . THR B 1 236 ? 3.131 -27.219 -3.84 1 98.06 236 THR B N 1
ATOM 5159 C CA . THR B 1 236 ? 4.285 -28.109 -3.764 1 98.06 236 THR B CA 1
ATOM 5160 C C . THR B 1 236 ? 4.281 -28.875 -2.451 1 98.06 236 THR B C 1
ATOM 5162 O O . THR B 1 236 ? 3.641 -28.469 -1.481 1 98.06 236 THR B O 1
ATOM 5165 N N . ALA B 1 237 ? 4.949 -30.062 -2.488 1 97.19 237 ALA B N 1
ATOM 5166 C CA . ALA B 1 237 ? 5.203 -30.766 -1.233 1 97.19 237 ALA B CA 1
ATOM 5167 C C . ALA B 1 237 ? 6.129 -29.953 -0.331 1 97.19 237 ALA B C 1
ATOM 5169 O O . ALA B 1 237 ? 7.078 -29.328 -0.809 1 97.19 237 ALA B O 1
ATOM 5170 N N . ILE B 1 238 ? 5.785 -29.969 0.97 1 97.38 238 ILE B N 1
ATOM 5171 C CA . ILE B 1 238 ? 6.648 -29.344 1.969 1 97.38 238 ILE B CA 1
ATOM 5172 C C . ILE B 1 238 ? 7.512 -30.406 2.641 1 97.38 238 ILE B C 1
ATOM 5174 O O . ILE B 1 238 ? 7.105 -31.016 3.639 1 97.38 238 ILE B O 1
ATOM 5178 N N . PRO B 1 239 ? 8.711 -30.547 2.109 1 94.25 239 PRO B N 1
ATOM 5179 C CA . PRO B 1 239 ? 9.523 -31.609 2.695 1 94.25 239 PRO B CA 1
ATOM 5180 C C . PRO B 1 239 ? 10.031 -31.266 4.09 1 94.25 239 PRO B C 1
ATOM 5182 O O . PRO B 1 239 ? 10.164 -32.156 4.941 1 94.25 239 PRO B O 1
ATOM 5185 N N . SER B 1 240 ? 10.414 -30.047 4.309 1 94.81 240 SER B N 1
ATOM 5186 C CA . SER B 1 240 ? 10.922 -29.531 5.574 1 94.81 240 SER B CA 1
ATOM 5187 C C . SER B 1 240 ? 10.75 -28.016 5.668 1 94.81 240 SER B C 1
ATOM 5189 O O . SER B 1 240 ? 10.57 -27.344 4.652 1 94.81 240 SER B O 1
ATOM 5191 N N . PRO B 1 241 ? 10.766 -27.516 6.887 1 97.56 241 PRO B N 1
ATOM 5192 C CA . PRO B 1 241 ? 10.688 -26.062 7.027 1 97.56 241 PRO B CA 1
ATOM 5193 C C . PRO B 1 241 ? 11.938 -25.359 6.512 1 97.56 241 PRO B C 1
ATOM 5195 O O . PRO B 1 241 ? 13.062 -25.75 6.848 1 97.56 241 PRO B O 1
ATOM 5198 N N . ALA B 1 242 ? 11.719 -24.391 5.668 1 98 242 ALA B N 1
ATOM 5199 C CA . ALA B 1 242 ? 12.828 -23.562 5.184 1 98 242 ALA B CA 1
ATOM 5200 C C . ALA B 1 242 ? 13.43 -22.734 6.309 1 98 242 ALA B C 1
ATOM 5202 O O . ALA B 1 242 ? 12.711 -22.25 7.188 1 98 242 ALA B O 1
ATOM 5203 N N . ASP B 1 243 ? 14.758 -22.5 6.285 1 98.12 243 ASP B N 1
ATOM 5204 C CA . ASP B 1 243 ? 15.469 -21.734 7.312 1 98.12 243 ASP B CA 1
ATOM 5205 C C . ASP B 1 243 ? 16.453 -20.75 6.688 1 98.12 243 ASP B C 1
ATOM 5207 O O . ASP B 1 243 ? 17.5 -20.469 7.262 1 98.12 243 ASP B O 1
ATOM 5211 N N . ASP B 1 244 ? 16.156 -20.25 5.547 1 97.75 244 ASP B N 1
ATOM 5212 C CA . ASP B 1 244 ? 17.062 -19.344 4.832 1 97.75 244 ASP B CA 1
ATOM 5213 C C . ASP B 1 244 ? 17.141 -17.984 5.531 1 97.75 244 ASP B C 1
ATOM 5215 O O . ASP B 1 244 ? 16.297 -17.656 6.363 1 97.75 244 ASP B O 1
ATOM 5219 N N . ASP B 1 245 ? 18.172 -17.219 5.203 1 97.75 245 ASP B N 1
ATOM 5220 C CA . ASP B 1 245 ? 18.469 -15.961 5.887 1 97.75 245 ASP B CA 1
ATOM 5221 C C . ASP B 1 245 ? 17.406 -14.906 5.582 1 97.75 245 ASP B C 1
ATOM 5223 O O . ASP B 1 245 ? 17.141 -14.031 6.41 1 97.75 245 ASP B O 1
ATOM 5227 N N . LEU B 1 246 ? 16.891 -14.969 4.414 1 98.81 246 LEU B N 1
ATOM 5228 C CA . LEU B 1 246 ? 15.859 -14.023 3.969 1 98.81 246 LEU B CA 1
ATOM 5229 C C . LEU B 1 246 ? 14.867 -14.703 3.035 1 98.81 246 LEU B C 1
ATOM 5231 O O . LEU B 1 246 ? 15.234 -15.148 1.945 1 98.81 246 LEU B O 1
ATOM 5235 N N . MET B 1 247 ? 13.609 -14.781 3.494 1 98.88 247 MET B N 1
ATOM 5236 C CA . MET B 1 247 ? 12.531 -15.414 2.738 1 98.88 247 MET B CA 1
ATOM 5237 C C . MET B 1 247 ? 11.359 -14.453 2.555 1 98.88 247 MET B C 1
ATOM 5239 O O . MET B 1 247 ? 11.023 -13.703 3.471 1 98.88 247 MET B O 1
ATOM 5243 N N . ILE B 1 248 ? 10.766 -14.5 1.391 1 98.94 248 ILE B N 1
ATOM 5244 C CA . ILE B 1 248 ? 9.656 -13.594 1.095 1 98.94 248 ILE B CA 1
ATOM 5245 C C . ILE B 1 248 ? 8.422 -14.406 0.715 1 98.94 248 ILE B C 1
ATOM 5247 O O . ILE B 1 248 ? 8.508 -15.359 -0.066 1 98.94 248 ILE B O 1
ATOM 5251 N N . PHE B 1 249 ? 7.305 -14.031 1.295 1 98.94 249 PHE B N 1
ATOM 5252 C CA . PHE B 1 249 ? 6.012 -14.656 1.045 1 98.94 249 PHE B CA 1
ATOM 5253 C C . PHE B 1 249 ? 4.973 -13.617 0.649 1 98.94 249 PHE B C 1
ATOM 5255 O O . PHE B 1 249 ? 5.203 -12.414 0.804 1 98.94 249 PHE B O 1
ATOM 5262 N N . THR B 1 250 ? 3.844 -14.055 0.11 1 98.69 250 THR B N 1
ATOM 5263 C CA . THR B 1 250 ? 2.754 -13.172 -0.284 1 98.69 250 THR B CA 1
ATOM 5264 C C . THR B 1 250 ? 1.403 -13.852 -0.075 1 98.69 250 THR B C 1
ATOM 5266 O O . THR B 1 250 ? 1.267 -15.055 -0.3 1 98.69 250 THR B O 1
ATOM 5269 N N . ILE B 1 251 ? 0.377 -13.086 0.285 1 98.62 251 ILE B N 1
ATOM 5270 C CA . ILE B 1 251 ? -0.961 -13.641 0.461 1 98.62 251 ILE B CA 1
ATOM 5271 C C . ILE B 1 251 ? -1.594 -13.906 -0.903 1 98.62 251 ILE B C 1
ATOM 5273 O O . ILE B 1 251 ? -2.578 -14.641 -1.004 1 98.62 251 ILE B O 1
ATOM 5277 N N . SER B 1 252 ? -1.006 -13.312 -1.989 1 98.56 252 SER B N 1
ATOM 5278 C CA . SER B 1 252 ? -1.531 -13.477 -3.34 1 98.56 252 SER B CA 1
ATOM 5279 C C . SER B 1 252 ? -1.639 -14.953 -3.717 1 98.56 252 SER B C 1
ATOM 5281 O O . SER B 1 252 ? -2.604 -15.367 -4.363 1 98.56 252 SER B O 1
ATOM 5283 N N . LYS B 1 253 ? -0.597 -15.688 -3.307 1 98.62 253 LYS B N 1
ATOM 5284 C CA . LYS B 1 253 ? -0.553 -17.078 -3.742 1 98.62 253 LYS B CA 1
ATOM 5285 C C . LYS B 1 253 ? -0.985 -18.016 -2.621 1 98.62 253 LYS B C 1
ATOM 5287 O O . LYS B 1 253 ? -1.317 -19.188 -2.869 1 98.62 253 LYS B O 1
ATOM 5292 N N . LEU B 1 254 ? -1.032 -17.5 -1.432 1 98.75 254 LEU B N 1
ATOM 5293 C CA . LEU B 1 254 ? -1.519 -18.281 -0.297 1 98.75 254 LEU B CA 1
ATOM 5294 C C . LEU B 1 254 ? -3.043 -18.328 -0.282 1 98.75 254 LEU B C 1
ATOM 5296 O O . LEU B 1 254 ? -3.637 -19.406 -0.367 1 98.75 254 LEU B O 1
ATOM 5300 N N . THR B 1 255 ? -3.67 -17.125 -0.245 1 98.75 255 THR B N 1
ATOM 5301 C CA . THR B 1 255 ? -5.117 -17.047 -0.072 1 98.75 255 THR B CA 1
ATOM 5302 C C . THR B 1 255 ? -5.793 -16.562 -1.353 1 98.75 255 THR B C 1
ATOM 5304 O O . THR B 1 255 ? -7.02 -16.562 -1.451 1 98.75 255 THR B O 1
ATOM 5307 N N . GLY B 1 256 ? -5.02 -16.125 -2.316 1 98.69 256 GLY B N 1
ATOM 5308 C CA . GLY B 1 256 ? -5.57 -15.672 -3.586 1 98.69 256 GLY B CA 1
ATOM 5309 C C . GLY B 1 256 ? -5.816 -14.18 -3.635 1 98.69 256 GLY B C 1
ATOM 5310 O O . GLY B 1 256 ? -6.32 -13.656 -4.629 1 98.69 256 GLY B O 1
ATOM 5311 N N . HIS B 1 257 ? -5.418 -13.461 -2.625 1 98.69 257 HIS B N 1
ATOM 5312 C CA . HIS B 1 257 ? -5.754 -12.047 -2.529 1 98.69 257 HIS B CA 1
ATOM 5313 C C . HIS B 1 257 ? -4.602 -11.172 -3.012 1 98.69 257 HIS B C 1
ATOM 5315 O O . HIS B 1 257 ? -4.004 -10.438 -2.225 1 98.69 257 HIS B O 1
ATOM 5321 N N . ALA B 1 258 ? -4.426 -11.148 -4.328 1 98.56 258 ALA B N 1
ATOM 5322 C CA . ALA B 1 258 ? -3.367 -10.375 -4.977 1 98.56 258 ALA B CA 1
ATOM 5323 C C . ALA B 1 258 ? -3.645 -8.875 -4.879 1 98.56 258 ALA B C 1
ATOM 5325 O O . ALA B 1 258 ? -2.721 -8.078 -4.711 1 98.56 258 ALA B O 1
ATOM 5326 N N . GLY B 1 259 ? -4.887 -8.484 -4.887 1 97.94 259 GLY B N 1
ATOM 5327 C CA . GLY B 1 259 ? -5.273 -7.082 -4.914 1 97.94 259 GLY B CA 1
ATOM 5328 C C . GLY B 1 259 ? -5.035 -6.371 -3.594 1 97.94 259 GLY B C 1
ATOM 5329 O O . GLY B 1 259 ? -4.973 -5.141 -3.545 1 97.94 259 GLY B O 1
ATOM 5330 N N . SER B 1 260 ? -4.91 -7.148 -2.535 1 98.44 260 SER B N 1
ATOM 5331 C CA . SER B 1 260 ? -4.695 -6.539 -1.226 1 98.44 260 SER B CA 1
ATOM 5332 C C . SER B 1 260 ? -3.293 -5.953 -1.108 1 98.44 260 SER B C 1
ATOM 5334 O O . SER B 1 260 ? -3.045 -5.086 -0.271 1 98.44 260 SER B O 1
ATOM 5336 N N . ARG B 1 261 ? -2.377 -6.449 -1.994 1 98.44 261 ARG B N 1
ATOM 5337 C CA . ARG B 1 261 ? -0.984 -6.012 -1.996 1 98.44 261 ARG B CA 1
ATOM 5338 C C . ARG B 1 261 ? -0.351 -6.191 -0.621 1 98.44 261 ARG B C 1
ATOM 5340 O O . ARG B 1 261 ? 0.096 -5.223 -0.004 1 98.44 261 ARG B O 1
ATOM 5347 N N . PHE B 1 262 ? -0.286 -7.473 -0.181 1 98.81 262 PHE B N 1
ATOM 5348 C CA . PHE B 1 262 ? 0.313 -7.746 1.12 1 98.81 262 PHE B CA 1
ATOM 5349 C C . PHE B 1 262 ? 1.231 -8.961 1.049 1 98.81 262 PHE B C 1
ATOM 5351 O O . PHE B 1 262 ? 0.844 -10.008 0.527 1 98.81 262 PHE B O 1
ATOM 5358 N N . GLY B 1 263 ? 2.402 -8.789 1.562 1 98.88 263 GLY B N 1
ATOM 5359 C CA . GLY B 1 263 ? 3.395 -9.836 1.753 1 98.88 263 GLY B CA 1
ATOM 5360 C C . GLY B 1 263 ? 4.273 -9.609 2.969 1 98.88 263 GLY B C 1
ATOM 5361 O O . GLY B 1 263 ? 4.148 -8.594 3.65 1 98.88 263 GLY B O 1
ATOM 5362 N N . TRP B 1 264 ? 5.078 -10.602 3.264 1 98.94 264 TRP B N 1
ATOM 5363 C CA . TRP B 1 264 ? 5.98 -10.445 4.398 1 98.94 264 TRP B CA 1
ATOM 5364 C C . TRP B 1 264 ? 7.312 -11.141 4.129 1 98.94 264 TRP B C 1
ATOM 5366 O O . TRP B 1 264 ? 7.387 -12.07 3.316 1 98.94 264 TRP B O 1
ATOM 5376 N N . ALA B 1 265 ? 8.336 -10.633 4.738 1 98.94 265 ALA B N 1
ATOM 5377 C CA . ALA B 1 265 ? 9.664 -11.242 4.734 1 98.94 265 ALA B CA 1
ATOM 5378 C C . ALA B 1 265 ? 10.023 -11.781 6.117 1 98.94 265 ALA B C 1
ATOM 5380 O O . ALA B 1 265 ? 9.625 -11.211 7.137 1 98.94 265 ALA B O 1
ATOM 5381 N N . ILE B 1 266 ? 10.602 -12.859 6.141 1 98.94 266 ILE B N 1
ATOM 5382 C CA . ILE B 1 266 ? 11.234 -13.43 7.328 1 98.94 266 ILE B CA 1
ATOM 5383 C C . ILE B 1 266 ? 12.75 -13.266 7.238 1 98.94 266 ILE B C 1
ATOM 5385 O O . ILE B 1 266 ? 13.383 -13.781 6.316 1 98.94 266 ILE B O 1
ATOM 5389 N N . VAL B 1 267 ? 13.336 -12.57 8.203 1 98.9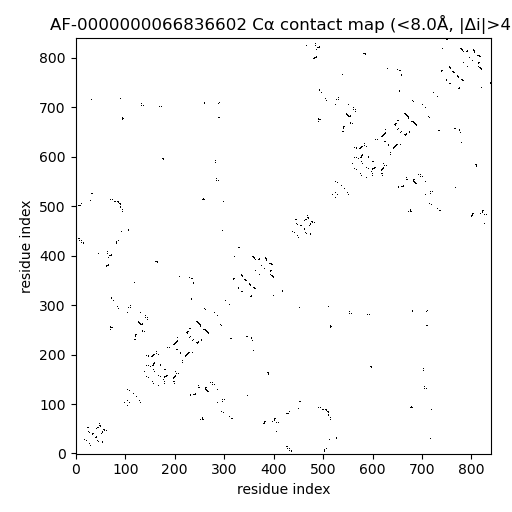4 267 VAL B N 1
ATOM 5390 C CA . VAL B 1 267 ? 14.727 -12.117 8.102 1 98.94 267 VAL B CA 1
ATOM 5391 C C . VAL B 1 267 ? 15.5 -12.539 9.344 1 98.94 267 VAL B C 1
ATOM 5393 O O . VAL B 1 267 ? 15.078 -12.266 10.469 1 98.94 267 VAL B O 1
ATOM 5396 N N . LYS B 1 268 ? 16.625 -13.141 9.164 1 98.44 268 LYS B N 1
ATOM 5397 C CA . LYS B 1 268 ? 17.438 -13.633 10.273 1 98.44 268 LYS B CA 1
ATOM 5398 C C . LYS B 1 268 ? 18.312 -12.523 10.844 1 98.44 268 LYS B C 1
ATOM 5400 O O . LYS B 1 268 ? 18.422 -12.375 12.062 1 98.44 268 LYS B O 1
ATOM 5405 N N . ASP B 1 269 ? 18.969 -11.773 9.969 1 98.25 269 ASP B N 1
ATOM 5406 C CA . ASP B 1 269 ? 19.922 -10.75 10.359 1 98.25 269 ASP B CA 1
ATOM 5407 C C . ASP B 1 269 ? 19.219 -9.453 10.758 1 98.25 269 ASP B C 1
ATOM 5409 O O . ASP B 1 269 ? 18.469 -8.883 9.969 1 98.25 269 ASP B O 1
ATOM 5413 N N . GLU B 1 270 ? 19.484 -8.969 11.914 1 98.44 270 GLU B N 1
ATOM 5414 C CA . GLU B 1 270 ? 18.812 -7.789 12.453 1 98.44 270 GLU B CA 1
ATOM 5415 C C . GLU B 1 270 ? 19.141 -6.543 11.633 1 98.44 270 GLU B C 1
ATOM 5417 O O . GLU B 1 270 ? 18.281 -5.688 11.43 1 98.44 270 GLU B O 1
ATOM 5422 N N . ALA B 1 271 ? 20.375 -6.422 11.234 1 97.69 271 ALA B N 1
ATOM 5423 C CA . ALA B 1 271 ? 20.781 -5.246 10.461 1 97.69 271 ALA B CA 1
ATOM 5424 C C . ALA B 1 271 ? 20.031 -5.184 9.133 1 97.69 271 ALA B C 1
ATOM 5426 O O . ALA B 1 271 ? 19.641 -4.105 8.68 1 97.69 271 ALA B O 1
ATOM 5427 N N . VAL B 1 272 ? 19.875 -6.336 8.484 1 98.31 272 VAL B N 1
ATOM 5428 C CA . VAL B 1 272 ? 19.125 -6.41 7.234 1 98.31 272 VAL B CA 1
ATOM 5429 C C . VAL B 1 272 ? 17.672 -6.047 7.48 1 98.31 272 VAL B C 1
ATOM 5431 O O . VAL B 1 272 ? 17.078 -5.281 6.719 1 98.31 272 VAL B O 1
ATOM 5434 N N . TYR B 1 273 ? 17.172 -6.566 8.617 1 98.69 273 TYR B N 1
ATOM 5435 C CA . TYR B 1 273 ? 15.805 -6.27 9.039 1 98.69 273 TYR B CA 1
ATOM 5436 C C . TYR B 1 273 ? 15.602 -4.766 9.203 1 98.69 273 TYR B C 1
ATOM 5438 O O . TYR B 1 273 ? 14.656 -4.199 8.656 1 98.69 273 TYR B O 1
ATOM 5446 N N . GLU B 1 274 ? 16.438 -4.105 9.844 1 98.38 274 GLU B N 1
ATOM 5447 C CA . GLU B 1 274 ? 16.328 -2.674 10.109 1 98.38 274 GLU B CA 1
ATOM 5448 C C . GLU B 1 274 ? 16.422 -1.867 8.812 1 98.38 274 GLU B C 1
ATOM 5450 O O . GLU B 1 274 ? 15.711 -0.872 8.641 1 98.38 274 GLU B O 1
ATOM 5455 N N . LYS B 1 275 ? 17.281 -2.285 7.93 1 97.75 275 LYS B N 1
ATOM 5456 C CA . LYS B 1 275 ? 17.422 -1.598 6.648 1 97.75 275 LYS B CA 1
ATOM 5457 C C . LYS B 1 275 ? 16.156 -1.752 5.805 1 97.75 275 LYS B C 1
ATOM 5459 O O . LYS B 1 275 ? 15.758 -0.821 5.105 1 97.75 275 LYS B O 1
ATOM 5464 N N . MET B 1 276 ? 15.609 -2.941 5.859 1 98.69 276 MET B N 1
ATOM 5465 C CA . MET B 1 276 ? 14.359 -3.143 5.133 1 98.69 276 MET B CA 1
ATOM 5466 C C . MET B 1 276 ? 13.25 -2.268 5.707 1 98.69 276 MET B C 1
ATOM 5468 O O . MET B 1 276 ? 12.438 -1.713 4.961 1 98.69 276 MET B O 1
ATOM 5472 N N . LEU B 1 277 ? 13.219 -2.141 7.027 1 98.5 277 LEU B N 1
ATOM 5473 C CA . LEU B 1 277 ? 12.227 -1.269 7.652 1 98.5 277 LEU B CA 1
ATOM 5474 C C . LEU B 1 277 ? 12.422 0.177 7.207 1 98.5 277 LEU B C 1
ATOM 5476 O O . LEU B 1 277 ? 11.445 0.891 6.961 1 98.5 277 LEU B O 1
ATOM 5480 N N . THR B 1 278 ? 13.648 0.599 7.148 1 97.81 278 THR B N 1
ATOM 5481 C CA . THR B 1 278 ? 13.938 1.956 6.695 1 97.81 278 THR B CA 1
ATOM 5482 C C . THR B 1 278 ? 13.469 2.156 5.258 1 97.81 278 THR B C 1
ATOM 5484 O O . THR B 1 278 ? 12.922 3.207 4.918 1 97.81 278 THR B O 1
ATOM 5487 N N . TYR B 1 279 ? 13.695 1.154 4.395 1 98.06 279 TYR B N 1
ATOM 5488 C CA . TYR B 1 279 ? 13.195 1.202 3.025 1 98.06 279 TYR B CA 1
ATOM 5489 C C . TYR B 1 279 ? 11.688 1.398 3.002 1 98.06 279 TYR B C 1
ATOM 5491 O O . TYR B 1 279 ? 11.172 2.234 2.254 1 98.06 279 TYR B O 1
ATOM 5499 N N . MET B 1 280 ? 10.984 0.613 3.857 1 98.44 280 MET B N 1
ATOM 5500 C CA . MET B 1 280 ? 9.531 0.712 3.9 1 98.44 280 MET B CA 1
ATOM 5501 C C . MET B 1 280 ? 9.094 2.105 4.344 1 98.44 280 MET B C 1
ATOM 5503 O O . MET B 1 280 ? 8.133 2.658 3.803 1 98.44 280 MET B O 1
ATOM 5507 N N . ASP B 1 281 ? 9.758 2.605 5.258 1 97.5 281 ASP B N 1
ATOM 5508 C CA . ASP B 1 281 ? 9.461 3.934 5.781 1 97.5 281 ASP B CA 1
ATOM 5509 C C . ASP B 1 281 ? 9.633 5 4.699 1 97.5 281 ASP B C 1
ATOM 5511 O O . ASP B 1 281 ? 8.727 5.805 4.465 1 97.5 281 ASP B O 1
ATOM 5515 N N . MET B 1 282 ? 10.719 4.953 3.99 1 97.5 282 MET B N 1
ATOM 5516 C CA . MET B 1 282 ? 11.055 5.969 2.996 1 97.5 282 MET B CA 1
ATOM 5517 C C . MET B 1 282 ? 10.211 5.801 1.739 1 97.5 282 MET B C 1
ATOM 5519 O O . MET B 1 282 ? 9.953 6.77 1.023 1 97.5 282 MET B O 1
ATOM 5523 N N . ASN B 1 283 ? 9.773 4.594 1.535 1 98.06 283 ASN B N 1
ATOM 5524 C CA . ASN B 1 283 ? 9.078 4.277 0.292 1 98.06 283 ASN B CA 1
ATOM 5525 C C . ASN B 1 283 ? 7.582 4.547 0.4 1 98.06 283 ASN B C 1
ATOM 5527 O O . ASN B 1 283 ? 7.02 5.281 -0.413 1 98.06 283 ASN B O 1
ATOM 5531 N N . THR B 1 284 ? 6.957 3.973 1.46 1 98.38 284 THR B N 1
ATOM 5532 C CA . THR B 1 284 ? 5.5 4.047 1.515 1 98.38 284 THR B CA 1
ATOM 5533 C C . THR B 1 284 ? 5.027 4.32 2.939 1 98.38 284 THR B C 1
ATOM 5535 O O . THR B 1 284 ? 3.824 4.426 3.189 1 98.38 284 THR B O 1
ATOM 5538 N N . MET B 1 285 ? 5.914 4.438 3.875 1 97.19 285 MET B N 1
ATOM 5539 C CA . MET B 1 285 ? 5.57 4.555 5.289 1 97.19 285 MET B CA 1
ATOM 5540 C C . MET B 1 285 ? 4.691 3.391 5.734 1 97.19 285 MET B C 1
ATOM 5542 O O . MET B 1 285 ? 3.602 3.6 6.273 1 97.19 285 MET B O 1
ATOM 5546 N N . GLY B 1 286 ? 5.148 2.211 5.371 1 97.44 286 GLY B N 1
ATOM 5547 C CA . GLY B 1 286 ? 4.457 0.99 5.75 1 97.44 286 GLY B CA 1
ATOM 5548 C C . GLY B 1 286 ? 3.402 0.565 4.742 1 97.44 286 GLY B C 1
ATOM 5549 O O . GLY B 1 286 ? 3.367 1.074 3.621 1 97.44 286 GLY B O 1
ATOM 5550 N N . VAL B 1 287 ? 2.6 -0.461 5.164 1 98.12 287 VAL B N 1
ATOM 5551 C CA . VAL B 1 287 ? 1.519 -1.027 4.363 1 98.12 287 VAL B CA 1
ATOM 5552 C C . VAL B 1 287 ? 0.171 -0.56 4.91 1 98.12 287 VAL B C 1
ATOM 5554 O O . VAL B 1 287 ? 0.019 -0.359 6.117 1 98.12 287 VAL B O 1
ATOM 5557 N N . SER B 1 288 ? -0.798 -0.354 4.023 1 97.94 288 SER B N 1
ATOM 5558 C CA . SER B 1 288 ? -2.131 0.082 4.426 1 97.94 288 SER B CA 1
ATOM 5559 C C . SER B 1 288 ? -2.648 -0.741 5.602 1 97.94 288 SER B C 1
ATOM 5561 O O . SER B 1 288 ? -2.49 -1.963 5.629 1 97.94 288 SER B O 1
ATOM 5563 N N . ARG B 1 289 ? -3.285 -0.075 6.578 1 97.69 289 ARG B N 1
ATOM 5564 C CA . ARG B 1 289 ? -3.861 -0.765 7.73 1 97.69 289 ARG B CA 1
ATOM 5565 C C . ARG B 1 289 ? -5.027 -1.654 7.305 1 97.69 289 ARG B C 1
ATOM 5567 O O . ARG B 1 289 ? -5.254 -2.713 7.895 1 97.69 289 ARG B O 1
ATOM 5574 N N . GLU B 1 290 ? -5.734 -1.24 6.238 1 97.25 290 GLU B N 1
ATOM 5575 C CA . GLU B 1 290 ? -6.828 -2.053 5.715 1 97.25 290 GLU B CA 1
ATOM 5576 C C . GLU B 1 290 ? -6.312 -3.375 5.152 1 97.25 290 GLU B C 1
ATOM 5578 O O . GLU B 1 290 ? -6.922 -4.426 5.367 1 97.25 290 GLU B O 1
ATOM 5583 N N . ALA B 1 291 ? -5.219 -3.299 4.422 1 98.12 291 ALA B N 1
ATOM 5584 C CA . ALA B 1 291 ? -4.641 -4.52 3.867 1 98.12 291 ALA B CA 1
ATOM 5585 C C . ALA B 1 291 ? -4.191 -5.465 4.977 1 98.12 291 ALA B C 1
ATOM 5587 O O . ALA B 1 291 ? -4.375 -6.684 4.875 1 98.12 291 ALA B O 1
ATOM 5588 N N . GLN B 1 292 ? -3.607 -4.914 6.023 1 98.31 292 GLN B N 1
ATOM 5589 C CA . GLN B 1 292 ? -3.156 -5.73 7.145 1 98.31 292 GLN B CA 1
ATOM 5590 C C . GLN B 1 292 ? -4.34 -6.367 7.875 1 98.31 292 GLN B C 1
ATOM 5592 O O . GLN B 1 292 ? -4.277 -7.535 8.266 1 98.31 292 GLN B O 1
ATOM 5597 N N . LEU B 1 293 ? -5.422 -5.594 8.055 1 97.81 293 LEU B N 1
ATOM 5598 C CA . LEU B 1 293 ? -6.621 -6.133 8.688 1 97.81 293 LEU B CA 1
ATOM 5599 C C . LEU B 1 293 ? -7.223 -7.258 7.855 1 97.81 293 LEU B C 1
ATOM 5601 O O . LEU B 1 293 ? -7.641 -8.281 8.398 1 97.81 293 LEU B O 1
ATOM 5605 N N . ARG B 1 294 ? -7.277 -7.027 6.57 1 97.75 294 ARG B N 1
ATOM 5606 C CA . ARG B 1 294 ? -7.777 -8.07 5.68 1 97.75 294 ARG B CA 1
ATOM 5607 C C . ARG B 1 294 ? -6.93 -9.336 5.785 1 97.75 294 ARG B C 1
ATOM 5609 O O . ARG B 1 294 ? -7.461 -10.438 5.891 1 97.75 294 ARG B O 1
ATOM 5616 N N . ALA B 1 295 ? -5.645 -9.156 5.73 1 98.5 295 ALA B N 1
ATOM 5617 C CA . ALA B 1 295 ? -4.742 -10.297 5.844 1 98.5 295 ALA B CA 1
ATOM 5618 C C . ALA B 1 295 ? -4.969 -11.047 7.156 1 98.5 295 ALA B C 1
ATOM 5620 O O . ALA B 1 295 ? -4.992 -12.281 7.18 1 98.5 295 ALA B O 1
ATOM 5621 N N . LEU B 1 296 ? -5.141 -10.281 8.211 1 97.75 296 LEU B N 1
ATOM 5622 C CA . LEU B 1 296 ? -5.395 -10.883 9.516 1 97.75 296 LEU B CA 1
ATOM 5623 C C . LEU B 1 296 ? -6.641 -11.758 9.477 1 97.75 296 LEU B C 1
ATOM 5625 O O . LEU B 1 296 ? -6.621 -12.898 9.945 1 97.75 296 LEU B O 1
ATOM 5629 N N . LYS B 1 297 ? -7.699 -11.219 8.922 1 97.38 297 LYS B N 1
ATOM 5630 C CA . LYS B 1 297 ? -8.961 -11.953 8.852 1 97.38 297 LYS B CA 1
ATOM 5631 C C . LYS B 1 297 ? -8.82 -13.203 7.984 1 97.38 297 LYS B C 1
ATOM 5633 O O . LYS B 1 297 ? -9.32 -14.273 8.344 1 97.38 297 LYS B O 1
ATOM 5638 N N . LEU B 1 298 ? -8.18 -13.078 6.902 1 98.31 298 LEU B N 1
ATOM 5639 C CA . LEU B 1 298 ? -7.992 -14.203 5.992 1 98.31 298 LEU B CA 1
ATOM 5640 C C . LEU B 1 298 ? -7.16 -15.297 6.648 1 98.31 298 LEU B C 1
ATOM 5642 O O . LEU B 1 298 ? -7.457 -16.484 6.5 1 98.31 298 LEU B O 1
ATOM 5646 N N . LEU B 1 299 ? -6.109 -14.898 7.363 1 98.25 299 LEU B N 1
ATOM 5647 C CA . LEU B 1 299 ? -5.281 -15.883 8.047 1 98.25 299 LEU B CA 1
ATOM 5648 C C . LEU B 1 299 ? -6.051 -16.547 9.18 1 98.25 299 LEU B C 1
ATOM 5650 O O . LEU B 1 299 ? -5.844 -17.734 9.461 1 98.25 299 LEU B O 1
ATOM 5654 N N . ASP B 1 300 ? -6.887 -15.773 9.797 1 96.75 300 ASP B N 1
ATOM 5655 C CA . ASP B 1 300 ? -7.742 -16.344 10.828 1 96.75 300 ASP B CA 1
ATOM 5656 C C . ASP B 1 300 ? -8.57 -17.5 10.266 1 96.75 300 ASP B C 1
ATOM 5658 O O . ASP B 1 300 ? -8.672 -18.562 10.883 1 96.75 300 ASP B O 1
ATOM 5662 N N . VAL B 1 301 ? -9.148 -17.297 9.109 1 97.75 301 VAL B N 1
ATOM 5663 C CA . VAL B 1 301 ? -9.93 -18.328 8.453 1 97.75 301 VAL B CA 1
ATOM 5664 C C . VAL B 1 301 ? -9.023 -19.484 8.031 1 97.75 301 VAL B C 1
ATOM 5666 O O . VAL B 1 301 ? -9.367 -20.656 8.203 1 97.75 301 VAL B O 1
ATOM 5669 N N . ALA B 1 302 ? -7.871 -19.141 7.5 1 97.94 302 ALA B N 1
ATOM 5670 C CA . ALA B 1 302 ? -6.93 -20.141 7.02 1 97.94 302 ALA B CA 1
ATOM 5671 C C . ALA B 1 302 ? -6.473 -21.047 8.156 1 97.94 302 ALA B C 1
ATOM 5673 O O . ALA B 1 302 ? -6.215 -22.234 7.938 1 97.94 302 ALA B O 1
ATOM 5674 N N . LEU B 1 303 ? -6.387 -20.562 9.32 1 97.19 303 LEU B N 1
ATOM 5675 C CA . LEU B 1 303 ? -5.836 -21.281 10.461 1 97.19 303 LEU B CA 1
ATOM 5676 C C . LEU B 1 303 ? -6.898 -22.172 11.102 1 97.19 303 LEU B C 1
ATOM 5678 O O . LEU B 1 303 ? -6.578 -23.031 11.93 1 97.19 303 LEU B O 1
ATOM 5682 N N . GLU B 1 304 ? -8.141 -21.953 10.695 1 95.75 304 GLU B N 1
ATOM 5683 C CA . GLU B 1 304 ? -9.188 -22.828 11.211 1 95.75 304 GLU B CA 1
ATOM 5684 C C . GLU B 1 304 ? -8.906 -24.281 10.875 1 95.75 304 GLU B C 1
ATOM 5686 O O . GLU B 1 304 ? -8.5 -24.594 9.75 1 95.75 304 GLU B O 1
ATOM 5691 N N . GLY B 1 305 ? -9.062 -25.172 11.852 1 96.12 305 GLY B N 1
ATOM 5692 C CA . GLY B 1 305 ? -8.812 -26.594 11.648 1 96.12 305 GLY B CA 1
ATOM 5693 C C . GLY B 1 305 ? -7.371 -26.891 11.273 1 96.12 305 GLY B C 1
ATOM 5694 O O . GLY B 1 305 ? -7.105 -27.797 10.484 1 96.12 305 GLY B O 1
ATOM 5695 N N . ASP B 1 306 ? -6.508 -26.047 11.711 1 96.44 306 ASP B N 1
ATOM 5696 C CA . ASP B 1 306 ? -5.078 -26.203 11.469 1 96.44 306 ASP B CA 1
ATOM 5697 C C . ASP B 1 306 ? -4.762 -26.109 9.977 1 96.44 306 ASP B C 1
ATOM 5699 O O . ASP B 1 306 ? -3.898 -26.844 9.477 1 96.44 306 ASP B O 1
ATOM 5703 N N . GLY B 1 307 ? -5.555 -25.328 9.32 1 96.5 307 GLY B N 1
ATOM 5704 C CA . GLY B 1 307 ? -5.27 -25.031 7.93 1 96.5 307 GLY B CA 1
ATOM 5705 C C . GLY B 1 307 ? -5.695 -26.141 6.98 1 96.5 307 GLY B C 1
ATOM 5706 O O . GLY B 1 307 ? -5.543 -26.016 5.766 1 96.5 307 GLY B O 1
ATOM 5707 N N . LYS B 1 308 ? -6.285 -27.203 7.41 1 97.19 308 LYS B N 1
ATOM 5708 C CA . LYS B 1 308 ? -6.59 -28.375 6.598 1 97.19 308 LYS B CA 1
ATOM 5709 C C . LYS B 1 308 ? -7.594 -28.031 5.5 1 97.19 308 LYS B C 1
ATOM 5711 O O . LYS B 1 308 ? -7.441 -28.469 4.355 1 97.19 308 LYS B O 1
ATOM 5716 N N . GLU B 1 309 ? -8.539 -27.266 5.844 1 97.75 309 GLU B N 1
ATOM 5717 C CA . GLU B 1 309 ? -9.625 -27.016 4.898 1 97.75 309 GLU B CA 1
ATOM 5718 C C . GLU B 1 309 ? -9.133 -26.219 3.688 1 97.75 309 GLU B C 1
ATOM 5720 O O . GLU B 1 309 ? -9.391 -26.609 2.545 1 97.75 309 GLU B O 1
ATOM 5725 N N . ILE B 1 310 ? -8.43 -25.141 3.965 1 98.62 310 ILE B N 1
ATOM 5726 C CA . ILE B 1 310 ? -8.031 -24.281 2.85 1 98.62 310 ILE B CA 1
ATOM 5727 C C . ILE B 1 310 ? -6.988 -25 1.995 1 98.62 310 ILE B C 1
ATOM 5729 O O . ILE B 1 310 ? -7.055 -24.953 0.764 1 98.62 310 ILE B O 1
ATOM 5733 N N . PHE B 1 311 ? -6.043 -25.719 2.551 1 98.62 311 PHE B N 1
ATOM 5734 C CA . PHE B 1 311 ? -4.969 -26.344 1.789 1 98.62 311 PHE B CA 1
ATOM 5735 C C . PHE B 1 311 ? -5.473 -27.578 1.062 1 98.62 311 PHE B C 1
ATOM 5737 O O . PHE B 1 311 ? -5.008 -27.906 -0.033 1 98.62 311 PHE B O 1
ATOM 5744 N N . GLN B 1 312 ? -6.422 -28.25 1.647 1 98 312 GLN B N 1
ATOM 5745 C CA . GLN B 1 312 ? -7.027 -29.375 0.937 1 98 312 GLN B CA 1
ATOM 5746 C C . GLN B 1 312 ? -7.828 -28.891 -0.271 1 98 312 GLN B C 1
ATOM 5748 O O . GLN B 1 312 ? -7.746 -29.484 -1.35 1 98 312 GLN B O 1
ATOM 5753 N N . PHE B 1 313 ? -8.625 -27.891 -0.069 1 98.62 313 PHE B N 1
ATOM 5754 C CA . PHE B 1 313 ? -9.391 -27.312 -1.175 1 98.62 313 PHE B CA 1
ATOM 5755 C C . PHE B 1 313 ? -8.461 -26.906 -2.312 1 98.62 313 PHE B C 1
ATOM 5757 O O . PHE B 1 313 ? -8.688 -27.266 -3.467 1 98.62 313 PHE B O 1
ATOM 5764 N N . ALA B 1 314 ? -7.426 -26.156 -1.95 1 98.75 314 ALA B N 1
ATOM 5765 C CA . ALA B 1 314 ? -6.504 -25.609 -2.945 1 98.75 314 ALA B CA 1
ATOM 5766 C C . ALA B 1 314 ? -5.73 -26.734 -3.641 1 98.75 314 ALA B C 1
ATOM 5768 O O . ALA B 1 314 ? -5.594 -26.719 -4.867 1 98.75 314 ALA B O 1
ATOM 5769 N N . TYR B 1 315 ? -5.277 -27.656 -2.865 1 98.5 315 TYR B N 1
ATOM 5770 C CA . TYR B 1 315 ? -4.523 -28.766 -3.43 1 98.5 315 TYR B CA 1
ATOM 5771 C C . TYR B 1 315 ? -5.383 -29.578 -4.383 1 98.5 315 TYR B C 1
ATOM 5773 O O . TYR B 1 315 ? -4.949 -29.922 -5.484 1 98.5 315 TYR B O 1
ATOM 5781 N N . SER B 1 316 ? -6.551 -29.875 -3.969 1 98.31 316 SER B N 1
ATOM 5782 C CA . SER B 1 316 ? -7.445 -30.672 -4.809 1 98.31 316 SER B CA 1
ATOM 5783 C C . SER B 1 316 ? -7.723 -29.969 -6.133 1 98.31 316 SER B C 1
ATOM 5785 O O . SER B 1 316 ? -7.73 -30.609 -7.188 1 98.31 316 SER B O 1
ATOM 5787 N N . THR B 1 317 ? -7.941 -28.688 -6.043 1 98.75 317 THR B N 1
ATOM 5788 C CA . THR B 1 317 ? -8.219 -27.906 -7.246 1 98.75 317 THR B CA 1
ATOM 5789 C C . THR B 1 317 ? -7.008 -27.922 -8.18 1 98.75 317 THR B C 1
ATOM 5791 O O . THR B 1 317 ? -7.137 -28.219 -9.367 1 98.75 317 THR B O 1
ATOM 5794 N N . MET B 1 318 ? -5.875 -27.672 -7.656 1 98.69 318 MET B N 1
ATOM 5795 C CA . MET B 1 318 ? -4.668 -27.562 -8.469 1 98.69 318 MET B CA 1
ATOM 5796 C C . MET B 1 318 ? -4.254 -28.938 -9.016 1 98.69 318 MET B C 1
ATOM 5798 O O . MET B 1 318 ? -3.775 -29.031 -10.148 1 98.69 318 MET B O 1
ATOM 5802 N N . ARG B 1 319 ? -4.395 -29.906 -8.234 1 98.06 319 ARG B N 1
ATOM 5803 C CA . ARG B 1 319 ? -4.078 -31.25 -8.672 1 98.06 319 ARG B CA 1
ATOM 5804 C C . ARG B 1 319 ? -4.965 -31.672 -9.836 1 98.06 319 ARG B C 1
ATOM 5806 O O . ARG B 1 319 ? -4.477 -32.219 -10.828 1 98.06 319 ARG B O 1
ATOM 5813 N N . ASP B 1 320 ? -6.215 -31.438 -9.68 1 98.44 320 ASP B N 1
ATOM 5814 C CA . ASP B 1 320 ? -7.152 -31.766 -10.75 1 98.44 320 ASP B CA 1
ATOM 5815 C C . ASP B 1 320 ? -6.781 -31.062 -12.047 1 98.44 320 ASP B C 1
ATOM 5817 O O . ASP B 1 320 ? -6.785 -31.672 -13.117 1 98.44 320 ASP B O 1
ATOM 5821 N N . ARG B 1 321 ? -6.484 -29.844 -11.945 1 98.75 321 ARG B N 1
ATOM 5822 C CA . ARG B 1 321 ? -6.109 -29.062 -13.125 1 98.75 321 ARG B CA 1
ATOM 5823 C C . ARG B 1 321 ? -4.836 -29.609 -13.758 1 98.75 321 ARG B C 1
ATOM 5825 O O . ARG B 1 321 ? -4.746 -29.719 -14.984 1 98.75 321 ARG B O 1
ATOM 5832 N N . TRP B 1 322 ? -3.887 -29.938 -12.953 1 98.62 322 TRP B N 1
ATOM 5833 C CA . TRP B 1 322 ? -2.621 -30.469 -13.445 1 98.62 322 TRP B CA 1
ATOM 5834 C C . TRP B 1 322 ? -2.834 -31.812 -14.141 1 98.62 322 TRP B C 1
ATOM 5836 O O . TRP B 1 322 ? -2.291 -32.062 -15.219 1 98.62 322 TRP B O 1
ATOM 5846 N N . ILE B 1 323 ? -3.639 -32.656 -13.57 1 98 323 ILE B N 1
ATOM 5847 C CA . ILE B 1 323 ? -3.926 -33.969 -14.125 1 98 323 ILE B CA 1
ATOM 5848 C C . ILE B 1 323 ? -4.605 -33.812 -15.484 1 98 323 ILE B C 1
ATOM 5850 O O . ILE B 1 323 ? -4.219 -34.469 -16.453 1 98 323 ILE B O 1
ATOM 5854 N N . ARG B 1 324 ? -5.562 -32.969 -15.57 1 98.56 324 ARG B N 1
ATOM 5855 C CA . ARG B 1 324 ? -6.289 -32.75 -16.812 1 98.56 324 ARG B CA 1
ATOM 5856 C C . ARG B 1 324 ? -5.367 -32.219 -17.906 1 98.56 324 ARG B C 1
ATOM 5858 O O . ARG B 1 324 ? -5.438 -32.656 -19.062 1 98.56 324 ARG B O 1
ATOM 5865 N N . LEU B 1 325 ? -4.551 -31.312 -17.547 1 98.69 325 LEU B N 1
ATOM 5866 C CA . LEU B 1 325 ? -3.598 -30.766 -18.5 1 98.69 325 LEU B CA 1
ATOM 5867 C C . LEU B 1 325 ? -2.643 -31.844 -19 1 98.69 325 LEU B C 1
ATOM 5869 O O . LEU B 1 325 ? -2.393 -31.953 -20.203 1 98.69 325 LEU B O 1
ATOM 5873 N N . LYS B 1 326 ? -2.113 -32.625 -18.109 1 98.06 326 LYS B N 1
ATOM 5874 C CA . LYS B 1 326 ? -1.176 -33.688 -18.438 1 98.06 326 LYS B CA 1
ATOM 5875 C C . LYS B 1 326 ? -1.817 -34.688 -19.391 1 98.06 326 LYS B C 1
ATOM 5877 O O . LYS B 1 326 ? -1.17 -35.188 -20.312 1 98.06 326 LYS B O 1
ATOM 5882 N N . GLU B 1 327 ? -3.004 -34.969 -19.109 1 98.12 327 GLU B N 1
ATOM 5883 C CA . GLU B 1 327 ? -3.723 -35.938 -19.938 1 98.12 327 GLU B CA 1
ATOM 5884 C C . GLU B 1 327 ? -3.814 -35.438 -21.375 1 98.12 327 GLU B C 1
ATOM 5886 O O . GLU B 1 327 ? -3.617 -36.219 -22.328 1 98.12 327 GLU B O 1
ATOM 5891 N N . ILE B 1 328 ? -4.078 -34.219 -21.531 1 98.25 328 ILE B N 1
ATOM 5892 C CA . ILE B 1 328 ? -4.211 -33.625 -22.875 1 98.25 328 ILE B CA 1
ATOM 5893 C C . ILE B 1 328 ? -2.852 -33.625 -23.562 1 98.25 328 ILE B C 1
ATOM 5895 O O . ILE B 1 328 ? -2.74 -34.031 -24.734 1 98.25 328 ILE B O 1
ATOM 5899 N N . ILE B 1 329 ? -1.836 -33.188 -22.906 1 98.06 329 ILE B N 1
ATOM 5900 C CA . ILE B 1 329 ? -0.51 -33.031 -23.484 1 98.06 329 ILE B CA 1
ATOM 5901 C C . ILE B 1 329 ? 0.1 -34.375 -23.797 1 98.06 329 ILE B C 1
ATOM 5903 O O . ILE B 1 329 ? 0.864 -34.531 -24.75 1 98.06 329 ILE B O 1
ATOM 5907 N N . SER B 1 330 ? -0.283 -35.406 -23.047 1 96.81 330 SER B N 1
ATOM 5908 C CA . SER B 1 330 ? 0.254 -36.75 -23.234 1 96.81 330 SER B CA 1
ATOM 5909 C C . SER B 1 330 ? -0.211 -37.375 -24.562 1 96.81 330 SER B C 1
ATOM 5911 O O . SER B 1 330 ? 0.362 -38.344 -25.047 1 96.81 330 SER B O 1
ATOM 5913 N N . LYS B 1 331 ? -1.127 -36.75 -25.219 1 96.94 331 LYS B N 1
ATOM 5914 C CA . LYS B 1 331 ? -1.699 -37.281 -26.453 1 96.94 331 LYS B CA 1
ATOM 5915 C C . LYS B 1 331 ? -0.927 -36.781 -27.672 1 96.94 331 LYS B C 1
ATOM 5917 O O . LYS B 1 331 ? -1.258 -37.156 -28.797 1 96.94 331 LYS B O 1
ATOM 5922 N N . THR B 1 332 ? 0.045 -36.031 -27.438 1 96.75 332 THR B N 1
ATOM 5923 C CA . THR B 1 332 ? 0.831 -35.5 -28.547 1 96.75 332 THR B CA 1
ATOM 5924 C C . THR B 1 332 ? 2.322 -35.562 -28.234 1 96.75 332 THR B C 1
ATOM 5926 O O . THR B 1 332 ? 2.713 -35.656 -27.062 1 96.75 332 THR B O 1
ATOM 5929 N N . LYS B 1 333 ? 3.146 -35.594 -29.281 1 96 333 LYS B N 1
ATOM 5930 C CA . LYS B 1 333 ? 4.594 -35.5 -29.125 1 96 333 LYS B CA 1
ATOM 5931 C C . LYS B 1 333 ? 5.098 -34.094 -29.438 1 96 333 LYS B C 1
ATOM 5933 O O . LYS B 1 333 ? 6.285 -33.812 -29.281 1 96 333 LYS B O 1
ATOM 5938 N N . ARG B 1 334 ? 4.203 -33.219 -29.766 1 97.06 334 ARG B N 1
ATOM 5939 C CA . ARG B 1 334 ? 4.574 -31.859 -30.156 1 97.06 334 ARG B CA 1
ATOM 5940 C C . ARG B 1 334 ? 4.852 -30.984 -28.938 1 97.06 334 ARG B C 1
ATOM 5942 O O . ARG B 1 334 ? 5.664 -30.062 -29 1 97.06 334 ARG B O 1
ATOM 5949 N N . PHE B 1 335 ? 4.16 -31.281 -27.906 1 98.06 335 PHE B N 1
ATOM 5950 C CA . PHE B 1 335 ? 4.277 -30.484 -26.688 1 98.06 335 PHE B CA 1
ATOM 5951 C C . PHE B 1 335 ? 4.684 -31.375 -25.516 1 98.06 335 PHE B C 1
ATOM 5953 O O . PHE B 1 335 ? 4.352 -32.562 -25.469 1 98.06 335 PHE B O 1
ATOM 5960 N N . SER B 1 336 ? 5.402 -30.781 -24.609 1 98.19 336 SER B N 1
ATOM 5961 C CA . SER B 1 336 ? 5.754 -31.438 -23.344 1 98.19 336 SER B CA 1
ATOM 5962 C C . SER B 1 336 ? 5.668 -30.484 -22.172 1 98.19 336 SER B C 1
ATOM 5964 O O . SER B 1 336 ? 5.598 -29.266 -22.375 1 98.19 336 SER B O 1
ATOM 5966 N N . LEU B 1 337 ? 5.555 -31.047 -21.031 1 98.38 337 LEU B N 1
ATOM 5967 C CA . LEU B 1 337 ? 5.508 -30.281 -19.781 1 98.38 337 LEU B CA 1
ATOM 5968 C C . LEU B 1 337 ? 6.742 -30.547 -18.938 1 98.38 337 LEU B C 1
ATOM 5970 O O . LEU B 1 337 ? 7.426 -31.562 -19.125 1 98.38 337 LEU B O 1
ATOM 5974 N N . GLN B 1 338 ? 7 -29.625 -18.016 1 97.81 338 GLN B N 1
ATOM 5975 C CA . GLN B 1 338 ? 8.062 -29.828 -17.031 1 97.81 338 GLN B CA 1
ATOM 5976 C C . GLN B 1 338 ? 7.832 -31.094 -16.219 1 97.81 338 GLN B C 1
ATOM 5978 O O . GLN B 1 338 ? 6.688 -31.453 -15.953 1 97.81 338 GLN B O 1
ATOM 5983 N N . LYS B 1 339 ? 8.953 -31.688 -15.844 1 95.38 339 LYS B N 1
ATOM 5984 C CA . LYS B 1 339 ? 8.891 -32.844 -14.977 1 95.38 339 LYS B CA 1
ATOM 5985 C C . LYS B 1 339 ? 9.055 -32.469 -13.516 1 95.38 339 LYS B C 1
ATOM 5987 O O . LYS B 1 339 ? 10.07 -31.875 -13.133 1 95.38 339 LYS B O 1
ATOM 5992 N N . ILE B 1 340 ? 8.031 -32.75 -12.734 1 95.31 340 ILE B N 1
ATOM 5993 C CA . ILE B 1 340 ? 8.07 -32.531 -11.297 1 95.31 340 ILE B CA 1
ATOM 5994 C C . ILE B 1 340 ? 7.754 -33.844 -10.562 1 95.31 340 ILE B C 1
ATOM 5996 O O . ILE B 1 340 ? 6.695 -34.438 -10.773 1 95.31 340 ILE B O 1
ATOM 6000 N N . SER B 1 341 ? 8.633 -34.25 -9.727 1 91 341 SER B N 1
ATOM 6001 C CA . SER B 1 341 ? 8.477 -35.531 -9.039 1 91 341 SER B CA 1
ATOM 6002 C C . SER B 1 341 ? 7.566 -35.406 -7.824 1 91 341 SER B C 1
ATOM 6004 O O . SER B 1 341 ? 7.523 -34.344 -7.188 1 91 341 SER B O 1
ATOM 6006 N N . SER B 1 342 ? 6.828 -36.5 -7.598 1 92.88 342 SER B N 1
ATOM 6007 C CA . SER B 1 342 ? 6.094 -36.594 -6.34 1 92.88 342 SER B CA 1
ATOM 6008 C C . SER B 1 342 ? 7.043 -36.594 -5.145 1 92.88 342 SER B C 1
ATOM 6010 O O . SER B 1 342 ? 8.172 -37.062 -5.242 1 92.88 342 SER B O 1
ATOM 6012 N N . GLN B 1 343 ? 6.59 -35.969 -4.105 1 94.25 343 GLN B N 1
ATOM 6013 C CA . GLN B 1 343 ? 7.398 -35.906 -2.893 1 94.25 343 GLN B CA 1
ATOM 6014 C C . GLN B 1 343 ? 6.523 -35.969 -1.645 1 94.25 343 GLN B C 1
ATOM 6016 O O . GLN B 1 343 ? 5.336 -35.656 -1.697 1 94.25 343 GLN B O 1
ATOM 6021 N N . TYR B 1 344 ? 7.137 -36.406 -0.584 1 96.69 344 TYR B N 1
ATOM 6022 C CA . TYR B 1 344 ? 6.438 -36.406 0.697 1 96.69 344 TYR B CA 1
ATOM 6023 C C . TYR B 1 344 ? 6.191 -35 1.195 1 96.69 344 TYR B C 1
ATOM 6025 O O . TYR B 1 344 ? 7.078 -34.125 1.116 1 96.69 344 TYR B O 1
ATOM 6033 N N . CYS B 1 345 ? 4.953 -34.812 1.605 1 97.5 345 CYS B N 1
ATOM 6034 C CA . CYS B 1 345 ? 4.566 -33.5 2.176 1 97.5 345 CYS B CA 1
ATOM 6035 C C . CYS B 1 345 ? 4.305 -33.625 3.672 1 97.5 345 CYS B C 1
ATOM 6037 O O . CYS B 1 345 ? 3.377 -34.344 4.09 1 97.5 345 CYS B O 1
ATOM 6039 N N . THR B 1 346 ? 5.043 -32.938 4.441 1 97.31 346 THR B N 1
ATOM 6040 C CA . THR B 1 346 ? 4.945 -33.031 5.895 1 97.31 346 THR B CA 1
ATOM 6041 C C . THR B 1 346 ? 3.609 -32.469 6.387 1 97.31 346 THR B C 1
ATOM 6043 O O . THR B 1 346 ? 3.074 -32.938 7.395 1 97.31 346 THR B O 1
ATOM 6046 N N . PHE B 1 347 ? 3.016 -31.578 5.688 1 97.94 347 PHE B N 1
ATOM 6047 C CA . PHE B 1 347 ? 1.729 -31.031 6.09 1 97.94 347 PHE B CA 1
ATOM 6048 C C . PHE B 1 347 ? 0.618 -32.062 5.922 1 97.94 347 PHE B C 1
ATOM 6050 O O . PHE B 1 347 ? -0.177 -32.281 6.836 1 97.94 347 PHE B O 1
ATOM 6057 N N . PHE B 1 348 ? 0.667 -32.656 4.73 1 97.12 348 PHE B N 1
ATOM 6058 C CA . PHE B 1 348 ? -0.385 -33.625 4.43 1 97.12 348 PHE B CA 1
ATOM 6059 C C . PHE B 1 348 ? -0.042 -35 5.004 1 97.12 348 PHE B C 1
ATOM 6061 O O . PHE B 1 348 ? -0.888 -35.875 5.031 1 97.12 348 PHE B O 1
ATOM 6068 N N . LYS B 1 349 ? 1.196 -35.25 5.383 1 97.06 349 LYS B N 1
ATOM 6069 C CA . LYS B 1 349 ? 1.684 -36.5 5.965 1 97.06 349 LYS B CA 1
ATOM 6070 C C . LYS B 1 349 ? 1.506 -37.688 4.996 1 97.06 349 LYS B C 1
ATOM 6072 O O . LYS B 1 349 ? 1.043 -38.75 5.387 1 97.06 349 LYS B O 1
ATOM 6077 N N . ARG B 1 350 ? 1.808 -37.375 3.752 1 96.5 350 ARG B N 1
ATOM 6078 C CA . ARG B 1 350 ? 1.759 -38.375 2.684 1 96.5 350 ARG B CA 1
ATOM 6079 C C . ARG B 1 350 ? 2.51 -37.906 1.449 1 96.5 350 ARG B C 1
ATOM 6081 O O . ARG B 1 350 ? 2.848 -36.719 1.347 1 96.5 350 ARG B O 1
ATOM 6088 N N . GLY B 1 351 ? 2.771 -38.844 0.662 1 95.38 351 GLY B N 1
ATOM 6089 C CA . GLY B 1 351 ? 3.225 -38.469 -0.666 1 95.38 351 GLY B CA 1
ATOM 6090 C C . GLY B 1 351 ? 2.156 -37.75 -1.479 1 95.38 351 GLY B C 1
ATOM 6091 O O . GLY B 1 351 ? 0.979 -38.094 -1.411 1 95.38 351 GLY B O 1
ATOM 6092 N N . ARG B 1 352 ? 2.57 -36.781 -2.143 1 92.69 352 ARG B N 1
ATOM 6093 C CA . ARG B 1 352 ? 1.587 -36.094 -2.979 1 92.69 352 ARG B CA 1
ATOM 6094 C C . ARG B 1 352 ? 2.148 -35.812 -4.371 1 92.69 352 ARG B C 1
ATOM 6096 O O . ARG B 1 352 ? 3.359 -35.656 -4.535 1 92.69 352 ARG B O 1
ATOM 6103 N N . ASP B 1 353 ? 1.292 -35.656 -5.332 1 92 353 ASP B N 1
ATOM 6104 C CA . ASP B 1 353 ? 1.616 -35.344 -6.723 1 92 353 ASP B CA 1
ATOM 6105 C C . ASP B 1 353 ? 1.886 -33.844 -6.906 1 92 353 ASP B C 1
ATOM 6107 O O . ASP B 1 353 ? 1.525 -33.062 -6.047 1 92 353 ASP B O 1
ATOM 6111 N N . ALA B 1 354 ? 2.504 -33.625 -8.047 1 93.69 354 ALA B N 1
ATOM 6112 C CA . ALA B 1 354 ? 2.771 -32.219 -8.406 1 93.69 354 ALA B CA 1
ATOM 6113 C C . ALA B 1 354 ? 1.472 -31.469 -8.664 1 93.69 354 ALA B C 1
ATOM 6115 O O . ALA B 1 354 ? 0.512 -32.031 -9.195 1 93.69 354 ALA B O 1
ATOM 6116 N N . SER B 1 355 ? 1.345 -30.234 -8.258 1 98.06 355 SER B N 1
ATOM 6117 C CA . SER B 1 355 ? 0.238 -29.328 -8.5 1 98.06 355 SER B CA 1
ATOM 6118 C C . SER B 1 355 ? 0.734 -27.891 -8.656 1 98.06 355 SER B C 1
ATOM 6120 O O . SER B 1 355 ? 0.311 -27 -7.914 1 98.06 355 SER B O 1
ATOM 6122 N N . PRO B 1 356 ? 1.634 -27.719 -9.656 1 98.25 356 PRO B N 1
ATOM 6123 C CA . PRO B 1 356 ? 2.281 -26.406 -9.789 1 98.25 356 PRO B CA 1
ATOM 6124 C C . PRO B 1 356 ? 1.306 -25.312 -10.188 1 98.25 356 PRO B C 1
ATOM 6126 O O . PRO B 1 356 ? 0.277 -25.578 -10.812 1 98.25 356 PRO B O 1
ATOM 6129 N N . ALA B 1 357 ? 1.634 -24.094 -9.844 1 98.69 357 ALA B N 1
ATOM 6130 C CA . ALA B 1 357 ? 0.819 -22.922 -10.188 1 98.69 357 ALA B CA 1
ATOM 6131 C C . ALA B 1 357 ? 0.82 -22.688 -11.695 1 98.69 357 ALA B C 1
ATOM 6133 O O . ALA B 1 357 ? -0.146 -22.141 -12.242 1 98.69 357 ALA B O 1
ATOM 6134 N N . TYR B 1 358 ? 1.939 -23.141 -12.359 1 98.81 358 TYR B N 1
ATOM 6135 C CA . TYR B 1 358 ? 2.113 -22.859 -13.781 1 98.81 358 TYR B CA 1
ATOM 6136 C C . TYR B 1 358 ? 2.621 -24.094 -14.523 1 98.81 358 TYR B C 1
ATOM 6138 O O . TYR B 1 358 ? 3.369 -24.906 -13.953 1 98.81 358 TYR B O 1
ATOM 6146 N N . ALA B 1 359 ? 2.18 -24.219 -15.75 1 98.81 359 ALA B N 1
ATOM 6147 C CA . ALA B 1 359 ? 2.779 -25.172 -16.672 1 98.81 359 ALA B CA 1
ATOM 6148 C C . ALA B 1 359 ? 3.891 -24.516 -17.5 1 98.81 359 ALA B C 1
ATOM 6150 O O . ALA B 1 359 ? 3.752 -23.375 -17.938 1 98.81 359 ALA B O 1
ATOM 6151 N N . TRP B 1 360 ? 4.949 -25.203 -17.547 1 98.81 360 TRP B N 1
ATOM 6152 C CA . TRP B 1 360 ? 6.066 -24.812 -18.406 1 98.81 360 TRP B CA 1
ATOM 6153 C C . TRP B 1 360 ? 6.117 -25.656 -19.656 1 98.81 360 TRP B C 1
ATOM 6155 O O . TRP B 1 360 ? 6.832 -26.672 -19.719 1 98.81 360 TRP B O 1
ATOM 6165 N N . LEU B 1 361 ? 5.391 -25.188 -20.672 1 98.75 361 LEU B N 1
ATOM 6166 C CA . LEU B 1 361 ? 5.152 -25.953 -21.875 1 98.75 361 LEU B CA 1
ATOM 6167 C C . LEU B 1 361 ? 6.266 -25.734 -22.891 1 98.75 361 LEU B C 1
ATOM 6169 O O . LEU B 1 361 ? 6.68 -24.594 -23.125 1 98.75 361 LEU B O 1
ATOM 6173 N N . MET B 1 362 ? 6.754 -26.797 -23.484 1 98.44 362 MET B N 1
ATOM 6174 C CA . MET B 1 362 ? 7.797 -26.719 -24.516 1 98.44 362 MET B CA 1
ATOM 6175 C C . MET B 1 362 ? 7.297 -27.281 -25.844 1 98.44 362 MET B C 1
ATOM 6177 O O . MET B 1 362 ? 6.621 -28.312 -25.875 1 98.44 362 MET B O 1
ATOM 6181 N N . CYS B 1 363 ? 7.559 -26.578 -26.906 1 98.12 363 CYS B N 1
ATOM 6182 C CA . CYS B 1 363 ? 7.371 -27.125 -28.234 1 98.12 363 CYS B CA 1
ATOM 6183 C C . CYS B 1 363 ? 8.547 -28 -28.641 1 98.12 363 CYS B C 1
ATOM 6185 O O . CYS B 1 363 ? 9.672 -27.516 -28.781 1 98.12 363 CYS B O 1
ATOM 6187 N N . GLU B 1 364 ? 8.281 -29.219 -28.969 1 97 364 GLU B N 1
ATOM 6188 C CA . GLU B 1 364 ? 9.336 -30.219 -29.156 1 97 364 GLU B CA 1
ATOM 6189 C C . GLU B 1 364 ? 9.781 -30.266 -30.625 1 97 364 GLU B C 1
ATOM 6191 O O . GLU B 1 364 ? 10.906 -30.672 -30.922 1 97 364 GLU B O 1
ATOM 6196 N N . ARG B 1 365 ? 8.93 -29.812 -31.516 1 95.38 365 ARG B N 1
ATOM 6197 C CA . ARG B 1 365 ? 9.289 -29.891 -32.938 1 95.38 365 ARG B CA 1
ATOM 6198 C C . ARG B 1 365 ? 10.344 -28.844 -33.281 1 95.38 365 ARG B C 1
ATOM 6200 O O . ARG B 1 365 ? 10.188 -27.656 -32.938 1 95.38 365 ARG B O 1
ATOM 6207 N N . GLN B 1 366 ? 11.289 -29.25 -34.031 1 92.56 366 GLN B N 1
ATOM 6208 C CA . GLN B 1 366 ? 12.414 -28.375 -34.375 1 92.56 366 GLN B CA 1
ATOM 6209 C C . GLN B 1 366 ? 11.953 -27.172 -35.188 1 92.56 366 GLN B C 1
ATOM 6211 O O . GLN B 1 366 ? 12.523 -26.094 -35.062 1 92.56 366 GLN B O 1
ATOM 6216 N N . GLN B 1 367 ? 10.914 -27.359 -35.906 1 92.5 367 GLN B N 1
ATOM 6217 C CA . GLN B 1 367 ? 10.406 -26.281 -36.75 1 92.5 367 GLN B CA 1
ATOM 6218 C C . GLN B 1 367 ? 9.641 -25.25 -35.938 1 92.5 367 GLN B C 1
AT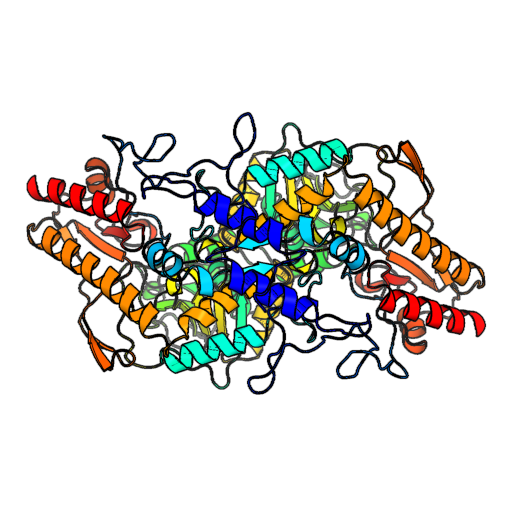OM 6220 O O . GLN B 1 367 ? 9.406 -24.125 -36.406 1 92.5 367 GLN B O 1
ATOM 6225 N N . ASP B 1 368 ? 9.25 -25.641 -34.719 1 95.12 368 ASP B N 1
ATOM 6226 C CA . ASP B 1 368 ? 8.508 -24.734 -33.875 1 95.12 368 ASP B CA 1
ATOM 6227 C C . ASP B 1 368 ? 9.445 -23.797 -33.125 1 95.12 368 ASP B C 1
ATOM 6229 O O . ASP B 1 368 ? 9.695 -23.984 -31.922 1 95.12 368 ASP B O 1
ATOM 6233 N N . LYS B 1 369 ? 9.875 -22.75 -33.719 1 93.31 369 LYS B N 1
ATOM 6234 C CA . LYS B 1 369 ? 10.906 -21.859 -33.188 1 93.31 369 LYS B CA 1
ATOM 6235 C C . LYS B 1 369 ? 10.32 -20.891 -32.156 1 93.31 369 LYS B C 1
ATOM 6237 O O . LYS B 1 369 ? 11.047 -20.359 -31.312 1 93.31 369 LYS B O 1
ATOM 6242 N N . ASN B 1 370 ? 9.039 -20.625 -32.281 1 97.69 370 ASN B N 1
ATOM 6243 C CA . ASN B 1 370 ? 8.344 -19.734 -31.375 1 97.69 370 ASN B CA 1
ATOM 6244 C C . ASN B 1 370 ? 7.039 -20.344 -30.875 1 97.69 370 ASN B C 1
ATOM 6246 O O . ASN B 1 370 ? 5.988 -20.156 -31.5 1 97.69 370 ASN B O 1
ATOM 6250 N N . CYS B 1 371 ? 7.117 -20.938 -29.734 1 98.25 371 CYS B N 1
ATOM 6251 C CA . CYS B 1 371 ? 5.988 -21.688 -29.188 1 98.25 371 CYS B CA 1
ATOM 6252 C C . CYS B 1 371 ? 4.844 -20.75 -28.812 1 98.25 371 CYS B C 1
ATOM 6254 O O . CYS B 1 371 ? 3.672 -21.109 -28.938 1 98.25 371 CYS B O 1
ATOM 6256 N N . TYR B 1 372 ? 5.133 -19.531 -28.375 1 98.38 372 TYR B N 1
ATOM 6257 C CA . TYR B 1 372 ? 4.113 -18.547 -28.031 1 98.38 372 TYR B CA 1
ATOM 6258 C C . TYR B 1 372 ? 3.229 -18.234 -29.234 1 98.38 372 TYR B C 1
ATOM 6260 O O . TYR B 1 372 ? 2.002 -18.188 -29.109 1 98.38 372 TYR B O 1
ATOM 6268 N N . GLU B 1 373 ? 3.818 -18.031 -30.375 1 98 373 GLU B N 1
ATOM 6269 C CA . GLU B 1 373 ? 3.072 -17.703 -31.594 1 98 373 GLU B CA 1
ATOM 6270 C C . GLU B 1 373 ? 2.145 -18.859 -31.984 1 98 373 GLU B C 1
ATOM 6272 O O . GLU B 1 373 ? 1.037 -18.625 -32.469 1 98 373 GLU B O 1
ATOM 6277 N N . ILE B 1 374 ? 2.645 -20.016 -31.781 1 97.62 374 ILE B N 1
ATOM 6278 C CA . ILE B 1 374 ? 1.859 -21.203 -32.094 1 97.62 374 ILE B CA 1
ATOM 6279 C C . ILE B 1 374 ? 0.615 -21.25 -31.203 1 97.62 374 ILE B C 1
ATOM 6281 O O . ILE B 1 374 ? -0.496 -21.469 -31.703 1 97.62 374 ILE B O 1
ATOM 6285 N N . LEU B 1 375 ? 0.811 -21.062 -29.953 1 98.44 375 LEU B N 1
ATOM 6286 C CA . LEU B 1 375 ? -0.31 -21.094 -29.016 1 98.44 375 LEU B CA 1
ATOM 6287 C C . LEU B 1 375 ? -1.249 -19.922 -29.266 1 98.44 375 LEU B C 1
ATOM 6289 O O . LEU B 1 375 ? -2.471 -20.062 -29.203 1 98.44 375 LEU B O 1
ATOM 6293 N N . GLU B 1 376 ? -0.661 -18.781 -29.516 1 98.12 376 GLU B N 1
ATOM 6294 C CA . GLU B 1 376 ? -1.473 -17.594 -29.812 1 98.12 376 GLU B CA 1
ATOM 6295 C C . GLU B 1 376 ? -2.367 -17.828 -31.031 1 98.12 376 GLU B C 1
ATOM 6297 O O . GLU B 1 376 ? -3.537 -17.438 -31.031 1 98.12 376 GLU B O 1
ATOM 6302 N N . ALA B 1 377 ? -1.824 -18.422 -32.031 1 97.12 377 ALA B N 1
ATOM 6303 C CA . ALA B 1 377 ? -2.588 -18.734 -33.25 1 97.12 377 ALA B CA 1
ATOM 6304 C C . ALA B 1 377 ? -3.734 -19.688 -32.938 1 97.12 377 ALA B C 1
ATOM 6306 O O . ALA B 1 377 ? -4.77 -19.672 -33.594 1 97.12 377 ALA B O 1
ATOM 6307 N N . ALA B 1 378 ? -3.539 -20.469 -31.906 1 97.19 378 ALA B N 1
ATOM 6308 C CA . ALA B 1 378 ? -4.566 -21.422 -31.484 1 97.19 378 ALA B CA 1
ATOM 6309 C C . ALA B 1 378 ? -5.52 -20.766 -30.484 1 97.19 378 ALA B C 1
ATOM 6311 O O . ALA B 1 378 ? -6.383 -21.438 -29.906 1 97.19 378 ALA B O 1
ATOM 6312 N N . GLY B 1 379 ? -5.34 -19.5 -30.172 1 97.81 379 GLY B N 1
ATOM 6313 C CA . GLY B 1 379 ? -6.215 -18.781 -29.25 1 97.81 379 GLY B CA 1
ATOM 6314 C C . GLY B 1 379 ? -5.824 -18.953 -27.797 1 97.81 379 GLY B C 1
ATOM 6315 O O . GLY B 1 379 ? -6.68 -18.922 -26.906 1 97.81 379 GLY B O 1
ATOM 6316 N N . ILE B 1 380 ? -4.629 -19.219 -27.531 1 98.5 380 ILE B N 1
ATOM 6317 C CA . ILE B 1 380 ? -4.137 -19.375 -26.172 1 98.5 380 ILE B CA 1
ATOM 6318 C C . ILE B 1 380 ? -3.08 -18.312 -25.875 1 98.5 380 ILE B C 1
ATOM 6320 O O . ILE B 1 380 ? -2.02 -18.281 -26.5 1 98.5 380 ILE B O 1
ATOM 6324 N N . ASN B 1 381 ? -3.381 -17.484 -24.906 1 98.25 381 ASN B N 1
ATOM 6325 C CA . ASN B 1 381 ? -2.439 -16.438 -24.5 1 98.25 381 ASN B CA 1
ATOM 6326 C C . ASN B 1 381 ? -1.661 -16.844 -23.25 1 98.25 381 ASN B C 1
ATOM 6328 O O . ASN B 1 381 ? -2.176 -16.75 -22.141 1 98.25 381 ASN B O 1
ATOM 6332 N N . GLY B 1 382 ? -0.461 -17.297 -23.438 1 98.44 382 GLY B N 1
ATOM 6333 C CA . GLY B 1 382 ? 0.465 -17.562 -22.344 1 98.44 382 GLY B CA 1
ATOM 6334 C C . GLY B 1 382 ? 1.541 -16.5 -22.219 1 98.44 382 GLY B C 1
ATOM 6335 O O . GLY B 1 382 ? 1.344 -15.352 -22.625 1 98.44 382 GLY B O 1
ATOM 6336 N N . ARG B 1 383 ? 2.627 -16.891 -21.562 1 98.56 383 ARG B N 1
ATOM 6337 C CA . ARG B 1 383 ? 3.789 -16.016 -21.484 1 98.56 383 ARG B CA 1
ATOM 6338 C C . ARG B 1 383 ? 5.008 -16.656 -22.125 1 98.56 383 ARG B C 1
ATOM 6340 O O . ARG B 1 383 ? 5.355 -17.797 -21.812 1 98.56 383 ARG B O 1
ATOM 6347 N N . GLU B 1 384 ? 5.609 -15.883 -22.953 1 98.31 384 GLU B N 1
ATOM 6348 C CA . GLU B 1 384 ? 6.711 -16.422 -23.734 1 98.31 384 GLU B CA 1
ATOM 6349 C C . GLU B 1 384 ? 7.93 -16.703 -22.859 1 98.31 384 GLU B C 1
ATOM 6351 O O . GLU B 1 384 ? 8.18 -15.992 -21.891 1 98.31 384 GLU B O 1
ATOM 6356 N N . GLY B 1 385 ? 8.672 -17.688 -23.281 1 98.19 385 GLY B N 1
ATOM 6357 C CA . GLY B 1 385 ? 9.836 -18.125 -22.516 1 98.19 385 GLY B CA 1
ATOM 6358 C C . GLY B 1 385 ? 10.891 -17.031 -22.375 1 98.19 385 GLY B C 1
ATOM 6359 O O . GLY B 1 385 ? 11.562 -16.953 -21.359 1 98.19 385 GLY B O 1
ATOM 6360 N N . SER B 1 386 ? 10.984 -16.156 -23.344 1 97.62 386 SER B N 1
ATOM 6361 C CA . SER B 1 386 ? 12.023 -15.117 -23.344 1 97.62 386 SER B CA 1
ATOM 6362 C C . SER B 1 386 ? 11.844 -14.148 -22.188 1 97.62 386 SER B C 1
ATOM 6364 O O . SER B 1 386 ? 12.82 -13.578 -21.688 1 97.62 386 SER B O 1
ATOM 6366 N N . LEU B 1 387 ? 10.633 -14.008 -21.719 1 97.44 387 LEU B N 1
ATOM 6367 C CA . LEU B 1 387 ? 10.391 -13.148 -20.562 1 97.44 387 LEU B CA 1
ATOM 6368 C C . LEU B 1 387 ? 11.086 -13.695 -19.328 1 97.44 387 LEU B C 1
ATOM 6370 O O . LEU B 1 387 ? 11.469 -12.93 -18.438 1 97.44 387 LEU B O 1
ATOM 6374 N N . TYR B 1 388 ? 11.312 -14.984 -19.297 1 98.25 388 TYR B N 1
ATOM 6375 C CA . TYR B 1 388 ? 11.914 -15.664 -18.156 1 98.25 388 TYR B CA 1
ATOM 6376 C C . TYR B 1 388 ? 13.375 -15.984 -18.422 1 98.25 388 TYR B C 1
ATOM 6378 O O . TYR B 1 388 ? 13.969 -16.828 -17.75 1 98.25 388 TYR B O 1
ATOM 6386 N N . SER B 1 389 ? 13.945 -15.391 -19.516 1 97.31 389 SER B N 1
ATOM 6387 C CA . SER B 1 389 ? 15.312 -15.633 -19.953 1 97.31 389 SER B CA 1
ATOM 6388 C C . SER B 1 389 ? 15.5 -17.078 -20.391 1 97.31 389 SER B C 1
ATOM 6390 O O . SER B 1 389 ? 16.547 -17.688 -20.141 1 97.31 389 SER B O 1
ATOM 6392 N N . ALA B 1 390 ? 14.492 -17.688 -20.938 1 97.31 390 ALA B N 1
ATOM 6393 C CA . ALA B 1 390 ? 14.531 -19.047 -21.484 1 97.31 390 ALA B CA 1
ATOM 6394 C C . ALA B 1 390 ? 14.312 -19.031 -23 1 97.31 390 ALA B C 1
ATOM 6396 O O . ALA B 1 390 ? 14.094 -17.969 -23.594 1 97.31 390 ALA B O 1
ATOM 6397 N N . ASP B 1 391 ? 14.477 -20.141 -23.547 1 96.75 391 ASP B N 1
ATOM 6398 C CA . ASP B 1 391 ? 14.328 -20.312 -24.984 1 96.75 391 ASP B CA 1
ATOM 6399 C C . ASP B 1 391 ? 12.898 -20.031 -25.438 1 96.75 391 ASP B C 1
ATOM 6401 O O . ASP B 1 391 ? 11.945 -20.266 -24.688 1 96.75 391 ASP B O 1
ATOM 6405 N N . ASN B 1 392 ? 12.734 -19.594 -26.641 1 97.69 392 ASN B N 1
ATOM 6406 C CA . ASN B 1 392 ? 11.438 -19.25 -27.219 1 97.69 392 ASN B CA 1
ATOM 6407 C C . ASN B 1 392 ? 10.57 -20.484 -27.438 1 97.69 392 ASN B C 1
ATOM 6409 O O . ASN B 1 392 ? 9.375 -20.359 -27.703 1 97.69 392 ASN B O 1
ATOM 6413 N N . ARG B 1 393 ? 11.133 -21.578 -27.219 1 97.81 393 ARG B N 1
ATOM 6414 C CA . ARG B 1 393 ? 10.375 -22.812 -27.359 1 97.81 393 ARG B CA 1
ATOM 6415 C C . ARG B 1 393 ? 9.508 -23.062 -26.125 1 97.81 393 ARG B C 1
ATOM 6417 O O . ARG B 1 393 ? 8.672 -23.969 -26.125 1 97.81 393 ARG B O 1
ATOM 6424 N N . TYR B 1 394 ? 9.656 -22.219 -25.156 1 98.44 394 TYR B N 1
ATOM 6425 C CA . TYR B 1 394 ? 8.898 -22.391 -23.922 1 98.44 394 TYR B CA 1
ATOM 6426 C C . TYR B 1 394 ? 7.793 -21.344 -23.812 1 98.44 394 TYR B C 1
ATOM 6428 O O . TYR B 1 394 ? 7.941 -20.234 -24.297 1 98.44 394 TYR B O 1
ATOM 6436 N N . VAL B 1 395 ? 6.648 -21.75 -23.172 1 98.81 395 VAL B N 1
ATOM 6437 C CA . VAL B 1 395 ? 5.559 -20.844 -22.812 1 98.81 395 VAL B CA 1
ATOM 6438 C C . VAL B 1 395 ? 5.031 -21.219 -21.422 1 98.81 395 VAL B C 1
ATOM 6440 O O . VAL B 1 395 ? 4.828 -22.391 -21.109 1 98.81 395 VAL B O 1
ATOM 6443 N N . ARG B 1 396 ? 4.895 -20.25 -20.562 1 98.88 396 ARG B N 1
ATOM 6444 C CA . ARG B 1 396 ? 4.227 -20.484 -19.281 1 98.88 396 ARG B CA 1
ATOM 6445 C C . ARG B 1 396 ? 2.713 -20.391 -19.438 1 98.88 396 ARG B C 1
ATOM 6447 O O . ARG B 1 396 ? 2.201 -19.422 -20 1 98.88 396 ARG B O 1
ATOM 6454 N N . LEU B 1 397 ? 2.01 -21.312 -18.922 1 98.88 397 LEU B N 1
ATOM 6455 C CA . LEU B 1 397 ? 0.553 -21.297 -18.859 1 98.88 397 LEU B CA 1
ATOM 6456 C C . LEU B 1 397 ? 0.073 -21.266 -17.406 1 98.88 397 LEU B C 1
ATOM 6458 O O . LEU B 1 397 ? 0.485 -22.094 -16.609 1 98.88 397 LEU B O 1
ATOM 6462 N N . SER B 1 398 ? -0.771 -20.391 -17.125 1 98.75 398 SER B N 1
ATOM 6463 C CA . SER B 1 398 ? -1.274 -20.219 -15.773 1 98.75 398 SER B CA 1
ATOM 6464 C C . SER B 1 398 ? -2.357 -21.234 -15.453 1 98.75 398 SER B C 1
ATOM 6466 O O . SER B 1 398 ? -3.277 -21.453 -16.25 1 98.75 398 SER B O 1
ATOM 6468 N N . LEU B 1 399 ? -2.252 -21.828 -14.281 1 98.75 399 LEU B N 1
ATOM 6469 C CA . LEU B 1 399 ? -3.26 -22.781 -13.844 1 98.75 399 LEU B CA 1
ATOM 6470 C C . LEU B 1 399 ? -4.051 -22.234 -12.656 1 98.75 399 LEU B C 1
ATOM 6472 O O . LEU B 1 399 ? -4.977 -22.891 -12.172 1 98.75 399 LEU B O 1
ATOM 6476 N N . ILE B 1 400 ? -3.754 -20.984 -12.25 1 98.69 400 ILE B N 1
ATOM 6477 C CA . ILE B 1 400 ? -4.285 -20.516 -10.977 1 98.69 400 ILE B CA 1
ATOM 6478 C C . ILE B 1 400 ? -5.402 -19.5 -11.234 1 98.69 400 ILE B C 1
ATOM 6480 O O . ILE B 1 400 ? -5.898 -18.859 -10.305 1 98.69 400 ILE B O 1
ATOM 6484 N N . ARG B 1 401 ? -5.805 -19.328 -12.508 1 98.25 401 ARG B N 1
ATOM 6485 C CA . ARG B 1 401 ? -6.875 -18.375 -12.797 1 98.25 401 ARG B CA 1
ATOM 6486 C C . ARG B 1 401 ? -8.242 -18.984 -12.477 1 98.25 401 ARG B C 1
ATOM 6488 O O . ARG B 1 401 ? -8.328 -20.016 -11.797 1 98.25 401 ARG B O 1
ATOM 6495 N N . SER B 1 402 ? -9.344 -18.359 -12.914 1 97.75 402 SER B N 1
ATOM 6496 C CA . SER B 1 402 ? -10.695 -18.812 -12.609 1 97.75 402 SER B CA 1
ATOM 6497 C C . SER B 1 402 ? -10.992 -20.141 -13.297 1 97.75 402 SER B C 1
ATOM 6499 O O . SER B 1 402 ? -10.281 -20.547 -14.219 1 97.75 402 SER B O 1
ATOM 6501 N N . GLN B 1 403 ? -12.023 -20.797 -12.781 1 97.88 403 GLN B N 1
ATOM 6502 C CA . GLN B 1 403 ? -12.469 -22.016 -13.438 1 97.88 403 GLN B CA 1
ATOM 6503 C C . GLN B 1 403 ? -12.828 -21.766 -14.891 1 97.88 403 GLN B C 1
ATOM 6505 O O . GLN B 1 403 ? -12.555 -22.594 -15.766 1 97.88 403 GLN B O 1
ATOM 6510 N N . ASP B 1 404 ? -13.438 -20.594 -15.156 1 97.81 404 ASP B N 1
ATOM 6511 C CA . ASP B 1 404 ? -13.766 -20.203 -16.516 1 97.81 404 ASP B CA 1
ATOM 6512 C C . ASP B 1 404 ? -12.516 -20.172 -17.391 1 97.81 404 ASP B C 1
ATOM 6514 O O . ASP B 1 404 ? -12.492 -20.734 -18.484 1 97.81 404 ASP B O 1
ATOM 6518 N N . ASP B 1 405 ? -11.539 -19.5 -16.938 1 97.75 405 ASP B N 1
ATOM 6519 C CA . ASP B 1 405 ? -10.297 -19.375 -17.688 1 97.75 405 ASP B CA 1
ATOM 6520 C C . ASP B 1 405 ? -9.656 -20.734 -17.953 1 97.75 405 ASP B C 1
ATOM 6522 O O . ASP B 1 405 ? -9.164 -21.016 -19.047 1 97.75 405 ASP B O 1
ATOM 6526 N N . PHE B 1 406 ? -9.719 -21.578 -17 1 98.38 406 PHE B N 1
ATOM 6527 C CA . PHE B 1 406 ? -9.102 -22.891 -17.109 1 98.38 406 PHE B CA 1
ATOM 6528 C C . PHE B 1 406 ? -9.836 -23.75 -18.141 1 98.38 406 PHE B C 1
ATOM 6530 O O . PHE B 1 406 ? -9.211 -24.422 -18.969 1 98.38 406 PHE B O 1
ATOM 6537 N N . GLU B 1 407 ? -11.133 -23.703 -18.062 1 97.88 407 GLU B N 1
ATOM 6538 C CA . GLU B 1 407 ? -11.914 -24.516 -19 1 97.88 407 GLU B CA 1
ATOM 6539 C C . GLU B 1 407 ? -11.672 -24.062 -20.438 1 97.88 407 GLU B C 1
ATOM 6541 O O . GLU B 1 407 ? -11.578 -24.906 -21.344 1 97.88 407 GLU B O 1
ATOM 6546 N N . ILE B 1 408 ? -11.57 -22.812 -20.625 1 97.81 408 ILE B N 1
ATOM 6547 C CA . ILE B 1 408 ? -11.32 -22.297 -21.969 1 97.81 408 ILE B CA 1
ATOM 6548 C C . ILE B 1 408 ? -9.938 -22.734 -22.438 1 97.81 408 ILE B C 1
ATOM 6550 O O . ILE B 1 408 ? -9.766 -23.141 -23.578 1 97.81 408 ILE B O 1
ATOM 6554 N N . LEU B 1 409 ? -8.984 -22.672 -21.562 1 98.44 409 LEU B N 1
ATOM 6555 C CA . LEU B 1 409 ? -7.633 -23.109 -21.875 1 98.44 409 LEU B CA 1
ATOM 6556 C C . LEU B 1 409 ? -7.617 -24.578 -22.266 1 98.44 409 LEU B C 1
ATOM 6558 O O . LEU B 1 409 ? -7.055 -24.938 -23.312 1 98.44 409 LEU B O 1
ATOM 6562 N N . ILE B 1 410 ? -8.281 -25.422 -21.5 1 98.06 410 ILE B N 1
ATOM 6563 C CA . ILE B 1 410 ? -8.281 -26.875 -21.719 1 98.06 410 ILE B CA 1
ATOM 6564 C C . ILE B 1 410 ? -8.969 -27.203 -23.031 1 98.06 410 ILE B C 1
ATOM 6566 O O . ILE B 1 410 ? -8.5 -28.047 -23.797 1 98.06 410 ILE B O 1
ATOM 6570 N N . ASN B 1 411 ? -10.023 -26.531 -23.312 1 97 411 ASN B N 1
ATOM 6571 C CA . ASN B 1 411 ? -10.742 -26.766 -24.562 1 97 411 ASN B CA 1
ATOM 6572 C C . ASN B 1 411 ? -9.891 -26.391 -25.766 1 97 411 ASN B C 1
ATOM 6574 O O . ASN B 1 411 ? -9.859 -27.109 -26.766 1 97 411 ASN B O 1
ATOM 6578 N N . LYS B 1 412 ? -9.25 -25.281 -25.703 1 97.81 412 LYS B N 1
ATOM 6579 C CA . LYS B 1 412 ? -8.406 -24.828 -26.797 1 97.81 412 LYS B CA 1
ATOM 6580 C C . LYS B 1 412 ? -7.223 -25.781 -27 1 97.81 412 LYS B C 1
ATOM 6582 O O . LYS B 1 412 ? -6.812 -26.031 -28.125 1 97.81 412 LYS B O 1
ATOM 6587 N N . LEU B 1 413 ? -6.68 -26.25 -25.938 1 98.25 413 LEU B N 1
ATOM 6588 C CA . LEU B 1 413 ? -5.559 -27.188 -26.031 1 98.25 413 LEU B CA 1
ATOM 6589 C C . LEU B 1 413 ? -5.996 -28.516 -26.641 1 98.25 413 LEU B C 1
ATOM 6591 O O . LEU B 1 413 ? -5.258 -29.109 -27.422 1 98.25 413 LEU B O 1
ATOM 6595 N N . LYS B 1 414 ? -7.156 -28.953 -26.25 1 97.69 414 LYS B N 1
ATOM 6596 C CA . LYS B 1 414 ? -7.691 -30.188 -26.844 1 97.69 414 LYS B CA 1
ATOM 6597 C C . LYS B 1 414 ? -7.801 -30.062 -28.359 1 97.69 414 LYS B C 1
ATOM 6599 O O . LYS B 1 414 ? -7.422 -30.984 -29.078 1 97.69 414 LYS B O 1
ATOM 6604 N N . ILE B 1 415 ? -8.297 -28.969 -28.766 1 96.88 415 ILE B N 1
ATOM 6605 C CA . ILE B 1 415 ? -8.461 -28.719 -30.203 1 96.88 415 ILE B CA 1
ATOM 6606 C C . ILE B 1 415 ? -7.094 -28.688 -30.875 1 96.88 415 ILE B C 1
ATOM 6608 O O . ILE B 1 415 ? -6.895 -29.297 -31.922 1 96.88 415 ILE B O 1
ATOM 6612 N N . LEU B 1 416 ? -6.195 -27.969 -30.281 1 97.12 416 LEU B N 1
ATOM 6613 C CA . LEU B 1 416 ? -4.852 -27.828 -30.844 1 97.12 416 LEU B CA 1
ATOM 6614 C C . LEU B 1 416 ? -4.168 -29.188 -30.969 1 97.12 416 LEU B C 1
ATOM 6616 O O . LEU B 1 416 ? -3.562 -29.484 -32 1 97.12 416 LEU B O 1
ATOM 6620 N N . VAL B 1 417 ? -4.293 -30 -29.969 1 96.56 417 VAL B N 1
ATOM 6621 C CA . VAL B 1 417 ? -3.631 -31.297 -29.922 1 96.56 417 VAL B CA 1
ATOM 6622 C C . VAL B 1 417 ? -4.289 -32.25 -30.906 1 96.56 417 VAL B C 1
ATOM 6624 O O . VAL B 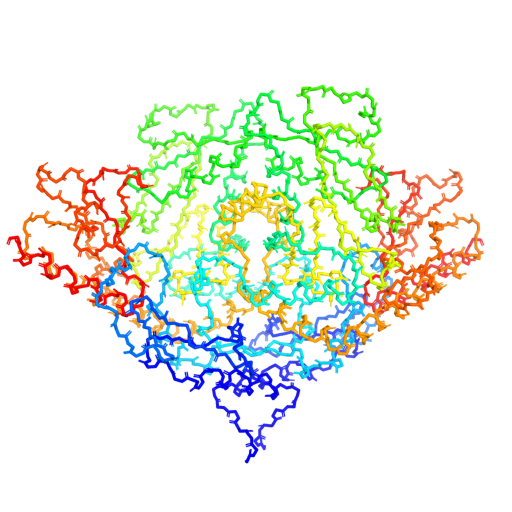1 417 ? -3.619 -33.094 -31.5 1 96.56 417 VAL B O 1
ATOM 6627 N N . SER B 1 418 ? -5.527 -32.094 -31.109 1 93.88 418 SER B N 1
ATOM 6628 C CA . SER B 1 418 ? -6.25 -32.969 -32.031 1 93.88 418 SER B CA 1
ATOM 6629 C C . SER B 1 418 ? -5.871 -32.688 -33.469 1 93.88 418 SER B C 1
ATOM 6631 O O . SER B 1 418 ? -6.047 -33.562 -34.344 1 93.88 418 SER B O 1
ATOM 6633 N N . LYS B 1 419 ? -5.445 -31.547 -33.75 1 89.44 419 LYS B N 1
ATOM 6634 C CA . LYS B 1 419 ? -5.062 -31.172 -35.094 1 89.44 419 LYS B CA 1
ATOM 6635 C C . LYS B 1 419 ? -3.654 -31.656 -35.438 1 89.44 419 LYS B C 1
ATOM 6637 O O . LYS B 1 419 ? -3.209 -31.562 -36.562 1 89.44 419 LYS B O 1
ATOM 6642 N N . GLU B 1 420 ? -2.984 -32.125 -34.562 1 83.19 420 GLU B N 1
ATOM 6643 C CA . GLU B 1 420 ? -1.626 -32.594 -34.75 1 83.19 420 GLU B CA 1
ATOM 6644 C C . GLU B 1 420 ? -1.625 -34.094 -35.125 1 83.19 420 GLU B C 1
ATOM 6646 O O . GLU B 1 420 ? -2.504 -34.844 -34.719 1 83.19 420 GLU B O 1
#

Nearest PDB structures (foldseek):
  2hox-assembly1_B  TM=9.702E-01  e=2.361E-55  Allium sativum
  3bwn-assembly2_D  TM=9.364E-01  e=6.225E-40  Arabidopsis thaliana
  3bwn-assembly1_B  TM=9.387E-01  e=7.413E-40  Arabidopsis thaliana
  3bwn-assembly1_A  TM=9.347E-01  e=5.364E-39  Arabidopsis thaliana
  3bwn-assembly3_E  TM=9.300E-01  e=1.204E-36  Arabidopsis thaliana